Protein AF-R7WG48-F1 (afdb_monomer)

pLDDT: mean 75.08, std 20.82, range [23.14, 98.69]

Nearest PDB structures (foldseek):
  5xjx-assembly1_A  TM=8.396E-01  e=1.405E-24  Arabidopsis thaliana
  4mn8-assembly1_A  TM=8.260E-01  e=6.043E-22  Arabidopsis thaliana
  5jfk-assembly2_B  TM=8.201E-01  e=2.846E-19  Arabidopsis thaliana
  8wed-assembly2_D  TM=5.839E-01  e=2.336E-22  Arabidopsis thaliana
  4z5w-assembly2_B  TM=5.157E-01  e=6.922E-22  Daucus carota

Solvent-accessible surface area (backbone atoms only — not comparable to full-atom values): 52806 Å² total; per-residue (Å²): 140,88,53,69,62,57,53,52,20,42,49,54,44,50,51,51,40,58,73,66,53,30,46,48,81,38,73,74,71,87,94,67,78,75,35,51,58,47,81,46,78,47,79,40,58,46,97,88,67,49,80,70,46,62,44,38,44,72,27,38,46,28,85,76,56,47,77,81,77,57,37,75,48,32,50,63,43,60,51,52,72,69,59,53,51,53,51,55,52,50,22,42,79,63,73,25,43,46,32,30,34,40,36,58,65,42,30,54,67,4,52,56,90,53,85,44,38,26,52,56,51,87,97,62,65,55,83,92,51,73,77,36,24,29,41,40,59,27,19,44,50,52,37,56,47,14,44,39,24,20,46,54,43,49,51,49,53,39,37,77,74,58,29,44,72,40,93,91,37,86,21,34,33,42,27,78,51,102,87,41,44,37,39,40,38,31,46,77,44,41,31,43,40,35,16,70,29,64,68,57,45,49,50,48,52,54,53,46,42,74,78,37,59,57,43,79,68,47,66,54,46,68,58,97,59,37,32,43,42,77,47,103,81,69,46,76,49,78,45,70,52,45,62,53,52,52,28,49,78,68,70,38,73,82,49,83,88,71,100,71,98,71,75,96,79,80,77,90,55,98,76,73,69,85,89,81,56,84,70,58,77,79,46,89,59,54,69,52,66,92,80,87,90,87,64,65,71,64,54,52,33,40,75,69,69,76,43,85,88,72,94,70,56,82,90,73,40,68,65,40,75,81,75,48,95,62,59,71,70,59,41,50,54,40,39,54,78,68,67,71,64,78,77,77,37,54,52,76,57,56,71,46,83,50,66,54,62,63,59,67,56,58,11,68,87,35,53,67,30,30,35,43,28,50,17,40,28,50,32,27,50,52,64,40,54,34,49,34,61,14,48,46,24,28,34,41,30,52,20,40,27,49,32,32,49,56,66,51,47,46,37,63,18,51,52,24,27,35,42,33,53,20,39,26,48,34,34,46,59,92,89,46,79,63,55,36,58,58,28,43,46,56,14,58,53,21,27,36,42,32,50,20,37,24,51,34,50,50,58,61,56,60,62,64,32,53,38,25,60,56,24,28,34,43,33,49,21,44,24,52,31,24,51,50,77,42,60,38,53,33,56,36,43,45,24,29,35,43,32,54,18,40,26,50,32,28,49,64,74,72,89,27,57,57,61,28,45,52,26,27,34,42,34,47,24,41,27,48,33,34,50,59,66,59,61,47,58,35,56,28,50,51,23,27,36,43,32,52,21,41,28,48,33,29,51,55,71,49,66,38,55,25,55,22,52,48,22,26,34,45,31,54,20,40,24,52,29,28,49,50,61,56,59,41,58,29,51,20,50,48,24,30,35,42,34,51,22,43,29,49,32,23,50,44,68,45,56,52,49,28,61,19,42,51,24,28,37,41,35,46,22,42,28,52,31,28,53,50,67,49,66,39,56,44,54,24,58,52,25,30,35,44,32,50,21,40,26,52,32,28,51,54,70,50,64,48,57,33,68,26,84,50,36,59,35,39,31,53,20,38,24,51,31,27,46,64,63,65,73,46,54,41,59,66,40,48,94,36,46,42,56,55,71,26,84,50,37,18,36,90,62,88,77,60,99,48,52,69,57,87,75,89,76,86,90,88,83,88,86,85,89,84,89,86,85,79,90,89,91,83,80,86,64,92,84,71,91,78,74,70,88,87,78,90,85,85,84,88,88,89,82,91,84,91,86,86,79,87,71,97,84,52,74,88,53,51,60,69,51,52,29,63,24,23,62,68,72,34,73,93,29,54,76,48,77,56,102,38,34,40,28,29,42,30,49,46,85,92,72,78,47,63,30,30,39,39,34,50,41,74,88,45,94,61,24,66,58,23,54,55,36,28,54,61,57,59,73,71,65,87,56,94,28,39,62,54,75,62,40,62,32,83,42,61,46,99,86,74,44,87,37,46,35,43,31,28,61,55,49,84,61,39,33,44,34,64,57,76,50,86,74,89,90,75,99,65,97,69,77,76,51,72,69,52,48,51,48,34,53,47,32,48,48,51,37,48,45,37,25,58,67,73,37,95,56,20,37,46,54,84,59,88,49,48,73,32,28,32,18,38,94,83,67,50,35,17,47,44,73,41,47,70,39,30,49,49,61,65,89,88,75,72,67,93,85,72,71,61,79,90,75,89,85,77,71,94,88,71,80,73,87,76,131

Radius of gyration: 37.85 Å; Cα contacts (8 Å, |Δi|>4): 1929; chains: 1; bounding box: 98×94×102 Å

Mean predicted aligned error: 21.67 Å

Secondary structure (DSSP, 8-state):
---HHHHHHHHHHHHHHHHTT-EEEEPPPTT-PEEPEEEEEEEEE-TTS-EEEEEEEEEE-GGG--BTTTBS-----B--HHHHHHHHHHHHHTT-EEEEEEETTGGGGSEEEEEEEEPPPTT---TTSTT-EEEEEE--TT-SSHHHHHHHHHHHHHHHTT-EE-SS-TTEEEEEETTEEEEEEEETTEEEEEES-HHHHHHHHHHHHHHS-EEEEEE--EETTEEEEE-TTSPEEEE-HHHHHHHHHTT-TTSPP-S-SS-TT----TTSSPPPPTTTTTS--TT-SS----SHHHHHHHHTTS-------TTT-TTHHHHS---HHHHHHHHHHTT-S-STTEEE--SS--EEEPPTTTTSS-TT--EEE--SSEEEEPPPGGGGG-TT-SEEE--SSEEEEEPPP-TT-TT--EEE--SSEEE--TTSTTHHHHGGGG-TT--EEE--SSB-EEEPPGGGGGS-TT--EEE--SSEEEEEPPGGGGG-TT-SEEE--SSEEEE--TTTSTT-TT--EEE--SSEEEEPPPGGGGG-TT--EEE--SSEEEEPPPGGGGG-TT--EEE--SSEEEEE--GGGGG-TT--EEE--SSEEESBPPGGGGG-TT--EEE--SS--BSB--GGGGG-TT--EEE--SS--EEPPPGGGGG-TT--EEE--SSEEEEEPP-SGGGG-GGGEE-TT-TEEE---TT---PPP-------------------SS-------------------------PPP-TTS----HHHHHHHTTTT-GGGEEEEETTEEEEEEE-TTT-SEEEEEEE-TTSTTHHHHHHHHHHHHTT---TTBPPEEEEEEEE-TTS-EEEEEEEE--TT-BHHHHHS--S--SS-----HHHHHHHHHHHHHHHHIIIIISSS-EE-S---GGGEEE-TT--EEE---TT-EE---TTS--TT----------TT--PPP-

Sequence (963 aa):
MSIPHWRAAMEQEYHALMKNKTWTLVPPPSRVNIIDSKWVFKVKKHADGSIERYKARLVAKGFKQRQGLDYEDTFSPVVKPTTIRLLLSLAVSRGWSLRQLDVQNAFLHGLLEEEVYKRQPPGFVDHTQPYHLCHLTKAIYGLKQAPRAWHARLASALRTHGFIPSTADTSLFLFQRPSVTMYLLVYVDDIVLVSSSPTAADALVTALGRDFAVKDLGQLHFFLGIEVAQQSRGSLALTQKYSLDLLRRASMLKCKPSPTPMSSTDTLSAADGALLSPEDATMFHARTKHIEIDYHFVRERVAQKLLQVRFISSKDQLADIFTKPLPSPMFEVYRRNLNLLDTSGSLGLYANKLQGELPLDIGAPLPEIIVFTLGQNMLEGHIPASLGNASGLELIDLSSNSFVGEIPTFGKLLNLEYLNLGHSILESSESQRWESLYGLTNCSNLFMLSLDNNQLLGAIPDLVGKLSTHLISLHLSGNNLSRIVPSSLANLTSIIDLDLSNNSLTGTIEGWLGSLKNLQSLDLHGNNFVGFIPPSFGNLSELTILSLAQNEFKGHIPSTLGKLSQLSRLDLSYNNLQGDIRPEISELKQLIALYLSSSRLSGKIPDDLGKCQGLVTIQMDHNNLTGVIPTSLGNLLSLEMLNLSYNDLSGVIPTVLSDLQLLSKLDLSYNRLQGAIPRNGVFEHPANVSLDGNQGLCGRATGFHVPSCPDASPRTGRHYRLIMVLIPIIGFLSLALLTCFIIHEKIPQATFSLFPSLGEKFPRVSYWDLARATGNFSEINLIGEGSYSSVYKGKLKQVKTEIAVKILDLEIPGAEGSFALECKALRGIRHRNIVPLITECSAIDKKGNNFRALIYAFMPNGNLDTWLHHQGNQAARKHLGLAQRISIATNIADALDYLHHDSRRPIIHCDLKPSNILLDIHINACLGDFGIARFYVDSKLRTVGDSSSIAANGTLGYMAPGI

Foldseek 3Di:
DPDVQQVVQVVVQVVVCVVLCQFDWDADDPPDQEWEKDKDWDFDADPVRHTPGIHIFIAIQQVSPDDPHQHPAADALAWDPVVVVVLVLVLLVLVWFWWKKFFVQLLQLFARPGWYWYQDHVPDADPVRRNTITGGRTGGHHHRCRNVSSLVSVQVLVVVVPWDADPVHRQWIWHDDQQKTWIWGDHRRMITITIPDPVVVVVVQVSVVVSTVMDIPGGDQDDPQWGWDQDPPSDTDTDNVSVCVVCVVVVNNVPDDDFDDDDPPDDDDPPPDDDDDPVPSPDHDRDPDDDDDDDDPVVVCVVVVVDDDDDDDPLRPLCCLVPHDDDPVSVVVSCVVLVVDDPPQEDAPEQDADEEEDPLQNLVVRQQHAYYHPANYAYEEADHLNVLNNQNYQYDHHEQYAYEEADAANLSNQNHAEDHHYNYAYEDDPVQQNPSCLSQLSNQNHQYDAHEQYAYEEEDDLCCLSHHLNHAEDHHYNYAHEEEHHLSPLNNLNHQYYHHYQYAYEEEPPNRPLSNQNHQEDAHYNYAYEEADDLSVLSNQNHAYDAPEQYAHEEADHLSVLSNQNHAYDHHYNYAYEEEDDLSVLSNLNHAEDHQYQYAYEEEDDLSVLSNLNYAYDAHENYAYEEEDHLSVLSNLNHQYDAHEHYAYEEEDRLSVLVNQNHQAEEHAQYQYADEDHAHHNLLPLVRYHHHNHLRYAYDRPNDPHHHDDDPDDDDDDDDDDDDDDDDDPPPDDDPPPVPDDDDDDDDDDDDDDDDDDDDDAPADEPVQVCVFQVNVDPVQFDDDDPFWTWGWGAGPVVRAIKIKIWGDPVDPLNVLLLVQQCVLQVFDDDPQAWHWRDWYWYADPVRHTITITITHDAVQAFQCCQVPPDDDDPDNRHQDPVLVVQQVVLVVVVQCCQQPVTPFRKDQVDDDRNQFGQHPVRHTHGHRSSPMFTHDDPPPDDRDGGDDDDPDDDPPDDDDDD

Structure (mmCIF, N/CA/C/O backbone):
data_AF-R7WG48-F1
#
_entry.id   AF-R7WG48-F1
#
loop_
_atom_site.group_PDB
_atom_site.id
_atom_site.type_symbol
_atom_site.label_atom_id
_atom_site.label_alt_id
_atom_site.label_comp_id
_atom_site.label_asym_id
_atom_site.label_entity_id
_atom_site.label_seq_id
_atom_site.pdbx_PDB_ins_code
_atom_site.Cartn_x
_atom_site.Cartn_y
_atom_site.Cartn_z
_atom_site.occupancy
_atom_site.B_iso_or_equiv
_atom_site.auth_seq_id
_atom_site.auth_comp_id
_atom_site.auth_asym_id
_atom_site.auth_atom_id
_atom_site.pdbx_PDB_model_num
ATOM 1 N N . MET A 1 1 ? 6.948 -57.015 -15.853 1.00 49.84 1 MET A N 1
ATOM 2 C CA . MET A 1 1 ? 5.474 -57.183 -15.929 1.00 49.84 1 MET A CA 1
ATOM 3 C C . MET A 1 1 ? 4.989 -58.279 -14.961 1.00 49.84 1 MET A C 1
ATOM 5 O O . MET A 1 1 ? 4.134 -59.074 -15.319 1.00 49.84 1 MET A O 1
ATOM 9 N N . SER A 1 2 ? 5.521 -58.332 -13.732 1.00 49.28 2 SER A N 1
ATOM 10 C CA . SER A 1 2 ? 5.342 -59.446 -12.776 1.00 49.28 2 SER A CA 1
ATOM 11 C C . SER A 1 2 ? 4.368 -59.154 -11.628 1.00 49.28 2 SER A C 1
ATOM 13 O O . SER A 1 2 ? 4.202 -59.988 -10.749 1.00 49.28 2 SER A O 1
ATOM 15 N N . ILE A 1 3 ? 3.721 -57.984 -11.617 1.00 63.53 3 ILE A N 1
ATOM 16 C CA . ILE A 1 3 ? 2.749 -57.611 -10.582 1.00 63.53 3 ILE A CA 1
ATOM 17 C C . ILE A 1 3 ? 1.347 -57.731 -11.200 1.00 63.53 3 ILE A C 1
ATOM 19 O O . ILE A 1 3 ? 0.994 -56.882 -12.031 1.00 63.53 3 ILE A O 1
ATOM 23 N N . PRO A 1 4 ? 0.550 -58.754 -10.829 1.00 70.94 4 PRO A N 1
ATOM 24 C CA . PRO A 1 4 ? -0.740 -59.054 -11.457 1.00 70.94 4 PRO A CA 1
ATOM 25 C C . PRO A 1 4 ? -1.691 -57.853 -11.495 1.00 70.94 4 PRO A C 1
ATOM 27 O O . PRO A 1 4 ? -2.334 -57.601 -12.510 1.00 70.94 4 PRO A O 1
ATOM 30 N N . HIS A 1 5 ? -1.701 -57.044 -10.432 1.00 82.75 5 HIS A N 1
ATOM 31 C CA . HIS A 1 5 ? -2.575 -55.876 -10.309 1.00 82.75 5 HIS A CA 1
ATOM 32 C C . HIS A 1 5 ? -2.270 -54.763 -11.327 1.00 82.75 5 HIS A C 1
ATOM 34 O O . HIS A 1 5 ? -3.192 -54.123 -11.827 1.00 82.75 5 HIS A O 1
ATOM 40 N N . TRP A 1 6 ? -0.999 -54.546 -11.694 1.00 84.88 6 TRP A N 1
ATOM 41 C CA . TRP A 1 6 ? -0.647 -53.554 -12.720 1.00 84.88 6 TRP A CA 1
ATOM 42 C C . TRP A 1 6 ? -0.948 -54.048 -14.129 1.00 84.88 6 TRP A C 1
ATOM 44 O O . TRP A 1 6 ? -1.381 -53.255 -14.962 1.00 84.88 6 TRP A O 1
ATOM 54 N N . ARG A 1 7 ? -0.762 -55.350 -14.391 1.00 85.31 7 ARG A N 1
ATOM 55 C CA . ARG A 1 7 ? -1.161 -55.946 -15.670 1.00 85.31 7 ARG A CA 1
ATOM 56 C C . ARG A 1 7 ? -2.674 -55.865 -15.842 1.00 85.31 7 ARG A C 1
ATOM 58 O O . ARG A 1 7 ? -3.118 -55.374 -16.867 1.00 85.31 7 ARG A O 1
ATOM 65 N N . ALA A 1 8 ? -3.446 -56.220 -14.816 1.00 85.19 8 ALA A N 1
ATOM 66 C CA . ALA A 1 8 ? -4.899 -56.059 -14.823 1.00 85.19 8 ALA A CA 1
ATOM 67 C C . ALA A 1 8 ? -5.328 -54.597 -15.063 1.00 85.19 8 ALA A C 1
ATOM 69 O O . ALA A 1 8 ? -6.236 -54.345 -15.849 1.00 85.19 8 ALA A O 1
ATOM 70 N N . ALA A 1 9 ? -4.638 -53.619 -14.462 1.00 85.75 9 ALA A N 1
ATOM 71 C CA . ALA A 1 9 ? -4.913 -52.202 -14.707 1.00 85.75 9 ALA A CA 1
ATOM 72 C C . ALA A 1 9 ? -4.579 -51.759 -16.148 1.00 85.75 9 ALA A C 1
ATOM 74 O O . ALA A 1 9 ? -5.295 -50.934 -16.715 1.00 85.75 9 ALA A O 1
ATOM 75 N N . MET A 1 10 ? -3.508 -52.292 -16.751 1.00 89.69 10 MET A N 1
ATOM 76 C CA . MET A 1 10 ? -3.166 -52.048 -18.160 1.00 89.69 10 MET A CA 1
ATOM 77 C C . MET A 1 10 ? -4.183 -52.680 -19.107 1.00 89.69 10 MET A C 1
ATOM 79 O O . MET A 1 10 ? -4.620 -52.018 -20.041 1.00 89.69 10 MET A O 1
ATOM 83 N N . GLU A 1 11 ? -4.576 -53.927 -18.846 1.00 89.75 11 GLU A N 1
ATOM 84 C CA . GLU A 1 11 ? -5.627 -54.632 -19.581 1.00 89.75 11 GLU A CA 1
ATOM 85 C C . GLU A 1 11 ? -6.926 -53.830 -19.539 1.00 89.75 11 GLU A C 1
ATOM 87 O O . GLU A 1 11 ? -7.510 -53.563 -20.581 1.00 89.75 11 GLU A O 1
ATOM 92 N N . GLN A 1 12 ? -7.346 -53.365 -18.362 1.00 86.31 12 GLN A N 1
ATOM 93 C CA . GLN A 1 12 ? -8.564 -52.572 -18.212 1.00 86.31 12 GLN A CA 1
ATOM 94 C C . GLN A 1 12 ? -8.529 -51.281 -19.046 1.00 86.31 12 GLN A C 1
ATOM 96 O O . GLN A 1 12 ? -9.499 -50.969 -19.738 1.00 86.31 12 GLN A O 1
ATOM 101 N N . GLU A 1 13 ? -7.419 -50.539 -19.009 1.00 87.69 13 GLU A N 1
ATOM 102 C CA . GLU A 1 13 ? -7.251 -49.327 -19.819 1.00 87.69 13 GLU A CA 1
ATOM 103 C C . GLU A 1 13 ? -7.180 -49.656 -21.320 1.00 87.69 13 GLU A C 1
ATOM 105 O O . GLU A 1 13 ? -7.814 -48.980 -22.126 1.00 87.69 13 GLU A O 1
ATOM 110 N N . TYR A 1 14 ? -6.466 -50.713 -21.720 1.00 89.44 14 TYR A N 1
ATOM 111 C CA . TYR A 1 14 ? -6.386 -51.139 -23.119 1.00 89.44 14 TYR A CA 1
ATOM 112 C C . TYR A 1 14 ? -7.755 -51.557 -23.667 1.00 89.44 14 TYR A C 1
ATOM 114 O O . TYR A 1 14 ? -8.166 -51.078 -24.722 1.00 89.44 14 TYR A O 1
ATOM 122 N N . HIS A 1 15 ? -8.513 -52.363 -22.921 1.00 88.19 15 HIS A N 1
ATOM 123 C CA . HIS A 1 15 ? -9.883 -52.733 -23.273 1.00 88.19 15 HIS A CA 1
ATOM 124 C C . HIS A 1 15 ? -10.790 -51.504 -23.376 1.00 88.19 15 HIS A C 1
ATOM 126 O O . HIS A 1 15 ? -11.615 -51.433 -24.286 1.00 88.19 15 HIS A O 1
ATOM 132 N N . ALA A 1 16 ? -10.624 -50.508 -22.498 1.00 82.94 16 ALA A N 1
ATOM 133 C CA . ALA A 1 16 ? -11.361 -49.253 -22.606 1.00 82.94 16 ALA A CA 1
ATOM 134 C C . ALA A 1 16 ? -11.020 -48.503 -23.905 1.00 82.94 16 ALA A C 1
ATOM 136 O O . ALA A 1 16 ? -11.928 -48.009 -24.573 1.00 82.94 16 ALA A O 1
ATOM 137 N N . LEU A 1 17 ? -9.748 -48.455 -24.310 1.00 87.75 17 LEU A N 1
ATOM 138 C CA . LEU A 1 17 ? -9.327 -47.838 -25.575 1.00 87.75 17 LEU A CA 1
ATOM 139 C C . LEU A 1 17 ? -9.896 -48.584 -26.792 1.00 87.75 17 LEU A C 1
ATOM 141 O O . LEU A 1 17 ? -10.432 -47.959 -27.705 1.00 87.75 17 LEU A O 1
ATOM 145 N N . MET A 1 18 ? -9.849 -49.916 -26.787 1.00 88.81 18 MET A N 1
ATOM 146 C CA . MET A 1 18 ? -10.399 -50.724 -27.879 1.00 88.81 18 MET A CA 1
ATOM 147 C C . MET A 1 18 ? -11.923 -50.599 -27.970 1.00 88.81 18 MET A C 1
ATOM 149 O O . MET A 1 18 ? -12.461 -50.394 -29.057 1.00 88.81 18 MET A O 1
ATOM 153 N N . LYS A 1 19 ? -12.629 -50.624 -26.831 1.00 84.44 19 LYS A N 1
ATOM 154 C CA . LYS A 1 19 ? -14.085 -50.422 -26.764 1.00 84.44 19 LYS A CA 1
ATOM 155 C C . LYS A 1 19 ? -14.508 -49.066 -27.337 1.00 84.44 19 LYS A C 1
ATOM 157 O O . LYS A 1 19 ? -15.535 -48.984 -28.003 1.00 84.44 19 LYS A O 1
ATOM 162 N N . ASN A 1 20 ? -13.714 -48.019 -27.109 1.00 81.25 20 ASN A N 1
ATOM 163 C CA . ASN A 1 20 ? -13.971 -46.676 -27.641 1.00 81.25 20 ASN A CA 1
ATOM 164 C C . ASN A 1 20 ? -13.549 -46.504 -29.110 1.00 81.25 20 ASN A C 1
ATOM 166 O O . ASN A 1 20 ? -13.666 -45.401 -29.644 1.00 81.25 20 ASN A O 1
ATOM 170 N N . LYS A 1 21 ? -13.076 -47.574 -29.769 1.00 87.75 21 LYS A N 1
ATOM 171 C CA . LYS A 1 21 ? -12.565 -47.544 -31.146 1.00 87.75 21 LYS A CA 1
ATOM 172 C C . LYS A 1 21 ? -11.520 -46.441 -31.338 1.00 87.75 21 LYS A C 1
ATOM 174 O O . LYS A 1 21 ? -11.530 -45.759 -32.357 1.00 87.75 21 LYS A O 1
ATOM 179 N N . THR A 1 22 ? -10.642 -46.254 -30.347 1.00 88.31 22 THR A N 1
ATOM 180 C CA . THR A 1 22 ? -9.687 -45.133 -30.293 1.00 88.31 22 THR A CA 1
ATOM 181 C C . THR A 1 22 ? -8.754 -45.082 -31.505 1.00 88.31 22 THR A C 1
ATOM 183 O O . THR A 1 22 ? -8.239 -44.017 -31.848 1.00 88.31 22 THR A O 1
ATOM 186 N N . TRP A 1 23 ? -8.517 -46.223 -32.153 1.00 91.38 23 TRP A N 1
ATOM 187 C CA . TRP A 1 23 ? -7.752 -46.303 -33.388 1.00 91.38 23 TRP A CA 1
ATOM 188 C C . TRP A 1 23 ? -8.189 -47.470 -34.264 1.00 91.38 23 TRP A C 1
ATOM 190 O O . TRP A 1 23 ? -8.766 -48.447 -33.786 1.00 91.38 23 TRP A O 1
ATOM 200 N N . THR A 1 24 ? -7.822 -47.391 -35.539 1.00 92.00 24 THR A N 1
ATOM 201 C CA . THR A 1 24 ? -7.860 -48.508 -36.489 1.00 92.00 24 THR A CA 1
ATOM 202 C C . THR A 1 24 ? -6.441 -48.903 -36.879 1.00 92.00 24 THR A C 1
ATOM 204 O O . THR A 1 24 ? -5.557 -48.047 -36.950 1.00 92.00 24 THR A O 1
ATOM 207 N N . LEU A 1 25 ? -6.205 -50.194 -37.114 1.00 92.50 25 LEU A N 1
ATOM 208 C CA . LEU A 1 25 ? -4.917 -50.660 -37.625 1.00 92.50 25 LEU A CA 1
ATOM 209 C C . LEU A 1 25 ? -4.853 -50.442 -39.135 1.00 92.50 25 LEU A C 1
ATOM 211 O O . LEU A 1 25 ? -5.747 -50.865 -39.863 1.00 92.50 25 LEU A O 1
ATOM 215 N N . VAL A 1 26 ? -3.801 -49.764 -39.588 1.00 92.50 26 VAL A N 1
ATOM 216 C CA . VAL A 1 26 ? -3.563 -49.457 -41.004 1.00 92.50 26 VAL A CA 1
ATOM 217 C C . VAL A 1 26 ? -2.103 -49.730 -41.373 1.00 92.50 26 VAL A C 1
ATOM 219 O O . VAL A 1 26 ? -1.228 -49.640 -40.501 1.00 92.50 26 VAL A O 1
ATOM 222 N N . PRO A 1 27 ? -1.803 -50.068 -42.640 1.00 88.44 27 PRO A N 1
ATOM 223 C CA . PRO A 1 27 ? -0.422 -50.158 -43.094 1.00 88.44 27 PRO A CA 1
ATOM 224 C C . PRO A 1 27 ? 0.273 -48.786 -42.978 1.00 88.44 27 PRO A C 1
ATOM 226 O O . PRO A 1 27 ? -0.399 -47.755 -43.039 1.00 88.44 27 PRO A O 1
ATOM 229 N N . PRO A 1 28 ? 1.607 -48.739 -42.801 1.00 85.00 28 PRO A N 1
ATOM 230 C CA . PRO A 1 28 ? 2.329 -47.481 -42.629 1.00 85.00 28 PRO A CA 1
ATOM 231 C C . PRO A 1 28 ? 2.138 -46.536 -43.830 1.00 85.00 28 PRO A C 1
ATOM 233 O O . PRO A 1 28 ? 2.515 -46.904 -44.946 1.00 85.00 28 PRO A O 1
ATOM 236 N N . PRO A 1 29 ? 1.588 -45.324 -43.635 1.00 81.00 29 PRO A N 1
ATOM 237 C CA . PRO A 1 29 ? 1.436 -44.360 -44.715 1.00 81.00 29 PRO A CA 1
ATOM 238 C C . PRO A 1 29 ? 2.785 -43.736 -45.094 1.00 81.00 29 PRO A C 1
ATOM 240 O O . PRO A 1 29 ? 3.710 -43.626 -44.282 1.00 81.00 29 PRO A O 1
ATOM 243 N N . SER A 1 30 ? 2.900 -43.298 -46.347 1.00 76.62 30 SER A N 1
ATOM 244 C CA . SER A 1 30 ? 4.101 -42.620 -46.840 1.00 76.62 30 SER A CA 1
ATOM 245 C C . SER A 1 30 ? 4.139 -41.175 -46.333 1.00 76.62 30 SER A C 1
ATOM 247 O O . SER A 1 30 ? 3.187 -40.436 -46.546 1.00 76.62 30 SER A O 1
ATOM 249 N N . ARG A 1 31 ? 5.263 -40.751 -45.734 1.00 74.31 31 ARG A N 1
ATOM 250 C CA . ARG A 1 31 ? 5.540 -39.357 -45.311 1.00 74.31 31 ARG A CA 1
ATOM 251 C C . ARG A 1 31 ? 4.672 -38.798 -44.166 1.00 74.31 31 ARG A C 1
ATOM 253 O O . ARG A 1 31 ? 4.372 -37.610 -44.169 1.00 74.31 31 ARG A O 1
ATOM 260 N N . VAL A 1 32 ? 4.344 -39.604 -43.153 1.00 75.44 32 VAL A N 1
ATOM 261 C CA . VAL A 1 32 ? 3.635 -39.120 -41.948 1.00 75.44 32 VAL A CA 1
ATOM 262 C C . VAL A 1 32 ? 4.490 -39.267 -40.686 1.00 75.44 32 VAL A C 1
ATOM 264 O O . VAL A 1 32 ? 5.303 -40.189 -40.578 1.00 75.44 32 VAL A O 1
ATOM 267 N N . ASN A 1 33 ? 4.332 -38.352 -39.726 1.00 81.06 33 ASN A N 1
ATOM 268 C CA . ASN A 1 33 ? 5.023 -38.412 -38.440 1.00 81.06 33 ASN A CA 1
ATOM 269 C C . ASN A 1 33 ? 4.424 -39.522 -37.555 1.00 81.06 33 ASN A C 1
ATOM 271 O O . ASN A 1 33 ? 3.240 -39.500 -37.222 1.00 81.06 33 ASN A O 1
ATOM 275 N N . ILE A 1 34 ? 5.245 -40.499 -37.158 1.00 85.56 34 ILE A N 1
ATOM 276 C CA . ILE A 1 34 ? 4.808 -41.638 -36.338 1.00 85.56 34 ILE A CA 1
ATOM 277 C C . ILE A 1 34 ? 5.219 -41.408 -34.886 1.00 85.56 34 ILE A C 1
ATOM 279 O O . ILE A 1 34 ? 6.407 -41.334 -34.560 1.00 85.56 34 ILE A O 1
ATOM 283 N N . ILE A 1 35 ? 4.238 -41.381 -33.987 1.00 87.94 35 ILE A N 1
ATOM 284 C CA . ILE A 1 35 ? 4.467 -41.190 -32.553 1.00 87.94 35 ILE A CA 1
ATOM 285 C C . ILE A 1 35 ? 4.443 -42.512 -31.764 1.00 87.94 35 ILE A C 1
ATOM 287 O O . ILE A 1 35 ? 3.872 -43.523 -32.174 1.00 87.94 35 ILE A O 1
ATOM 291 N N . ASP A 1 36 ? 5.060 -42.507 -30.580 1.00 86.50 36 ASP A N 1
ATOM 292 C CA . ASP A 1 36 ? 5.068 -43.652 -29.656 1.00 86.50 36 ASP A CA 1
ATOM 293 C C . ASP A 1 36 ? 4.104 -43.437 -28.478 1.00 86.50 36 ASP A C 1
ATOM 295 O O . ASP A 1 36 ? 3.609 -42.333 -28.244 1.00 86.50 36 ASP A O 1
ATOM 299 N N . SER A 1 37 ? 3.898 -44.473 -27.658 1.00 88.50 37 SER A N 1
ATOM 300 C CA . SER A 1 37 ? 3.224 -44.355 -26.355 1.00 88.50 37 SER A CA 1
ATOM 301 C C . SER A 1 37 ? 4.002 -45.018 -25.220 1.00 88.50 37 SER A C 1
ATOM 303 O O . SER A 1 37 ? 4.930 -45.793 -25.447 1.00 88.50 37 SER A O 1
ATOM 305 N N . LYS A 1 38 ? 3.649 -44.665 -23.983 1.00 88.94 38 LYS A N 1
ATOM 306 C CA . LYS A 1 38 ? 4.147 -45.276 -22.748 1.00 88.94 38 LYS A CA 1
ATOM 307 C C . LYS A 1 38 ? 3.007 -45.486 -21.754 1.00 88.94 38 LYS A C 1
ATOM 309 O O . LYS A 1 38 ? 2.010 -44.771 -21.799 1.00 88.94 38 LYS A O 1
ATOM 314 N N . TRP A 1 39 ? 3.191 -46.419 -20.828 1.00 87.25 39 TRP A N 1
ATOM 315 C CA . TRP A 1 39 ? 2.276 -46.634 -19.709 1.00 87.25 39 TRP A CA 1
ATOM 316 C C . TRP A 1 39 ? 2.687 -45.788 -18.501 1.00 87.25 39 TRP A C 1
ATOM 318 O O . TRP A 1 39 ? 3.868 -45.715 -18.161 1.00 87.25 39 TRP A O 1
ATOM 328 N N . VAL A 1 40 ? 1.715 -45.134 -17.865 1.00 85.56 40 VAL A N 1
ATOM 329 C CA . VAL A 1 40 ? 1.882 -44.373 -16.620 1.00 85.56 40 VAL A CA 1
ATOM 330 C C . VAL A 1 40 ? 1.057 -45.036 -15.526 1.00 85.56 40 VAL A C 1
ATOM 332 O O . VAL A 1 40 ? -0.121 -45.316 -15.728 1.00 85.56 40 VAL A O 1
ATOM 335 N N . PHE A 1 41 ? 1.666 -45.263 -14.364 1.00 82.38 41 PHE A N 1
ATOM 336 C CA . PHE A 1 41 ? 1.078 -46.021 -13.261 1.00 82.38 41 PHE A CA 1
ATOM 337 C C . PHE A 1 41 ? 0.856 -45.127 -12.039 1.00 82.38 41 PHE A C 1
ATOM 339 O O . PHE A 1 41 ? 1.719 -44.324 -11.688 1.00 82.38 41 PHE A O 1
ATOM 346 N N . LYS A 1 42 ? -0.298 -45.260 -11.377 1.00 81.69 42 LYS A N 1
ATOM 347 C CA . LYS A 1 42 ? -0.637 -44.529 -10.149 1.00 81.69 42 LYS A CA 1
ATOM 348 C C . LYS A 1 42 ? -1.461 -45.396 -9.203 1.00 81.69 42 LYS A C 1
ATOM 350 O O . LYS A 1 42 ? -2.452 -45.995 -9.612 1.00 81.69 42 LYS A O 1
ATOM 355 N N . VAL A 1 43 ? -1.066 -45.438 -7.932 1.00 80.81 43 VAL A N 1
ATOM 356 C CA . VAL A 1 43 ? -1.855 -46.064 -6.862 1.00 80.81 43 VAL A CA 1
ATOM 357 C C . VAL A 1 43 ? -2.823 -45.019 -6.313 1.00 80.81 43 VAL A C 1
ATOM 359 O O . VAL A 1 43 ? -2.413 -43.905 -5.978 1.00 80.81 43 VAL A O 1
ATOM 362 N N . LYS A 1 44 ? -4.112 -45.350 -6.266 1.00 73.06 44 LYS A N 1
ATOM 363 C CA . LYS A 1 44 ? -5.151 -44.560 -5.600 1.00 73.06 44 LYS A CA 1
ATOM 364 C C . LYS A 1 44 ? -5.313 -45.080 -4.176 1.00 73.06 44 LYS A C 1
ATOM 366 O O . LYS A 1 44 ? -5.285 -46.291 -3.972 1.00 73.06 44 LYS A O 1
ATOM 371 N N . LYS A 1 45 ? -5.411 -44.164 -3.215 1.00 69.62 45 LYS A N 1
ATOM 372 C CA . LYS A 1 45 ? -5.507 -44.464 -1.785 1.00 69.62 45 LYS A CA 1
ATOM 373 C C . LYS A 1 45 ? -6.745 -43.795 -1.198 1.00 69.62 45 LYS A C 1
ATOM 375 O O . LYS A 1 45 ? -7.078 -42.690 -1.626 1.00 69.62 45 LYS A O 1
ATOM 380 N N . HIS A 1 46 ? -7.368 -44.447 -0.226 1.00 64.38 46 HIS A N 1
ATOM 381 C CA . HIS A 1 46 ? -8.426 -43.875 0.601 1.00 64.38 46 HIS A CA 1
ATOM 382 C C . HIS A 1 46 ? -7.865 -42.803 1.556 1.00 64.38 46 HIS A C 1
ATOM 384 O O . HIS A 1 46 ? -6.647 -42.669 1.713 1.00 64.38 46 HIS A O 1
ATOM 390 N N . ALA A 1 47 ? -8.752 -42.030 2.195 1.00 49.50 47 ALA A N 1
ATOM 391 C CA . ALA A 1 47 ? -8.377 -40.960 3.130 1.00 49.50 47 ALA A CA 1
ATOM 392 C C . ALA A 1 47 ? -7.595 -41.468 4.359 1.00 49.50 47 ALA A C 1
ATOM 394 O O . ALA A 1 47 ? -6.797 -40.729 4.928 1.00 49.50 47 ALA A O 1
ATOM 395 N N . ASP A 1 48 ? -7.776 -42.739 4.725 1.00 60.00 48 ASP A N 1
ATOM 396 C CA . ASP A 1 48 ? -7.044 -43.437 5.789 1.00 60.00 48 ASP A CA 1
ATOM 397 C C . ASP A 1 48 ? -5.666 -43.979 5.346 1.00 60.00 48 ASP A C 1
ATOM 399 O O . ASP A 1 48 ? -4.923 -44.542 6.146 1.00 60.00 48 ASP A O 1
ATOM 403 N N . GLY A 1 49 ? -5.299 -43.802 4.071 1.00 62.28 49 GLY A N 1
ATOM 404 C CA . GLY A 1 49 ? -4.026 -44.244 3.503 1.00 62.28 49 GLY A CA 1
ATOM 405 C C . GLY A 1 49 ? -4.010 -45.674 2.950 1.00 62.28 49 GLY A C 1
ATOM 406 O O . GLY A 1 49 ? -2.997 -46.059 2.350 1.00 62.28 49 GLY A O 1
ATOM 407 N N . SER A 1 50 ? -5.101 -46.437 3.080 1.00 77.25 50 SER A N 1
ATOM 408 C CA . SER A 1 50 ? -5.248 -47.769 2.476 1.00 77.25 50 SER A CA 1
ATOM 409 C C . SER A 1 50 ? -5.340 -47.695 0.943 1.00 77.25 50 SER A C 1
ATOM 411 O O . SER A 1 50 ? -5.682 -46.658 0.374 1.00 77.25 50 SER A O 1
ATOM 413 N N . ILE A 1 51 ? -4.965 -48.766 0.234 1.00 80.38 51 ILE A N 1
ATOM 414 C CA . ILE A 1 51 ? -4.957 -48.782 -1.239 1.00 80.38 51 ILE A CA 1
ATOM 415 C C . ILE A 1 51 ? -6.380 -49.005 -1.757 1.00 80.38 51 ILE A C 1
ATOM 417 O O . ILE A 1 51 ? -6.942 -50.075 -1.570 1.00 80.38 51 ILE A O 1
ATOM 421 N N . GLU A 1 52 ? -6.913 -48.018 -2.475 1.00 78.69 52 GLU A N 1
ATOM 422 C CA . GLU A 1 52 ? -8.211 -48.099 -3.152 1.00 78.69 52 GLU A CA 1
ATOM 423 C C . GLU A 1 52 ? -8.095 -48.918 -4.444 1.00 78.69 52 GLU A C 1
ATOM 425 O O . GLU A 1 52 ? -8.853 -49.856 -4.669 1.00 78.69 52 GLU A O 1
ATOM 430 N N . ARG A 1 53 ? -7.144 -48.566 -5.326 1.00 84.06 53 ARG A N 1
ATOM 431 C CA . ARG A 1 53 ? -6.909 -49.298 -6.585 1.00 84.06 53 ARG A CA 1
ATOM 432 C C . ARG A 1 53 ? -5.600 -48.944 -7.279 1.00 84.06 53 ARG A C 1
ATOM 434 O O . ARG A 1 53 ? -5.039 -47.861 -7.110 1.00 84.06 53 ARG A O 1
ATOM 441 N N . TYR A 1 54 ? -5.177 -49.831 -8.170 1.00 83.44 54 TYR A N 1
ATOM 442 C CA . TYR A 1 54 ? -4.087 -49.617 -9.117 1.00 83.44 54 TYR A CA 1
ATOM 443 C C . TYR A 1 54 ? -4.643 -49.041 -10.427 1.00 83.44 54 TYR A C 1
ATOM 445 O O . TYR A 1 54 ? -5.585 -49.586 -10.994 1.00 83.44 54 TYR A O 1
ATOM 453 N N . LYS A 1 55 ? -4.086 -47.927 -10.913 1.00 85.06 55 LYS A N 1
ATOM 454 C CA . LYS A 1 55 ? -4.516 -47.262 -12.154 1.00 85.06 55 LYS A CA 1
ATOM 455 C C . LYS A 1 55 ? -3.353 -47.159 -13.138 1.00 85.06 55 LYS A C 1
ATOM 457 O O . LYS A 1 55 ? -2.336 -46.547 -12.817 1.00 85.06 55 LYS A O 1
ATOM 462 N N . ALA A 1 56 ? -3.515 -47.711 -14.336 1.00 87.56 56 ALA A N 1
ATOM 463 C CA . ALA A 1 56 ? -2.606 -47.506 -15.460 1.00 87.56 56 ALA A CA 1
ATOM 464 C C . ALA A 1 56 ? -3.274 -46.593 -16.499 1.00 87.56 56 ALA A C 1
ATOM 466 O O . ALA A 1 56 ? -4.489 -46.638 -16.663 1.00 87.56 56 ALA A O 1
ATOM 467 N N . ARG A 1 57 ? -2.498 -45.747 -17.179 1.00 86.56 57 ARG A N 1
ATOM 468 C CA . ARG A 1 57 ? -2.953 -44.928 -18.313 1.00 86.56 57 ARG A CA 1
ATOM 469 C C . ARG A 1 57 ? -1.977 -45.051 -19.471 1.00 86.56 57 ARG A C 1
ATOM 471 O O . ARG A 1 57 ? -0.764 -44.956 -19.260 1.00 86.56 57 ARG A O 1
ATOM 478 N N . LEU A 1 58 ? -2.496 -45.223 -20.684 1.00 86.50 58 LEU A N 1
ATOM 479 C CA . LEU A 1 58 ? -1.678 -45.188 -21.892 1.00 86.50 58 LEU A CA 1
ATOM 480 C C . LEU A 1 58 ? -1.533 -43.740 -22.364 1.00 86.50 58 LEU A C 1
ATOM 482 O O . LEU A 1 58 ? -2.517 -43.065 -22.652 1.00 86.50 58 LEU A O 1
ATOM 486 N N . VAL A 1 59 ? -0.294 -43.267 -22.451 1.00 87.88 59 VAL A N 1
ATOM 487 C CA . VAL A 1 59 ? 0.025 -41.869 -22.746 1.00 87.88 59 VAL A CA 1
ATOM 488 C C . VAL A 1 59 ? 0.868 -41.795 -24.016 1.00 87.88 59 VAL A C 1
ATOM 490 O O . VAL A 1 59 ? 1.926 -42.422 -24.107 1.00 87.88 59 VAL A O 1
ATOM 493 N N . ALA A 1 60 ? 0.413 -41.030 -25.006 1.00 86.31 60 ALA A N 1
ATOM 494 C CA . ALA A 1 60 ? 1.186 -40.680 -26.189 1.00 86.31 60 ALA A CA 1
ATOM 495 C C . ALA A 1 60 ? 2.434 -39.875 -25.814 1.00 86.31 60 ALA A C 1
ATOM 497 O O . ALA A 1 60 ? 2.419 -39.014 -24.934 1.00 86.31 60 ALA A O 1
ATOM 498 N N . LYS A 1 61 ? 3.526 -40.101 -26.538 1.00 81.62 61 LYS A N 1
ATOM 499 C CA . LYS A 1 61 ? 4.726 -39.264 -26.479 1.00 81.62 61 LYS A CA 1
ATOM 500 C C . LYS A 1 61 ? 4.553 -38.041 -27.388 1.00 81.62 61 LYS A C 1
ATOM 502 O O . LYS A 1 61 ? 5.329 -37.848 -28.319 1.00 81.62 61 LYS A O 1
ATOM 507 N N . GLY A 1 62 ? 3.537 -37.213 -27.127 1.00 68.25 62 GLY A N 1
ATOM 508 C CA . GLY A 1 62 ? 3.174 -36.084 -27.996 1.00 68.25 62 GLY A CA 1
ATOM 509 C C . GLY A 1 62 ? 4.196 -34.946 -28.049 1.00 68.25 62 GLY A C 1
ATOM 510 O O . GLY A 1 62 ? 4.072 -34.054 -28.876 1.00 68.25 62 GLY A O 1
ATOM 511 N N . PHE A 1 63 ? 5.272 -34.985 -27.254 1.00 67.19 63 PHE A N 1
ATOM 512 C CA . PHE A 1 63 ? 6.434 -34.110 -27.470 1.00 67.19 63 PHE A CA 1
ATOM 513 C C . PHE A 1 63 ? 7.112 -34.341 -28.833 1.00 67.19 63 PHE A C 1
ATOM 515 O O . PHE A 1 63 ? 7.806 -33.451 -29.307 1.00 67.19 63 PHE A O 1
ATOM 522 N N . LYS A 1 64 ? 6.887 -35.502 -29.471 1.00 66.62 64 LYS A N 1
ATOM 523 C CA . LYS A 1 64 ? 7.324 -35.790 -30.846 1.00 66.62 64 LYS A CA 1
ATOM 524 C C . LYS A 1 64 ? 6.424 -35.169 -31.931 1.00 66.62 64 LYS A C 1
ATOM 526 O O . LYS A 1 64 ? 6.789 -35.236 -33.099 1.00 66.62 64 LYS A O 1
ATOM 531 N N . GLN A 1 65 ? 5.275 -34.586 -31.569 1.00 69.94 65 GLN A N 1
ATOM 532 C CA . GLN A 1 65 ? 4.421 -33.835 -32.499 1.00 69.94 65 GLN A CA 1
ATOM 533 C C . GLN A 1 65 ? 5.043 -32.464 -32.796 1.00 69.94 65 GLN A C 1
ATOM 535 O O . GLN A 1 65 ? 5.543 -31.800 -31.874 1.00 69.94 65 GLN A O 1
ATOM 540 N N . ARG A 1 66 ? 4.980 -32.038 -34.061 1.00 65.19 66 ARG A N 1
ATOM 541 C CA . ARG A 1 66 ? 5.559 -30.803 -34.609 1.00 65.19 66 ARG A CA 1
ATOM 542 C C . ARG A 1 66 ? 4.462 -29.761 -34.862 1.00 65.19 66 ARG A C 1
ATOM 544 O O . ARG A 1 66 ? 3.416 -30.091 -35.412 1.00 65.19 66 ARG A O 1
ATOM 551 N N . GLN A 1 67 ? 4.706 -28.527 -34.423 1.00 61.56 67 GLN A N 1
ATOM 552 C CA . GLN A 1 67 ? 3.774 -27.409 -34.600 1.00 61.56 67 GLN A CA 1
ATOM 553 C C . GLN A 1 67 ? 3.643 -27.053 -36.089 1.00 61.56 67 GLN A C 1
ATOM 555 O O . GLN A 1 67 ? 4.657 -27.079 -36.789 1.00 61.56 67 GLN A O 1
ATOM 560 N N . GLY A 1 68 ? 2.431 -26.746 -36.557 1.00 62.28 68 GLY A N 1
ATOM 561 C CA . GLY A 1 68 ? 2.139 -26.444 -37.967 1.00 62.28 68 GLY A CA 1
ATOM 562 C C . GLY A 1 68 ? 2.132 -27.670 -38.893 1.00 62.28 68 GLY A C 1
ATOM 563 O O . GLY A 1 68 ? 2.137 -27.526 -40.111 1.00 62.28 68 GLY A O 1
ATOM 564 N N . LEU A 1 69 ? 2.220 -28.882 -38.325 1.00 62.97 69 LEU A N 1
ATOM 565 C CA . LEU A 1 69 ? 2.187 -30.152 -39.062 1.00 62.97 69 LEU A CA 1
ATOM 566 C C . LEU A 1 69 ? 1.264 -31.177 -38.389 1.00 62.97 69 LEU A C 1
ATOM 568 O O . LEU A 1 69 ? 0.441 -31.782 -39.055 1.00 62.97 69 LEU A O 1
ATOM 572 N N . ASP A 1 70 ? 1.414 -31.385 -37.075 1.00 63.31 70 ASP A N 1
ATOM 573 C CA . ASP A 1 70 ? 0.622 -32.362 -36.304 1.00 63.31 70 ASP A CA 1
ATOM 574 C C . ASP A 1 70 ? -0.340 -31.693 -35.293 1.00 63.31 70 ASP A C 1
ATOM 576 O O . ASP A 1 70 ? -1.118 -32.379 -34.613 1.00 63.31 70 ASP A O 1
ATOM 580 N N . TYR A 1 71 ? -0.182 -30.379 -35.079 1.00 63.72 71 TYR A N 1
ATOM 581 C CA . TYR A 1 71 ? -1.013 -29.521 -34.225 1.00 63.72 71 TYR A CA 1
ATOM 582 C C . TYR A 1 71 ? -0.661 -28.031 -34.430 1.00 63.72 71 TYR A C 1
ATOM 584 O O . TYR A 1 71 ? 0.505 -27.701 -34.649 1.00 63.72 71 TYR A O 1
ATOM 592 N N . GLU A 1 72 ? -1.638 -27.136 -34.276 1.00 57.34 72 GLU A N 1
ATOM 593 C CA . GLU A 1 72 ? -1.445 -25.677 -34.415 1.00 57.34 72 GLU A CA 1
ATOM 594 C C . GLU A 1 72 ? -1.193 -24.954 -33.079 1.00 57.34 72 GLU A C 1
ATOM 596 O O . GLU A 1 72 ? -0.277 -24.137 -32.968 1.00 57.34 72 GLU A O 1
ATOM 601 N N . ASP A 1 73 ? -1.946 -25.297 -32.025 1.00 58.50 73 ASP A N 1
ATOM 602 C CA . ASP A 1 73 ? -1.883 -24.639 -30.716 1.00 58.50 73 ASP A CA 1
ATOM 603 C C . ASP A 1 73 ? -1.891 -25.632 -29.535 1.00 58.50 73 ASP A C 1
ATOM 605 O O . ASP A 1 73 ? -2.058 -26.846 -29.693 1.00 58.50 73 ASP A O 1
ATOM 609 N N . THR A 1 74 ? -1.683 -25.110 -28.322 1.00 56.03 74 THR A N 1
ATOM 610 C CA . THR A 1 74 ? -1.840 -25.879 -27.082 1.00 56.03 74 THR A CA 1
ATOM 611 C C . THR A 1 74 ? -2.796 -25.144 -26.151 1.00 56.03 74 THR A C 1
ATOM 613 O O . THR A 1 74 ? -2.496 -24.034 -25.722 1.00 56.03 74 THR A O 1
ATOM 616 N N . PHE A 1 75 ? -3.910 -25.787 -25.801 1.00 62.94 75 PHE A N 1
ATOM 617 C CA . PHE A 1 75 ? -4.948 -25.263 -24.909 1.00 62.94 75 PHE A CA 1
ATOM 618 C C . PHE A 1 75 ? -5.148 -26.204 -23.715 1.00 62.94 75 PHE A C 1
ATOM 620 O O . PHE A 1 75 ? -4.986 -27.417 -23.854 1.00 62.94 75 PHE A O 1
ATOM 627 N N . SER A 1 76 ? -5.513 -25.668 -22.548 1.00 63.53 76 SER A N 1
ATOM 628 C CA . SER A 1 76 ? -5.919 -26.455 -21.379 1.00 63.53 76 SER A CA 1
ATOM 629 C C . SER A 1 76 ? -7.193 -25.855 -20.774 1.00 63.53 76 SER A C 1
ATOM 631 O O . SER A 1 76 ? -7.172 -24.675 -20.424 1.00 63.53 76 SER A O 1
ATOM 633 N N . PRO A 1 77 ? -8.285 -26.627 -20.625 1.00 66.12 77 PRO A N 1
ATOM 634 C CA . PRO A 1 77 ? -9.541 -26.118 -20.085 1.00 66.12 77 PRO A CA 1
ATOM 635 C C . PRO A 1 77 ? -9.455 -25.961 -18.568 1.00 66.12 77 PRO A C 1
ATOM 637 O O . PRO A 1 77 ? -9.764 -26.887 -17.819 1.00 66.12 77 PRO A O 1
ATOM 640 N N . VAL A 1 78 ? -8.963 -24.813 -18.117 1.00 70.12 78 VAL A N 1
ATOM 641 C CA . VAL A 1 78 ? -8.799 -24.491 -16.703 1.00 70.12 78 VAL A CA 1
ATOM 642 C C . VAL A 1 78 ? -9.533 -23.195 -16.397 1.00 70.12 78 VAL A C 1
ATOM 644 O O . VAL A 1 78 ? -9.187 -22.138 -16.918 1.00 70.12 78 VAL A O 1
ATOM 647 N N . VAL A 1 79 ? -10.547 -23.292 -15.541 1.00 66.31 79 VAL A N 1
ATOM 648 C CA . VAL A 1 79 ? -11.339 -22.146 -15.093 1.00 66.31 79 VAL A CA 1
ATOM 649 C C . VAL A 1 79 ? -10.598 -21.276 -14.068 1.00 66.31 79 VAL A C 1
ATOM 651 O O . VAL A 1 79 ? -9.867 -21.789 -13.215 1.00 66.31 79 VAL A O 1
ATOM 654 N N . LYS A 1 80 ? -10.774 -19.948 -14.140 1.00 57.72 80 LYS A N 1
ATOM 655 C CA . LYS A 1 80 ? -10.057 -18.978 -13.300 1.00 57.72 80 LYS A CA 1
ATOM 656 C C . LYS A 1 80 ? -10.452 -19.101 -11.821 1.00 57.72 80 LYS A C 1
ATOM 658 O O . LYS A 1 80 ? -11.640 -19.240 -11.512 1.00 57.72 80 LYS A O 1
ATOM 663 N N . PRO A 1 81 ? -9.505 -18.938 -10.877 1.00 48.06 81 PRO A N 1
ATOM 664 C CA . PRO A 1 81 ? -9.802 -18.953 -9.443 1.00 48.06 81 PRO A CA 1
ATOM 665 C C . PRO A 1 81 ? -10.883 -17.953 -9.005 1.00 48.06 81 PRO A C 1
ATOM 667 O O . PRO A 1 81 ? -11.688 -18.269 -8.133 1.00 48.06 81 PRO A O 1
ATOM 670 N N . THR A 1 82 ? -10.949 -16.769 -9.621 1.00 45.97 82 THR A N 1
ATOM 671 C CA . THR A 1 82 ? -11.992 -15.754 -9.379 1.00 45.97 82 THR A CA 1
ATOM 672 C C . THR A 1 82 ? -13.382 -16.224 -9.811 1.00 45.97 82 THR A C 1
ATOM 674 O O . THR A 1 82 ? -14.347 -16.040 -9.071 1.00 45.97 82 THR A O 1
ATOM 677 N N . THR A 1 83 ? -13.480 -16.906 -10.952 1.00 56.03 83 THR A N 1
ATOM 678 C CA . THR A 1 83 ? -14.713 -17.527 -11.456 1.00 56.03 83 THR A CA 1
ATOM 679 C C . THR A 1 83 ? -15.200 -18.649 -10.533 1.00 56.03 83 THR A C 1
ATOM 681 O O . THR A 1 83 ? -16.391 -18.727 -10.227 1.00 56.03 83 THR A O 1
ATOM 684 N N . ILE A 1 84 ? -14.280 -19.488 -10.036 1.00 59.41 84 ILE A N 1
ATOM 685 C CA . ILE A 1 84 ? -14.584 -20.547 -9.059 1.00 59.41 84 ILE A CA 1
ATOM 686 C C . ILE A 1 84 ? -15.166 -19.926 -7.781 1.00 59.41 84 ILE A C 1
ATOM 688 O O . ILE A 1 84 ? -16.233 -20.339 -7.335 1.00 59.41 84 ILE A O 1
ATOM 692 N N . ARG A 1 85 ? -14.508 -18.900 -7.219 1.00 54.19 85 ARG A N 1
ATOM 693 C CA . ARG A 1 85 ? -14.968 -18.216 -5.995 1.00 54.19 85 ARG A CA 1
ATOM 694 C C . ARG A 1 85 ? -16.363 -17.611 -6.167 1.00 54.19 85 ARG A C 1
ATOM 696 O O . ARG A 1 85 ? -17.224 -17.855 -5.330 1.00 54.19 85 ARG A O 1
ATOM 703 N N . LEU A 1 86 ? -16.608 -16.895 -7.267 1.00 49.69 86 LEU A N 1
ATOM 704 C CA . LEU A 1 86 ? -17.912 -16.299 -7.575 1.00 49.69 86 LEU A CA 1
ATOM 705 C C . LEU A 1 86 ? -19.029 -17.350 -7.620 1.00 49.69 86 LEU A C 1
ATOM 707 O O . LEU A 1 86 ? -20.094 -17.142 -7.043 1.00 49.69 86 LEU A O 1
ATOM 711 N N . LEU A 1 87 ? -18.798 -18.480 -8.291 1.00 60.81 87 LEU A N 1
ATOM 712 C CA . LEU A 1 87 ? -19.831 -19.500 -8.451 1.00 60.81 87 LEU A CA 1
ATOM 713 C C . LEU A 1 87 ? -20.066 -20.337 -7.199 1.00 60.81 87 LEU A C 1
ATOM 715 O O . LEU A 1 87 ? -21.210 -20.711 -6.951 1.00 60.81 87 LEU A O 1
ATOM 719 N N . LEU A 1 88 ? -19.033 -20.593 -6.393 1.00 58.94 88 LEU A N 1
ATOM 720 C CA . LEU A 1 88 ? -19.210 -21.206 -5.077 1.00 58.94 88 LEU A CA 1
ATOM 721 C C . LEU A 1 88 ? -20.049 -20.294 -4.174 1.00 58.94 88 LEU A C 1
ATOM 723 O O . LEU A 1 88 ? -21.038 -20.757 -3.612 1.00 58.94 88 LEU A O 1
ATOM 727 N N . SER A 1 89 ? -19.748 -18.994 -4.119 1.00 50.38 89 SER A N 1
ATOM 728 C CA . SER A 1 89 ? -20.545 -18.019 -3.359 1.00 50.38 89 SER A CA 1
ATOM 729 C C . SER A 1 89 ? -21.984 -17.903 -3.882 1.00 50.38 89 SER A C 1
ATOM 731 O O . SER A 1 89 ? -22.939 -17.854 -3.104 1.00 50.38 89 SER A O 1
ATOM 733 N N . LEU A 1 90 ? -22.171 -17.928 -5.206 1.00 48.94 90 LEU A N 1
ATOM 734 C CA . LEU A 1 90 ? -23.486 -17.892 -5.853 1.00 48.94 90 LEU A CA 1
ATOM 735 C C . LEU A 1 90 ? -24.321 -19.139 -5.558 1.00 48.94 90 LEU A C 1
ATOM 737 O O . LEU A 1 90 ? -25.536 -19.059 -5.392 1.00 48.94 90 LEU A O 1
ATOM 741 N N . ALA A 1 91 ? -23.679 -20.301 -5.506 1.00 59.59 91 ALA A N 1
ATOM 742 C CA . ALA A 1 91 ? -24.380 -21.533 -5.216 1.00 59.59 91 ALA A CA 1
ATOM 743 C C . ALA A 1 91 ? -24.895 -21.570 -3.776 1.00 59.59 91 ALA A C 1
ATOM 745 O O . ALA A 1 91 ? -26.015 -21.997 -3.523 1.00 59.59 91 ALA A O 1
ATOM 746 N N . VAL A 1 92 ? -24.087 -21.071 -2.844 1.00 53.31 92 VAL A N 1
ATOM 747 C CA . VAL A 1 92 ? -24.386 -21.054 -1.408 1.00 53.31 92 VAL A CA 1
ATOM 748 C C . VAL A 1 92 ? -25.484 -20.063 -1.086 1.00 53.31 92 VAL A C 1
ATOM 750 O O . VAL A 1 92 ? -26.493 -20.453 -0.508 1.00 53.31 92 VAL A O 1
ATOM 753 N N . SER A 1 93 ? -25.334 -18.824 -1.562 1.00 44.50 93 SER A N 1
ATOM 754 C CA . SER A 1 93 ? -26.342 -17.764 -1.409 1.00 44.50 93 SER A CA 1
ATOM 755 C C . SER A 1 93 ? -27.701 -18.135 -2.003 1.00 44.50 93 SER A C 1
ATOM 757 O O . SER A 1 93 ? -28.727 -17.615 -1.575 1.00 44.50 93 SER A O 1
ATOM 759 N N . ARG A 1 94 ? -27.744 -19.044 -2.985 1.00 49.84 94 ARG A N 1
ATOM 760 C CA . ARG A 1 94 ? -28.997 -19.481 -3.613 1.00 49.84 94 ARG A CA 1
ATOM 761 C C . ARG A 1 94 ? -29.468 -20.871 -3.204 1.00 49.84 94 ARG A C 1
ATOM 763 O O . ARG A 1 94 ? -30.460 -21.345 -3.756 1.00 49.84 94 ARG A O 1
ATOM 770 N N . GLY A 1 95 ? -28.771 -21.533 -2.278 1.00 61.38 95 GLY A N 1
ATOM 771 C CA . GLY A 1 95 ? -29.050 -22.927 -1.920 1.00 61.38 95 GLY A CA 1
ATOM 772 C C . GLY A 1 95 ? -29.033 -23.867 -3.132 1.00 61.38 95 GLY A C 1
ATOM 773 O O . GLY A 1 95 ? -29.722 -24.885 -3.152 1.00 61.38 95 GLY A O 1
ATOM 774 N N . TRP A 1 96 ? -28.305 -23.490 -4.182 1.00 75.94 96 TRP A N 1
ATOM 775 C CA . TRP A 1 96 ? -28.185 -24.257 -5.409 1.00 75.94 96 TRP A CA 1
ATOM 776 C C . TRP A 1 96 ? -27.271 -25.445 -5.172 1.00 75.94 96 TRP A C 1
ATOM 778 O O . TRP A 1 96 ? -26.296 -25.380 -4.420 1.00 75.94 96 TRP A O 1
ATOM 788 N N . SER A 1 97 ? -27.574 -26.552 -5.841 1.00 81.50 97 SER A N 1
ATOM 789 C CA . SER A 1 97 ? -26.753 -27.743 -5.718 1.00 81.50 97 SER A CA 1
ATOM 790 C C . SER A 1 97 ? -25.386 -27.473 -6.338 1.00 81.50 97 SER A C 1
ATOM 792 O O . SER A 1 97 ? -25.293 -27.206 -7.539 1.00 81.50 97 SER A O 1
ATOM 794 N N . LEU A 1 98 ? -24.340 -27.573 -5.520 1.00 83.00 98 LEU A N 1
ATOM 795 C CA . LEU A 1 98 ? -22.960 -27.715 -5.965 1.00 83.00 98 LEU A CA 1
ATOM 796 C C . LEU A 1 98 ? -22.678 -29.195 -6.149 1.00 83.00 98 LEU A C 1
ATOM 798 O O . LEU A 1 98 ? -22.592 -29.932 -5.165 1.00 83.00 98 LEU A O 1
ATOM 802 N N . ARG A 1 99 ? -22.539 -29.624 -7.398 1.00 87.12 99 ARG A N 1
ATOM 803 C CA . ARG A 1 99 ? -22.263 -31.013 -7.735 1.00 87.12 99 ARG A CA 1
ATOM 804 C C . ARG A 1 99 ? -20.918 -31.133 -8.418 1.00 87.12 99 ARG A C 1
ATOM 806 O O . ARG A 1 99 ? -20.604 -30.346 -9.311 1.00 87.12 99 ARG A O 1
ATOM 813 N N . GLN A 1 100 ? -20.135 -32.117 -8.009 1.00 88.62 100 GLN A N 1
ATOM 814 C CA . GLN A 1 100 ? -18.860 -32.412 -8.638 1.00 88.62 100 GLN A CA 1
ATOM 815 C C . GLN A 1 100 ? -19.006 -33.619 -9.552 1.00 88.62 100 GLN A C 1
ATOM 817 O O . GLN A 1 100 ? -19.546 -34.650 -9.158 1.00 88.62 100 GLN A O 1
ATOM 822 N N . LEU A 1 101 ? -18.500 -33.496 -10.770 1.00 89.06 101 LEU A N 1
ATOM 823 C CA . LEU A 1 101 ? -18.484 -34.559 -11.761 1.00 89.06 101 LEU A CA 1
ATOM 824 C C . LEU A 1 101 ? -17.039 -34.801 -12.202 1.00 89.06 101 LEU A C 1
ATOM 826 O O . LEU A 1 101 ? -16.254 -33.864 -12.307 1.00 89.06 101 LEU A O 1
ATOM 830 N N . ASP A 1 102 ? -16.711 -36.052 -12.496 1.00 86.06 102 ASP A N 1
ATOM 831 C CA . ASP A 1 102 ? -15.426 -36.479 -13.055 1.00 86.06 102 ASP A CA 1
ATOM 832 C C . ASP A 1 102 ? -15.684 -37.153 -14.401 1.00 86.06 102 ASP A C 1
ATOM 834 O O . ASP A 1 102 ? -16.444 -38.121 -14.480 1.00 86.06 102 ASP A O 1
ATOM 838 N N . VAL A 1 103 ? -15.070 -36.669 -15.480 1.00 84.12 103 VAL A N 1
ATOM 839 C CA . VAL A 1 103 ? -15.192 -37.329 -16.784 1.00 84.12 103 VAL A CA 1
ATOM 840 C C . VAL A 1 103 ? -14.092 -38.368 -16.943 1.00 84.12 103 VAL A C 1
ATOM 842 O O . VAL A 1 103 ? -12.915 -38.064 -17.166 1.00 84.12 103 VAL A O 1
ATOM 845 N N . GLN A 1 104 ? -14.488 -39.640 -16.917 1.00 81.44 104 GLN A N 1
ATOM 846 C CA . GLN A 1 104 ? -13.549 -40.733 -17.079 1.00 81.44 104 GLN A CA 1
ATOM 847 C C . GLN A 1 104 ? -12.934 -40.707 -18.472 1.00 81.44 104 GLN A C 1
ATOM 849 O O . GLN A 1 104 ? -13.615 -40.790 -19.497 1.00 81.44 104 GLN A O 1
ATOM 854 N N . ASN A 1 105 ? -11.605 -40.631 -18.474 1.00 77.00 105 ASN A N 1
ATOM 855 C CA . ASN A 1 105 ? -10.793 -40.591 -19.679 1.00 77.00 105 ASN A CA 1
ATOM 856 C C . ASN A 1 105 ? -11.241 -39.478 -20.640 1.00 77.00 105 ASN A C 1
ATOM 858 O O . ASN A 1 105 ? -11.281 -39.697 -21.845 1.00 77.00 105 ASN A O 1
ATOM 862 N N . ALA A 1 106 ? -11.538 -38.295 -20.085 1.00 81.06 106 ALA A N 1
ATOM 863 C CA . ALA A 1 106 ? -11.965 -37.069 -20.763 1.00 81.06 106 ALA A CA 1
ATOM 864 C C . ALA A 1 106 ? -11.416 -36.904 -22.192 1.00 81.06 106 ALA A C 1
ATOM 866 O O . ALA A 1 106 ? -12.171 -36.766 -23.149 1.00 81.06 106 ALA A O 1
ATOM 867 N N . PHE A 1 107 ? -10.099 -37.025 -22.369 1.00 82.88 107 PHE A N 1
ATOM 868 C CA . PHE A 1 107 ? -9.467 -36.826 -23.672 1.00 82.88 107 PHE A CA 1
ATOM 869 C C . PHE A 1 107 ? -9.892 -37.828 -24.758 1.00 82.88 107 PHE A C 1
ATOM 871 O O . PHE A 1 107 ? -9.972 -37.426 -25.913 1.00 82.88 107 PHE A O 1
ATOM 878 N N . LEU A 1 108 ? -10.268 -39.066 -24.408 1.00 81.12 108 LEU A N 1
ATOM 879 C CA . LEU A 1 108 ? -10.760 -40.073 -25.368 1.00 81.12 108 LEU A CA 1
ATOM 880 C C . LEU A 1 108 ? -12.055 -39.666 -26.067 1.00 81.12 108 LEU A C 1
ATOM 882 O O . LEU A 1 108 ? -12.385 -40.209 -27.120 1.00 81.12 108 LEU A O 1
ATOM 886 N N . HIS A 1 109 ? -12.796 -38.722 -25.494 1.00 82.69 109 HIS A N 1
ATOM 887 C CA . HIS A 1 109 ? -14.028 -38.231 -26.095 1.00 82.69 109 HIS A CA 1
ATOM 888 C C . HIS A 1 109 ? -13.765 -37.176 -27.174 1.00 82.69 109 HIS A C 1
ATOM 890 O O . HIS A 1 109 ? -14.614 -36.982 -28.044 1.00 82.69 109 HIS A O 1
ATOM 896 N N . GLY A 1 110 ? -12.589 -36.538 -27.160 1.00 81.38 110 GLY A N 1
ATOM 897 C CA . GLY A 1 110 ? -12.172 -35.565 -28.166 1.00 81.38 110 GLY A CA 1
ATOM 898 C C . GLY A 1 110 ? -11.934 -36.205 -29.536 1.00 81.38 110 GLY A C 1
ATOM 899 O O . GLY A 1 110 ? -11.320 -37.272 -29.643 1.00 81.38 110 GLY A O 1
ATOM 900 N N . LEU A 1 111 ? -12.418 -35.539 -30.585 1.00 80.69 111 LEU A N 1
ATOM 901 C CA . LEU A 1 111 ? -12.114 -35.884 -31.973 1.00 80.69 111 LEU A CA 1
ATOM 902 C C . LEU A 1 111 ? -10.839 -35.153 -32.386 1.00 80.69 111 LEU A C 1
ATOM 904 O O . LEU A 1 111 ? -10.709 -33.960 -32.124 1.00 80.69 111 LEU A O 1
ATOM 908 N N . LEU A 1 112 ? -9.896 -35.881 -32.977 1.00 79.81 112 LEU A N 1
ATOM 909 C CA . LEU A 1 112 ? -8.672 -35.283 -33.497 1.00 79.81 112 LEU A CA 1
ATOM 910 C C . LEU A 1 112 ? -9.006 -34.531 -34.788 1.00 79.81 112 LEU A C 1
ATOM 912 O O . LEU A 1 112 ? -9.699 -35.073 -35.645 1.00 79.81 112 LEU A O 1
ATOM 916 N N . GLU A 1 113 ? -8.553 -33.285 -34.889 1.00 73.00 113 GLU A N 1
ATOM 917 C CA . GLU A 1 113 ? -8.698 -32.472 -36.106 1.00 73.00 113 GLU A CA 1
ATOM 918 C C . GLU A 1 113 ? -7.595 -32.817 -37.112 1.00 73.00 113 GLU A C 1
ATOM 920 O O . GLU A 1 113 ? -7.856 -32.882 -38.307 1.00 73.00 113 GLU A O 1
ATOM 925 N N . GLU A 1 114 ? -6.398 -33.131 -36.608 1.00 77.88 114 GLU A N 1
ATOM 926 C CA . GLU A 1 114 ? -5.256 -33.571 -37.414 1.00 77.88 114 GLU A CA 1
ATOM 927 C C . GLU A 1 114 ? -5.066 -35.087 -37.312 1.00 77.88 114 GLU A C 1
ATOM 929 O O . GLU A 1 114 ? -5.207 -35.667 -36.227 1.00 77.88 114 GLU A O 1
ATOM 934 N N . GLU A 1 115 ? -4.673 -35.729 -38.414 1.00 83.56 115 GLU A N 1
ATOM 935 C CA . GLU A 1 115 ? -4.376 -37.163 -38.426 1.00 83.56 115 GLU A CA 1
ATOM 936 C C . GLU A 1 115 ? -3.153 -37.488 -37.558 1.00 83.56 115 GLU A C 1
ATOM 938 O O . GLU A 1 115 ? -2.079 -36.903 -37.700 1.00 83.56 115 GLU A O 1
ATOM 943 N N . VAL A 1 116 ? -3.284 -38.477 -36.668 1.00 86.50 116 VAL A N 1
ATOM 944 C CA . VAL A 1 116 ? -2.176 -38.910 -35.806 1.00 86.50 116 VAL A CA 1
ATOM 945 C C . VAL A 1 116 ? -1.964 -40.412 -35.920 1.00 86.50 116 VAL A C 1
ATOM 947 O O . VAL A 1 116 ? -2.823 -41.214 -35.554 1.00 86.50 116 VAL A O 1
ATOM 950 N N . TYR A 1 117 ? -0.761 -40.806 -36.340 1.00 89.25 117 TYR A N 1
ATOM 951 C CA . TYR A 1 117 ? -0.366 -42.209 -36.454 1.00 89.25 117 TYR A CA 1
ATOM 952 C C . TYR A 1 117 ? 0.570 -42.595 -35.315 1.00 89.25 117 TYR A C 1
ATOM 954 O O . TYR A 1 117 ? 1.582 -41.943 -35.050 1.00 89.25 117 TYR A O 1
ATOM 962 N N . LYS A 1 118 ? 0.245 -43.689 -34.627 1.00 91.25 118 LYS A N 1
ATOM 963 C CA . LYS A 1 118 ? 0.979 -44.157 -33.452 1.00 91.25 118 LYS A CA 1
ATOM 964 C C . LYS A 1 118 ? 1.361 -45.626 -33.586 1.00 91.25 118 LYS A C 1
ATOM 966 O O . LYS A 1 118 ? 0.567 -46.435 -34.054 1.00 91.25 118 LYS A O 1
ATOM 971 N N . ARG A 1 119 ? 2.539 -46.017 -33.098 1.00 91.50 119 ARG A N 1
ATOM 972 C CA . ARG A 1 119 ? 2.864 -47.447 -32.938 1.00 91.50 119 ARG A CA 1
ATOM 973 C C . ARG A 1 119 ? 1.913 -48.129 -31.950 1.00 91.50 119 ARG A C 1
ATOM 975 O O . ARG A 1 119 ? 1.436 -47.502 -30.995 1.00 91.50 119 ARG A O 1
ATOM 982 N N . GLN A 1 120 ? 1.680 -49.422 -32.164 1.00 93.00 120 GLN A N 1
ATOM 983 C CA . GLN A 1 120 ? 0.833 -50.231 -31.289 1.00 93.00 120 GLN A CA 1
ATOM 984 C C . GLN A 1 120 ? 1.321 -50.178 -29.827 1.00 93.00 120 GLN A C 1
ATOM 986 O O . GLN A 1 120 ? 2.529 -50.048 -29.587 1.00 93.00 120 GLN A O 1
ATOM 991 N N . PRO A 1 121 ? 0.412 -50.199 -28.831 1.00 92.31 121 PRO A N 1
ATOM 992 C CA . PRO A 1 121 ? 0.792 -50.011 -27.435 1.00 92.31 121 PRO A CA 1
ATOM 993 C C . PRO A 1 121 ? 1.773 -51.093 -26.956 1.00 92.31 121 PRO A C 1
ATOM 995 O O . PRO A 1 121 ? 1.549 -52.277 -27.213 1.00 92.31 121 PRO A O 1
ATOM 998 N N . PRO A 1 122 ? 2.832 -50.729 -26.207 1.00 88.12 122 PRO A N 1
ATOM 999 C CA . PRO A 1 122 ? 3.757 -51.716 -25.661 1.00 88.12 122 PRO A CA 1
ATOM 1000 C C . PRO A 1 122 ? 3.019 -52.757 -24.806 1.00 88.12 122 PRO A C 1
ATOM 1002 O O . PRO A 1 122 ? 2.312 -52.387 -23.865 1.00 88.12 122 PRO A O 1
ATOM 1005 N N . GLY A 1 123 ? 3.195 -54.041 -25.131 1.00 86.50 123 GLY A N 1
ATOM 1006 C CA . GLY A 1 123 ? 2.522 -55.167 -24.469 1.00 86.50 123 GLY A CA 1
ATOM 1007 C C . GLY A 1 123 ? 1.180 -55.592 -25.080 1.00 86.50 123 GLY A C 1
ATOM 1008 O O . GLY A 1 123 ? 0.625 -56.577 -24.613 1.00 86.50 123 GLY A O 1
ATOM 1009 N N . PHE A 1 124 ? 0.688 -54.895 -26.112 1.00 89.62 124 PHE A N 1
ATOM 1010 C CA . PHE A 1 124 ? -0.603 -55.151 -26.765 1.00 89.62 124 PHE A CA 1
ATOM 1011 C C . PHE A 1 124 ? -0.514 -54.995 -28.292 1.00 89.62 124 PHE A C 1
ATOM 1013 O O . PHE A 1 124 ? -1.207 -54.170 -28.893 1.00 89.62 124 PHE A O 1
ATOM 1020 N N . VAL A 1 125 ? 0.404 -55.740 -28.905 1.00 90.06 125 VAL A N 1
ATOM 1021 C CA . VAL A 1 125 ? 0.637 -55.728 -30.356 1.00 90.06 125 VAL A CA 1
ATOM 1022 C C . VAL A 1 125 ? -0.135 -56.878 -30.995 1.00 90.06 125 VAL A C 1
ATOM 1024 O O . VAL A 1 125 ? -0.056 -58.005 -30.513 1.00 90.06 125 VAL A O 1
ATOM 1027 N N . ASP A 1 126 ? -0.849 -56.608 -32.085 1.00 88.25 126 ASP A N 1
ATOM 1028 C CA . ASP A 1 126 ? -1.476 -57.642 -32.899 1.00 88.25 126 ASP A CA 1
ATOM 1029 C C . ASP A 1 126 ? -0.401 -58.423 -33.664 1.00 88.25 126 ASP A C 1
ATOM 1031 O O . ASP A 1 126 ? 0.281 -57.902 -34.550 1.00 88.25 126 ASP A O 1
ATOM 1035 N N . HIS A 1 127 ? -0.245 -59.695 -33.306 1.00 87.25 127 HIS A N 1
ATOM 1036 C CA . HIS A 1 127 ? 0.757 -60.577 -33.890 1.00 87.25 127 HIS A CA 1
ATOM 1037 C C . HIS A 1 127 ? 0.460 -60.964 -35.345 1.00 87.25 127 HIS A C 1
ATOM 1039 O O . HIS A 1 127 ? 1.381 -61.359 -36.056 1.00 87.25 127 HIS A O 1
ATOM 1045 N N . THR A 1 128 ? -0.786 -60.822 -35.806 1.00 87.94 128 THR A N 1
ATOM 1046 C CA . THR A 1 128 ? -1.160 -61.052 -37.211 1.00 87.94 128 THR A CA 1
ATOM 1047 C C . THR A 1 128 ? -0.821 -59.853 -38.101 1.00 87.94 128 THR A C 1
ATOM 1049 O O . THR A 1 128 ? -0.626 -60.009 -39.305 1.00 87.94 128 THR A O 1
ATOM 1052 N N . GLN A 1 129 ? -0.682 -58.659 -37.510 1.00 88.44 129 GLN A N 1
ATOM 1053 C CA . GLN A 1 129 ? -0.371 -57.403 -38.199 1.00 88.44 129 GLN A CA 1
ATOM 1054 C C . GLN A 1 129 ? 0.690 -56.575 -37.438 1.00 88.44 129 GLN A C 1
ATOM 1056 O O . GLN A 1 129 ? 0.439 -55.429 -37.050 1.00 88.44 129 GLN A O 1
ATOM 1061 N N . PRO A 1 130 ? 1.918 -57.092 -37.241 1.00 85.94 130 PRO A N 1
ATOM 1062 C CA . PRO A 1 130 ? 2.884 -56.511 -36.301 1.00 85.94 130 PRO A CA 1
ATOM 1063 C C . PRO A 1 130 ? 3.422 -55.133 -36.720 1.00 85.94 130 PRO A C 1
ATOM 1065 O O . PRO A 1 130 ? 3.835 -54.340 -35.874 1.00 85.94 130 PRO A O 1
ATOM 1068 N N . TYR A 1 131 ? 3.415 -54.833 -38.022 1.00 85.44 131 TYR A N 1
ATOM 1069 C CA . TYR A 1 131 ? 3.920 -53.572 -38.579 1.00 85.44 131 TYR A CA 1
ATOM 1070 C C . TYR A 1 131 ? 2.831 -52.529 -38.839 1.00 85.44 131 TYR A C 1
ATOM 1072 O O . TYR A 1 131 ? 3.150 -51.412 -39.246 1.00 85.44 131 TYR A O 1
ATOM 1080 N N . HIS A 1 132 ? 1.559 -52.871 -38.616 1.00 92.25 132 HIS A N 1
ATOM 1081 C CA . HIS A 1 132 ? 0.474 -51.905 -38.757 1.00 92.25 132 HIS A CA 1
ATOM 1082 C C . HIS A 1 132 ? 0.543 -50.858 -37.643 1.00 92.25 132 HIS A C 1
ATOM 1084 O O . HIS A 1 132 ? 0.965 -51.135 -36.513 1.00 92.25 132 HIS A O 1
ATOM 1090 N N . LEU A 1 133 ? 0.131 -49.639 -37.977 1.00 91.88 133 LEU A N 1
ATOM 1091 C CA . LEU A 1 133 ? 0.079 -48.506 -37.066 1.00 91.88 133 LEU A CA 1
ATOM 1092 C C . LEU A 1 133 ? -1.353 -48.283 -36.588 1.00 91.88 133 LEU A C 1
ATOM 1094 O O . LEU A 1 133 ? -2.313 -48.523 -37.314 1.00 91.88 133 LEU A O 1
ATOM 1098 N N . CYS A 1 134 ? -1.484 -47.773 -35.370 1.00 92.38 134 CYS A N 1
ATOM 1099 C CA . CYS A 1 134 ? -2.727 -47.221 -34.863 1.00 92.38 134 CYS A CA 1
ATOM 1100 C C . CYS A 1 134 ? -2.947 -45.851 -35.514 1.00 92.38 134 CYS A C 1
ATOM 1102 O O . CYS A 1 134 ? -2.316 -44.875 -35.102 1.00 92.38 134 CYS A O 1
ATOM 1104 N N . HIS A 1 135 ? -3.842 -45.769 -36.494 1.00 91.75 135 HIS A N 1
ATOM 1105 C CA . HIS A 1 135 ? -4.400 -44.491 -36.925 1.00 91.75 135 HIS A CA 1
ATOM 1106 C C . HIS A 1 135 ? -5.385 -44.024 -35.852 1.00 91.75 135 HIS A C 1
ATOM 1108 O O . HIS A 1 135 ? -6.434 -44.645 -35.663 1.00 91.75 135 HIS A O 1
ATOM 1114 N N . LEU A 1 136 ? -4.996 -43.015 -35.068 1.00 88.75 136 LEU A N 1
ATOM 1115 C CA . LEU A 1 136 ? -5.801 -42.525 -33.957 1.00 88.75 136 LEU A CA 1
ATOM 1116 C C . LEU A 1 136 ? -6.997 -41.750 -34.504 1.00 88.75 136 LEU A C 1
ATOM 1118 O O . LEU A 1 136 ? -6.843 -40.731 -35.164 1.00 88.75 136 LEU A O 1
ATOM 1122 N N . THR A 1 137 ? -8.189 -42.210 -34.158 1.00 83.12 137 THR A N 1
ATOM 1123 C CA . THR A 1 137 ? -9.456 -41.530 -34.454 1.00 83.12 137 THR A CA 1
ATOM 1124 C C . THR A 1 137 ? -9.963 -40.743 -33.242 1.00 83.12 137 THR A C 1
ATOM 1126 O O . THR A 1 137 ? -10.846 -39.895 -33.364 1.00 83.12 137 THR A O 1
ATOM 1129 N N . LYS A 1 138 ? -9.407 -41.019 -32.054 1.00 84.75 138 LYS A N 1
ATOM 1130 C CA . LYS A 1 138 ? -9.723 -40.362 -30.781 1.00 84.75 138 LYS A CA 1
ATOM 1131 C C . LYS A 1 138 ? -8.460 -39.874 -30.087 1.00 84.75 138 LYS A C 1
ATOM 1133 O O . LYS A 1 138 ? -7.406 -40.514 -30.156 1.00 84.75 138 LYS A O 1
ATOM 1138 N N . ALA A 1 139 ? -8.574 -38.761 -29.369 1.00 83.94 139 ALA A N 1
ATOM 1139 C CA . ALA A 1 139 ? -7.433 -38.186 -28.675 1.00 83.94 139 ALA A CA 1
ATOM 1140 C C . ALA A 1 139 ? -7.061 -38.990 -27.418 1.00 83.94 139 ALA A C 1
ATOM 1142 O O . ALA A 1 139 ? -7.922 -39.388 -26.652 1.00 83.94 139 ALA A O 1
ATOM 1143 N N . ILE A 1 140 ? -5.771 -39.223 -27.165 1.00 85.12 140 ILE A N 1
ATOM 1144 C CA . ILE A 1 140 ? -5.286 -39.895 -25.945 1.00 85.12 140 ILE A CA 1
ATOM 1145 C C . ILE A 1 140 ? -4.414 -38.952 -25.111 1.00 85.12 140 ILE A C 1
ATOM 1147 O O . ILE A 1 140 ? -3.842 -37.991 -25.632 1.00 85.12 140 ILE A O 1
ATOM 1151 N N . TYR A 1 141 ? -4.275 -39.232 -23.809 1.00 82.00 141 TYR A N 1
ATOM 1152 C CA . TYR A 1 141 ? -3.402 -38.456 -22.921 1.00 82.00 141 TYR A CA 1
ATOM 1153 C C . TYR A 1 141 ? -1.997 -38.311 -23.508 1.00 82.00 141 TYR A C 1
ATOM 1155 O O . TYR A 1 141 ? -1.441 -39.263 -24.046 1.00 82.00 141 TYR A O 1
ATOM 1163 N N . GLY A 1 142 ? -1.407 -37.125 -23.373 1.00 78.12 142 GLY A N 1
ATOM 1164 C CA . GLY A 1 142 ? -0.056 -36.835 -23.849 1.00 78.12 142 GLY A CA 1
ATOM 1165 C C . GLY A 1 142 ? 0.035 -36.336 -25.291 1.00 78.12 142 GLY A C 1
ATOM 1166 O O . GLY A 1 142 ? 1.112 -35.872 -25.656 1.00 78.12 142 GLY A O 1
ATOM 1167 N N . LEU A 1 143 ? -1.048 -36.370 -26.081 1.00 82.12 143 LEU A N 1
ATOM 1168 C CA . LEU A 1 143 ? -1.129 -35.612 -27.337 1.00 82.12 143 LEU A CA 1
ATOM 1169 C C . LEU A 1 143 ? -1.309 -34.119 -27.047 1.00 82.12 143 LEU A C 1
ATOM 1171 O O . LEU A 1 143 ? -2.030 -33.752 -26.119 1.00 82.12 143 LEU A O 1
ATOM 1175 N N . LYS A 1 144 ? -0.696 -33.255 -27.858 1.00 78.19 144 LYS A N 1
ATOM 1176 C CA . LYS A 1 144 ? -0.761 -31.796 -27.667 1.00 78.19 144 LYS A CA 1
ATOM 1177 C C . LYS A 1 144 ? -2.148 -31.213 -27.963 1.00 78.19 144 LYS A C 1
ATOM 1179 O O . LYS A 1 144 ? -2.614 -30.371 -27.207 1.00 78.19 144 LYS A O 1
ATOM 1184 N N . GLN A 1 145 ? -2.839 -31.750 -28.968 1.00 79.75 145 GLN A N 1
ATOM 1185 C CA . GLN A 1 145 ? -4.213 -31.365 -29.323 1.00 79.75 145 GLN A CA 1
ATOM 1186 C C . GLN A 1 145 ? -5.299 -32.013 -28.438 1.00 79.75 145 GLN A C 1
ATOM 1188 O O . GLN A 1 145 ? -6.458 -31.619 -28.508 1.00 79.75 145 GLN A O 1
ATOM 1193 N N . ALA A 1 146 ? -4.963 -32.987 -27.577 1.00 81.50 146 ALA A N 1
ATOM 1194 C CA . ALA A 1 146 ? -5.969 -33.737 -26.811 1.00 81.50 146 ALA A CA 1
ATOM 1195 C C . ALA A 1 146 ? -6.855 -32.888 -25.881 1.00 81.50 146 ALA A C 1
ATOM 1197 O O . ALA A 1 146 ? -8.067 -33.111 -25.885 1.00 81.50 146 ALA A O 1
ATOM 1198 N N . PRO A 1 147 ? -6.329 -31.925 -25.097 1.00 79.75 147 PRO A N 1
ATOM 1199 C CA . PRO A 1 147 ? -7.185 -31.135 -24.217 1.00 79.75 147 PRO A CA 1
ATOM 1200 C C . PRO A 1 147 ? -8.074 -30.148 -24.986 1.00 79.75 147 PRO A C 1
ATOM 1202 O O . PRO A 1 147 ? -9.204 -29.911 -24.564 1.00 79.75 147 PRO A O 1
ATOM 1205 N N . ARG A 1 148 ? -7.605 -29.630 -26.133 1.00 79.94 148 ARG A N 1
ATOM 1206 C CA . ARG A 1 148 ? -8.415 -28.820 -27.057 1.00 79.94 148 ARG A CA 1
ATOM 1207 C C . ARG A 1 148 ? -9.532 -29.650 -27.668 1.00 79.94 148 ARG A C 1
ATOM 1209 O O . ARG A 1 148 ? -10.687 -29.280 -27.536 1.00 79.94 148 ARG A O 1
ATOM 1216 N N . ALA A 1 149 ? -9.198 -30.793 -28.267 1.00 82.62 149 ALA A N 1
ATOM 1217 C CA . ALA A 1 149 ? -10.165 -31.717 -28.856 1.00 82.62 149 ALA A CA 1
ATOM 1218 C C . ALA A 1 149 ? -11.247 -32.126 -27.843 1.00 82.62 149 ALA A C 1
ATOM 1220 O O . ALA A 1 149 ? -12.435 -32.178 -28.165 1.00 82.62 149 ALA A O 1
ATOM 1221 N N . TRP A 1 150 ? -10.837 -32.376 -26.596 1.00 86.75 150 TRP A N 1
ATOM 1222 C CA . TRP A 1 150 ? -11.748 -32.630 -25.485 1.00 86.75 150 TRP A CA 1
ATOM 1223 C C . TRP A 1 150 ? -12.659 -31.440 -25.193 1.00 86.75 150 TRP A C 1
ATOM 1225 O O . TRP A 1 1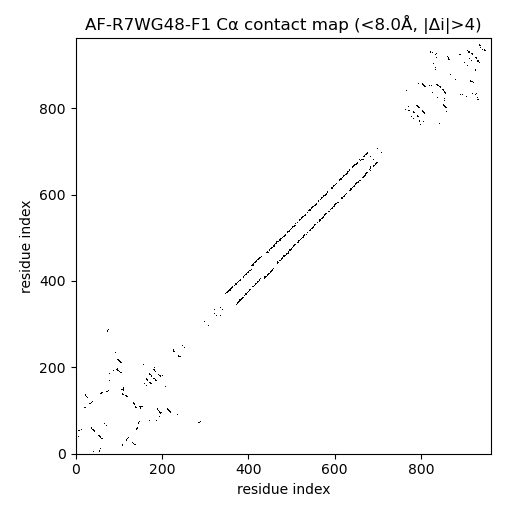50 ? -13.879 -31.588 -25.238 1.00 86.75 150 TRP A O 1
ATOM 1235 N N . HIS A 1 151 ? -12.088 -30.266 -24.920 1.00 86.12 151 HIS A N 1
ATOM 1236 C CA . HIS A 1 151 ? -12.869 -29.076 -24.588 1.00 86.12 151 HIS A CA 1
ATOM 1237 C C . HIS A 1 151 ? -13.786 -28.659 -25.733 1.00 86.12 151 HIS A C 1
ATOM 1239 O O . HIS A 1 151 ? -14.944 -28.367 -25.478 1.00 86.12 151 HIS A O 1
ATOM 1245 N N . ALA A 1 152 ? -13.336 -28.725 -26.985 1.00 85.31 152 ALA A N 1
ATOM 1246 C CA . ALA A 1 152 ? -14.140 -28.423 -28.162 1.00 85.31 152 ALA A CA 1
ATOM 1247 C C . ALA A 1 152 ? -15.323 -29.392 -28.307 1.00 85.31 152 ALA A C 1
ATOM 1249 O O . ALA A 1 152 ? -16.452 -28.953 -28.550 1.00 85.31 152 ALA A O 1
ATOM 1250 N N . ARG A 1 153 ? -15.105 -30.703 -28.101 1.00 87.88 153 ARG A N 1
ATOM 1251 C CA . ARG A 1 153 ? -16.189 -31.698 -28.119 1.00 87.88 153 ARG A CA 1
ATOM 1252 C C . ARG A 1 153 ? -17.164 -31.493 -26.961 1.00 87.88 153 ARG A C 1
ATOM 1254 O O . ARG A 1 153 ? -18.372 -31.557 -27.194 1.00 87.88 153 ARG A O 1
ATOM 1261 N N . LEU A 1 154 ? -16.663 -31.234 -25.753 1.00 88.81 154 LEU A N 1
ATOM 1262 C CA . LEU A 1 154 ? -17.482 -30.940 -24.576 1.00 88.81 154 LEU A CA 1
ATOM 1263 C C . LEU A 1 154 ? -18.286 -29.652 -24.782 1.00 88.81 154 LEU A C 1
ATOM 1265 O O . LEU A 1 154 ? -19.496 -29.663 -24.607 1.00 88.81 154 LEU A O 1
ATOM 1269 N N . ALA A 1 155 ? -17.648 -28.573 -25.234 1.00 86.81 155 ALA A N 1
ATOM 1270 C CA . ALA A 1 155 ? -18.279 -27.300 -25.562 1.00 86.81 155 ALA A CA 1
ATOM 1271 C C . ALA A 1 155 ? -19.352 -27.472 -26.639 1.00 86.81 155 ALA A C 1
ATOM 1273 O O . ALA A 1 155 ? -20.426 -26.892 -26.532 1.00 86.81 155 ALA A O 1
ATOM 1274 N N . SER A 1 156 ? -19.089 -28.289 -27.663 1.00 88.56 156 SER A N 1
ATOM 1275 C CA . SER A 1 156 ? -20.074 -28.629 -28.690 1.00 88.56 156 SER A CA 1
ATOM 1276 C C . SER A 1 156 ? -21.274 -29.379 -28.102 1.00 88.56 156 SER A C 1
ATOM 1278 O O . SER A 1 156 ? -22.405 -28.948 -28.308 1.00 88.56 156 SER A O 1
ATOM 1280 N N . ALA A 1 157 ? -21.053 -30.426 -27.299 1.00 89.31 157 ALA A N 1
ATOM 1281 C CA . ALA A 1 157 ? -22.135 -31.157 -26.632 1.00 89.31 157 ALA A CA 1
ATOM 1282 C C . ALA A 1 157 ? -22.950 -30.246 -25.701 1.00 89.31 157 ALA A C 1
ATOM 1284 O O . ALA A 1 157 ? -24.178 -30.211 -25.755 1.00 89.31 157 ALA A O 1
ATOM 1285 N N . LEU A 1 158 ? -22.269 -29.436 -24.893 1.00 89.69 158 LEU A N 1
ATOM 1286 C CA . LEU A 1 158 ? -22.896 -28.455 -24.019 1.00 89.69 158 LEU A CA 1
ATOM 1287 C C . LEU A 1 158 ? -23.725 -27.453 -24.836 1.00 89.69 158 LEU A C 1
ATOM 1289 O O . LEU A 1 158 ? -24.882 -27.220 -24.490 1.00 89.69 158 LEU A O 1
ATOM 1293 N N . ARG A 1 159 ? -23.216 -26.955 -25.972 1.00 89.25 159 ARG A N 1
ATOM 1294 C CA . ARG A 1 159 ? -23.978 -26.111 -26.911 1.00 89.25 159 ARG A CA 1
ATOM 1295 C C . ARG A 1 159 ? -25.214 -26.808 -27.469 1.00 89.25 159 ARG A C 1
ATOM 1297 O O . ARG A 1 159 ? -26.272 -26.186 -27.508 1.00 89.25 159 ARG A O 1
ATOM 1304 N N . THR A 1 160 ? -25.138 -28.093 -27.826 1.00 88.75 160 THR A N 1
ATOM 1305 C CA . THR A 1 160 ? -26.331 -28.853 -28.262 1.00 88.75 160 THR A CA 1
ATOM 1306 C C . THR A 1 160 ? -27.366 -29.008 -27.150 1.00 88.75 160 THR A C 1
ATOM 1308 O O . THR A 1 160 ? -28.566 -29.033 -27.413 1.00 88.75 160 THR A O 1
ATOM 1311 N N . HIS A 1 161 ? -26.917 -29.015 -25.894 1.00 86.88 161 HIS A N 1
ATOM 1312 C CA . HIS A 1 161 ? -27.779 -28.963 -24.720 1.00 86.88 161 HIS A CA 1
ATOM 1313 C C . HIS A 1 161 ? -28.135 -27.536 -24.287 1.00 86.88 161 HIS A C 1
ATOM 1315 O O . HIS A 1 161 ? -28.799 -27.377 -23.272 1.00 86.88 161 HIS A O 1
ATOM 1321 N N . GLY A 1 162 ? -27.775 -26.509 -25.064 1.00 83.56 162 GLY A N 1
ATOM 1322 C CA . GLY A 1 162 ? -28.174 -25.115 -24.862 1.00 83.56 162 GLY A CA 1
ATOM 1323 C C . GLY A 1 162 ? -27.260 -24.289 -23.957 1.00 83.56 162 GLY A C 1
ATOM 1324 O O . GLY A 1 162 ? -27.674 -23.221 -23.514 1.00 83.56 162 GLY A O 1
ATOM 1325 N N . PHE A 1 163 ? -26.056 -24.769 -23.641 1.00 90.06 163 PHE A N 1
ATOM 1326 C CA . PHE A 1 163 ? -25.046 -23.983 -22.932 1.00 90.06 163 PHE A CA 1
ATOM 1327 C C . PHE A 1 163 ? -24.307 -23.037 -23.879 1.00 90.06 163 PHE A C 1
ATOM 1329 O O . PHE A 1 163 ? -24.038 -23.371 -25.032 1.00 90.06 163 PHE A O 1
ATOM 1336 N N . ILE A 1 164 ? -23.884 -21.891 -23.360 1.00 82.31 164 ILE A N 1
ATOM 1337 C CA . ILE A 1 164 ? -23.084 -20.896 -24.075 1.00 82.31 164 ILE A CA 1
ATOM 1338 C C . ILE A 1 164 ? -21.757 -20.708 -23.318 1.00 82.31 164 ILE A C 1
ATOM 1340 O O . ILE A 1 164 ? -21.783 -20.580 -22.090 1.00 82.31 164 ILE A O 1
ATOM 1344 N N . PRO A 1 165 ? -20.593 -20.728 -23.998 1.00 75.88 165 PRO A N 1
ATOM 1345 C CA . PRO A 1 165 ? -19.309 -20.450 -23.356 1.00 75.88 165 PRO A CA 1
ATOM 1346 C C . PRO A 1 165 ? -19.204 -18.975 -22.944 1.00 75.88 165 PRO A C 1
ATOM 1348 O O . PRO A 1 165 ? -19.655 -18.087 -23.666 1.00 75.88 165 PRO A O 1
ATOM 1351 N N . SER A 1 166 ? -18.587 -18.711 -21.794 1.00 75.44 166 SER A N 1
ATOM 1352 C CA . SER A 1 166 ? -18.307 -17.353 -21.322 1.00 75.44 166 SER A CA 1
ATOM 1353 C C . SER A 1 166 ? -17.187 -16.695 -22.136 1.00 75.44 166 SER A C 1
ATOM 1355 O O . SER A 1 166 ? -16.177 -17.323 -22.452 1.00 75.44 166 SER A O 1
ATOM 1357 N N . THR A 1 167 ? -17.343 -15.403 -22.434 1.00 60.09 167 THR A N 1
ATOM 1358 C CA . THR A 1 167 ? -16.322 -14.578 -23.106 1.00 60.09 167 THR A CA 1
ATOM 1359 C C . THR A 1 167 ? -15.201 -14.139 -22.162 1.00 60.09 167 THR A C 1
ATOM 1361 O O . THR A 1 167 ? -14.109 -13.812 -22.613 1.00 60.09 167 THR A O 1
ATOM 1364 N N . ALA A 1 168 ? -15.449 -14.152 -20.849 1.00 51.84 168 ALA A N 1
ATOM 1365 C CA . ALA A 1 168 ? -14.484 -13.749 -19.827 1.00 51.84 168 ALA A CA 1
ATOM 1366 C C . ALA A 1 168 ? -13.659 -14.927 -19.276 1.00 51.84 168 ALA A C 1
ATOM 1368 O O . ALA A 1 168 ? -12.587 -14.721 -18.699 1.00 51.84 168 ALA A O 1
ATOM 1369 N N . ASP A 1 169 ? -14.152 -16.158 -19.433 1.00 67.00 169 ASP A N 1
ATOM 1370 C CA . ASP A 1 169 ? -13.494 -17.381 -18.977 1.00 67.00 169 ASP A CA 1
ATOM 1371 C C . ASP A 1 169 ? -13.897 -18.559 -19.870 1.00 67.00 169 ASP A C 1
ATOM 1373 O O . ASP A 1 169 ? -15.016 -19.066 -19.802 1.00 67.00 169 ASP A O 1
ATOM 1377 N N . THR A 1 170 ? -12.970 -19.003 -20.714 1.00 69.50 170 THR A N 1
ATOM 1378 C CA . THR A 1 170 ? -13.229 -20.000 -21.761 1.00 69.50 170 THR A CA 1
ATOM 1379 C C . THR A 1 170 ? -13.598 -21.383 -21.219 1.00 69.50 170 THR A C 1
ATOM 1381 O O . THR A 1 170 ? -14.074 -22.234 -21.974 1.00 69.50 170 THR A O 1
ATOM 1384 N N . SER A 1 171 ? -13.410 -21.624 -19.918 1.00 81.25 171 SER A N 1
ATOM 1385 C CA . SER A 1 171 ? -13.749 -22.885 -19.251 1.00 81.25 171 SER A CA 1
ATOM 1386 C C . SER A 1 171 ? -15.011 -22.792 -18.384 1.00 81.25 171 SER A C 1
ATOM 1388 O O . SER A 1 171 ? -15.316 -23.727 -17.642 1.00 81.25 171 SER A O 1
ATOM 1390 N N . LEU A 1 172 ? -15.768 -21.694 -18.496 1.00 84.19 172 LEU A N 1
ATOM 1391 C CA . LEU A 1 172 ? -17.092 -21.533 -17.902 1.00 84.19 172 LEU A CA 1
ATOM 1392 C C . LEU A 1 172 ? -18.188 -21.618 -18.971 1.00 84.19 172 LEU A C 1
ATOM 1394 O O . LEU A 1 172 ? -18.200 -20.851 -19.933 1.00 84.19 172 LEU A O 1
ATOM 1398 N N . PHE A 1 173 ? -19.160 -22.499 -18.745 1.00 87.25 173 PHE A N 1
ATOM 1399 C CA . PHE A 1 173 ? -20.337 -22.663 -19.591 1.00 87.25 173 PHE A CA 1
ATOM 1400 C C . PHE A 1 173 ? -21.605 -22.311 -18.825 1.00 87.25 173 PHE A C 1
ATOM 1402 O O . PHE A 1 173 ? -21.809 -22.732 -17.685 1.00 87.25 173 PHE A O 1
ATOM 1409 N N . LEU A 1 174 ? -22.478 -21.551 -19.474 1.00 81.56 174 LEU A N 1
ATOM 1410 C CA . LEU A 1 174 ? -23.693 -21.013 -18.881 1.00 81.56 174 LEU A CA 1
ATOM 1411 C C . LEU A 1 174 ? -24.901 -21.628 -19.583 1.00 81.56 174 LEU A C 1
ATOM 1413 O O . LEU A 1 174 ? -25.020 -21.528 -20.801 1.00 81.56 174 LEU A O 1
ATOM 1417 N N . PHE A 1 175 ? -25.808 -22.240 -18.832 1.00 84.94 175 PHE A N 1
ATOM 1418 C CA . PHE A 1 175 ? -27.108 -22.674 -19.328 1.00 84.94 175 PHE A CA 1
ATOM 1419 C C . PHE A 1 175 ? -28.188 -21.993 -18.527 1.00 84.94 175 PHE A C 1
ATOM 1421 O O . PHE A 1 175 ? -28.242 -22.096 -17.302 1.00 84.94 175 PHE A O 1
ATOM 1428 N N . GLN A 1 176 ? -29.069 -21.306 -19.235 1.00 75.62 176 GLN A N 1
ATOM 1429 C CA . GLN A 1 176 ? -30.115 -20.541 -18.599 1.00 75.62 176 GLN A CA 1
ATOM 1430 C C . GLN A 1 176 ? -31.413 -20.753 -19.360 1.00 75.62 176 GLN A C 1
ATOM 1432 O O . GLN A 1 176 ? -31.580 -20.322 -20.499 1.00 75.62 176 GLN A O 1
ATOM 1437 N N . ARG A 1 177 ? -32.336 -21.458 -18.711 1.00 79.75 177 ARG A N 1
ATOM 1438 C CA . ARG A 1 177 ? -33.733 -21.590 -19.114 1.00 79.75 177 ARG A CA 1
ATOM 1439 C C . ARG A 1 177 ? -34.632 -21.073 -17.990 1.00 79.75 177 ARG A C 1
ATOM 1441 O O . ARG A 1 177 ? -34.196 -21.034 -16.842 1.00 79.75 177 ARG A O 1
ATOM 1448 N N . PRO A 1 178 ? -35.893 -20.713 -18.282 1.00 67.38 178 PRO A N 1
ATOM 1449 C CA . PRO A 1 178 ? -36.774 -20.040 -17.322 1.00 67.38 178 PRO A CA 1
ATOM 1450 C C . PRO A 1 178 ? -36.946 -20.743 -15.962 1.00 67.38 178 PRO A C 1
ATOM 1452 O O . PRO A 1 178 ? -37.188 -20.072 -14.965 1.00 67.38 178 PRO A O 1
ATOM 1455 N N . SER A 1 179 ? -36.814 -22.074 -15.904 1.00 66.88 179 SER A N 1
ATOM 1456 C CA . SER A 1 179 ? -36.952 -22.890 -14.685 1.00 66.88 179 SER A CA 1
ATOM 1457 C C . SER A 1 179 ? -35.658 -23.568 -14.218 1.00 66.88 179 SER A C 1
ATOM 1459 O O . SER A 1 179 ? -35.650 -24.205 -13.168 1.00 66.88 179 SER A O 1
ATOM 1461 N N . VAL A 1 180 ? -34.576 -23.466 -14.994 1.00 83.94 180 VAL A N 1
ATOM 1462 C CA . VAL A 1 180 ? -33.309 -24.154 -14.731 1.00 83.94 180 VAL A CA 1
ATOM 1463 C C . VAL A 1 180 ? -32.157 -23.270 -15.188 1.00 83.94 180 VAL A C 1
ATOM 1465 O O . VAL A 1 180 ? -31.924 -23.094 -16.384 1.00 83.94 180 VAL A O 1
ATOM 1468 N N . THR A 1 181 ? -31.390 -22.786 -14.222 1.00 85.44 181 THR A N 1
ATOM 1469 C CA . THR A 1 181 ? -30.059 -22.213 -14.425 1.00 85.44 181 THR A CA 1
ATOM 1470 C C . THR A 1 181 ? -29.002 -23.203 -13.970 1.00 85.44 181 THR A C 1
ATOM 1472 O O . THR A 1 181 ? -29.086 -23.738 -12.859 1.00 85.44 181 THR A O 1
ATOM 1475 N N . MET A 1 182 ? -28.009 -23.415 -14.826 1.00 90.31 182 MET A N 1
ATOM 1476 C CA . MET A 1 182 ? -26.839 -24.232 -14.563 1.00 90.31 182 MET A CA 1
ATOM 1477 C C . MET A 1 182 ? -25.580 -23.486 -14.997 1.00 90.31 182 MET A C 1
ATOM 1479 O O . MET A 1 182 ? -25.507 -22.963 -16.108 1.00 90.31 182 MET A O 1
ATOM 1483 N N . TYR A 1 183 ? -24.573 -23.478 -14.135 1.00 89.44 183 TYR A N 1
ATOM 1484 C CA . TYR A 1 183 ? -23.223 -23.055 -14.468 1.00 89.44 183 TYR A CA 1
ATOM 1485 C C . TYR A 1 183 ? -22.310 -24.258 -14.378 1.00 89.44 183 TYR A C 1
ATOM 1487 O O . TYR A 1 183 ? -22.312 -24.975 -13.380 1.00 89.44 183 TYR A O 1
ATOM 1495 N N . LEU A 1 184 ? -21.550 -24.484 -15.436 1.00 91.00 184 LEU A N 1
ATOM 1496 C CA . LEU A 1 184 ? -20.677 -25.631 -15.546 1.00 91.00 184 LEU A CA 1
ATOM 1497 C C . LEU A 1 184 ? -19.246 -25.130 -15.713 1.00 91.00 184 LEU A C 1
ATOM 1499 O O . LEU A 1 184 ? -18.878 -24.552 -16.735 1.00 91.00 184 LEU A O 1
ATOM 1503 N N . LEU A 1 185 ? -18.469 -25.331 -14.656 1.00 87.19 185 LEU A N 1
ATOM 1504 C CA . LEU A 1 185 ? -17.044 -25.051 -14.580 1.00 87.19 185 LEU A CA 1
ATOM 1505 C C . LEU A 1 185 ? -16.270 -26.268 -15.062 1.00 87.19 185 LEU A C 1
ATOM 1507 O O . LEU A 1 185 ? -16.534 -27.369 -14.585 1.00 87.19 185 LEU A O 1
ATOM 1511 N N . VAL A 1 186 ? -15.291 -26.073 -15.941 1.00 85.44 186 VAL A N 1
ATOM 1512 C CA . VAL A 1 186 ? -14.394 -27.143 -16.387 1.00 85.44 186 VAL A CA 1
ATOM 1513 C C . VAL A 1 186 ? -12.981 -26.878 -15.876 1.00 85.44 186 VAL A C 1
ATOM 1515 O O . VAL A 1 186 ? -12.397 -25.824 -16.124 1.00 85.44 186 VAL A O 1
ATOM 1518 N N . TYR A 1 187 ? -12.424 -27.854 -15.165 1.00 79.94 187 TYR A N 1
ATOM 1519 C CA . TYR A 1 187 ? -11.020 -27.910 -14.780 1.00 79.94 187 TYR A CA 1
ATOM 1520 C C . TYR A 1 187 ? -10.454 -29.269 -15.213 1.00 79.94 187 TYR A C 1
ATOM 1522 O O . TYR A 1 187 ? -10.475 -30.248 -14.476 1.00 79.94 187 TYR A O 1
ATOM 1530 N N . VAL A 1 188 ? -9.951 -29.333 -16.446 1.00 81.56 188 VAL A N 1
ATOM 1531 C CA . VAL A 1 188 ? -9.429 -30.547 -17.096 1.00 81.56 188 VAL A CA 1
ATOM 1532 C C . VAL A 1 188 ? -10.486 -31.657 -17.225 1.00 81.56 188 VAL A C 1
ATOM 1534 O O . VAL A 1 188 ? -11.254 -31.647 -18.191 1.00 81.56 188 VAL A O 1
ATOM 1537 N N . ASP A 1 189 ? -10.490 -32.635 -16.317 1.00 78.69 189 ASP A N 1
ATOM 1538 C CA . ASP A 1 189 ? -11.450 -33.740 -16.227 1.00 78.69 189 ASP A CA 1
ATOM 1539 C C . ASP A 1 189 ? -12.471 -33.562 -15.089 1.00 78.69 189 ASP A C 1
ATOM 1541 O O . ASP A 1 189 ? -13.517 -34.215 -15.119 1.00 78.69 189 ASP A O 1
ATOM 1545 N N . ASP A 1 190 ? -12.220 -32.633 -14.161 1.00 81.88 190 ASP A N 1
ATOM 1546 C CA . ASP A 1 190 ? -13.145 -32.250 -13.098 1.00 81.88 190 ASP A CA 1
ATOM 1547 C C . ASP A 1 190 ? -14.117 -31.172 -13.586 1.00 81.88 190 ASP A C 1
ATOM 1549 O O . ASP A 1 190 ? -13.738 -30.164 -14.192 1.00 81.88 190 ASP A O 1
ATOM 1553 N N . ILE A 1 191 ? -15.394 -31.364 -13.278 1.00 90.25 191 ILE A N 1
ATOM 1554 C CA . ILE A 1 191 ? -16.459 -30.422 -13.591 1.00 90.25 191 ILE A CA 1
ATOM 1555 C C . ILE A 1 191 ? -17.189 -30.060 -12.303 1.00 90.25 191 ILE A C 1
ATOM 1557 O O . ILE A 1 191 ? -17.624 -30.937 -11.558 1.00 90.25 191 ILE A O 1
ATOM 1561 N N . VAL A 1 192 ? -17.375 -28.763 -12.064 1.00 89.44 192 VAL A N 1
ATOM 1562 C CA . VAL A 1 192 ? -18.284 -28.290 -11.014 1.00 89.44 192 VAL A CA 1
ATOM 1563 C C . VAL A 1 192 ? -19.544 -27.779 -11.682 1.00 89.44 192 VAL A C 1
ATOM 1565 O O . VAL A 1 192 ? -19.530 -26.784 -12.406 1.00 89.44 192 VAL A O 1
ATOM 1568 N N . LEU A 1 193 ? -20.635 -28.495 -11.439 1.00 91.31 193 LEU A N 1
ATOM 1569 C CA . LEU A 1 193 ? -21.963 -28.139 -11.890 1.00 91.31 193 LEU A CA 1
ATOM 1570 C C . LEU A 1 193 ? -22.696 -27.452 -10.747 1.00 91.31 193 LEU A C 1
ATOM 1572 O O . LEU A 1 193 ? -23.084 -28.072 -9.757 1.00 91.31 193 LEU A O 1
ATOM 1576 N N . VAL A 1 194 ? -22.902 -26.156 -10.912 1.00 89.31 194 VAL A N 1
ATOM 1577 C CA . VAL A 1 194 ? -23.754 -25.361 -10.045 1.00 89.31 194 VAL A CA 1
ATOM 1578 C C . VAL A 1 194 ? -25.135 -25.321 -10.672 1.00 89.31 194 VAL A C 1
ATOM 1580 O O . VAL A 1 194 ? -25.287 -24.793 -11.769 1.00 89.31 194 VAL A O 1
ATOM 1583 N N . SER A 1 195 ? -26.146 -25.868 -10.003 1.00 90.50 195 SER A N 1
ATOM 1584 C CA . SER A 1 195 ? -27.501 -25.921 -10.554 1.00 90.50 195 SER A CA 1
ATOM 1585 C C . SER A 1 195 ? -28.551 -25.449 -9.570 1.00 90.50 195 SER A C 1
ATOM 1587 O O . SER A 1 195 ? -28.620 -25.890 -8.427 1.00 90.50 195 SER A O 1
ATOM 1589 N N . SER A 1 196 ? -29.436 -24.604 -10.077 1.00 80.06 196 SER A N 1
ATOM 1590 C CA . SER A 1 196 ? -30.677 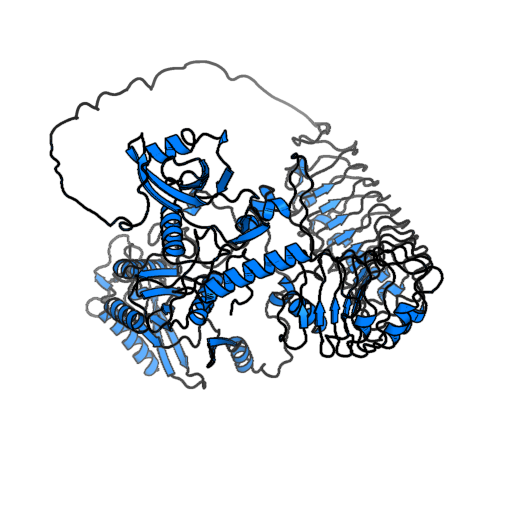-24.213 -9.405 1.00 80.06 196 SER A CA 1
ATOM 1591 C C . SER A 1 196 ? -31.693 -25.347 -9.261 1.00 80.06 196 SER A C 1
ATOM 1593 O O . SER A 1 196 ? -32.622 -25.243 -8.468 1.00 80.06 196 SER A O 1
ATOM 1595 N N . SER A 1 197 ? -31.527 -26.426 -10.025 1.00 88.12 197 SER A N 1
ATOM 1596 C CA . SER A 1 197 ? -32.409 -27.584 -10.004 1.00 88.12 197 SER A CA 1
ATOM 1597 C C . SER A 1 197 ? -31.570 -28.856 -9.912 1.00 88.12 197 SER A C 1
ATOM 1599 O O . SER A 1 197 ? -30.885 -29.206 -10.881 1.00 88.12 197 SER A O 1
ATOM 1601 N N . PRO A 1 198 ? -31.629 -29.573 -8.777 1.00 84.06 198 PRO A N 1
ATOM 1602 C CA . PRO A 1 198 ? -30.975 -30.868 -8.640 1.00 84.06 198 PRO A CA 1
ATOM 1603 C C . PRO A 1 198 ? -31.441 -31.863 -9.708 1.00 84.06 198 PRO A C 1
ATOM 1605 O O . PRO A 1 198 ? -30.608 -32.522 -10.314 1.00 84.06 198 PRO A O 1
ATOM 1608 N N . THR A 1 199 ? -32.736 -31.882 -10.043 1.00 87.75 199 THR A N 1
ATOM 1609 C CA . THR A 1 199 ? -33.303 -32.767 -11.074 1.00 87.75 199 THR A CA 1
ATOM 1610 C C . THR A 1 199 ? -32.863 -32.409 -12.490 1.00 87.75 199 THR A C 1
ATOM 1612 O O . THR A 1 199 ? -32.658 -33.292 -13.319 1.00 87.75 199 THR A O 1
ATOM 1615 N N . ALA A 1 200 ? -32.681 -31.126 -12.803 1.00 86.62 200 ALA A N 1
ATOM 1616 C CA . ALA A 1 200 ? -32.129 -30.736 -14.093 1.00 86.62 200 ALA A CA 1
ATOM 1617 C C . ALA A 1 200 ? -30.612 -30.936 -14.161 1.00 86.62 200 ALA A C 1
ATOM 1619 O O . ALA A 1 200 ? -30.095 -31.261 -15.228 1.00 86.62 200 ALA A O 1
ATOM 1620 N N . ALA A 1 201 ? -29.915 -30.814 -13.026 1.00 87.56 201 ALA A N 1
ATOM 1621 C CA . ALA A 1 201 ? -28.542 -31.279 -12.911 1.00 87.56 201 ALA A CA 1
ATOM 1622 C C . ALA A 1 201 ? -28.470 -32.790 -13.143 1.00 87.56 201 ALA A C 1
ATOM 1624 O O . ALA A 1 201 ? -27.642 -33.213 -13.936 1.00 87.56 201 ALA A O 1
ATOM 1625 N N . ASP A 1 202 ? -29.366 -33.593 -12.557 1.00 89.69 202 ASP A N 1
ATOM 1626 C CA . ASP A 1 202 ? -29.462 -35.037 -12.815 1.00 89.69 202 ASP A CA 1
ATOM 1627 C C . ASP A 1 202 ? -29.722 -35.319 -14.299 1.00 89.69 202 ASP A C 1
ATOM 1629 O O . ASP A 1 202 ? -29.073 -36.179 -14.893 1.00 89.69 202 ASP A O 1
ATOM 1633 N N . ALA A 1 203 ? -30.635 -34.575 -14.927 1.00 89.44 203 ALA A N 1
ATOM 1634 C CA . ALA A 1 203 ? -30.951 -34.728 -16.343 1.00 89.44 203 ALA A CA 1
ATOM 1635 C C . ALA A 1 203 ? -29.768 -34.347 -17.243 1.00 89.44 203 ALA A C 1
ATOM 1637 O O . ALA A 1 203 ? -29.490 -35.058 -18.208 1.00 89.44 203 ALA A O 1
ATOM 1638 N N . LEU A 1 204 ? -29.043 -33.270 -16.923 1.00 91.31 204 LEU A N 1
ATOM 1639 C CA . LEU A 1 204 ? -27.832 -32.880 -17.641 1.00 91.31 204 LEU A CA 1
ATOM 1640 C C . LEU A 1 204 ? -26.712 -33.894 -17.431 1.00 91.31 204 LEU A C 1
ATOM 1642 O O . LEU A 1 204 ? -26.074 -34.283 -18.399 1.00 91.31 204 LEU A O 1
ATOM 1646 N N . VAL A 1 205 ? -26.486 -34.353 -16.201 1.00 90.44 205 VAL A N 1
ATOM 1647 C CA . VAL A 1 205 ? -25.506 -35.401 -15.888 1.00 90.44 205 VAL A CA 1
ATOM 1648 C C . VAL A 1 205 ? -25.847 -36.679 -16.652 1.00 90.44 205 VAL A C 1
ATOM 1650 O O . VAL A 1 205 ? -24.964 -37.285 -17.251 1.00 90.44 205 VAL A O 1
ATOM 1653 N N . THR A 1 206 ? -27.130 -37.043 -16.725 1.00 90.12 206 THR A N 1
ATOM 1654 C CA . THR A 1 206 ? -27.618 -38.193 -17.500 1.00 90.12 206 THR A CA 1
ATOM 1655 C C . THR A 1 206 ? -27.425 -37.988 -19.002 1.00 90.12 206 THR A C 1
ATOM 1657 O O . THR A 1 206 ? -27.026 -38.917 -19.700 1.00 90.12 206 THR A O 1
ATOM 1660 N N . ALA A 1 207 ? -27.688 -36.785 -19.519 1.00 87.50 207 ALA A N 1
ATOM 1661 C CA . ALA A 1 207 ? -27.516 -36.453 -20.931 1.00 87.50 207 ALA A CA 1
ATOM 1662 C C . ALA A 1 207 ? -26.036 -36.443 -21.334 1.00 87.50 207 ALA A C 1
ATOM 1664 O O . ALA A 1 207 ? -25.663 -37.113 -22.294 1.00 87.50 207 ALA A O 1
ATOM 1665 N N . LEU A 1 208 ? -25.182 -35.783 -20.548 1.00 87.56 208 LEU A N 1
ATOM 1666 C CA . LEU A 1 208 ? -23.731 -35.836 -20.704 1.00 87.56 208 LEU A CA 1
ATOM 1667 C C . LEU A 1 208 ? -23.217 -37.270 -20.557 1.00 87.56 208 LEU A C 1
ATOM 1669 O O . LEU A 1 208 ? -22.299 -37.641 -21.271 1.00 87.56 208 LEU A O 1
ATOM 1673 N N . GLY A 1 209 ? -23.846 -38.095 -19.715 1.00 85.88 209 GLY A N 1
ATOM 1674 C CA . GLY A 1 209 ? -23.561 -39.524 -19.563 1.00 85.88 209 GLY A CA 1
ATOM 1675 C C . GLY A 1 209 ? -23.811 -40.377 -20.817 1.00 85.88 209 GLY A C 1
ATOM 1676 O O . GLY A 1 209 ? -23.292 -41.489 -20.903 1.00 85.88 209 GLY A O 1
ATOM 1677 N N . ARG A 1 210 ? -24.587 -39.884 -21.797 1.00 86.25 210 ARG A N 1
ATOM 1678 C CA . ARG A 1 210 ? -24.795 -40.559 -23.096 1.00 86.25 210 ARG A CA 1
ATOM 1679 C C . ARG A 1 210 ? -23.628 -40.333 -24.052 1.00 86.25 210 ARG A C 1
ATOM 1681 O O . ARG A 1 210 ? -23.292 -41.225 -24.826 1.00 86.25 210 ARG A O 1
ATOM 1688 N N . ASP A 1 211 ? -23.020 -39.155 -23.960 1.00 80.81 211 ASP A N 1
ATOM 1689 C CA . ASP A 1 211 ? -21.947 -38.700 -24.845 1.00 80.81 211 ASP A CA 1
ATOM 1690 C C . ASP A 1 211 ? -20.554 -38.891 -24.234 1.00 80.81 211 ASP A C 1
ATOM 1692 O O . ASP A 1 211 ? -19.571 -39.048 -24.960 1.00 80.81 211 ASP A O 1
ATOM 1696 N N . PHE A 1 212 ? -20.468 -38.886 -22.904 1.00 86.06 212 PHE A N 1
ATOM 1697 C CA . PHE A 1 212 ? -19.241 -38.919 -22.123 1.00 86.06 212 PHE A CA 1
ATOM 1698 C C . PHE A 1 212 ? -19.366 -39.903 -20.962 1.00 86.06 212 PHE A C 1
ATOM 1700 O O . PHE A 1 212 ? -20.424 -40.070 -20.361 1.00 86.06 212 PHE A O 1
ATOM 1707 N N . ALA A 1 213 ? -18.251 -40.519 -20.575 1.00 84.81 213 ALA A N 1
ATOM 1708 C CA . ALA A 1 213 ? -18.199 -41.404 -19.412 1.00 84.81 213 ALA A CA 1
ATOM 1709 C C . ALA A 1 213 ? -18.142 -40.594 -18.097 1.00 84.81 213 ALA A C 1
ATOM 1711 O O . ALA A 1 213 ? -17.124 -40.586 -17.406 1.00 84.81 213 ALA A O 1
ATOM 1712 N N . VAL A 1 214 ? -19.217 -39.868 -17.780 1.00 85.88 214 VAL A N 1
ATOM 1713 C CA . VAL A 1 214 ? -19.325 -39.008 -16.590 1.00 85.88 214 VAL A CA 1
ATOM 1714 C C . VAL A 1 214 ? -19.554 -39.851 -15.336 1.00 85.88 214 VAL A C 1
ATOM 1716 O O . VAL A 1 214 ? -20.468 -40.671 -15.281 1.00 85.88 214 VAL A O 1
ATOM 1719 N N . LYS A 1 215 ? -18.739 -39.628 -14.305 1.00 86.75 215 LYS A N 1
ATOM 1720 C CA . LYS A 1 215 ? -18.957 -40.114 -12.946 1.00 86.75 215 LYS A CA 1
ATOM 1721 C C . LYS A 1 215 ? -19.428 -38.953 -12.083 1.00 86.75 215 LYS A C 1
ATOM 1723 O O . LYS A 1 215 ? -18.709 -37.978 -11.901 1.00 86.75 215 LYS A O 1
ATOM 1728 N N . ASP A 1 216 ? -20.614 -39.085 -11.518 1.00 86.56 216 ASP A N 1
ATOM 1729 C CA . ASP A 1 216 ? -21.118 -38.141 -10.532 1.00 86.56 216 ASP A CA 1
ATOM 1730 C C . ASP A 1 216 ? -20.507 -38.435 -9.156 1.00 86.56 216 ASP A C 1
ATOM 1732 O O . ASP A 1 216 ? -20.579 -39.564 -8.663 1.00 86.56 216 ASP A O 1
ATOM 1736 N N . LEU A 1 217 ? -19.849 -37.438 -8.567 1.00 83.50 217 LEU A N 1
ATOM 1737 C CA . LEU A 1 217 ? -19.245 -37.522 -7.235 1.00 83.50 217 LEU A CA 1
ATOM 1738 C C . LEU A 1 217 ? -20.178 -36.965 -6.151 1.00 83.50 217 LEU A C 1
ATOM 1740 O O . LEU A 1 217 ? -19.825 -36.995 -4.973 1.00 83.50 217 LEU A O 1
ATOM 1744 N N . GLY A 1 218 ? -21.373 -36.509 -6.534 1.00 84.25 218 GLY A N 1
ATOM 1745 C CA . GLY A 1 218 ? -22.364 -35.958 -5.629 1.00 84.25 218 GLY A CA 1
ATOM 1746 C C . GLY A 1 218 ? -22.020 -34.533 -5.215 1.00 84.25 218 GLY A C 1
ATOM 1747 O O . GLY A 1 218 ? -21.503 -33.739 -6.005 1.00 84.25 218 GLY A O 1
ATOM 1748 N N . GLN A 1 219 ? -22.364 -34.188 -3.978 1.00 79.56 219 GLN A N 1
ATOM 1749 C CA . GLN A 1 219 ? -22.178 -32.841 -3.464 1.00 79.56 219 GLN A CA 1
ATOM 1750 C C . GLN A 1 219 ? -20.692 -32.455 -3.401 1.00 79.56 219 GLN A C 1
ATOM 1752 O O . GLN A 1 219 ? -19.832 -33.268 -3.066 1.00 79.56 219 GLN A O 1
ATOM 1757 N N . LEU A 1 220 ? -20.385 -31.200 -3.735 1.00 76.50 220 LEU A N 1
ATOM 1758 C CA . LEU A 1 220 ? -19.018 -30.690 -3.717 1.00 76.50 220 LEU A CA 1
ATOM 1759 C C . LEU A 1 220 ? -18.473 -30.653 -2.282 1.00 76.50 220 LEU A C 1
ATOM 1761 O O . LEU A 1 220 ? -18.818 -29.765 -1.507 1.00 76.50 220 LEU A O 1
ATOM 1765 N N . HIS A 1 221 ? -17.595 -31.598 -1.956 1.00 65.00 221 HIS A N 1
ATOM 1766 C CA . HIS A 1 221 ? -16.899 -31.653 -0.667 1.00 65.00 221 HIS A CA 1
ATOM 1767 C C . HIS A 1 221 ? -15.434 -31.223 -0.772 1.00 65.00 221 HIS A C 1
ATOM 1769 O O . HIS A 1 221 ? -14.884 -30.675 0.179 1.00 65.00 221 HIS A O 1
ATOM 1775 N N . PHE A 1 222 ? -14.792 -31.461 -1.920 1.00 64.69 222 PHE A N 1
ATOM 1776 C CA . PHE A 1 222 ? -13.399 -31.094 -2.157 1.00 64.69 222 PHE A CA 1
ATOM 1777 C C . PHE A 1 222 ? -13.181 -30.647 -3.592 1.00 64.69 222 PHE A C 1
ATOM 1779 O O . PHE A 1 222 ? -13.423 -31.407 -4.525 1.00 64.69 222 PHE A O 1
ATOM 1786 N N . PHE A 1 223 ? -12.621 -29.456 -3.773 1.00 64.31 223 PHE A N 1
ATOM 1787 C CA . PHE A 1 223 ? -12.267 -28.961 -5.097 1.00 64.31 223 PHE A CA 1
ATOM 1788 C C . PHE A 1 223 ? -10.892 -28.309 -5.068 1.00 64.31 223 PHE A C 1
ATOM 1790 O O . PHE A 1 223 ? -10.659 -27.383 -4.298 1.00 64.31 223 PHE A O 1
ATOM 1797 N N . LEU A 1 224 ? -9.959 -28.824 -5.876 1.00 59.84 224 LEU A N 1
ATOM 1798 C CA . LEU A 1 224 ? -8.585 -28.308 -5.982 1.00 59.84 224 LEU A CA 1
ATOM 1799 C C . LEU A 1 224 ? -7.839 -28.201 -4.632 1.00 59.84 224 LEU A C 1
ATOM 1801 O O . LEU A 1 224 ? -7.064 -27.277 -4.409 1.00 59.84 224 LEU A O 1
ATOM 1805 N N . GLY A 1 225 ? -8.069 -29.150 -3.718 1.00 47.78 225 GLY A N 1
ATOM 1806 C CA . GLY A 1 225 ? -7.452 -29.159 -2.382 1.00 47.78 225 GLY A CA 1
ATOM 1807 C C . GLY A 1 225 ? -8.160 -28.280 -1.341 1.00 47.78 225 GLY A C 1
ATOM 1808 O O . GLY A 1 225 ? -7.751 -28.255 -0.184 1.00 47.78 225 GLY A O 1
ATOM 1809 N N . ILE A 1 226 ? -9.242 -27.601 -1.714 1.00 51.75 226 ILE A N 1
ATOM 1810 C CA . ILE A 1 226 ? -10.088 -26.844 -0.791 1.00 51.75 226 ILE A CA 1
ATOM 1811 C C . ILE A 1 226 ? -11.184 -27.777 -0.284 1.00 51.75 226 ILE A C 1
ATOM 1813 O O . ILE A 1 226 ? -11.913 -28.355 -1.091 1.00 51.75 226 ILE A O 1
ATOM 1817 N N . GLU A 1 227 ? -11.285 -27.939 1.035 1.00 56.03 227 GLU A N 1
ATOM 1818 C CA . GLU A 1 227 ? -12.422 -28.621 1.652 1.00 56.03 227 GLU A CA 1
ATOM 1819 C C . GLU A 1 227 ? -13.586 -27.637 1.757 1.00 56.03 227 GLU A C 1
ATOM 1821 O O . GLU A 1 227 ? -13.438 -26.518 2.249 1.00 56.03 227 GLU A O 1
ATOM 1826 N N . VAL A 1 228 ? -14.734 -28.064 1.252 1.00 59.25 228 VAL A N 1
ATOM 1827 C CA . VAL A 1 228 ? -15.972 -27.299 1.190 1.00 59.25 228 VAL A CA 1
ATOM 1828 C C . VAL A 1 228 ? -16.950 -27.983 2.141 1.00 59.25 228 VAL A C 1
ATOM 1830 O O . VAL A 1 228 ? -17.524 -29.024 1.819 1.00 59.25 228 VAL A O 1
ATOM 1833 N N . ALA A 1 229 ? -17.104 -27.429 3.344 1.00 53.72 229 ALA A N 1
ATOM 1834 C CA . ALA A 1 229 ? -18.031 -27.942 4.346 1.00 53.72 229 ALA A CA 1
ATOM 1835 C C . ALA A 1 229 ? -19.279 -27.057 4.398 1.00 53.72 229 ALA A C 1
ATOM 1837 O O . ALA A 1 229 ? -19.228 -25.906 4.827 1.00 53.72 229 ALA A O 1
ATOM 1838 N N . GLN A 1 230 ? -20.410 -27.599 3.955 1.00 52.53 230 GLN A N 1
ATOM 1839 C CA . GLN A 1 230 ? -21.697 -26.921 4.059 1.00 52.53 230 GLN A CA 1
ATOM 1840 C C . GLN A 1 230 ? -22.251 -27.123 5.476 1.00 52.53 230 GLN A C 1
ATOM 1842 O O . GLN A 1 230 ? -22.489 -28.256 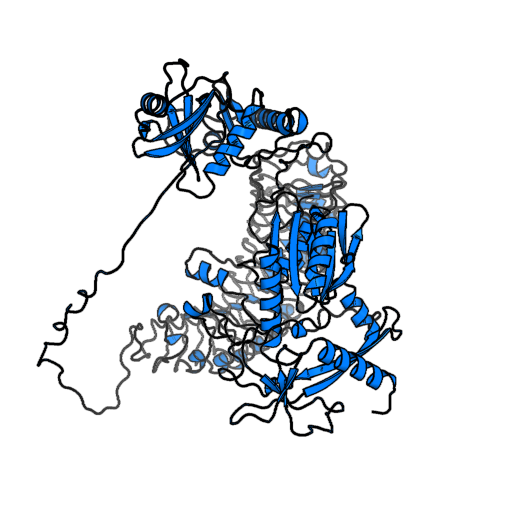5.892 1.00 52.53 230 GLN A O 1
ATOM 1847 N N . GLN A 1 231 ? -22.415 -26.043 6.240 1.00 52.47 231 GLN A N 1
ATOM 1848 C CA . GLN A 1 231 ? -23.005 -26.103 7.580 1.00 52.47 231 GLN A CA 1
ATOM 1849 C C . GLN A 1 231 ? -24.527 -25.906 7.511 1.00 52.47 231 GLN A C 1
ATOM 1851 O O . GLN A 1 231 ? -25.064 -25.340 6.556 1.00 52.47 231 GLN A O 1
ATOM 1856 N N . SER A 1 232 ? -25.251 -26.372 8.532 1.00 43.56 232 SER A N 1
ATOM 1857 C CA . SER A 1 232 ? -26.714 -26.552 8.527 1.00 43.56 232 SER A CA 1
ATOM 1858 C C . SER A 1 232 ? -27.566 -25.269 8.558 1.00 43.56 232 SER A C 1
ATOM 1860 O O . SER A 1 232 ? -28.731 -25.323 8.942 1.00 43.56 232 SER A O 1
ATOM 1862 N N . ARG A 1 233 ? -27.032 -24.117 8.136 1.00 40.62 233 ARG A N 1
ATOM 1863 C CA . ARG A 1 233 ? -27.763 -22.844 7.976 1.00 40.62 233 ARG A CA 1
ATOM 1864 C C . ARG A 1 233 ? -27.247 -21.992 6.803 1.00 40.62 233 ARG A C 1
ATOM 1866 O O . ARG A 1 233 ? -27.210 -20.775 6.897 1.00 40.62 233 ARG A O 1
ATOM 1873 N N . GLY A 1 234 ? -26.846 -22.623 5.696 1.00 44.38 234 GLY A N 1
ATOM 1874 C CA . GLY A 1 234 ? -26.506 -21.900 4.460 1.00 44.38 234 GLY A CA 1
ATOM 1875 C C . GLY A 1 234 ? -25.123 -21.237 4.441 1.00 44.38 234 GLY A C 1
ATOM 1876 O O . GLY A 1 234 ? -24.864 -20.426 3.562 1.00 44.38 234 GLY A O 1
ATOM 1877 N N . SER A 1 235 ? -24.219 -21.597 5.355 1.00 35.66 235 SER A N 1
ATOM 1878 C CA . SER A 1 235 ? -22.819 -21.155 5.352 1.00 35.66 235 SER A CA 1
ATOM 1879 C C . SER A 1 235 ? -21.882 -22.221 4.762 1.00 35.66 235 SER A C 1
ATOM 1881 O O . SER A 1 235 ? -22.105 -23.428 4.911 1.00 35.66 235 SER A O 1
ATOM 1883 N N . LEU A 1 236 ? -20.813 -21.777 4.091 1.00 41.16 236 LEU A N 1
ATOM 1884 C CA . LEU A 1 236 ? -19.665 -22.620 3.741 1.00 41.16 236 LEU A CA 1
ATOM 1885 C C . LEU A 1 236 ? -18.505 -22.340 4.691 1.00 41.16 236 LEU A C 1
ATOM 1887 O O . LEU A 1 236 ? -18.034 -21.209 4.772 1.00 41.16 236 LEU A O 1
ATOM 1891 N N . ALA A 1 237 ? -17.984 -23.385 5.323 1.00 38.31 237 ALA A N 1
ATOM 1892 C CA . ALA A 1 237 ? -16.648 -23.369 5.896 1.00 38.31 237 ALA A CA 1
ATOM 1893 C C . ALA A 1 237 ? -15.659 -23.869 4.832 1.00 38.31 237 ALA A C 1
ATOM 1895 O O . ALA A 1 237 ? -15.766 -24.998 4.350 1.00 38.31 237 ALA A O 1
ATOM 1896 N N . LEU A 1 238 ? -14.715 -23.009 4.445 1.00 47.50 238 LEU A N 1
ATOM 1897 C CA . LEU A 1 238 ? -13.595 -23.361 3.573 1.00 47.50 238 LEU A CA 1
ATOM 1898 C C . LEU A 1 238 ? -12.389 -23.661 4.466 1.00 47.50 238 LEU A C 1
ATOM 1900 O O . LEU A 1 238 ? -11.783 -22.746 5.021 1.00 47.50 238 LEU A O 1
ATOM 1904 N N . THR A 1 239 ? -12.058 -24.934 4.660 1.00 46.28 239 THR A N 1
ATOM 1905 C CA . THR A 1 239 ? -10.973 -25.350 5.564 1.00 46.28 239 THR A CA 1
ATOM 1906 C C . THR A 1 239 ? -9.672 -25.628 4.799 1.00 46.28 239 THR A C 1
ATOM 1908 O O . THR A 1 239 ? -9.665 -26.200 3.707 1.00 46.28 239 THR A O 1
ATOM 1911 N N . GLN A 1 240 ? -8.527 -25.258 5.392 1.00 49.41 240 GLN A N 1
ATOM 1912 C CA . GLN A 1 240 ? -7.165 -25.443 4.845 1.00 49.41 240 GLN A CA 1
ATOM 1913 C C . GLN A 1 240 ? -6.662 -26.906 4.916 1.00 49.41 240 GLN A C 1
ATOM 1915 O O . GLN A 1 240 ? -5.500 -27.179 5.228 1.00 49.41 240 GLN A O 1
ATOM 1920 N N . LYS A 1 241 ? -7.527 -27.890 4.660 1.00 46.28 241 LYS A N 1
ATOM 1921 C CA . LYS A 1 241 ? -7.219 -29.308 4.899 1.00 46.28 241 LYS A CA 1
ATOM 1922 C C . LYS A 1 241 ? -6.063 -29.847 4.059 1.00 46.28 241 LYS A C 1
ATOM 1924 O O . LYS A 1 241 ? -5.245 -30.599 4.580 1.00 46.28 241 LYS A O 1
ATOM 1929 N N . TYR A 1 242 ? -5.928 -29.419 2.804 1.00 43.44 242 TYR A N 1
ATOM 1930 C CA . TYR A 1 242 ? -4.797 -29.815 1.958 1.00 43.44 242 TYR A CA 1
ATOM 1931 C C . TYR A 1 242 ? -3.441 -29.401 2.547 1.00 43.44 242 TYR A C 1
ATOM 1933 O O . TYR A 1 242 ? -2.507 -30.203 2.550 1.00 43.44 242 TYR A O 1
ATOM 1941 N N . SER A 1 243 ? -3.348 -28.196 3.115 1.00 45.16 243 SER A N 1
ATOM 1942 C CA . SER A 1 243 ? -2.144 -27.714 3.800 1.00 45.16 243 SER A CA 1
ATOM 1943 C C . SER A 1 243 ? -1.824 -28.572 5.028 1.00 45.16 243 SER A C 1
ATOM 1945 O O . SER A 1 243 ? -0.683 -28.989 5.223 1.00 45.16 243 SER A O 1
ATOM 1947 N N . LEU A 1 244 ? -2.844 -28.923 5.815 1.00 53.12 244 LEU A N 1
ATOM 1948 C CA . LEU A 1 244 ? -2.709 -29.772 7.003 1.00 53.12 244 LEU A CA 1
ATOM 1949 C C . LEU A 1 244 ? -2.306 -31.218 6.662 1.00 53.12 244 LEU A C 1
ATOM 1951 O O . LEU A 1 244 ? -1.486 -31.814 7.361 1.00 53.12 244 LEU A O 1
ATOM 1955 N N . ASP A 1 245 ? -2.831 -31.784 5.574 1.00 51.53 245 ASP A N 1
ATOM 1956 C CA . ASP A 1 245 ? -2.478 -33.128 5.104 1.00 51.53 245 ASP A CA 1
ATOM 1957 C C . ASP A 1 245 ? -1.042 -33.183 4.559 1.00 51.53 245 ASP A C 1
ATOM 1959 O O . ASP A 1 245 ? -0.329 -34.170 4.769 1.00 51.53 245 ASP A O 1
ATOM 1963 N N . LEU A 1 246 ? -0.584 -32.111 3.903 1.00 44.31 246 LEU A N 1
ATOM 1964 C CA . LEU A 1 246 ? 0.792 -31.979 3.425 1.00 44.31 246 LEU A CA 1
ATOM 1965 C C . LEU A 1 246 ? 1.781 -31.950 4.599 1.00 44.31 246 LEU A C 1
ATOM 1967 O O . LEU A 1 246 ? 2.761 -32.699 4.592 1.00 44.31 246 LEU A O 1
ATOM 1971 N N . LEU A 1 247 ? 1.460 -31.179 5.644 1.00 50.34 247 LEU A N 1
ATOM 1972 C CA . LEU A 1 247 ? 2.206 -31.149 6.903 1.00 50.34 247 LEU A CA 1
ATOM 1973 C C . LEU A 1 247 ? 2.181 -32.512 7.607 1.00 50.34 247 LEU A C 1
ATOM 1975 O O . LEU A 1 247 ? 3.211 -32.963 8.101 1.00 50.34 247 LEU A O 1
ATOM 1979 N N . ARG A 1 248 ? 1.046 -33.225 7.607 1.00 58.66 248 ARG A N 1
ATOM 1980 C CA . ARG A 1 248 ? 0.930 -34.570 8.202 1.00 58.66 248 ARG A CA 1
ATOM 1981 C C . ARG A 1 248 ? 1.846 -35.581 7.522 1.00 58.66 248 ARG A C 1
ATOM 1983 O O . ARG A 1 248 ? 2.582 -36.283 8.207 1.00 58.66 248 ARG A O 1
ATOM 1990 N N . ARG A 1 249 ? 1.837 -35.644 6.186 1.00 48.03 249 ARG A N 1
ATOM 1991 C CA . ARG A 1 249 ? 2.708 -36.560 5.421 1.00 48.03 249 ARG A CA 1
ATOM 1992 C C . ARG A 1 249 ? 4.187 -36.232 5.579 1.00 48.03 249 ARG A C 1
ATOM 1994 O O . ARG A 1 249 ? 5.010 -37.138 5.544 1.00 48.03 249 ARG A O 1
ATOM 2001 N N . ALA A 1 250 ? 4.512 -34.953 5.739 1.00 43.62 250 ALA A N 1
ATOM 2002 C CA . ALA A 1 250 ? 5.871 -34.505 6.010 1.00 43.62 250 ALA A CA 1
ATOM 2003 C C . ALA A 1 250 ? 6.297 -34.735 7.475 1.00 43.62 250 ALA A C 1
ATOM 2005 O O . ALA A 1 250 ? 7.432 -34.441 7.825 1.00 43.62 250 ALA A O 1
ATOM 2006 N N . SER A 1 251 ? 5.418 -35.269 8.337 1.00 53.31 251 SER A N 1
ATOM 2007 C CA . SER A 1 251 ? 5.614 -35.359 9.797 1.00 53.31 251 SER A CA 1
ATOM 2008 C C . SER A 1 251 ? 5.848 -33.999 10.472 1.00 53.31 251 SER A C 1
ATOM 2010 O O . SER A 1 251 ? 6.451 -33.912 11.537 1.00 53.31 251 SER A O 1
ATOM 2012 N N . MET A 1 252 ? 5.320 -32.931 9.870 1.00 43.66 252 MET A N 1
ATOM 2013 C CA . MET A 1 252 ? 5.511 -31.536 10.267 1.00 43.66 252 MET A CA 1
ATOM 2014 C C . MET A 1 252 ? 4.297 -30.911 10.962 1.00 43.66 252 MET A C 1
ATOM 2016 O O . MET A 1 252 ? 4.302 -29.722 11.252 1.00 43.66 252 MET A O 1
ATOM 2020 N N . LEU A 1 253 ? 3.262 -31.691 11.291 1.00 57.03 253 LEU A N 1
ATOM 2021 C CA . LEU A 1 253 ? 2.105 -31.197 12.063 1.00 57.03 253 LEU A CA 1
ATOM 2022 C C . LEU A 1 253 ? 2.484 -30.590 13.421 1.00 57.03 253 LEU A C 1
ATOM 2024 O O . LEU A 1 253 ? 1.741 -29.775 13.951 1.00 57.03 253 LEU A O 1
ATOM 2028 N N . LYS A 1 254 ? 3.610 -31.027 13.995 1.00 52.19 254 LYS A N 1
ATOM 2029 C CA . LYS A 1 254 ? 4.156 -30.521 15.261 1.00 52.19 254 LYS A CA 1
ATOM 2030 C C . LYS A 1 254 ? 5.329 -29.556 15.060 1.00 52.19 254 LYS A C 1
ATOM 2032 O O . LYS A 1 254 ? 5.925 -29.119 16.040 1.00 52.19 254 LYS A O 1
ATOM 2037 N N . CYS A 1 255 ? 5.702 -29.260 13.814 1.00 43.59 255 CYS A N 1
ATOM 2038 C CA . CYS A 1 255 ? 6.740 -28.277 13.537 1.00 43.59 255 CYS A CA 1
ATOM 2039 C C . CYS A 1 255 ? 6.219 -26.876 13.856 1.00 43.59 255 CYS A C 1
ATOM 2041 O O . CYS A 1 255 ? 5.038 -26.587 13.659 1.00 43.59 255 CYS A O 1
ATOM 2043 N N . LYS A 1 256 ? 7.115 -25.993 14.315 1.00 40.00 256 LYS A N 1
ATOM 2044 C CA . LYS A 1 256 ? 6.810 -24.563 14.399 1.00 40.00 256 LYS A CA 1
ATOM 2045 C C . LYS A 1 256 ? 6.379 -24.085 13.002 1.00 40.00 256 LYS A C 1
ATOM 2047 O O . LYS A 1 256 ? 7.128 -24.330 12.052 1.00 40.00 256 LYS A O 1
ATOM 2052 N N . PRO A 1 257 ? 5.201 -23.458 12.856 1.00 40.75 257 PRO A N 1
ATOM 2053 C CA . PRO A 1 257 ? 4.767 -22.925 11.573 1.00 40.75 257 PRO A CA 1
ATOM 2054 C C . PRO A 1 257 ? 5.817 -21.944 11.033 1.00 40.75 257 PRO A C 1
ATOM 2056 O O . PRO A 1 257 ? 6.377 -21.146 11.783 1.00 40.75 257 PRO A O 1
ATOM 2059 N N . SER A 1 258 ? 6.114 -22.057 9.739 1.00 38.78 258 SER A N 1
ATOM 2060 C CA . SER A 1 258 ? 7.073 -21.222 9.012 1.00 38.78 258 SER A CA 1
ATOM 2061 C C . SER A 1 258 ? 6.309 -20.386 7.973 1.00 38.78 258 SER A C 1
ATOM 2063 O O . SER A 1 258 ? 5.385 -20.919 7.353 1.00 38.78 258 SER A O 1
ATOM 2065 N N . PRO A 1 259 ? 6.637 -19.095 7.797 1.00 37.22 259 PRO A N 1
ATOM 2066 C CA . PRO A 1 259 ? 5.757 -18.134 7.138 1.00 37.22 259 PRO A CA 1
ATOM 2067 C C . PRO A 1 259 ? 5.579 -18.257 5.610 1.00 37.22 259 PRO A C 1
ATOM 2069 O O . PRO A 1 259 ? 4.762 -17.494 5.112 1.00 37.22 259 PRO A O 1
ATOM 2072 N N . THR A 1 260 ? 6.257 -19.155 4.860 1.00 30.83 260 THR A N 1
ATOM 2073 C CA . THR A 1 260 ? 5.866 -19.670 3.500 1.00 30.83 260 THR A CA 1
ATOM 2074 C C . THR A 1 260 ? 6.970 -20.515 2.807 1.00 30.83 260 THR A C 1
ATOM 2076 O O . THR A 1 260 ? 8.120 -20.472 3.235 1.00 30.83 260 THR A O 1
ATOM 2079 N N . PRO A 1 261 ? 6.648 -21.293 1.735 1.00 30.16 261 PRO A N 1
ATOM 2080 C CA . PRO A 1 261 ? 7.582 -22.131 0.964 1.00 30.16 261 PRO A CA 1
ATOM 2081 C C . PRO A 1 261 ? 8.066 -21.518 -0.374 1.00 30.16 261 PRO A C 1
ATOM 2083 O O . PRO A 1 261 ? 8.472 -22.264 -1.265 1.00 30.16 261 PRO A O 1
ATOM 2086 N N . MET A 1 262 ? 8.007 -20.196 -0.555 1.00 28.31 262 MET A N 1
ATOM 2087 C CA . MET A 1 262 ? 8.511 -19.519 -1.761 1.00 28.31 262 MET A CA 1
ATOM 2088 C C . MET A 1 262 ? 9.491 -18.412 -1.365 1.00 28.31 262 MET A C 1
ATOM 2090 O O . MET A 1 262 ? 9.298 -17.764 -0.338 1.00 28.31 262 MET A O 1
ATOM 2094 N N . SER A 1 263 ? 10.559 -18.241 -2.146 1.00 35.62 263 SER A N 1
ATOM 2095 C CA . SER A 1 263 ? 11.606 -17.260 -1.860 1.00 35.62 263 SER A CA 1
ATOM 2096 C C . SER A 1 263 ? 11.065 -15.845 -2.034 1.00 35.62 263 SER A C 1
ATOM 2098 O O . SER A 1 263 ? 10.503 -15.519 -3.074 1.00 35.62 263 SER A O 1
ATOM 2100 N N . SER A 1 264 ? 11.287 -14.983 -1.045 1.00 36.09 264 SER A N 1
ATOM 2101 C CA . SER A 1 264 ? 10.944 -13.556 -1.065 1.00 36.09 264 SER A CA 1
ATOM 2102 C C . SER A 1 264 ? 11.787 -12.726 -2.049 1.00 36.09 264 SER A C 1
ATOM 2104 O O . SER A 1 264 ? 11.790 -11.503 -1.966 1.00 36.09 264 SER A O 1
ATOM 2106 N N . THR A 1 265 ? 12.554 -13.379 -2.925 1.00 37.81 265 THR A N 1
ATOM 2107 C CA . THR A 1 265 ? 13.543 -12.763 -3.820 1.00 37.81 265 THR A CA 1
ATOM 2108 C C . THR A 1 265 ? 13.103 -12.699 -5.279 1.00 37.81 265 THR A C 1
ATOM 2110 O O . THR A 1 265 ? 13.810 -12.087 -6.071 1.00 37.81 265 THR A O 1
ATOM 2113 N N . ASP A 1 266 ? 11.978 -13.316 -5.648 1.00 32.97 266 ASP A N 1
ATOM 2114 C CA . ASP A 1 266 ? 11.489 -13.286 -7.029 1.00 32.97 266 ASP A CA 1
ATOM 2115 C C . ASP A 1 266 ? 10.462 -12.154 -7.189 1.00 32.97 266 ASP A C 1
ATOM 2117 O O . ASP A 1 266 ? 9.353 -12.212 -6.655 1.00 32.97 266 ASP A O 1
ATOM 2121 N N . THR A 1 267 ? 10.844 -11.108 -7.922 1.00 38.50 267 THR A N 1
ATOM 2122 C CA . THR A 1 267 ? 9.989 -9.986 -8.328 1.00 38.50 267 THR A CA 1
ATOM 2123 C C . THR A 1 267 ? 9.727 -10.067 -9.831 1.00 38.50 267 THR A C 1
ATOM 2125 O O . THR A 1 267 ? 10.658 -10.129 -10.628 1.00 38.50 267 THR A O 1
ATOM 2128 N N . LEU A 1 268 ? 8.451 -10.075 -10.229 1.00 32.62 268 LEU A N 1
ATOM 2129 C CA . LEU A 1 268 ? 8.045 -9.992 -11.636 1.00 32.62 268 LEU A CA 1
ATOM 2130 C C . LEU A 1 268 ? 8.173 -8.546 -12.129 1.00 32.62 268 LEU A C 1
ATOM 2132 O O . LEU A 1 268 ? 7.631 -7.632 -11.503 1.00 32.62 268 LEU A O 1
ATOM 2136 N N . SER A 1 269 ? 8.865 -8.344 -13.250 1.00 43.88 269 SER A N 1
ATOM 2137 C CA . SER A 1 269 ? 9.112 -7.033 -13.850 1.00 43.88 269 SER A CA 1
ATOM 2138 C C . SER A 1 269 ? 8.160 -6.732 -15.014 1.00 43.88 269 SER A C 1
ATOM 2140 O O . SER A 1 269 ? 7.648 -7.614 -15.698 1.00 43.88 269 SER A O 1
ATOM 2142 N N . ALA A 1 270 ? 7.948 -5.445 -15.294 1.00 34.41 270 ALA A N 1
ATOM 2143 C CA . ALA A 1 270 ? 7.110 -4.968 -16.397 1.00 34.41 270 ALA A CA 1
ATOM 2144 C C . ALA A 1 270 ? 7.648 -5.296 -17.807 1.00 34.41 270 ALA A C 1
ATOM 2146 O O . ALA A 1 270 ? 6.924 -5.059 -18.783 1.00 34.41 270 ALA A O 1
ATOM 2147 N N . ALA A 1 271 ? 8.894 -5.771 -17.892 1.00 42.00 271 ALA A N 1
ATOM 2148 C CA . ALA A 1 271 ? 9.588 -6.184 -19.109 1.00 42.00 271 ALA A CA 1
ATOM 2149 C C . ALA A 1 271 ? 9.633 -7.715 -19.273 1.00 42.00 271 ALA A C 1
ATOM 2151 O O . ALA A 1 271 ? 10.115 -8.212 -20.295 1.00 42.00 271 ALA A O 1
ATOM 2152 N N . ASP A 1 272 ? 9.111 -8.462 -18.297 1.00 36.81 272 ASP A N 1
ATOM 2153 C CA . ASP A 1 272 ? 9.051 -9.915 -18.362 1.00 36.81 272 ASP A CA 1
ATOM 2154 C C . ASP A 1 272 ? 7.893 -10.316 -19.295 1.00 36.81 272 ASP A C 1
ATOM 2156 O O . ASP A 1 272 ? 6.721 -10.302 -18.927 1.00 36.81 272 ASP A O 1
ATOM 2160 N N . GLY A 1 273 ? 8.234 -10.610 -20.556 1.00 39.31 273 GLY A N 1
ATOM 2161 C CA . GLY A 1 273 ? 7.311 -11.086 -21.596 1.00 39.31 273 GLY A CA 1
ATOM 2162 C C . GLY A 1 273 ? 7.023 -10.081 -22.725 1.00 39.31 273 GLY A C 1
ATOM 2163 O O . GLY A 1 273 ? 6.991 -8.869 -22.532 1.00 39.31 273 GLY A O 1
ATOM 2164 N N . ALA A 1 274 ? 6.818 -10.587 -23.947 1.00 35.50 274 ALA A N 1
ATOM 2165 C CA . ALA A 1 274 ? 6.552 -9.767 -25.137 1.00 35.50 274 ALA A CA 1
ATOM 2166 C C . ALA A 1 274 ? 5.081 -9.300 -25.226 1.00 35.50 274 ALA A C 1
ATOM 2168 O O . ALA A 1 274 ? 4.167 -10.047 -24.880 1.00 35.50 274 ALA A O 1
ATOM 2169 N N . LEU A 1 275 ? 4.852 -8.086 -25.750 1.00 42.16 275 LEU A N 1
ATOM 2170 C CA . LEU A 1 275 ? 3.517 -7.529 -26.035 1.00 42.16 275 LEU A CA 1
ATOM 2171 C C . LEU A 1 275 ? 2.809 -8.293 -27.171 1.00 42.16 275 LEU A C 1
ATOM 2173 O O . LEU A 1 275 ? 3.426 -8.592 -28.193 1.00 42.16 275 LEU A O 1
ATOM 2177 N N . LEU A 1 276 ? 1.507 -8.555 -27.006 1.00 37.41 276 LEU A N 1
ATOM 2178 C CA . LEU A 1 276 ? 0.648 -9.203 -28.010 1.00 37.41 276 LEU A CA 1
ATOM 2179 C C . LEU A 1 276 ? -0.032 -8.175 -28.928 1.00 37.41 276 LEU A C 1
ATOM 2181 O O . LEU A 1 276 ? -0.369 -7.068 -28.505 1.00 37.41 276 LEU A O 1
ATOM 2185 N N . SER A 1 277 ? -0.245 -8.555 -30.186 1.00 39.66 277 SER A N 1
ATOM 2186 C CA . SER A 1 277 ? -0.857 -7.725 -31.226 1.00 39.66 277 SER A CA 1
ATOM 2187 C C . SER A 1 277 ? -2.402 -7.790 -31.213 1.00 39.66 277 SER A C 1
ATOM 2189 O O . SER A 1 277 ? -2.982 -8.696 -30.615 1.00 39.66 277 SER A O 1
ATOM 2191 N N . PRO A 1 278 ? -3.116 -6.860 -31.883 1.00 41.84 278 PRO A N 1
ATOM 2192 C CA . PRO A 1 278 ? -4.587 -6.851 -31.950 1.00 41.84 278 PRO A CA 1
ATOM 2193 C C . PRO A 1 278 ? -5.214 -8.094 -32.605 1.00 41.84 278 PRO A C 1
ATOM 2195 O O . PRO A 1 278 ? -6.359 -8.435 -32.314 1.00 41.84 278 PRO A O 1
ATOM 2198 N N . GLU A 1 279 ? -4.470 -8.796 -33.459 1.00 37.12 279 GLU A N 1
ATOM 2199 C CA . GLU A 1 279 ? -4.893 -10.061 -34.073 1.00 37.12 279 GLU A CA 1
ATOM 2200 C C . GLU A 1 279 ? -4.813 -11.232 -33.066 1.00 37.12 279 GLU A C 1
ATOM 2202 O O . GLU A 1 279 ? -5.644 -12.142 -33.105 1.00 37.12 279 GLU A O 1
ATOM 2207 N N . ASP A 1 280 ? -3.929 -11.143 -32.062 1.00 41.28 280 ASP A N 1
ATOM 2208 C CA . ASP A 1 280 ? -3.773 -12.132 -30.980 1.00 41.28 280 ASP A CA 1
ATOM 2209 C C . ASP A 1 280 ? -4.912 -12.090 -29.940 1.00 41.28 280 ASP A C 1
ATOM 2211 O O . ASP A 1 280 ? -5.096 -13.036 -29.173 1.00 41.28 280 ASP A O 1
ATOM 2215 N N . ALA A 1 281 ? -5.714 -11.017 -29.912 1.00 43.91 281 ALA A N 1
ATOM 2216 C CA . ALA A 1 281 ? -6.856 -10.877 -29.000 1.00 43.91 281 ALA A CA 1
ATOM 2217 C C . ALA A 1 281 ? -8.073 -11.729 -29.410 1.00 43.91 281 ALA A C 1
ATOM 2219 O O . ALA A 1 281 ? -9.005 -11.895 -28.618 1.00 43.91 281 ALA A O 1
ATOM 2220 N N . THR A 1 282 ? -8.086 -12.261 -30.640 1.00 42.62 282 THR A N 1
ATOM 2221 C CA . THR A 1 282 ? -9.253 -12.964 -31.205 1.00 42.62 282 THR A CA 1
ATOM 2222 C C . THR A 1 282 ? -8.966 -14.354 -31.772 1.00 42.62 282 THR A C 1
ATOM 2224 O O . THR A 1 282 ? -9.920 -15.097 -32.006 1.00 42.62 282 THR A O 1
ATOM 2227 N N . MET A 1 283 ? -7.702 -14.775 -31.909 1.00 39.16 283 MET A N 1
ATOM 2228 C CA . MET A 1 283 ? -7.367 -16.157 -32.266 1.00 39.16 283 MET A CA 1
ATOM 2229 C C . MET A 1 283 ? -6.398 -16.807 -31.276 1.00 39.16 283 MET A C 1
ATOM 2231 O O . MET A 1 283 ? -5.399 -16.231 -30.863 1.00 39.16 283 MET A O 1
ATOM 2235 N N . PHE A 1 284 ? -6.746 -18.039 -30.901 1.00 47.84 284 PHE A N 1
ATOM 2236 C CA . PHE A 1 284 ? -6.023 -18.938 -30.009 1.00 47.84 284 PHE A CA 1
ATOM 2237 C C . PHE A 1 284 ? -4.503 -18.909 -30.235 1.00 47.84 284 PHE A C 1
ATOM 2239 O O . PHE A 1 284 ? -4.018 -19.281 -31.300 1.00 47.84 284 PHE A O 1
ATOM 2246 N N . HIS A 1 285 ? -3.740 -18.511 -29.211 1.00 34.94 285 HIS A N 1
ATOM 2247 C CA . HIS A 1 285 ? -2.282 -18.485 -29.299 1.00 34.94 285 HIS A CA 1
ATOM 2248 C C . HIS A 1 285 ? -1.653 -19.810 -28.835 1.00 34.94 285 HIS A C 1
ATOM 2250 O O . HIS A 1 285 ? -1.988 -20.369 -27.789 1.00 34.94 285 HIS A O 1
ATOM 2256 N N . ALA A 1 286 ? -0.653 -20.284 -29.581 1.00 35.25 286 ALA A N 1
ATOM 2257 C CA . ALA A 1 286 ? -0.078 -21.631 -29.514 1.00 35.25 286 ALA A CA 1
ATOM 2258 C C . ALA A 1 286 ? 0.651 -22.053 -28.220 1.00 35.25 286 ALA A C 1
ATOM 2260 O O . ALA A 1 286 ? 1.171 -23.171 -28.138 1.00 35.25 286 ALA A O 1
ATOM 2261 N N . ARG A 1 287 ? 0.691 -21.205 -27.186 1.00 35.41 287 ARG A N 1
ATOM 2262 C CA . ARG A 1 287 ? 1.442 -21.453 -25.941 1.00 35.41 287 ARG A CA 1
ATOM 2263 C C . ARG A 1 287 ? 0.661 -21.167 -24.660 1.00 35.41 287 ARG A C 1
ATOM 2265 O O . ARG A 1 287 ? 1.277 -20.851 -23.648 1.00 35.41 287 ARG A O 1
ATOM 2272 N N . THR A 1 288 ? -0.659 -21.333 -24.629 1.00 38.34 288 THR A N 1
ATOM 2273 C CA . THR A 1 288 ? -1.400 -21.204 -23.363 1.00 38.34 288 THR A CA 1
ATOM 2274 C C . THR A 1 288 ? -1.240 -22.460 -22.497 1.00 38.34 288 THR A C 1
ATOM 2276 O O . THR A 1 288 ? -2.135 -23.287 -22.331 1.00 38.34 288 THR A O 1
ATOM 2279 N N . LYS A 1 289 ? -0.055 -22.611 -21.906 1.00 34.00 289 LYS A N 1
ATOM 2280 C CA . LYS A 1 289 ? 0.116 -23.336 -20.650 1.00 34.00 289 LYS A CA 1
ATOM 2281 C C . LYS A 1 289 ? 0.499 -22.310 -19.606 1.00 34.00 289 LYS A C 1
ATOM 2283 O O . LYS A 1 289 ? 1.602 -21.797 -19.689 1.00 34.00 289 LYS A O 1
ATOM 2288 N N . HIS A 1 290 ? -0.427 -22.067 -18.675 1.00 42.25 290 HIS A N 1
ATOM 2289 C CA . HIS A 1 290 ? -0.183 -21.525 -17.338 1.00 42.25 290 HIS A CA 1
ATOM 2290 C C . HIS A 1 290 ? 1.089 -20.675 -17.224 1.00 42.25 290 HIS A C 1
ATOM 2292 O O . HIS A 1 290 ? 2.122 -21.260 -16.924 1.00 42.25 290 HIS A O 1
ATOM 2298 N N . ILE A 1 291 ? 1.002 -19.362 -17.471 1.00 33.72 291 ILE A N 1
ATOM 2299 C CA . ILE A 1 291 ? 1.801 -18.286 -16.847 1.00 33.72 291 ILE A CA 1
ATOM 2300 C C . ILE A 1 291 ? 1.396 -16.925 -17.468 1.00 33.72 291 ILE A C 1
ATOM 2302 O O . ILE A 1 291 ? 1.199 -16.833 -18.677 1.00 33.72 291 ILE A O 1
ATOM 2306 N N . GLU A 1 292 ? 1.227 -15.943 -16.571 1.00 36.78 292 GLU A N 1
ATOM 2307 C CA . GLU A 1 292 ? 1.232 -14.468 -16.706 1.00 36.78 292 GLU A CA 1
ATOM 2308 C C . GLU A 1 292 ? 0.267 -13.749 -17.659 1.00 36.78 292 GLU A C 1
ATOM 2310 O O . GLU A 1 292 ? 0.576 -13.517 -18.821 1.00 36.78 292 GLU A O 1
ATOM 2315 N N . ILE A 1 293 ? -0.848 -13.244 -17.104 1.00 40.31 293 ILE A N 1
ATOM 2316 C CA . ILE A 1 293 ? -1.530 -12.027 -17.595 1.00 40.31 293 ILE A CA 1
ATOM 2317 C C . ILE A 1 293 ? -2.113 -11.267 -16.384 1.00 40.31 293 ILE A C 1
ATOM 2319 O O . ILE A 1 293 ? -3.329 -11.135 -16.257 1.00 40.31 293 ILE A O 1
ATOM 2323 N N . ASP A 1 294 ? -1.265 -10.798 -15.461 1.00 38.22 294 ASP A N 1
ATOM 2324 C CA . ASP A 1 294 ? -1.734 -10.165 -14.210 1.00 38.22 294 ASP A CA 1
ATOM 2325 C C . ASP A 1 294 ? -1.677 -8.622 -14.171 1.00 38.22 294 ASP A C 1
ATOM 2327 O O . ASP A 1 294 ? -2.197 -8.042 -13.225 1.00 38.22 294 ASP A O 1
ATOM 2331 N N . TYR A 1 295 ? -1.165 -7.897 -15.182 1.00 43.72 295 TYR A N 1
ATOM 2332 C CA . TYR A 1 295 ? -0.937 -6.438 -15.011 1.00 43.72 295 TYR A CA 1
ATOM 2333 C C . TYR A 1 295 ? -1.328 -5.500 -16.163 1.00 43.72 295 TYR A C 1
ATOM 2335 O O . TYR A 1 295 ? -0.904 -4.343 -16.186 1.00 43.72 295 TYR A O 1
ATOM 2343 N N . HIS A 1 296 ? -2.172 -5.919 -17.106 1.00 44.78 296 HIS A N 1
ATOM 2344 C CA . HIS A 1 296 ? -2.445 -5.074 -18.280 1.00 44.78 296 HIS A CA 1
ATOM 2345 C C . HIS A 1 296 ? -3.516 -3.993 -18.059 1.00 44.78 296 HIS A C 1
ATOM 2347 O O . HIS A 1 296 ? -3.356 -2.879 -18.549 1.00 44.78 296 HIS A O 1
ATOM 2353 N N . PHE A 1 297 ? -4.556 -4.250 -17.261 1.00 44.38 297 PHE A N 1
ATOM 2354 C CA . PHE A 1 297 ? -5.673 -3.303 -17.132 1.00 44.38 297 PHE A CA 1
ATOM 2355 C C . PHE A 1 297 ? -5.311 -2.019 -16.361 1.00 44.38 297 PHE A C 1
ATOM 2357 O O . PHE A 1 297 ? -5.651 -0.919 -16.788 1.00 44.38 297 PHE A O 1
ATOM 2364 N N . VAL A 1 298 ? -4.597 -2.127 -15.233 1.00 40.56 298 VAL A N 1
ATOM 2365 C CA . VAL A 1 298 ? -4.272 -0.961 -14.386 1.00 40.56 298 VAL A CA 1
ATOM 2366 C C . VAL A 1 298 ? -3.205 -0.077 -15.043 1.00 40.56 298 VAL A C 1
ATOM 2368 O O . VAL A 1 298 ? -3.367 1.142 -15.070 1.00 40.56 298 VAL A O 1
ATOM 2371 N N . ARG A 1 299 ? -2.168 -0.672 -15.656 1.00 42.19 299 ARG A N 1
ATOM 2372 C CA . ARG A 1 299 ? -1.141 0.065 -16.423 1.00 42.19 299 ARG A CA 1
ATOM 2373 C C . ARG A 1 299 ? -1.746 0.861 -17.577 1.00 42.19 299 ARG A C 1
ATOM 2375 O O . ARG A 1 299 ? -1.381 2.019 -17.760 1.00 42.19 299 ARG A O 1
ATOM 2382 N N . GLU A 1 300 ? -2.688 0.275 -18.317 1.00 44.94 300 GLU A N 1
ATOM 2383 C CA . GLU A 1 300 ? -3.371 0.952 -19.424 1.00 44.94 300 GLU A CA 1
ATOM 2384 C C . GLU A 1 300 ? -4.156 2.182 -18.936 1.00 44.94 300 GLU A C 1
ATOM 2386 O O . GLU A 1 300 ? -4.066 3.258 -19.528 1.00 44.94 300 GLU A O 1
ATOM 2391 N N . ARG A 1 301 ? -4.869 2.068 -17.808 1.00 47.22 301 ARG A N 1
ATOM 2392 C CA . ARG A 1 301 ? -5.670 3.175 -17.260 1.00 47.22 301 ARG A CA 1
ATOM 2393 C C . ARG A 1 301 ? -4.827 4.282 -16.628 1.00 47.22 301 ARG A C 1
ATOM 2395 O O . ARG A 1 301 ? -5.220 5.443 -16.716 1.00 47.22 301 ARG A O 1
ATOM 2402 N N . VAL A 1 302 ? -3.658 3.965 -16.070 1.00 43.97 302 VAL A N 1
ATOM 2403 C CA . VAL A 1 302 ? -2.686 4.965 -15.587 1.00 43.97 302 VAL A CA 1
ATOM 2404 C C . VAL A 1 302 ? -2.017 5.695 -16.757 1.00 43.97 302 VAL A C 1
ATOM 2406 O O . VAL A 1 302 ? -1.933 6.923 -16.743 1.00 43.97 302 VAL A O 1
ATOM 2409 N N . ALA A 1 303 ? -1.629 4.975 -17.816 1.00 41.28 303 ALA A N 1
ATOM 2410 C CA . ALA A 1 303 ? -1.051 5.562 -19.029 1.00 41.28 303 ALA A CA 1
ATOM 2411 C C . ALA A 1 303 ? -2.044 6.468 -19.785 1.00 41.28 303 ALA A C 1
ATOM 2413 O O . ALA A 1 303 ? -1.660 7.510 -20.313 1.00 41.28 303 ALA A O 1
ATOM 2414 N N . GLN A 1 304 ? -3.335 6.122 -19.771 1.00 59.56 304 GLN A N 1
ATOM 2415 C CA . GLN A 1 304 ? -4.422 6.953 -20.309 1.00 59.56 304 GLN A CA 1
ATOM 2416 C C . GLN A 1 304 ? -4.832 8.110 -19.373 1.00 59.56 304 GLN A C 1
ATOM 2418 O O . GLN A 1 304 ? -5.758 8.850 -19.696 1.00 59.56 304 GLN A O 1
ATOM 2423 N N . LYS A 1 305 ? -4.166 8.283 -18.219 1.00 37.41 305 LYS A N 1
ATOM 2424 C CA . LYS A 1 305 ? -4.496 9.268 -17.167 1.00 37.41 305 LYS A CA 1
ATOM 2425 C C . LYS A 1 305 ? -5.912 9.131 -16.582 1.00 37.41 305 LYS A C 1
ATOM 2427 O O . LYS A 1 305 ? -6.426 10.069 -15.980 1.00 37.41 305 LYS A O 1
ATOM 2432 N N . LEU A 1 306 ? -6.530 7.959 -16.732 1.00 41.47 306 LEU A N 1
ATOM 2433 C CA . LEU A 1 306 ? -7.855 7.624 -16.199 1.00 41.47 306 LEU A CA 1
ATOM 2434 C C . LEU A 1 306 ? -7.794 7.069 -14.767 1.00 41.47 306 LEU A C 1
ATOM 2436 O O . LEU A 1 306 ? -8.822 6.977 -14.101 1.00 41.47 306 LEU A O 1
ATOM 2440 N N . LEU A 1 307 ? -6.602 6.699 -14.290 1.00 38.06 307 LEU A N 1
ATOM 2441 C CA . LEU A 1 307 ? -6.334 6.325 -12.902 1.00 38.06 307 LEU A CA 1
ATOM 2442 C C . LEU A 1 307 ? -5.059 7.026 -12.412 1.00 38.06 307 LEU A C 1
ATOM 2444 O O . LEU A 1 307 ? -4.029 6.973 -13.081 1.00 38.06 307 LEU A O 1
ATOM 2448 N N . GLN A 1 308 ? -5.112 7.646 -11.233 1.00 35.75 308 GLN A N 1
ATOM 2449 C CA . GLN A 1 308 ? -3.940 8.203 -10.553 1.00 35.75 308 GLN A CA 1
ATOM 2450 C C . GLN A 1 308 ? -3.542 7.260 -9.414 1.00 35.75 308 GLN A C 1
ATOM 2452 O O . GLN A 1 308 ? -4.342 7.008 -8.515 1.00 35.75 308 GLN A O 1
ATOM 2457 N N . VAL A 1 309 ? -2.319 6.728 -9.449 1.00 39.75 309 VAL A N 1
ATOM 2458 C CA . VAL A 1 309 ? -1.805 5.858 -8.382 1.00 39.75 309 VAL A CA 1
ATOM 2459 C C . VAL A 1 309 ? -1.160 6.732 -7.317 1.00 39.75 309 VAL A C 1
ATOM 2461 O O . VAL A 1 309 ? -0.293 7.549 -7.625 1.00 39.75 309 VAL A O 1
ATOM 2464 N N . ARG A 1 310 ? -1.591 6.576 -6.066 1.00 36.22 310 ARG A N 1
ATOM 2465 C CA . ARG A 1 310 ? -0.945 7.183 -4.901 1.00 36.22 310 ARG A CA 1
ATOM 2466 C C . ARG A 1 310 ? -0.346 6.083 -4.046 1.00 36.22 310 ARG A C 1
ATOM 2468 O O . ARG A 1 310 ? -0.961 5.034 -3.866 1.00 36.22 310 ARG A O 1
ATOM 2475 N N . PHE A 1 311 ? 0.851 6.337 -3.539 1.00 39.78 311 PHE A N 1
ATOM 2476 C CA . PHE A 1 311 ? 1.466 5.481 -2.541 1.00 39.78 311 PHE A CA 1
ATOM 2477 C C . PHE A 1 311 ? 0.615 5.518 -1.266 1.00 39.78 311 PHE A C 1
ATOM 2479 O O . PHE A 1 311 ? 0.311 6.597 -0.760 1.00 39.78 311 PHE A O 1
ATOM 2486 N N . ILE A 1 312 ? 0.216 4.343 -0.787 1.00 38.91 312 ILE A N 1
ATOM 2487 C CA . ILE A 1 312 ? -0.464 4.157 0.494 1.00 38.91 312 ILE A CA 1
ATOM 2488 C C . ILE A 1 312 ? 0.500 3.361 1.364 1.00 38.91 312 ILE A C 1
ATOM 2490 O O . ILE A 1 312 ? 0.988 2.309 0.943 1.00 38.91 312 ILE A O 1
ATOM 2494 N N . SER A 1 313 ? 0.794 3.895 2.547 1.00 45.50 313 SER A N 1
ATOM 2495 C CA . SER A 1 313 ? 1.634 3.246 3.550 1.00 45.50 313 SER A CA 1
ATOM 2496 C C . SER A 1 313 ? 1.135 1.830 3.833 1.00 45.50 313 SER A C 1
ATOM 2498 O O . SER A 1 313 ? -0.071 1.590 3.889 1.00 45.50 313 SER A O 1
ATOM 2500 N N . SER A 1 314 ? 2.052 0.893 4.089 1.00 46.25 314 SER A N 1
ATOM 2501 C CA . SER A 1 314 ? 1.700 -0.462 4.533 1.00 46.25 314 SER A CA 1
ATOM 2502 C C . SER A 1 314 ? 0.831 -0.459 5.791 1.00 46.25 314 SER A C 1
ATOM 2504 O O . SER A 1 314 ? 0.151 -1.442 6.022 1.00 46.25 314 SER A O 1
ATOM 2506 N N . LYS A 1 315 ? 0.831 0.626 6.584 1.00 46.47 315 LYS A N 1
ATOM 2507 C CA . LYS A 1 315 ? -0.020 0.790 7.774 1.00 46.47 315 LYS A CA 1
ATOM 2508 C C . LYS A 1 315 ? -1.492 1.032 7.436 1.00 46.47 315 LYS A C 1
ATOM 2510 O O . LYS A 1 315 ? -2.337 0.634 8.227 1.00 46.47 315 LYS A O 1
ATOM 2515 N N . ASP A 1 316 ? -1.798 1.538 6.244 1.00 44.66 316 ASP A N 1
ATOM 2516 C CA . ASP A 1 316 ? -3.159 1.883 5.801 1.00 44.66 316 ASP A CA 1
ATOM 2517 C C . ASP A 1 316 ? -3.660 0.963 4.673 1.00 44.66 316 ASP A C 1
ATOM 2519 O O . ASP A 1 316 ? -4.753 1.138 4.126 1.00 44.66 316 ASP A O 1
ATOM 2523 N N . GLN A 1 317 ? -2.858 -0.039 4.297 1.00 57.28 317 GLN A N 1
ATOM 2524 C CA . GLN A 1 317 ? -3.159 -0.946 3.199 1.00 57.28 317 GLN A CA 1
ATOM 2525 C C . GLN A 1 317 ? -4.082 -2.078 3.663 1.00 57.28 317 GLN A C 1
ATOM 2527 O O . GLN A 1 317 ? -3.639 -3.177 3.982 1.00 57.28 317 GLN A O 1
ATOM 2532 N N . LEU A 1 318 ? -5.396 -1.838 3.638 1.00 45.72 318 LEU A N 1
ATOM 2533 C CA . LEU A 1 318 ? -6.418 -2.827 4.027 1.00 45.72 318 LEU A CA 1
ATOM 2534 C C . LEU A 1 318 ? -6.321 -4.164 3.273 1.00 45.72 318 LEU A C 1
ATOM 2536 O O . LEU A 1 318 ? -6.793 -5.182 3.771 1.00 45.72 318 LEU A O 1
ATOM 2540 N N . ALA A 1 319 ? -5.694 -4.192 2.093 1.00 44.03 319 ALA A N 1
ATOM 2541 C CA . ALA A 1 319 ? -5.430 -5.421 1.345 1.00 44.03 319 ALA A CA 1
ATOM 2542 C C . ALA A 1 319 ? -4.402 -6.355 2.025 1.00 44.03 319 ALA A C 1
ATOM 2544 O O . ALA A 1 319 ? -4.329 -7.542 1.689 1.00 44.03 319 ALA A O 1
ATOM 2545 N N . ASP A 1 320 ? -3.630 -5.860 2.994 1.00 47.78 320 ASP A N 1
ATOM 2546 C CA . ASP A 1 320 ? -2.574 -6.618 3.664 1.00 47.78 320 ASP A CA 1
ATOM 2547 C C . ASP A 1 320 ? -3.131 -7.743 4.545 1.00 47.78 320 ASP A C 1
ATOM 2549 O O . ASP A 1 320 ? -2.524 -8.807 4.611 1.00 47.78 320 ASP A O 1
ATOM 2553 N N . ILE A 1 321 ? -4.333 -7.600 5.119 1.00 45.03 321 ILE A N 1
ATOM 2554 C CA . ILE A 1 321 ? -4.991 -8.687 5.878 1.00 45.03 321 ILE A CA 1
ATOM 2555 C C . ILE A 1 321 ? -5.286 -9.925 5.025 1.00 45.03 321 ILE A C 1
ATOM 2557 O O . ILE A 1 321 ? -5.393 -11.038 5.538 1.00 45.03 321 ILE A O 1
ATOM 2561 N N . PHE A 1 322 ? -5.396 -9.743 3.710 1.00 37.28 322 PHE A N 1
ATOM 2562 C CA . PHE A 1 322 ? -5.690 -10.812 2.763 1.00 37.28 322 PHE A CA 1
ATOM 2563 C C . PHE A 1 322 ? -4.447 -11.348 2.053 1.00 37.28 322 PHE A C 1
ATOM 2565 O O . PHE A 1 322 ? -4.538 -12.363 1.359 1.00 37.28 322 PHE A O 1
ATOM 2572 N N . THR A 1 323 ? -3.304 -10.672 2.188 1.00 36.78 323 THR A N 1
ATOM 2573 C CA . THR A 1 323 ? -2.113 -10.935 1.368 1.00 36.78 323 THR A CA 1
ATOM 2574 C C . THR A 1 323 ? -0.823 -11.100 2.175 1.00 36.78 323 THR A C 1
ATOM 2576 O O . THR A 1 323 ? 0.134 -11.663 1.645 1.00 36.78 323 THR A O 1
ATOM 2579 N N . LYS A 1 324 ? -0.789 -10.693 3.453 1.00 39.78 324 LYS A N 1
ATOM 2580 C CA . LYS A 1 324 ? 0.392 -10.742 4.328 1.00 39.78 324 LYS A CA 1
ATOM 2581 C C . LYS A 1 324 ? 0.078 -11.381 5.692 1.00 39.78 324 LYS A C 1
ATOM 2583 O O . LYS A 1 324 ? -1.043 -11.277 6.187 1.00 39.78 324 LYS A O 1
ATOM 2588 N N . PRO A 1 325 ? 1.060 -12.033 6.341 1.00 34.97 325 PRO A N 1
ATOM 2589 C CA . PRO A 1 325 ? 0.945 -12.442 7.737 1.00 34.97 325 PRO A CA 1
ATOM 2590 C C . PRO A 1 325 ? 1.141 -11.222 8.653 1.00 34.97 325 PRO A C 1
ATOM 2592 O O . PRO A 1 325 ? 2.217 -10.629 8.676 1.00 34.97 325 PRO A O 1
ATOM 2595 N N . LEU A 1 326 ? 0.101 -10.845 9.400 1.00 45.19 326 LEU A N 1
ATOM 2596 C CA . LEU A 1 326 ? 0.095 -9.656 10.260 1.00 45.19 326 LEU A CA 1
ATOM 2597 C C . LEU A 1 326 ? 0.210 -10.019 11.750 1.00 45.19 326 LEU A C 1
ATOM 2599 O O . LEU A 1 326 ? -0.359 -11.031 12.170 1.00 45.19 326 LEU A O 1
ATOM 2603 N N . PRO A 1 327 ? 0.879 -9.190 12.574 1.00 42.94 327 PRO A N 1
ATOM 2604 C CA . PRO A 1 327 ? 0.774 -9.271 14.031 1.00 42.94 327 PRO A CA 1
ATOM 2605 C C . PRO A 1 327 ? -0.686 -9.127 14.489 1.00 42.94 327 PRO A C 1
ATOM 2607 O O . PRO A 1 327 ? -1.423 -8.331 13.907 1.00 42.94 327 PRO A O 1
ATOM 2610 N N . SER A 1 328 ? -1.100 -9.838 15.549 1.0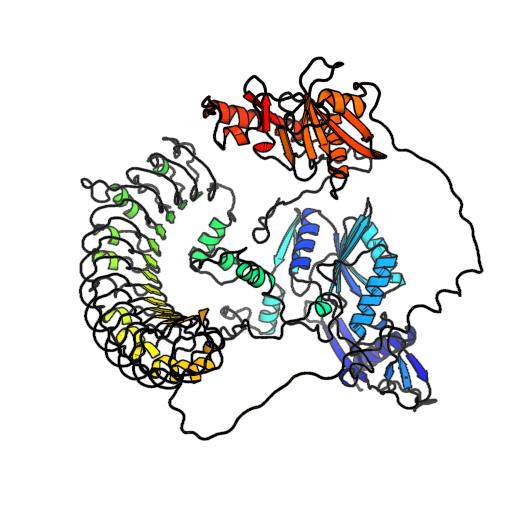0 44.25 328 SER A N 1
ATOM 2611 C CA . SER A 1 328 ? -2.486 -9.801 16.065 1.00 44.25 328 SER A CA 1
ATOM 2612 C C . SER A 1 328 ? -3.085 -8.391 16.208 1.00 44.25 328 SER A C 1
ATOM 2614 O O . SER A 1 328 ? -4.218 -8.215 15.771 1.00 44.25 328 SER A O 1
ATOM 2616 N N . PRO A 1 329 ? -2.362 -7.372 16.716 1.00 46.72 329 PRO A N 1
ATOM 2617 C CA . PRO A 1 329 ? -2.898 -6.011 16.798 1.00 46.72 329 PRO A CA 1
ATOM 2618 C C . PRO A 1 329 ? -3.233 -5.402 15.426 1.00 46.72 329 PRO A C 1
ATOM 2620 O O . PRO A 1 329 ? -4.308 -4.839 15.248 1.00 46.72 329 PRO A O 1
ATOM 2623 N N . MET A 1 330 ? -2.361 -5.574 14.424 1.00 50.28 330 MET A N 1
ATOM 2624 C CA . MET A 1 330 ? -2.577 -5.067 13.057 1.00 50.28 330 MET A CA 1
ATOM 2625 C C . MET A 1 330 ? -3.663 -5.845 12.311 1.00 50.28 330 MET A C 1
ATOM 2627 O O . MET A 1 330 ? -4.429 -5.270 11.540 1.00 50.28 330 MET A O 1
ATOM 2631 N N . PHE A 1 331 ? -3.753 -7.153 12.562 1.00 52.50 331 PHE A N 1
ATOM 2632 C CA . PHE A 1 331 ? -4.835 -7.981 12.044 1.00 52.50 331 PHE A CA 1
ATOM 2633 C C . PHE A 1 331 ? -6.192 -7.499 12.562 1.00 52.50 331 PHE A C 1
ATOM 2635 O O . PHE A 1 331 ? -7.117 -7.343 11.7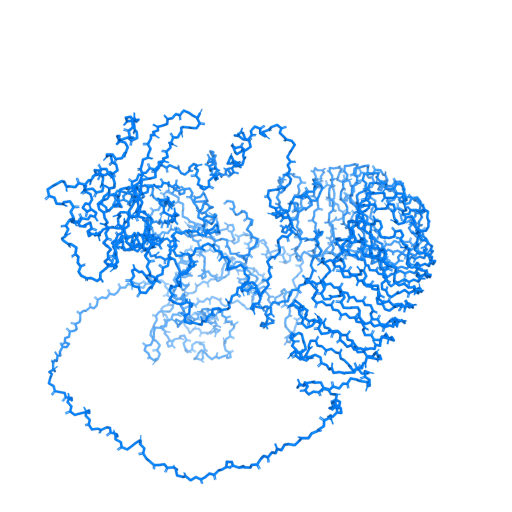70 1.00 52.50 331 PHE A O 1
ATOM 2642 N N . GLU A 1 332 ? -6.305 -7.210 13.860 1.00 53.28 332 GLU A N 1
ATOM 2643 C CA . GLU A 1 332 ? -7.541 -6.684 14.439 1.00 53.28 332 GLU A CA 1
ATOM 2644 C C . GLU A 1 332 ? -7.861 -5.278 13.914 1.00 53.28 332 GLU A C 1
ATOM 2646 O O . GLU A 1 332 ? -9.005 -5.035 13.541 1.00 53.28 332 GLU A O 1
ATOM 2651 N N . VAL A 1 333 ? -6.875 -4.385 13.756 1.00 52.59 333 VAL A N 1
ATOM 2652 C CA . VAL A 1 333 ? -7.072 -3.062 13.123 1.00 52.59 333 VAL A CA 1
ATOM 2653 C C . VAL A 1 333 ? -7.643 -3.189 11.701 1.00 52.59 333 VAL A C 1
ATOM 2655 O O . VAL A 1 333 ? -8.650 -2.558 11.385 1.00 52.59 333 VAL A O 1
ATOM 2658 N N . TYR A 1 334 ? -7.093 -4.054 10.845 1.00 54.03 334 TYR A N 1
ATOM 2659 C CA . TYR A 1 334 ? -7.626 -4.226 9.484 1.00 54.03 334 TYR A CA 1
ATOM 2660 C C . TYR A 1 334 ? -8.940 -4.990 9.426 1.00 54.03 334 TYR A C 1
ATOM 2662 O O . TYR A 1 334 ? -9.808 -4.660 8.620 1.00 54.03 334 TYR A O 1
ATOM 2670 N N . ARG A 1 335 ? -9.129 -5.975 10.303 1.00 53.41 335 ARG A N 1
ATOM 2671 C CA . ARG A 1 335 ? -10.394 -6.694 10.446 1.00 53.41 335 ARG A CA 1
ATOM 2672 C C . ARG A 1 335 ? -11.518 -5.731 10.850 1.00 53.41 335 ARG A C 1
ATOM 2674 O O . ARG A 1 335 ? -12.628 -5.843 10.329 1.00 53.41 335 ARG A O 1
ATOM 2681 N N . ARG A 1 336 ? -11.218 -4.772 11.733 1.00 53.81 336 ARG A N 1
ATOM 2682 C CA . ARG A 1 336 ? -12.112 -3.693 12.185 1.00 53.81 336 ARG A CA 1
ATOM 2683 C C . ARG A 1 336 ? -12.421 -2.700 11.064 1.00 53.81 336 ARG A C 1
ATOM 2685 O O . ARG A 1 336 ? -13.592 -2.440 10.811 1.00 53.81 336 ARG A O 1
ATOM 2692 N N . ASN A 1 337 ? -11.412 -2.246 10.322 1.00 45.88 337 ASN A N 1
ATOM 2693 C CA . ASN A 1 337 ? -11.598 -1.340 9.178 1.00 45.88 337 ASN A CA 1
ATOM 2694 C C . ASN A 1 337 ? -12.391 -1.974 8.017 1.00 45.88 337 ASN A C 1
ATOM 2696 O O . ASN A 1 337 ? -12.991 -1.269 7.211 1.00 45.88 337 ASN A O 1
ATOM 2700 N N . LEU A 1 338 ? -12.427 -3.309 7.945 1.00 44.25 338 LEU A N 1
ATOM 2701 C CA . LEU A 1 338 ? -13.250 -4.080 7.006 1.00 44.25 338 LEU A CA 1
ATOM 2702 C C . LEU A 1 338 ? -14.627 -4.471 7.561 1.00 44.25 338 LEU A C 1
ATOM 2704 O O . LEU A 1 338 ? -15.378 -5.179 6.890 1.00 44.25 338 LEU A O 1
ATOM 2708 N N . ASN A 1 339 ? -14.959 -4.021 8.772 1.00 39.38 339 ASN A N 1
ATOM 2709 C CA . ASN A 1 339 ? -16.234 -4.265 9.438 1.00 39.38 339 ASN A CA 1
ATOM 2710 C C . ASN A 1 339 ? -16.544 -5.764 9.675 1.00 39.38 339 ASN A C 1
ATOM 2712 O O . ASN A 1 339 ? -17.684 -6.208 9.564 1.00 39.38 339 ASN A O 1
ATOM 2716 N N . LEU A 1 340 ? -15.517 -6.566 9.993 1.00 40.78 340 LEU A N 1
ATOM 2717 C CA . LEU A 1 340 ? -15.597 -8.024 10.200 1.00 40.78 340 LEU A CA 1
ATOM 2718 C C . LEU A 1 340 ? -15.730 -8.423 11.691 1.00 40.78 340 LEU A C 1
ATOM 2720 O O . LEU A 1 340 ? -15.220 -9.470 12.116 1.00 40.78 340 LEU A O 1
ATOM 2724 N N . LEU A 1 341 ? -16.353 -7.574 12.514 1.00 50.56 341 LEU A N 1
ATOM 2725 C CA . LEU A 1 341 ? -16.580 -7.830 13.941 1.00 50.56 341 LEU A CA 1
ATOM 2726 C C . LEU A 1 341 ? -17.955 -8.451 14.219 1.00 50.56 341 LEU A C 1
ATOM 2728 O O . LEU A 1 341 ? -18.891 -8.322 13.434 1.00 50.56 341 LEU A O 1
ATOM 2732 N N . ASP A 1 342 ? -18.047 -9.123 15.367 1.00 43.69 342 ASP A N 1
ATOM 2733 C CA . ASP A 1 342 ? -19.309 -9.596 15.930 1.00 43.69 342 ASP A CA 1
ATOM 2734 C C . ASP A 1 342 ? -20.141 -8.378 16.370 1.00 43.69 342 ASP A C 1
ATOM 2736 O O . ASP A 1 342 ? -19.637 -7.485 17.051 1.00 43.69 342 ASP A O 1
ATOM 2740 N N . THR A 1 343 ? -21.395 -8.287 15.930 1.00 46.94 343 THR A N 1
ATOM 2741 C CA . THR A 1 343 ? -22.203 -7.050 15.974 1.00 46.94 343 THR A CA 1
ATOM 2742 C C . THR A 1 343 ? -22.759 -6.696 17.360 1.00 46.94 343 THR A C 1
ATOM 2744 O O . THR A 1 343 ? -23.539 -5.754 17.492 1.00 46.94 343 THR A O 1
ATOM 2747 N N . SER A 1 344 ? -22.407 -7.440 18.410 1.00 52.53 344 SER A N 1
ATOM 2748 C CA . SER A 1 344 ? -22.818 -7.122 19.779 1.00 52.53 344 SER A CA 1
ATOM 2749 C C . SER A 1 344 ? -21.927 -6.026 20.369 1.00 52.53 344 SER A C 1
ATOM 2751 O O . SER A 1 344 ? -20.733 -6.241 20.557 1.00 52.53 344 SER A O 1
ATOM 2753 N N . GLY A 1 345 ? -22.504 -4.864 20.687 1.00 63.88 345 GLY A N 1
ATOM 2754 C CA . GLY A 1 345 ? -21.792 -3.785 21.384 1.00 63.88 345 GLY A CA 1
ATOM 2755 C C . GLY A 1 345 ? -20.904 -2.905 20.495 1.00 63.88 345 GLY A C 1
ATOM 2756 O O . GLY A 1 345 ? -20.007 -2.250 21.010 1.00 63.88 345 GLY A O 1
ATOM 2757 N N . SER A 1 346 ? -21.123 -2.853 19.177 1.00 71.12 346 SER A N 1
ATOM 2758 C CA . SER A 1 346 ? -20.377 -1.963 18.270 1.00 71.12 346 SER A CA 1
ATOM 2759 C C . SER A 1 346 ? -21.292 -0.945 17.583 1.00 71.12 346 SER A C 1
ATOM 2761 O O . SER A 1 346 ? -22.340 -1.312 17.053 1.00 71.12 346 SER A O 1
ATOM 2763 N N . LEU A 1 347 ? -20.878 0.326 17.556 1.00 70.31 347 LEU A N 1
ATOM 2764 C CA . LEU A 1 347 ? -21.429 1.363 16.682 1.00 70.31 347 LEU A CA 1
ATOM 2765 C C . LEU A 1 347 ? -20.337 1.822 15.713 1.00 70.31 347 LEU A C 1
ATOM 2767 O O . LEU A 1 347 ? -19.456 2.595 16.091 1.00 70.31 347 LEU A O 1
ATOM 2771 N N . GLY A 1 348 ? -20.410 1.351 14.467 1.00 72.56 348 GLY A N 1
ATOM 2772 C CA . GLY A 1 348 ? -19.459 1.705 13.416 1.00 72.56 348 GLY A CA 1
ATOM 2773 C C . GLY A 1 348 ? -20.121 2.369 12.214 1.00 72.56 348 GLY A C 1
ATOM 2774 O O . GLY A 1 348 ? -20.853 1.725 11.468 1.00 72.56 348 GLY A O 1
ATOM 2775 N N . LEU A 1 349 ? -19.838 3.656 12.017 1.00 68.31 349 LEU A N 1
ATOM 2776 C CA . LEU A 1 349 ? -20.262 4.481 10.878 1.00 68.31 349 LEU A CA 1
ATOM 2777 C C . LEU A 1 349 ? -19.058 5.169 10.210 1.00 68.31 349 LEU A C 1
ATOM 2779 O O . LEU A 1 349 ? -19.163 6.292 9.712 1.00 68.31 349 LEU A O 1
ATOM 2783 N N . TYR A 1 350 ? -17.909 4.494 10.198 1.00 71.69 350 TYR A N 1
ATOM 2784 C CA . TYR A 1 350 ? -16.675 4.973 9.578 1.00 71.69 350 TYR A CA 1
ATOM 2785 C C . TYR A 1 350 ? -16.849 5.256 8.069 1.00 71.69 350 TYR A C 1
ATOM 2787 O O . TYR A 1 350 ? -17.592 4.543 7.394 1.00 71.69 350 TYR A O 1
ATOM 2795 N N . ALA A 1 351 ? -16.156 6.266 7.537 1.00 67.31 351 ALA A N 1
ATOM 2796 C CA . ALA A 1 351 ? -16.125 6.632 6.112 1.00 67.31 351 ALA A CA 1
ATOM 2797 C C . ALA A 1 351 ? -17.498 6.973 5.503 1.00 67.31 351 ALA A C 1
ATOM 2799 O O . ALA A 1 351 ? -17.902 6.431 4.471 1.00 67.31 351 ALA A O 1
ATOM 2800 N N . ASN A 1 352 ? -18.220 7.901 6.133 1.00 56.59 352 ASN A N 1
ATOM 2801 C CA . ASN A 1 352 ? -19.521 8.385 5.673 1.00 56.59 352 ASN A CA 1
ATOM 2802 C C . ASN A 1 352 ? -19.525 9.914 5.468 1.00 56.59 352 ASN A C 1
ATOM 2804 O O . ASN A 1 352 ? -18.499 10.587 5.446 1.00 56.59 352 ASN A O 1
ATOM 2808 N N . LYS A 1 353 ? -20.713 10.478 5.228 1.00 70.25 353 LYS A N 1
ATOM 2809 C CA . LYS A 1 353 ? -20.944 11.924 5.071 1.00 70.25 353 LYS A CA 1
ATOM 2810 C C . LYS A 1 353 ? -21.782 12.494 6.222 1.00 70.25 353 LYS A C 1
ATOM 2812 O O . LYS A 1 353 ? -22.576 13.407 5.999 1.00 70.25 353 LYS A O 1
ATOM 2817 N N . LEU A 1 354 ? -21.680 11.913 7.419 1.00 59.06 354 LEU A N 1
ATOM 2818 C CA . LEU A 1 354 ? -22.445 12.360 8.586 1.00 59.06 354 LEU A CA 1
ATOM 2819 C C . LEU A 1 354 ? -21.996 13.766 8.992 1.00 59.06 354 LEU A C 1
ATOM 2821 O O . LEU A 1 354 ? -20.804 14.041 8.995 1.00 59.06 354 LEU A O 1
ATOM 2825 N N . GLN A 1 355 ? -22.957 14.639 9.290 1.00 78.31 355 GLN A N 1
ATOM 2826 C CA . GLN A 1 355 ? -22.762 16.052 9.636 1.00 78.31 355 GLN A CA 1
ATOM 2827 C C . GLN A 1 355 ? -23.480 16.377 10.946 1.00 78.31 355 GLN A C 1
ATOM 2829 O O . GLN A 1 355 ? -24.408 15.661 11.332 1.00 78.31 355 GLN A O 1
ATOM 2834 N N . GLY A 1 356 ? -23.115 17.501 11.559 1.00 82.00 356 GLY A N 1
ATOM 2835 C CA . GLY A 1 356 ? -23.681 17.971 12.821 1.00 82.00 356 GLY A CA 1
ATOM 2836 C C . GLY A 1 356 ? -22.900 17.479 14.036 1.00 82.00 356 GLY A C 1
ATOM 2837 O O . GLY A 1 356 ? -21.864 16.826 13.906 1.00 82.00 356 GLY A O 1
ATOM 2838 N N . GLU A 1 357 ? -23.401 17.822 15.219 1.00 89.88 357 GLU A N 1
ATOM 2839 C CA . GLU A 1 357 ? -22.720 17.568 16.490 1.00 89.88 357 GLU A CA 1
ATOM 2840 C C . GLU A 1 357 ? -23.105 16.220 17.114 1.00 89.88 357 GLU A C 1
ATOM 2842 O O . GLU A 1 357 ? -24.217 15.714 16.926 1.00 89.88 357 GLU A O 1
ATOM 2847 N N . LEU A 1 358 ? -22.192 15.646 17.904 1.00 86.12 358 LEU A N 1
ATOM 2848 C CA . LEU A 1 358 ? -22.499 14.479 18.730 1.00 86.12 358 LEU A CA 1
ATOM 2849 C C . LEU A 1 358 ? -23.438 14.869 19.888 1.00 86.12 358 LEU A C 1
ATOM 2851 O O . LEU A 1 358 ? -23.209 15.892 20.536 1.00 86.12 358 LEU A O 1
ATOM 2855 N N . PRO A 1 359 ? -24.456 14.048 20.216 1.00 81.25 359 PRO A N 1
ATOM 2856 C CA . PRO A 1 359 ? -25.326 14.303 21.361 1.00 81.25 359 PRO A CA 1
ATOM 2857 C C . PRO A 1 359 ? -24.534 14.449 22.664 1.00 81.25 359 PRO A C 1
ATOM 2859 O O . PRO A 1 359 ? -23.684 13.619 22.983 1.00 81.25 359 PRO A O 1
ATOM 2862 N N . LEU A 1 360 ? -24.839 15.478 23.459 1.00 85.31 360 LEU A N 1
ATOM 2863 C CA . LEU A 1 360 ? -24.116 15.756 24.706 1.00 85.31 360 LEU A CA 1
ATOM 2864 C C . LEU A 1 360 ? -24.162 14.592 25.708 1.00 85.31 360 LEU A C 1
ATOM 2866 O O . LEU A 1 360 ? -23.250 14.445 26.521 1.00 85.31 360 LEU A O 1
ATOM 2870 N N . ASP A 1 361 ? -25.192 13.752 25.649 1.00 80.19 361 ASP A N 1
ATOM 2871 C CA . ASP A 1 361 ? -25.424 12.597 26.513 1.00 80.19 361 ASP A CA 1
ATOM 2872 C C . ASP A 1 361 ? -25.060 11.252 25.864 1.00 80.19 361 ASP A C 1
ATOM 2874 O O . ASP A 1 361 ? -25.389 10.218 26.434 1.00 80.19 361 ASP A O 1
ATOM 2878 N N . ILE A 1 362 ? -24.348 11.237 24.727 1.00 80.50 362 ILE A N 1
ATOM 2879 C CA . ILE A 1 362 ? -24.111 10.044 23.889 1.00 80.50 362 ILE A CA 1
ATOM 2880 C C . ILE A 1 362 ? -23.589 8.802 24.633 1.00 80.50 362 ILE A C 1
ATOM 2882 O O . ILE A 1 362 ? -23.904 7.683 24.234 1.00 80.50 362 ILE A O 1
ATOM 2886 N N . GLY A 1 363 ? -22.829 8.962 25.722 1.00 71.12 363 GLY A N 1
ATOM 2887 C CA . GLY A 1 363 ? -22.334 7.823 26.505 1.00 71.12 363 GLY A CA 1
ATOM 2888 C C . GLY A 1 363 ? -23.320 7.239 27.526 1.00 71.12 363 GLY A C 1
ATOM 2889 O O . GLY A 1 363 ? -23.100 6.132 28.003 1.00 71.12 363 GLY A O 1
ATOM 2890 N N . ALA A 1 364 ? -24.416 7.930 27.862 1.00 71.69 364 ALA A N 1
ATOM 2891 C CA . ALA A 1 364 ? -25.450 7.420 28.770 1.00 71.69 364 ALA A CA 1
ATOM 2892 C C . ALA A 1 364 ? -26.366 6.336 28.153 1.00 71.69 364 ALA A C 1
ATOM 2894 O O . ALA A 1 364 ? -26.631 5.343 28.833 1.00 71.69 364 ALA A O 1
ATOM 2895 N N . PRO A 1 365 ? -26.845 6.457 26.895 1.00 62.59 365 PRO A N 1
ATOM 2896 C CA . PRO A 1 365 ? -27.657 5.421 26.256 1.00 62.59 365 PRO A CA 1
ATOM 2897 C C . PRO A 1 365 ? -26.838 4.227 25.738 1.00 62.59 365 PRO A C 1
ATOM 2899 O O . PRO A 1 365 ? -27.429 3.253 25.278 1.00 62.59 365 PRO A O 1
ATOM 2902 N N . LEU A 1 366 ? -25.501 4.279 25.812 1.00 66.44 366 LEU A N 1
ATOM 2903 C CA . LEU A 1 366 ? -24.587 3.263 25.277 1.00 66.44 366 LEU A CA 1
ATOM 2904 C C . LEU A 1 366 ? -23.670 2.648 26.365 1.00 66.44 366 LEU A C 1
ATOM 2906 O O . LEU A 1 366 ? -22.454 2.693 26.221 1.00 66.44 366 LEU A O 1
ATOM 2910 N N . PRO A 1 367 ? -24.193 2.069 27.464 1.00 66.50 367 PRO A N 1
ATOM 2911 C CA . PRO A 1 367 ? -23.354 1.587 28.570 1.00 66.50 367 PRO A CA 1
ATOM 2912 C C . PRO A 1 367 ? -22.528 0.330 28.235 1.00 66.50 367 PRO A C 1
ATOM 2914 O O . PRO A 1 367 ? -21.438 0.153 28.773 1.00 66.50 367 PRO A O 1
ATOM 2917 N N . GLU A 1 368 ? -23.030 -0.513 27.328 1.00 70.06 368 GLU A N 1
ATOM 2918 C CA . GLU A 1 368 ? -22.433 -1.804 26.931 1.00 70.06 368 GLU A CA 1
ATOM 2919 C C . GLU A 1 368 ? -21.642 -1.715 25.613 1.00 70.06 368 GLU A C 1
ATOM 2921 O O . GLU A 1 368 ? -21.333 -2.730 24.988 1.00 70.06 368 GLU A O 1
ATOM 2926 N N . ILE A 1 369 ? -21.381 -0.501 25.117 1.00 80.25 369 ILE A N 1
ATOM 2927 C CA . ILE A 1 369 ? -20.653 -0.324 23.862 1.00 80.25 369 ILE A CA 1
ATOM 2928 C C . ILE A 1 369 ? -19.156 -0.573 24.069 1.00 80.25 369 ILE A C 1
ATOM 2930 O O . ILE A 1 369 ? -18.546 -0.042 24.991 1.00 80.25 369 ILE A O 1
ATOM 2934 N N . ILE A 1 370 ? -18.581 -1.375 23.182 1.00 87.50 370 ILE A N 1
ATOM 2935 C CA . ILE A 1 370 ? -17.184 -1.813 23.176 1.00 87.50 370 ILE A CA 1
ATOM 2936 C C . ILE A 1 370 ? -16.403 -1.062 22.094 1.00 87.50 370 ILE A C 1
ATOM 2938 O O . ILE A 1 370 ? -15.279 -0.615 22.317 1.00 87.50 370 ILE A O 1
ATOM 2942 N N . VAL A 1 371 ? -17.013 -0.884 20.919 1.00 86.56 371 VAL A N 1
ATOM 2943 C CA . VAL A 1 371 ? -16.368 -0.293 19.739 1.00 86.56 371 VAL A CA 1
ATOM 2944 C C . VAL A 1 371 ? -17.200 0.878 19.226 1.00 86.56 371 VAL A C 1
ATOM 2946 O O . VAL A 1 371 ? -18.354 0.687 18.841 1.00 86.56 371 VAL A O 1
ATOM 2949 N N . PHE A 1 372 ? -16.606 2.069 19.170 1.00 87.88 372 PHE A N 1
ATOM 2950 C CA . PHE A 1 372 ? -17.239 3.298 18.686 1.00 87.88 372 PHE A CA 1
ATOM 2951 C C . PHE A 1 372 ? -16.395 3.933 17.576 1.00 87.88 372 PHE A C 1
ATOM 2953 O O . PHE A 1 372 ? -15.385 4.582 17.848 1.00 87.88 372 PHE A O 1
ATOM 2960 N N . THR A 1 373 ? -16.791 3.731 16.316 1.00 89.38 373 THR A N 1
ATOM 2961 C CA . THR A 1 373 ? -16.045 4.213 15.141 1.00 89.38 373 THR A CA 1
ATOM 2962 C C . THR A 1 373 ? -16.896 5.141 14.278 1.00 89.38 373 THR A C 1
ATOM 2964 O O . THR A 1 373 ? -17.776 4.711 13.538 1.00 89.38 373 THR A O 1
ATOM 2967 N N . LEU A 1 374 ? -16.624 6.441 14.345 1.00 84.12 374 LEU A N 1
ATOM 2968 C CA . LEU A 1 374 ? -17.257 7.485 13.529 1.00 84.12 374 LEU A CA 1
ATOM 2969 C C . LEU A 1 374 ? -16.240 8.240 12.659 1.00 84.12 374 LEU A C 1
ATOM 2971 O O . LEU A 1 374 ? -16.544 9.317 12.141 1.00 84.12 374 LEU A O 1
ATOM 2975 N N . GLY A 1 375 ? -15.035 7.692 12.496 1.00 84.31 375 GLY A N 1
ATOM 2976 C CA . GLY A 1 375 ? -13.985 8.324 11.707 1.00 84.31 375 GLY A CA 1
ATOM 2977 C C . GLY A 1 375 ? -14.345 8.524 10.226 1.00 84.31 375 GLY A C 1
ATOM 2978 O O . GLY A 1 375 ? -15.258 7.886 9.706 1.00 84.31 375 GLY A O 1
ATOM 2979 N N . GLN A 1 376 ? -13.640 9.423 9.538 1.00 80.62 376 GLN A N 1
ATOM 2980 C CA . GLN A 1 376 ? -13.878 9.817 8.142 1.00 80.62 376 GLN A CA 1
ATOM 2981 C C . GLN A 1 376 ? -15.329 10.255 7.885 1.00 80.62 376 GLN A C 1
ATOM 2983 O O . GLN A 1 376 ? -16.044 9.671 7.071 1.00 80.62 376 GLN A O 1
ATOM 2988 N N . ASN A 1 377 ? -15.770 11.290 8.596 1.00 77.00 377 ASN A N 1
ATOM 2989 C CA . ASN A 1 377 ? -17.083 11.915 8.437 1.00 77.00 377 ASN A CA 1
ATOM 2990 C C . ASN A 1 377 ? -16.942 13.453 8.371 1.00 77.00 377 ASN A C 1
ATOM 2992 O O . ASN A 1 377 ? -15.860 13.987 8.144 1.00 77.00 377 ASN A O 1
ATOM 2996 N N . MET A 1 378 ? -18.051 14.184 8.491 1.00 83.31 378 MET A N 1
ATOM 2997 C CA . MET A 1 378 ? -18.102 15.650 8.564 1.00 83.31 378 MET A CA 1
ATOM 2998 C C . MET A 1 378 ? -18.745 16.108 9.888 1.00 83.31 378 MET A C 1
ATOM 3000 O O . MET A 1 378 ? -19.454 17.115 9.913 1.00 83.31 378 MET A O 1
ATOM 3004 N N . LEU A 1 379 ? -18.576 15.334 10.968 1.00 85.75 379 LEU A N 1
ATOM 3005 C CA . LEU A 1 379 ? -19.112 15.677 12.288 1.00 85.75 379 LEU A CA 1
ATOM 3006 C C . LEU A 1 379 ? -18.363 16.888 12.848 1.00 85.75 379 LEU A C 1
ATOM 3008 O O . LEU A 1 379 ? -17.151 17.001 12.676 1.00 85.75 379 LEU A O 1
ATOM 3012 N N . GLU A 1 380 ? -19.089 17.784 13.504 1.00 90.44 380 GLU A N 1
ATOM 3013 C CA . GLU A 1 380 ? -18.576 19.055 14.025 1.00 90.44 380 GLU A CA 1
ATOM 3014 C C . GLU A 1 380 ? -18.889 19.217 15.522 1.00 90.44 380 GLU A C 1
ATOM 3016 O O . GLU A 1 380 ? -19.460 18.325 16.154 1.00 90.44 380 GLU A O 1
ATOM 3021 N N . GLY A 1 381 ? -18.487 20.344 16.109 1.00 92.44 381 GLY A N 1
ATOM 3022 C CA . GLY A 1 381 ? -18.701 20.630 17.529 1.00 92.44 381 GLY A CA 1
ATOM 3023 C C . GLY A 1 381 ? -17.711 19.914 18.452 1.00 92.44 381 GLY A C 1
ATOM 3024 O O . GLY A 1 381 ? -16.664 19.431 18.025 1.00 92.44 381 GLY A O 1
ATOM 3025 N N . HIS A 1 382 ? -18.020 19.885 19.745 1.00 93.56 382 HIS A N 1
ATOM 3026 C CA . HIS A 1 382 ? -17.152 19.284 20.759 1.00 93.56 382 HIS A CA 1
ATOM 3027 C C . HIS A 1 382 ? -17.370 17.774 20.878 1.00 93.56 382 HIS A C 1
ATOM 3029 O O . HIS A 1 382 ? -18.497 17.294 20.761 1.00 93.56 382 HIS A O 1
ATOM 3035 N N . ILE A 1 383 ? -16.314 17.026 21.213 1.00 94.19 383 ILE A N 1
ATOM 3036 C CA . ILE A 1 383 ? -16.455 15.623 21.625 1.00 94.19 383 ILE A CA 1
ATOM 3037 C C . ILE A 1 383 ? -17.091 15.598 23.030 1.00 94.19 383 ILE A C 1
ATOM 3039 O O . ILE A 1 383 ? -16.484 16.103 23.979 1.00 94.19 383 ILE A O 1
ATOM 3043 N N . PRO A 1 384 ? -18.291 15.016 23.216 1.00 91.38 384 PRO A N 1
ATOM 3044 C CA . PRO A 1 384 ? -18.974 15.049 24.504 1.00 91.38 384 PRO A CA 1
ATOM 3045 C C . PRO A 1 384 ? -18.223 14.256 25.576 1.00 91.38 384 PRO A C 1
ATOM 3047 O O . PRO A 1 384 ? -17.953 13.065 25.413 1.00 91.38 384 PRO A O 1
ATOM 3050 N N . ALA A 1 385 ? -17.975 14.874 26.733 1.00 89.00 385 ALA A N 1
ATOM 3051 C CA . ALA A 1 385 ? -17.341 14.204 27.874 1.00 89.00 385 ALA A CA 1
ATOM 3052 C C . ALA A 1 385 ? -18.148 13.000 28.400 1.00 89.00 385 ALA A C 1
ATOM 3054 O O . ALA A 1 385 ? -17.589 12.111 29.043 1.00 89.00 385 ALA A O 1
ATOM 3055 N N . SER A 1 386 ? -19.455 12.944 28.110 1.00 89.12 386 SER A N 1
ATOM 3056 C CA . SER A 1 386 ? -20.310 11.805 28.455 1.00 89.12 386 SER A CA 1
ATOM 3057 C C . SER A 1 386 ? -19.859 10.504 27.795 1.00 89.12 386 SER A C 1
ATOM 3059 O O . SER A 1 386 ? -20.102 9.452 28.378 1.00 89.12 386 SER A O 1
ATOM 3061 N N . LEU A 1 387 ? -19.149 10.549 26.659 1.00 89.50 387 LEU A N 1
ATOM 3062 C CA . LEU A 1 387 ? -18.579 9.364 26.011 1.00 89.50 387 LEU A CA 1
ATOM 3063 C C . LEU A 1 387 ? -17.633 8.598 26.953 1.00 89.50 387 LEU A C 1
ATOM 3065 O O . LEU A 1 387 ? -17.620 7.372 26.956 1.00 89.50 387 LEU A O 1
ATOM 3069 N N . GLY A 1 388 ? -16.928 9.309 27.841 1.00 87.50 388 GLY A N 1
ATOM 3070 C CA . GLY A 1 388 ? -16.086 8.715 28.884 1.00 87.50 388 GLY A CA 1
ATOM 3071 C C . GLY A 1 388 ? -16.850 7.970 29.991 1.00 87.50 388 GLY A C 1
ATOM 3072 O O . GLY A 1 388 ? -16.215 7.392 30.871 1.00 87.50 388 GLY A O 1
ATOM 3073 N N . ASN A 1 389 ? -18.188 7.979 29.986 1.00 85.00 389 ASN A N 1
ATOM 3074 C CA . ASN A 1 389 ? -19.009 7.208 30.927 1.00 85.00 389 ASN A CA 1
ATOM 3075 C C . ASN A 1 389 ? -19.393 5.814 30.400 1.00 85.00 389 ASN A C 1
ATOM 3077 O O . ASN A 1 389 ? -19.881 5.000 31.181 1.00 85.00 389 ASN A O 1
ATOM 3081 N N . ALA A 1 390 ? -19.174 5.523 29.116 1.00 87.69 390 ALA A N 1
ATOM 3082 C CA . ALA A 1 390 ? -19.437 4.212 28.533 1.00 87.69 390 ALA A CA 1
ATOM 3083 C C . ALA A 1 390 ? -18.291 3.238 28.865 1.00 87.69 390 ALA A C 1
ATOM 3085 O O . ALA A 1 390 ? -17.396 3.004 28.058 1.00 87.69 390 ALA A O 1
ATOM 3086 N N . SER A 1 391 ? -18.289 2.696 30.088 1.00 87.12 391 SER A N 1
ATOM 3087 C CA . SER A 1 391 ? -17.164 1.938 30.666 1.00 87.12 391 SER A CA 1
ATOM 3088 C C . SER A 1 391 ? -16.757 0.670 29.906 1.00 87.12 391 SER A C 1
ATOM 3090 O O . SER A 1 391 ? -15.660 0.165 30.139 1.00 87.12 391 SER A O 1
ATOM 3092 N N . GLY A 1 392 ? -17.623 0.150 29.031 1.00 86.38 392 GLY A N 1
ATOM 3093 C CA . GLY A 1 392 ? -17.322 -0.992 28.166 1.00 86.38 392 GLY A CA 1
ATOM 3094 C C . GLY A 1 392 ? -16.369 -0.678 27.008 1.00 86.38 392 GLY A C 1
ATOM 3095 O O . GLY A 1 392 ? -15.862 -1.614 26.399 1.00 86.38 392 GLY A O 1
ATOM 3096 N N . LEU A 1 393 ? -16.106 0.602 26.712 1.00 91.25 393 LEU A N 1
ATOM 3097 C CA . LEU A 1 393 ? -15.344 1.007 25.531 1.00 91.25 393 LEU A CA 1
ATOM 3098 C C . LEU A 1 393 ? -13.894 0.511 25.566 1.00 91.25 393 LEU A C 1
ATOM 3100 O O . LEU A 1 393 ? -13.104 0.889 26.432 1.00 91.25 393 LEU A O 1
ATOM 3104 N N . GLU A 1 394 ? -13.551 -0.266 24.543 1.00 93.50 394 GLU A N 1
ATOM 3105 C CA . GLU A 1 394 ? -12.200 -0.722 24.216 1.00 93.50 394 GLU A CA 1
ATOM 3106 C C . GLU A 1 394 ? -11.611 0.084 23.051 1.00 93.50 394 GLU A C 1
ATOM 3108 O O . GLU A 1 394 ? -10.400 0.290 22.977 1.00 93.50 394 GLU A O 1
ATOM 3113 N N . LEU A 1 395 ? -12.455 0.575 22.135 1.00 92.56 395 LEU A N 1
ATOM 3114 C CA . LEU A 1 395 ? -12.010 1.263 20.926 1.00 92.56 395 LEU A CA 1
ATOM 3115 C C . LEU A 1 395 ? -12.846 2.500 20.620 1.00 92.56 395 LEU A C 1
ATOM 3117 O O . LEU A 1 395 ? -14.065 2.416 20.461 1.00 92.56 395 LEU A O 1
ATOM 3121 N N . ILE A 1 396 ? -12.156 3.625 20.438 1.00 95.06 396 ILE A N 1
ATOM 3122 C CA . ILE A 1 396 ? -12.728 4.882 19.960 1.00 95.06 396 ILE A CA 1
ATOM 3123 C C . ILE A 1 396 ? -11.954 5.346 18.722 1.00 95.06 396 ILE A C 1
ATOM 3125 O O . ILE A 1 396 ? -10.751 5.591 18.796 1.00 95.06 396 ILE A O 1
ATOM 3129 N N . ASP A 1 397 ? -12.649 5.497 17.594 1.00 95.38 397 ASP A N 1
ATOM 3130 C CA . ASP A 1 397 ? -12.118 6.156 16.397 1.00 95.38 397 ASP A CA 1
ATOM 3131 C C . ASP A 1 397 ? -13.056 7.279 15.951 1.00 95.38 397 ASP A C 1
ATOM 3133 O O . ASP A 1 397 ? -14.153 7.033 15.445 1.00 95.38 397 ASP A O 1
ATOM 3137 N N . LEU A 1 398 ? -12.616 8.518 16.150 1.00 95.56 398 LEU A N 1
ATOM 3138 C CA . LEU A 1 398 ? -13.310 9.742 15.748 1.00 95.56 398 LEU A CA 1
ATOM 3139 C C . LEU A 1 398 ? -12.533 10.520 14.682 1.00 95.56 398 LEU A C 1
ATOM 3141 O O . LEU A 1 398 ? -12.859 11.674 14.404 1.00 95.56 398 LEU A O 1
ATOM 3145 N N . SER A 1 399 ? -11.518 9.894 14.088 1.00 95.81 399 SER A N 1
ATOM 3146 C CA . SER A 1 399 ? -10.553 10.569 13.228 1.00 95.81 399 SER A CA 1
ATOM 3147 C C . SER A 1 399 ? -11.165 11.165 11.963 1.00 95.81 399 SER A C 1
ATOM 3149 O O . SER A 1 399 ? -12.218 10.729 11.514 1.00 95.81 399 SER A O 1
ATOM 3151 N N . SER A 1 400 ? -10.502 12.126 11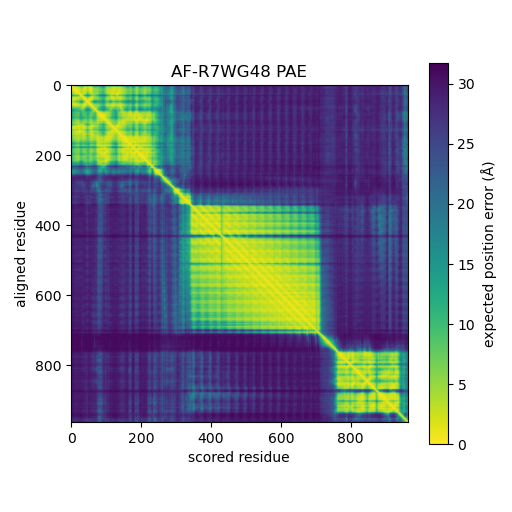.322 1.00 93.25 400 SER A N 1
ATOM 3152 C CA . SER A 1 400 ? -10.961 12.710 10.049 1.00 93.25 400 SER A CA 1
ATOM 3153 C C . SER A 1 400 ? -12.397 13.250 10.137 1.00 93.25 400 SER A C 1
ATOM 3155 O O . SER A 1 400 ? -13.285 12.821 9.398 1.00 93.25 400 SER A O 1
ATOM 3157 N N . ASN A 1 401 ? -12.617 14.167 11.077 1.00 92.12 401 ASN A N 1
ATOM 3158 C CA . ASN A 1 401 ? -13.862 14.908 11.292 1.00 92.12 401 ASN A CA 1
ATOM 3159 C C . ASN A 1 401 ? -13.538 16.401 11.496 1.00 92.12 401 ASN A C 1
ATOM 3161 O O . ASN A 1 401 ? -12.401 16.833 11.348 1.00 92.12 401 ASN A O 1
ATOM 3165 N N . SER A 1 402 ? -14.538 17.227 11.796 1.00 93.81 402 SER A N 1
ATOM 3166 C CA . SER A 1 402 ? -14.390 18.662 12.093 1.00 93.81 402 SER A CA 1
ATOM 3167 C C . SER A 1 402 ? -14.635 18.971 13.576 1.00 93.81 402 SER A C 1
ATOM 3169 O O . SER A 1 402 ? -15.173 20.027 13.907 1.00 93.81 402 SER A O 1
ATOM 3171 N N . PHE A 1 403 ? -14.270 18.048 14.476 1.00 95.75 403 PHE A N 1
ATOM 3172 C CA . PHE A 1 403 ? -14.398 18.267 15.918 1.00 95.75 403 PHE A CA 1
ATOM 3173 C C . PHE A 1 403 ? -13.496 19.412 16.386 1.00 95.75 403 PHE A C 1
ATOM 3175 O O . PHE A 1 403 ? -12.349 19.510 15.950 1.00 95.75 403 PHE A O 1
ATOM 3182 N N . VAL A 1 404 ? -14.017 20.248 17.283 1.00 93.56 404 VAL A N 1
ATOM 3183 C CA . VAL A 1 404 ? -13.359 21.445 17.824 1.00 93.56 404 VAL A CA 1
ATOM 3184 C C . VAL A 1 404 ? -13.231 21.387 19.348 1.00 93.56 404 VAL A C 1
ATOM 3186 O O . VAL A 1 404 ? -13.936 20.642 20.036 1.00 93.56 404 VAL A O 1
ATOM 3189 N N . GLY A 1 405 ? -12.365 22.244 19.885 1.00 89.88 405 GLY A N 1
ATOM 3190 C CA . GLY A 1 405 ? -12.158 22.418 21.320 1.00 89.88 405 GLY A CA 1
ATOM 3191 C C . GLY A 1 405 ? -11.311 21.320 21.953 1.00 89.88 405 GLY A C 1
ATOM 3192 O O . GLY A 1 405 ? -10.577 20.606 21.274 1.00 89.88 405 GLY A O 1
ATOM 3193 N N . GLU A 1 406 ? -11.374 21.218 23.279 1.00 87.88 406 GLU A N 1
ATOM 3194 C CA . GLU A 1 406 ? -10.472 20.346 24.029 1.00 87.88 406 GLU A CA 1
ATOM 3195 C C . GLU A 1 406 ? -10.850 18.864 23.936 1.00 87.88 406 GLU A C 1
ATOM 3197 O O . GLU A 1 406 ? -12.025 18.488 23.921 1.00 87.88 406 GLU A O 1
ATOM 3202 N N . ILE A 1 407 ? -9.827 18.007 23.953 1.00 89.75 407 ILE A N 1
ATOM 3203 C CA . ILE A 1 407 ? -10.001 16.560 24.109 1.00 89.75 407 ILE A CA 1
ATOM 3204 C C . ILE A 1 407 ? -10.642 16.300 25.485 1.00 89.75 407 ILE A C 1
ATOM 3206 O O . ILE A 1 407 ? -10.098 16.772 26.482 1.00 89.75 407 ILE A O 1
ATOM 3210 N N . PRO A 1 408 ? -11.757 15.555 25.598 1.00 89.06 408 PRO A N 1
ATOM 3211 C CA . PRO A 1 408 ? -12.346 15.217 26.891 1.00 89.06 408 PRO A CA 1
ATOM 3212 C C . PRO A 1 408 ? -11.522 14.152 27.625 1.00 89.06 408 PRO A C 1
ATOM 3214 O O . PRO A 1 408 ? -10.728 13.419 27.037 1.00 89.06 408 PRO A O 1
ATOM 3217 N N . THR A 1 409 ? -11.724 14.024 28.938 1.00 86.38 409 THR A N 1
ATOM 3218 C CA . THR A 1 409 ? -11.020 12.995 29.710 1.00 86.38 409 THR A CA 1
ATOM 3219 C C . THR A 1 409 ? -11.626 11.605 29.502 1.00 86.38 409 THR A C 1
ATOM 3221 O O . THR A 1 409 ? -12.808 11.377 29.761 1.00 86.38 409 THR A O 1
ATOM 3224 N N . PHE A 1 410 ? -10.791 10.652 29.089 1.00 90.50 410 PHE A N 1
ATOM 3225 C CA . PHE A 1 410 ? -11.166 9.242 28.919 1.00 90.50 410 PHE A CA 1
ATOM 3226 C C . PHE A 1 410 ? -10.685 8.344 30.065 1.00 90.50 410 PHE A C 1
ATOM 3228 O O . PHE A 1 410 ? -10.841 7.131 30.006 1.00 90.50 410 PHE A O 1
ATOM 3235 N N . GLY A 1 411 ? -10.140 8.909 31.148 1.00 85.25 411 GLY A N 1
ATOM 3236 C CA . GLY A 1 411 ? -9.477 8.133 32.207 1.00 85.25 411 GLY A CA 1
ATOM 3237 C C . GLY A 1 411 ? -10.356 7.205 33.048 1.00 85.25 411 GLY A C 1
ATOM 3238 O O . GLY A 1 411 ? -9.845 6.539 33.947 1.00 85.25 411 GLY A O 1
ATOM 3239 N N . LYS A 1 412 ? -11.667 7.174 32.788 1.00 87.94 412 LYS A N 1
ATOM 3240 C CA . LYS A 1 412 ? -12.612 6.207 33.365 1.00 87.94 412 LYS A CA 1
ATOM 3241 C C . LYS A 1 412 ? -12.759 4.939 32.515 1.00 87.94 412 LYS A C 1
ATOM 3243 O O . LYS A 1 412 ? -13.292 3.949 33.007 1.00 87.94 412 LYS A O 1
ATOM 3248 N N . LEU A 1 413 ? -12.304 4.962 31.263 1.00 92.12 413 LEU A N 1
ATOM 3249 C CA . LEU A 1 413 ? -12.407 3.854 30.318 1.00 92.12 413 LEU A CA 1
ATOM 3250 C C . LEU A 1 413 ? -11.231 2.889 30.519 1.00 92.12 413 LEU A C 1
ATOM 3252 O O . LEU A 1 413 ? -10.278 2.870 29.751 1.00 92.12 413 LEU A O 1
ATOM 3256 N N . LEU A 1 414 ? -11.274 2.101 31.594 1.00 92.38 414 LEU A N 1
ATOM 3257 C CA . LEU A 1 414 ? -10.158 1.227 31.991 1.00 92.38 414 LEU A CA 1
ATOM 3258 C C . LEU A 1 414 ? -9.840 0.127 30.963 1.00 92.38 414 LEU A C 1
ATOM 3260 O O . LEU A 1 414 ? -8.717 -0.372 30.934 1.00 92.38 414 LEU A O 1
ATOM 3264 N N . ASN A 1 415 ? -10.812 -0.220 30.115 1.00 92.31 415 ASN A N 1
ATOM 3265 C CA . ASN A 1 415 ? -10.659 -1.205 29.047 1.00 92.31 415 ASN A CA 1
ATOM 3266 C C . ASN A 1 415 ? -10.150 -0.598 27.733 1.00 92.31 415 ASN A C 1
ATOM 3268 O O . ASN A 1 415 ? -9.928 -1.344 26.789 1.00 92.31 415 ASN A O 1
ATOM 3272 N N . LEU A 1 416 ? -9.953 0.724 27.657 1.00 94.88 416 LEU A N 1
ATOM 3273 C CA . LEU A 1 416 ? -9.584 1.395 26.415 1.00 94.88 416 LEU A CA 1
ATOM 3274 C C . LEU A 1 416 ? -8.224 0.900 25.901 1.00 94.88 416 LEU A C 1
ATOM 3276 O O . LEU A 1 416 ? -7.196 1.048 26.565 1.00 94.88 416 LEU A O 1
ATOM 3280 N N . GLU A 1 417 ? -8.236 0.341 24.695 1.00 95.25 417 GLU A N 1
ATOM 3281 C CA . GLU A 1 417 ? -7.084 -0.224 23.994 1.00 95.25 417 GLU A CA 1
ATOM 3282 C C . GLU A 1 417 ? -6.619 0.665 22.833 1.00 95.25 417 GLU A C 1
ATOM 3284 O O . GLU A 1 417 ? -5.422 0.754 22.546 1.00 95.25 417 GLU A O 1
ATOM 3289 N N . TYR A 1 418 ? -7.563 1.330 22.163 1.00 95.38 418 TYR A N 1
ATOM 3290 C CA . TYR A 1 418 ? -7.322 2.096 20.942 1.00 95.38 418 TYR A CA 1
ATOM 3291 C C . TYR A 1 418 ? -8.082 3.421 20.981 1.00 95.38 418 TYR A C 1
ATOM 3293 O O . TYR A 1 418 ? -9.311 3.440 21.094 1.00 95.38 418 TYR A O 1
ATOM 3301 N N . LEU A 1 419 ? -7.346 4.525 20.847 1.00 96.19 419 LEU A N 1
ATOM 3302 C CA . LEU A 1 419 ? -7.903 5.872 20.786 1.00 96.19 419 LEU A CA 1
ATOM 3303 C C . LEU A 1 419 ? -7.329 6.631 19.589 1.00 96.19 419 LEU A C 1
ATOM 3305 O O . LEU A 1 419 ? -6.153 6.994 19.583 1.00 96.19 419 LEU A O 1
ATOM 3309 N N . ASN A 1 420 ? -8.183 6.898 18.603 1.00 97.19 420 ASN A N 1
ATOM 3310 C CA . ASN A 1 420 ? -7.849 7.678 17.419 1.00 97.19 420 ASN A CA 1
ATOM 3311 C C . ASN A 1 420 ? -8.717 8.935 17.333 1.00 97.19 420 ASN A C 1
ATOM 3313 O O . ASN A 1 420 ? -9.922 8.849 17.080 1.00 97.19 420 ASN A O 1
ATOM 3317 N N . LEU A 1 421 ? -8.096 10.095 17.527 1.00 95.81 421 LEU A N 1
ATOM 3318 C CA . LEU A 1 421 ? -8.724 11.413 17.400 1.00 95.81 421 LEU A CA 1
ATOM 3319 C C . LEU A 1 421 ? -8.024 12.267 16.328 1.00 95.81 421 LEU A C 1
ATOM 3321 O O . LEU A 1 421 ? -8.130 13.495 16.350 1.00 95.81 421 LEU A O 1
ATOM 3325 N N . GLY A 1 422 ? -7.268 11.635 15.424 1.00 94.25 422 GLY A N 1
ATOM 3326 C CA . GLY A 1 422 ? -6.469 12.333 14.422 1.00 94.25 422 GLY A CA 1
ATOM 3327 C C . GLY A 1 422 ? -7.301 13.095 13.383 1.00 94.25 422 GLY A C 1
ATOM 3328 O O . GLY A 1 422 ? -8.493 12.844 13.208 1.00 94.25 422 GLY A O 1
ATOM 3329 N N . HIS A 1 423 ? -6.679 14.016 12.650 1.00 92.06 423 HIS A N 1
ATOM 3330 C CA . HIS A 1 423 ? -7.296 14.781 11.563 1.00 92.06 423 HIS A CA 1
ATOM 3331 C C . HIS A 1 423 ? -8.603 15.483 11.980 1.00 92.06 423 HIS A C 1
ATOM 3333 O O . HIS A 1 423 ? -9.661 15.253 11.392 1.00 92.06 423 HIS A O 1
ATOM 3339 N N . SER A 1 424 ? -8.537 16.307 13.024 1.00 93.69 424 SER A N 1
ATOM 3340 C CA . SER A 1 424 ? -9.639 17.157 13.498 1.00 93.69 424 SER A CA 1
ATOM 3341 C C . SER A 1 424 ? -9.107 18.560 13.833 1.00 93.69 424 SER A C 1
ATOM 3343 O O . SER A 1 424 ? -8.008 18.933 13.430 1.00 93.69 424 SER A O 1
ATOM 3345 N N . ILE A 1 425 ? -9.893 19.386 14.520 1.00 92.00 425 ILE A N 1
ATOM 3346 C CA . ILE A 1 425 ? -9.535 20.758 14.906 1.00 92.00 425 ILE A CA 1
ATOM 3347 C C . ILE A 1 425 ? -9.446 20.842 16.439 1.00 92.00 425 ILE A C 1
ATOM 3349 O O . ILE A 1 425 ? -9.860 21.823 17.056 1.00 92.00 425 ILE A O 1
ATOM 3353 N N . LEU A 1 426 ? -8.972 19.769 17.078 1.00 91.94 426 LEU A N 1
ATOM 3354 C CA . LEU A 1 426 ? -8.900 19.694 18.532 1.00 91.94 426 LEU A CA 1
ATOM 3355 C C . LEU A 1 426 ? -7.745 20.550 19.045 1.00 91.94 426 LEU A C 1
ATOM 3357 O O . LEU A 1 426 ? -6.644 20.542 18.492 1.00 91.94 426 LEU A O 1
ATOM 3361 N N . GLU A 1 427 ? -8.006 21.268 20.127 1.00 88.44 427 GLU A N 1
ATOM 3362 C CA . GLU A 1 427 ? -7.089 22.221 20.739 1.00 88.44 427 GLU A CA 1
ATOM 3363 C C . GLU A 1 427 ? -6.620 21.717 22.112 1.00 88.44 427 GLU A C 1
ATOM 3365 O O . GLU A 1 427 ? -7.241 20.861 22.749 1.00 88.44 427 GLU A O 1
ATOM 3370 N N . SER A 1 428 ? -5.521 22.288 22.602 1.00 76.12 428 SER A N 1
ATOM 3371 C CA . SER A 1 428 ? -5.097 22.164 24.000 1.00 76.12 428 SER A CA 1
ATOM 3372 C C . SER A 1 428 ? -4.940 23.561 24.598 1.00 76.12 428 SER A C 1
ATOM 3374 O O . SER A 1 428 ? -4.194 24.363 24.032 1.00 76.12 428 SER A O 1
ATOM 3376 N N . SER A 1 429 ? -5.583 23.873 25.728 1.00 60.03 429 SER A N 1
ATOM 3377 C CA . SER A 1 429 ? -5.431 25.199 26.340 1.00 60.03 429 SER A CA 1
ATOM 3378 C C . SER A 1 429 ? -4.020 25.440 26.891 1.00 60.03 429 SER A C 1
ATOM 3380 O O . SER A 1 429 ? -3.415 24.591 27.550 1.00 60.03 429 SER A O 1
ATOM 3382 N N . GLU A 1 430 ? -3.495 26.650 26.662 1.00 54.09 430 GLU A N 1
ATOM 3383 C CA . GLU A 1 430 ? -2.191 27.093 27.187 1.00 54.09 430 GLU A CA 1
ATOM 3384 C C . GLU A 1 430 ? -2.141 27.119 28.728 1.00 54.09 430 GLU A C 1
ATOM 3386 O O . GLU A 1 430 ? -1.062 27.056 29.322 1.00 54.09 430 GLU A O 1
ATOM 3391 N N . SER A 1 431 ? -3.300 27.200 29.387 1.00 52.53 431 SER A N 1
ATOM 3392 C CA . SER A 1 431 ? -3.440 27.297 30.842 1.00 52.53 431 SER A CA 1
ATOM 3393 C C . SER A 1 431 ? -3.520 25.944 31.564 1.00 52.53 431 SER A C 1
ATOM 3395 O O . SER A 1 431 ? -3.249 25.911 32.765 1.00 52.53 431 SER A O 1
ATOM 3397 N N . GLN A 1 432 ? -3.829 24.835 30.875 1.00 51.84 432 GLN A N 1
ATOM 3398 C CA . GLN A 1 432 ? -3.972 23.495 31.469 1.00 51.84 432 GLN A CA 1
ATOM 3399 C C . GLN A 1 432 ? -3.257 22.424 30.633 1.00 51.84 432 GLN A C 1
ATOM 3401 O O . GLN A 1 432 ? -3.839 21.710 29.821 1.00 51.84 432 GLN A O 1
ATOM 3406 N N . ARG A 1 433 ? -1.948 22.307 30.882 1.00 58.31 433 ARG A N 1
ATOM 3407 C CA . ARG A 1 433 ? -1.006 21.284 30.389 1.00 58.31 433 ARG A CA 1
ATOM 3408 C C . ARG A 1 433 ? -1.640 19.912 30.120 1.00 58.31 433 ARG A C 1
ATOM 3410 O O . ARG A 1 433 ? -1.609 19.066 31.012 1.00 58.31 433 ARG A O 1
ATOM 3417 N N . TRP A 1 434 ? -2.131 19.673 28.900 1.00 65.75 434 TRP A N 1
ATOM 3418 C CA . TRP A 1 434 ? -2.632 18.360 28.459 1.00 65.75 434 TRP A CA 1
ATOM 3419 C C . TRP A 1 434 ? -3.559 17.698 29.505 1.00 65.75 434 TRP A C 1
ATOM 3421 O O . TRP A 1 434 ? -3.544 16.477 29.663 1.00 65.75 434 TRP A O 1
ATOM 3431 N N . GLU A 1 435 ? -4.314 18.490 30.288 1.00 63.69 435 GLU A N 1
ATOM 3432 C CA . GLU A 1 435 ? -4.853 17.982 31.555 1.00 63.69 435 GLU A CA 1
ATOM 3433 C C . GLU A 1 435 ? -5.888 16.872 31.359 1.00 63.69 435 GLU A C 1
ATOM 3435 O O . GLU A 1 435 ? -5.940 15.878 32.088 1.00 63.69 435 GLU A O 1
ATOM 3440 N N . SER A 1 436 ? -6.653 16.987 30.284 1.00 65.56 436 SER A N 1
ATOM 3441 C CA . SER A 1 436 ? -7.594 15.971 29.846 1.00 65.56 436 SER A CA 1
ATOM 3442 C C . SER A 1 436 ? -6.946 14.617 29.544 1.00 65.56 436 SER A C 1
ATOM 3444 O O . SER A 1 436 ? -7.558 13.573 29.804 1.00 65.56 436 SER A O 1
ATOM 3446 N N . LEU A 1 437 ? -5.691 14.617 29.086 1.00 72.31 437 LEU A N 1
ATOM 3447 C CA . LEU A 1 437 ? -4.913 13.420 28.776 1.00 72.31 437 LEU A CA 1
ATOM 3448 C C . LEU A 1 437 ? -4.270 12.789 30.024 1.00 72.31 437 LEU A C 1
ATOM 3450 O O . LEU A 1 437 ? -3.872 11.626 29.939 1.00 72.31 437 LEU A O 1
ATOM 3454 N N . TYR A 1 438 ? -4.240 13.453 31.200 1.00 80.12 438 TYR A N 1
ATOM 3455 C CA . TYR A 1 438 ? -3.792 12.795 32.449 1.00 80.12 438 TYR A CA 1
ATOM 3456 C C . TYR A 1 438 ? -4.594 11.526 32.723 1.00 80.12 438 TYR A C 1
ATOM 3458 O O . TYR A 1 438 ? -4.036 10.520 33.163 1.00 80.12 438 TYR A O 1
ATOM 3466 N N . GLY A 1 439 ? -5.890 11.551 32.405 1.00 82.19 439 GLY A N 1
ATOM 3467 C CA . GLY A 1 439 ? -6.766 10.397 32.560 1.00 82.19 439 GLY A CA 1
ATOM 3468 C C . GLY A 1 439 ? -6.287 9.163 31.790 1.00 82.19 439 GLY A C 1
ATOM 3469 O O . GLY A 1 439 ? -6.454 8.051 32.284 1.00 82.19 439 GLY A O 1
ATOM 3470 N N . LEU A 1 440 ? -5.630 9.325 30.636 1.00 90.44 440 LEU A N 1
ATOM 3471 C CA . LEU A 1 440 ? -5.159 8.191 29.831 1.00 90.44 440 LEU A CA 1
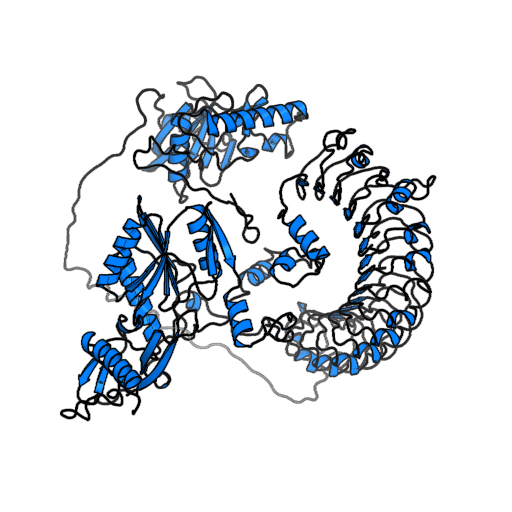ATOM 3472 C C . LEU A 1 440 ? -4.076 7.363 30.529 1.00 90.44 440 LEU A C 1
ATOM 3474 O O . LEU A 1 440 ? -3.904 6.195 30.196 1.00 90.44 440 LEU A O 1
ATOM 3478 N N . THR A 1 441 ? -3.391 7.908 31.540 1.00 91.12 441 THR A N 1
ATOM 3479 C CA . THR A 1 441 ? -2.456 7.117 32.362 1.00 91.12 441 THR A CA 1
ATOM 3480 C C . THR A 1 441 ? -3.147 6.000 33.149 1.00 91.12 441 THR A C 1
ATOM 3482 O O . THR A 1 441 ? -2.497 5.023 33.509 1.00 91.12 441 THR A O 1
ATOM 3485 N N . ASN A 1 442 ? -4.466 6.091 33.355 1.00 91.25 442 ASN A N 1
ATOM 3486 C CA . ASN A 1 442 ? -5.258 5.020 33.958 1.00 91.25 442 ASN A CA 1
ATOM 3487 C C . ASN A 1 442 ? -5.653 3.921 32.952 1.00 91.25 442 ASN A C 1
ATOM 3489 O O . ASN A 1 442 ? -6.112 2.861 33.368 1.00 91.25 442 ASN A O 1
ATOM 3493 N N . CYS A 1 443 ? -5.503 4.152 31.642 1.00 93.44 443 CYS A N 1
ATOM 3494 C CA . CYS A 1 443 ? -5.892 3.208 30.591 1.00 93.44 443 CYS A CA 1
ATOM 3495 C C . CYS A 1 443 ? -4.739 2.226 30.322 1.00 93.44 443 CYS A C 1
ATOM 3497 O O . CYS A 1 443 ? -3.983 2.371 29.362 1.00 93.44 443 CYS A O 1
ATOM 3499 N N . SER A 1 444 ? -4.558 1.234 31.199 1.00 92.12 444 SER A N 1
ATOM 3500 C CA . SER A 1 444 ? -3.398 0.321 31.176 1.00 92.12 444 SER A CA 1
ATOM 3501 C C . SER A 1 444 ? -3.332 -0.630 29.974 1.00 92.12 444 SER A C 1
ATOM 3503 O O . SER A 1 444 ? -2.277 -1.220 29.728 1.00 92.12 444 SER A O 1
ATOM 3505 N N . ASN A 1 445 ? -4.443 -0.791 29.248 1.00 93.25 445 ASN A N 1
ATOM 3506 C CA . ASN A 1 445 ? -4.541 -1.637 28.055 1.00 93.25 445 ASN A CA 1
ATOM 3507 C C . ASN A 1 445 ? -4.279 -0.866 26.755 1.00 93.25 445 ASN A C 1
ATOM 3509 O O . ASN A 1 445 ? -4.209 -1.477 25.690 1.00 93.25 445 ASN A O 1
ATOM 3513 N N . LEU A 1 446 ? -4.113 0.460 26.832 1.00 95.38 446 LEU A N 1
ATOM 3514 C CA . LEU A 1 446 ? -3.929 1.306 25.661 1.00 95.38 446 LEU A CA 1
ATOM 3515 C C . LEU A 1 446 ? -2.676 0.865 24.897 1.00 95.38 446 LEU A C 1
ATOM 3517 O O . LEU A 1 446 ? -1.566 0.923 25.432 1.00 95.38 446 LEU A O 1
ATOM 3521 N N . PHE A 1 447 ? -2.853 0.418 23.655 1.00 95.06 447 PHE A N 1
ATOM 3522 C CA . PHE A 1 447 ? -1.759 0.050 22.758 1.00 95.06 447 PHE A CA 1
ATOM 3523 C C . PHE A 1 447 ? -1.625 1.019 21.575 1.00 95.06 447 PHE A C 1
ATOM 3525 O O . PHE A 1 447 ? -0.551 1.095 20.979 1.00 95.06 447 PHE A O 1
ATOM 3532 N N . MET A 1 448 ? -2.671 1.789 21.255 1.00 95.56 448 MET A N 1
ATOM 3533 C CA . MET A 1 448 ? -2.665 2.782 20.178 1.00 95.56 448 MET A CA 1
ATOM 3534 C C . MET A 1 448 ? -3.218 4.121 20.673 1.00 95.56 448 MET A C 1
ATOM 3536 O O . MET A 1 448 ? -4.347 4.182 21.166 1.00 95.56 448 MET A O 1
ATOM 3540 N N . LEU A 1 449 ? -2.430 5.187 20.501 1.00 95.88 449 LEU A N 1
ATOM 3541 C CA . LEU A 1 449 ? -2.865 6.571 20.679 1.00 95.88 449 LEU A CA 1
ATOM 3542 C C . LEU A 1 449 ? -2.481 7.422 19.461 1.00 95.88 449 LEU A C 1
ATOM 3544 O O . LEU A 1 449 ? -1.296 7.627 19.196 1.00 95.88 449 LEU A O 1
ATOM 3548 N N . SER A 1 450 ? -3.482 7.971 18.774 1.00 96.88 450 SER A N 1
ATOM 3549 C CA . SER A 1 450 ? -3.301 8.914 17.667 1.00 96.88 450 SER A CA 1
ATOM 3550 C C . SER A 1 450 ? -4.065 10.209 17.941 1.00 96.88 450 SER A C 1
ATOM 3552 O O . SER A 1 450 ? -5.267 10.208 18.223 1.00 96.88 450 SER A O 1
ATOM 3554 N N . LEU A 1 451 ? -3.326 11.316 17.871 1.00 95.06 451 LEU A N 1
ATOM 3555 C CA . LEU A 1 451 ? -3.800 12.697 17.968 1.00 95.06 451 LEU A CA 1
ATOM 3556 C C . LEU A 1 451 ? -3.233 13.547 16.816 1.00 95.06 451 LEU A C 1
ATOM 3558 O O . LEU A 1 451 ? -3.112 14.767 16.938 1.00 95.06 451 LEU A O 1
ATOM 3562 N N . ASP A 1 452 ? -2.817 12.914 15.721 1.00 95.44 452 ASP A N 1
ATOM 3563 C CA . ASP A 1 452 ? -2.169 13.585 14.600 1.00 95.44 452 ASP A CA 1
ATOM 3564 C C . ASP A 1 452 ? -3.095 14.590 13.900 1.00 95.44 452 ASP A C 1
ATOM 3566 O O . ASP A 1 452 ? -4.313 14.501 13.991 1.00 95.44 452 ASP A O 1
ATOM 3570 N N . ASN A 1 453 ? -2.524 15.563 13.195 1.00 96.12 453 ASN A N 1
ATOM 3571 C CA . ASN A 1 453 ? -3.238 16.532 12.369 1.00 96.12 453 ASN A CA 1
ATOM 3572 C C . ASN A 1 453 ? -4.369 17.255 13.129 1.00 96.12 453 ASN A C 1
ATOM 3574 O O . ASN A 1 453 ? -5.512 17.281 12.676 1.00 96.12 453 ASN A O 1
ATOM 3578 N N . ASN A 1 454 ? -4.038 17.816 14.295 1.00 94.75 454 ASN A N 1
ATOM 3579 C CA . ASN A 1 454 ? -4.910 18.642 15.138 1.00 94.75 454 ASN A CA 1
ATOM 3580 C C . ASN A 1 454 ? -4.250 20.015 15.407 1.00 94.75 454 ASN A C 1
ATOM 3582 O O . ASN A 1 454 ? -3.243 20.372 14.796 1.00 94.75 454 ASN A O 1
ATOM 3586 N N . GLN A 1 455 ? -4.815 20.817 16.315 1.00 92.62 455 GLN A N 1
ATOM 3587 C CA . GLN A 1 455 ? -4.281 22.121 16.727 1.00 92.62 455 GLN A CA 1
ATOM 3588 C C . GLN A 1 455 ? -3.659 22.082 18.131 1.00 92.62 455 GLN A C 1
ATOM 3590 O O . GLN A 1 455 ? -3.728 23.055 18.883 1.00 92.62 455 GLN A O 1
ATOM 3595 N N . LEU A 1 456 ? -3.049 20.957 18.519 1.00 90.06 456 LEU A N 1
ATOM 3596 C CA . LEU A 1 456 ? -2.431 20.830 19.839 1.00 90.06 456 LEU A CA 1
ATOM 3597 C C . LEU A 1 456 ? -1.197 21.735 19.954 1.00 90.06 456 LEU A C 1
ATOM 3599 O O . LEU A 1 456 ? -0.368 21.806 19.046 1.00 90.06 456 LEU A O 1
ATOM 3603 N N . LEU A 1 457 ? -1.077 22.412 21.093 1.00 88.94 457 LEU A N 1
ATOM 3604 C CA . LEU A 1 457 ? -0.082 23.442 21.388 1.00 88.94 457 LEU A CA 1
ATOM 3605 C C . LEU A 1 457 ? 0.782 23.051 22.595 1.00 88.94 457 LEU A C 1
ATOM 3607 O O . LEU A 1 457 ? 0.443 22.188 23.407 1.00 88.94 457 LEU A O 1
ATOM 3611 N N . GLY A 1 458 ? 1.905 23.750 22.749 1.00 87.25 458 GLY A N 1
ATOM 3612 C CA . GLY A 1 458 ? 2.769 23.623 23.923 1.00 87.25 458 GLY A CA 1
ATOM 3613 C C . GLY A 1 458 ? 3.722 22.428 23.872 1.00 87.25 458 GLY A C 1
ATOM 3614 O O . GLY A 1 458 ? 3.987 21.867 22.813 1.00 87.25 458 GLY A O 1
ATOM 3615 N N . ALA A 1 459 ? 4.315 22.099 25.021 1.00 89.12 459 ALA A N 1
ATOM 3616 C CA . ALA A 1 459 ? 5.294 21.020 25.139 1.00 89.12 459 ALA A CA 1
ATOM 3617 C C . ALA A 1 459 ? 4.623 19.668 25.389 1.00 89.12 459 ALA A C 1
ATOM 3619 O O . ALA A 1 459 ? 3.657 19.601 26.150 1.00 89.12 459 ALA A O 1
ATOM 3620 N N . ILE A 1 460 ? 5.196 18.593 24.840 1.00 90.19 460 ILE A N 1
ATOM 3621 C CA . ILE A 1 460 ? 4.835 17.227 25.240 1.00 90.19 460 ILE A CA 1
ATOM 3622 C C . ILE A 1 460 ? 5.180 17.073 26.736 1.00 90.19 460 ILE A C 1
ATOM 3624 O O . ILE A 1 460 ? 6.337 17.280 27.113 1.00 90.19 460 ILE A O 1
ATOM 3628 N N . PRO A 1 461 ? 4.214 16.753 27.614 1.00 87.06 461 PRO A N 1
ATOM 3629 C CA . PRO A 1 461 ? 4.450 16.695 29.053 1.00 87.06 461 PRO A CA 1
ATOM 3630 C C . PRO A 1 461 ? 5.239 15.441 29.453 1.00 87.06 461 PRO A C 1
ATOM 3632 O O . PRO A 1 461 ? 5.048 14.370 28.879 1.00 87.06 461 PRO A O 1
ATOM 3635 N N . ASP A 1 462 ? 6.024 15.525 30.535 1.00 86.69 462 ASP A N 1
ATOM 3636 C CA . ASP A 1 462 ? 6.756 14.374 31.104 1.00 86.69 462 ASP A CA 1
ATOM 3637 C C . ASP A 1 462 ? 5.845 13.182 31.439 1.00 86.69 462 ASP A C 1
ATOM 3639 O O . ASP A 1 462 ? 6.294 12.035 31.505 1.00 86.69 462 ASP A O 1
ATOM 3643 N N . LEU A 1 463 ? 4.551 13.433 31.640 1.00 84.94 463 LEU A N 1
ATOM 3644 C CA . LEU A 1 463 ? 3.555 12.400 31.884 1.00 84.94 463 LEU A CA 1
ATOM 3645 C C . LEU A 1 463 ? 3.413 11.402 30.724 1.00 84.94 463 LEU A C 1
ATOM 3647 O O . LEU A 1 463 ? 2.973 10.284 30.965 1.00 84.94 463 LEU A O 1
ATOM 3651 N N . VAL A 1 464 ? 3.811 11.743 29.494 1.00 89.25 464 VAL A N 1
ATOM 3652 C CA . VAL A 1 464 ? 3.754 10.806 28.357 1.00 89.25 464 VAL A CA 1
ATOM 3653 C C . VAL A 1 464 ? 4.446 9.473 28.682 1.00 89.25 464 VAL A C 1
ATOM 3655 O O . VAL A 1 464 ? 3.945 8.410 28.336 1.00 89.25 464 VAL A O 1
ATOM 3658 N N . GLY A 1 465 ? 5.525 9.508 29.473 1.00 89.19 465 GLY A N 1
ATOM 3659 C CA . GLY A 1 465 ? 6.235 8.319 29.952 1.00 89.19 465 GLY A CA 1
ATOM 3660 C C . GLY A 1 465 ? 5.524 7.501 31.038 1.00 89.19 465 GLY A C 1
ATOM 3661 O O . GLY A 1 465 ? 6.090 6.515 31.506 1.00 89.19 465 GLY A O 1
ATOM 3662 N N . LYS A 1 466 ? 4.335 7.924 31.484 1.00 91.44 466 LYS A N 1
ATOM 3663 C CA . LYS A 1 466 ? 3.436 7.188 32.393 1.00 91.44 466 LYS A CA 1
ATOM 3664 C C . LYS A 1 466 ? 2.204 6.625 31.683 1.00 91.44 466 LYS A C 1
ATOM 3666 O O . LYS A 1 466 ? 1.351 6.042 32.347 1.00 91.44 466 LYS A O 1
ATOM 3671 N N . LEU A 1 467 ? 2.076 6.830 30.371 1.00 92.94 467 LEU A N 1
ATOM 3672 C CA . LEU A 1 467 ? 1.077 6.116 29.582 1.00 92.94 467 LEU A CA 1
ATOM 3673 C C . LEU A 1 467 ? 1.358 4.606 29.626 1.00 92.94 467 LEU A C 1
ATOM 3675 O O . LEU A 1 467 ? 2.416 4.167 30.082 1.00 92.94 467 LEU A O 1
ATOM 3679 N N . SER A 1 468 ? 0.387 3.819 29.166 1.00 93.44 468 SER A N 1
ATOM 3680 C CA . SER A 1 468 ? 0.472 2.359 29.117 1.00 93.44 468 SER A CA 1
ATOM 3681 C C . SER A 1 468 ? 1.834 1.874 28.610 1.00 93.44 468 SER A C 1
ATOM 3683 O O . SER A 1 468 ? 2.289 2.244 27.528 1.00 93.44 468 SER A O 1
ATOM 3685 N N . THR A 1 469 ? 2.480 0.980 29.359 1.00 89.81 469 THR A N 1
ATOM 3686 C CA . THR A 1 469 ? 3.728 0.344 28.913 1.00 89.81 469 THR A CA 1
ATOM 3687 C C . THR A 1 469 ? 3.504 -0.642 27.765 1.00 89.81 469 THR A C 1
ATOM 3689 O O . THR A 1 469 ? 4.478 -1.126 27.195 1.00 89.81 469 THR A O 1
ATOM 3692 N N . HIS A 1 470 ? 2.246 -0.943 27.422 1.00 90.69 470 HIS A N 1
ATOM 3693 C CA . HIS A 1 470 ? 1.854 -1.712 26.240 1.00 90.69 470 HIS A CA 1
ATOM 3694 C C . HIS A 1 470 ? 1.637 -0.830 25.005 1.00 90.69 470 HIS A C 1
ATOM 3696 O O . HIS A 1 470 ? 1.237 -1.355 23.971 1.00 90.69 470 HIS A O 1
ATOM 3702 N N . LEU A 1 471 ? 1.887 0.484 25.083 1.00 95.25 471 LEU A N 1
ATOM 3703 C CA . LEU A 1 471 ? 1.731 1.376 23.938 1.00 95.25 471 LEU A CA 1
ATOM 3704 C C . LEU A 1 471 ? 2.685 0.969 22.805 1.00 95.25 471 LEU A C 1
ATOM 3706 O O . LEU A 1 471 ? 3.904 0.977 22.971 1.00 95.25 471 LEU A O 1
ATOM 3710 N N . ILE A 1 472 ? 2.102 0.596 21.667 1.00 95.75 472 ILE A N 1
ATOM 3711 C CA . ILE A 1 472 ? 2.779 0.157 20.443 1.00 95.75 472 ILE A CA 1
ATOM 3712 C C . ILE A 1 472 ? 2.924 1.331 19.474 1.00 95.75 472 ILE A C 1
ATOM 3714 O O . ILE A 1 472 ? 3.972 1.478 18.841 1.00 95.75 472 ILE A O 1
ATOM 3718 N N . SER A 1 473 ? 1.888 2.164 19.372 1.00 96.56 473 SER A N 1
ATOM 3719 C CA . SER A 1 473 ? 1.818 3.266 18.413 1.00 96.56 473 SER A CA 1
ATOM 3720 C C . SER A 1 473 ? 1.459 4.573 19.106 1.00 96.56 473 SER A C 1
ATOM 3722 O O . SER A 1 473 ? 0.457 4.644 19.823 1.00 96.56 473 SER A O 1
ATOM 3724 N N . LEU A 1 474 ? 2.277 5.599 18.867 1.00 96.88 474 LEU A N 1
ATOM 3725 C CA . LEU A 1 474 ? 2.040 6.968 19.312 1.00 96.88 474 LEU A CA 1
ATOM 3726 C C . LEU A 1 474 ? 2.202 7.927 18.130 1.00 96.88 474 LEU A C 1
ATOM 3728 O O . LEU A 1 474 ? 3.315 8.118 17.635 1.00 96.88 474 LEU A O 1
ATOM 3732 N N . HIS A 1 475 ? 1.099 8.546 17.709 1.00 97.56 475 HIS A N 1
ATOM 3733 C CA . HIS A 1 475 ? 1.077 9.508 16.604 1.00 97.56 475 HIS A CA 1
ATOM 3734 C C . HIS A 1 475 ? 0.631 10.879 17.099 1.00 97.56 475 HIS A C 1
ATOM 3736 O O . HIS A 1 475 ? -0.488 11.047 17.580 1.00 97.56 475 HIS A O 1
ATOM 3742 N N . LEU A 1 476 ? 1.523 11.860 16.987 1.00 96.19 476 LEU A N 1
ATOM 3743 C CA . LEU A 1 476 ? 1.302 13.260 17.364 1.00 96.19 476 LEU A CA 1
ATOM 3744 C C . LEU A 1 476 ? 1.649 14.215 16.211 1.00 96.19 476 LEU A C 1
ATOM 3746 O O . LEU A 1 476 ? 1.823 15.418 16.423 1.00 96.19 476 LEU A O 1
ATOM 3750 N N . SER A 1 477 ? 1.800 13.687 14.997 1.00 97.62 477 SER A N 1
ATOM 3751 C CA . SER A 1 477 ? 2.263 14.443 13.839 1.00 97.62 477 SER A CA 1
ATOM 3752 C C . SER A 1 477 ? 1.311 15.563 13.432 1.00 97.62 477 SER A C 1
ATOM 3754 O O . SER A 1 477 ? 0.135 15.511 13.760 1.00 97.62 477 SER A O 1
ATOM 3756 N N . GLY A 1 478 ? 1.777 16.578 12.705 1.00 96.25 478 GLY A N 1
ATOM 3757 C CA . GLY A 1 478 ? 0.902 17.606 12.125 1.00 96.25 478 GLY A CA 1
ATOM 3758 C C . GLY A 1 478 ? 0.163 18.460 13.160 1.00 96.25 478 GLY A C 1
ATOM 3759 O O . GLY A 1 478 ? -0.976 18.850 12.927 1.00 96.25 478 GLY A O 1
ATOM 3760 N N . ASN A 1 479 ? 0.783 18.713 14.311 1.00 94.94 479 ASN A N 1
ATOM 3761 C CA . ASN A 1 479 ? 0.267 19.597 15.354 1.00 94.94 479 ASN A CA 1
ATOM 3762 C C . ASN A 1 479 ? 1.162 20.844 15.478 1.00 94.94 479 ASN A C 1
ATOM 3764 O O . ASN A 1 479 ? 2.105 21.042 14.712 1.00 94.94 479 ASN A O 1
ATOM 3768 N N . ASN A 1 480 ? 0.888 21.704 16.459 1.00 92.81 480 ASN A N 1
ATOM 3769 C CA . ASN A 1 480 ? 1.723 22.861 16.775 1.00 92.81 480 ASN A CA 1
ATOM 3770 C C . ASN A 1 480 ? 2.492 22.662 18.097 1.00 92.81 480 ASN A C 1
ATOM 3772 O O . ASN A 1 480 ? 2.678 23.595 18.888 1.00 92.81 480 ASN A O 1
ATOM 3776 N N . LEU A 1 481 ? 2.932 21.423 18.351 1.00 92.56 481 LEU A N 1
ATOM 3777 C CA . LEU A 1 481 ? 3.721 21.074 19.531 1.00 92.56 481 LEU A CA 1
ATOM 3778 C C . LEU A 1 481 ? 5.109 21.698 19.437 1.00 92.56 481 LEU A C 1
ATOM 3780 O O . LEU A 1 481 ? 5.691 21.812 18.364 1.00 92.56 481 LEU A O 1
ATOM 3784 N N . SER A 1 482 ? 5.657 22.109 20.571 1.00 92.25 482 SER A N 1
ATOM 3785 C CA . SER A 1 482 ? 6.917 22.846 20.651 1.00 92.25 482 SER A CA 1
ATOM 3786 C C . SER A 1 482 ? 7.779 22.356 21.810 1.00 92.25 482 SER A C 1
ATOM 3788 O O . SER A 1 482 ? 7.392 21.458 22.554 1.00 92.25 482 SER A O 1
ATOM 3790 N N . ARG A 1 483 ? 8.949 22.980 21.999 1.00 92.44 483 ARG A N 1
ATOM 3791 C CA . ARG A 1 483 ? 9.927 22.620 23.044 1.00 92.44 483 ARG A CA 1
ATOM 3792 C C . ARG A 1 483 ? 10.512 21.215 22.836 1.00 92.44 483 ARG A C 1
ATOM 3794 O O . ARG A 1 483 ? 10.382 20.618 21.774 1.00 92.44 483 ARG A O 1
ATOM 3801 N N . ILE A 1 484 ? 11.252 20.755 23.841 1.00 93.38 484 ILE A N 1
ATOM 3802 C CA . ILE A 1 484 ? 12.032 19.520 23.807 1.00 93.38 484 ILE A CA 1
ATOM 3803 C C . ILE A 1 484 ? 11.121 18.329 24.104 1.00 93.38 484 ILE A C 1
ATOM 3805 O O . ILE A 1 484 ? 10.277 18.407 24.997 1.00 93.38 484 ILE A O 1
ATOM 3809 N N . VAL A 1 485 ? 11.329 17.220 23.391 1.00 94.06 485 VAL A N 1
ATOM 3810 C CA . VAL A 1 485 ? 10.689 15.933 23.698 1.00 94.06 485 VAL A CA 1
ATOM 3811 C C . VAL A 1 485 ? 11.175 15.439 25.073 1.00 94.06 485 VAL A C 1
ATOM 3813 O O . VAL A 1 485 ? 12.386 15.317 25.276 1.00 94.06 485 VAL A O 1
ATOM 3816 N N . PRO A 1 486 ? 10.275 15.156 26.031 1.00 91.88 486 PRO A N 1
ATOM 3817 C CA . PRO A 1 486 ? 10.663 14.757 27.378 1.00 91.88 486 PRO A CA 1
ATOM 3818 C C . PRO A 1 486 ? 11.356 13.392 27.379 1.00 91.88 486 PRO A C 1
ATOM 3820 O O . PRO A 1 486 ? 10.931 12.453 26.705 1.00 91.88 486 PRO A O 1
ATOM 3823 N N . SER A 1 487 ? 12.403 13.245 28.195 1.00 91.50 487 SER A N 1
ATOM 3824 C CA . SER A 1 487 ? 13.168 11.994 28.277 1.00 91.50 487 SER A CA 1
ATOM 3825 C C . SER A 1 487 ? 12.352 10.823 28.824 1.00 91.50 487 SER A C 1
ATOM 3827 O O . SER A 1 487 ? 12.691 9.672 28.563 1.00 91.50 487 SER A O 1
ATOM 3829 N N . SER A 1 488 ? 11.250 11.099 29.527 1.00 91.38 488 SER A N 1
ATOM 3830 C CA . SER A 1 488 ? 10.314 10.082 30.004 1.00 91.38 488 SER A CA 1
ATOM 3831 C C . SER A 1 488 ? 9.656 9.286 28.874 1.00 91.38 488 SER A C 1
ATOM 3833 O O . SER A 1 488 ? 9.229 8.160 29.119 1.00 91.38 488 SER A O 1
ATOM 3835 N N . LEU A 1 489 ? 9.631 9.799 27.635 1.00 92.50 489 LEU A N 1
ATOM 3836 C CA . LEU A 1 489 ? 9.162 9.051 26.465 1.00 92.50 489 LEU A CA 1
ATOM 3837 C C . LEU A 1 489 ? 9.922 7.721 26.289 1.00 92.50 489 LEU A C 1
ATOM 3839 O O . LEU A 1 489 ? 9.347 6.727 25.852 1.00 92.50 489 LEU A O 1
ATOM 3843 N N . ALA A 1 490 ? 11.182 7.673 26.734 1.00 92.00 490 ALA A N 1
ATOM 3844 C CA . ALA A 1 490 ? 12.022 6.476 26.755 1.00 92.00 490 ALA A CA 1
ATOM 3845 C C . ALA A 1 490 ? 11.440 5.307 27.576 1.00 92.00 490 ALA A C 1
ATOM 3847 O O . ALA A 1 490 ? 11.874 4.166 27.399 1.00 92.00 490 ALA A O 1
ATOM 3848 N N . ASN A 1 491 ? 10.480 5.573 28.472 1.00 93.12 491 ASN A N 1
ATOM 3849 C CA . ASN A 1 491 ? 9.815 4.555 29.288 1.00 93.12 491 ASN A CA 1
ATOM 3850 C C . ASN A 1 491 ? 8.817 3.707 28.485 1.00 93.12 491 ASN A C 1
ATOM 3852 O O . ASN A 1 491 ? 8.462 2.610 28.920 1.00 93.12 491 ASN A O 1
ATOM 3856 N N . LEU A 1 492 ? 8.376 4.177 27.315 1.00 93.44 492 LEU A N 1
ATOM 3857 C CA . LEU A 1 492 ? 7.413 3.484 26.458 1.00 93.44 492 LEU A CA 1
ATOM 3858 C C . LEU A 1 492 ? 8.112 2.410 25.609 1.00 93.44 492 LEU A C 1
ATOM 3860 O O . LEU A 1 492 ? 8.146 2.446 24.384 1.00 93.44 492 LEU A O 1
ATOM 3864 N N . THR A 1 493 ? 8.719 1.441 26.291 1.00 91.50 493 THR A N 1
ATOM 3865 C CA . THR A 1 493 ? 9.631 0.447 25.694 1.00 91.50 493 THR A CA 1
ATOM 3866 C C . THR A 1 493 ? 8.983 -0.505 24.679 1.00 91.50 493 THR A C 1
ATOM 3868 O O . THR A 1 493 ? 9.701 -1.139 23.903 1.00 91.50 493 THR A O 1
ATOM 3871 N N . SER A 1 494 ? 7.650 -0.597 24.651 1.00 94.31 494 SER A N 1
ATOM 3872 C CA . SER A 1 494 ? 6.895 -1.410 23.686 1.00 94.31 494 SER A CA 1
ATOM 3873 C C . SER A 1 494 ? 6.608 -0.695 22.364 1.00 94.31 494 SER A C 1
ATOM 3875 O O . SER A 1 494 ? 6.073 -1.334 21.459 1.00 94.31 494 SER A O 1
ATOM 3877 N N . ILE A 1 495 ? 6.966 0.590 22.228 1.00 95.38 495 ILE A N 1
ATOM 3878 C CA . ILE A 1 495 ? 6.700 1.352 21.006 1.00 95.38 495 ILE A CA 1
ATOM 3879 C C . ILE A 1 495 ? 7.405 0.705 19.814 1.00 95.38 495 ILE A C 1
ATOM 3881 O O . ILE A 1 495 ? 8.615 0.471 19.819 1.00 95.38 495 ILE A O 1
ATOM 3885 N N . ILE A 1 496 ? 6.610 0.475 18.775 1.00 95.69 496 ILE A N 1
ATOM 3886 C CA . ILE A 1 496 ? 7.021 0.022 17.449 1.00 95.69 496 ILE A CA 1
ATOM 3887 C C . ILE A 1 496 ? 6.962 1.189 16.463 1.00 95.69 496 ILE A C 1
ATOM 3889 O O . ILE A 1 496 ? 7.791 1.272 15.555 1.00 95.69 496 ILE A O 1
ATOM 3893 N N . ASP A 1 497 ? 6.005 2.096 16.649 1.00 96.12 497 ASP A N 1
ATOM 3894 C CA . ASP A 1 497 ? 5.746 3.192 15.731 1.00 96.12 497 ASP A CA 1
ATOM 3895 C C . ASP A 1 497 ? 5.595 4.526 16.463 1.00 96.12 497 ASP A C 1
ATOM 3897 O O . ASP A 1 497 ? 4.676 4.708 17.265 1.00 96.12 497 ASP A O 1
ATOM 3901 N N . LEU A 1 498 ? 6.509 5.450 16.176 1.00 97.56 498 LEU A N 1
ATOM 3902 C CA . LEU A 1 498 ? 6.535 6.786 16.752 1.00 97.56 498 LEU A CA 1
ATOM 3903 C C . LEU A 1 498 ? 6.547 7.827 15.637 1.00 97.56 498 LEU A C 1
ATOM 3905 O O . LEU A 1 498 ? 7.528 7.930 14.896 1.00 97.56 498 LEU A O 1
ATOM 3909 N N . ASP A 1 499 ? 5.484 8.623 15.570 1.00 98.19 499 ASP A N 1
ATOM 3910 C CA . ASP A 1 499 ? 5.369 9.733 14.626 1.00 98.19 499 ASP A CA 1
ATOM 3911 C C . ASP A 1 499 ? 5.165 11.052 15.376 1.00 98.19 499 ASP A C 1
ATOM 3913 O O . ASP A 1 499 ? 4.132 11.279 16.012 1.00 98.19 499 ASP A O 1
ATOM 3917 N N . LEU A 1 500 ? 6.179 11.914 15.315 1.00 98.06 500 LEU A N 1
ATOM 3918 C CA . LEU A 1 500 ? 6.175 13.269 15.875 1.00 98.06 500 LEU A CA 1
ATOM 3919 C C . LEU A 1 500 ? 6.364 14.328 14.777 1.00 98.06 500 LEU A C 1
ATOM 3921 O O . LEU A 1 500 ? 6.709 15.477 15.069 1.00 98.06 500 LEU A O 1
ATOM 3925 N N . SER A 1 501 ? 6.204 13.944 13.511 1.00 98.38 501 SER A N 1
ATOM 3926 C CA . SER A 1 501 ? 6.525 14.792 12.368 1.00 98.38 501 SER A CA 1
ATOM 3927 C C . SER A 1 501 ? 5.648 16.043 12.252 1.00 98.38 501 SER A C 1
ATOM 3929 O O . SER A 1 501 ? 4.587 16.128 12.860 1.00 98.38 501 SER A O 1
ATOM 3931 N N . ASN A 1 502 ? 6.072 17.037 11.472 1.00 98.06 502 ASN A N 1
ATOM 3932 C CA . ASN A 1 502 ? 5.336 18.277 11.208 1.00 98.06 502 ASN A CA 1
ATOM 3933 C C . ASN A 1 502 ? 4.849 18.965 12.490 1.00 98.06 502 ASN A C 1
ATOM 3935 O O . ASN A 1 502 ? 3.652 19.155 12.695 1.00 98.06 502 ASN A O 1
ATOM 3939 N N . ASN A 1 503 ? 5.793 19.304 13.360 1.00 97.69 503 ASN A N 1
ATOM 3940 C CA . ASN A 1 503 ? 5.573 20.070 14.582 1.00 97.69 503 ASN A CA 1
ATOM 3941 C C . ASN A 1 503 ? 6.665 21.155 14.699 1.00 97.69 503 ASN A C 1
ATOM 3943 O O . ASN A 1 503 ? 7.494 21.345 13.814 1.00 97.69 503 ASN A O 1
ATOM 3947 N N . SER A 1 504 ? 6.685 21.892 15.808 1.00 96.94 504 SER A N 1
ATOM 3948 C CA . SER A 1 504 ? 7.735 22.860 16.156 1.00 96.94 504 SER A CA 1
ATOM 3949 C C . SER A 1 504 ? 8.670 22.342 17.264 1.00 96.94 504 SER A C 1
ATOM 3951 O O . SER A 1 504 ? 9.191 23.140 18.055 1.00 96.94 504 SER A O 1
ATOM 3953 N N . LEU A 1 505 ? 8.872 21.021 17.373 1.00 96.88 505 LEU A N 1
ATOM 3954 C CA . LEU A 1 505 ? 9.699 20.410 18.423 1.00 96.88 505 LEU A CA 1
ATOM 3955 C C . LEU A 1 505 ? 11.173 20.792 18.249 1.00 96.88 505 LEU A C 1
ATOM 3957 O O . LEU A 1 505 ? 11.679 20.869 17.133 1.00 96.88 505 LEU A O 1
ATOM 3961 N N . THR A 1 506 ? 11.862 21.041 19.362 1.00 96.69 506 THR A N 1
ATOM 3962 C CA . THR A 1 506 ? 13.256 21.510 19.398 1.00 96.69 506 THR A CA 1
ATOM 3963 C C . THR A 1 506 ? 14.147 20.596 20.239 1.00 96.69 506 THR A C 1
ATOM 3965 O O . THR A 1 506 ? 13.703 19.620 20.842 1.00 96.69 506 THR A O 1
ATOM 3968 N N . GLY A 1 507 ? 15.435 20.936 20.323 1.00 95.25 507 GLY A N 1
ATOM 3969 C CA . GLY A 1 507 ? 16.405 20.225 21.155 1.00 95.25 507 GLY A CA 1
ATOM 3970 C C . GLY A 1 507 ? 17.083 19.073 20.423 1.00 95.25 507 GLY A C 1
ATOM 3971 O O . GLY A 1 507 ? 16.994 18.955 19.202 1.00 95.25 507 GLY A O 1
ATOM 3972 N N . THR A 1 508 ? 17.821 18.258 21.173 1.00 94.69 508 THR A N 1
ATOM 3973 C CA . THR A 1 508 ? 18.534 17.094 20.639 1.00 94.69 508 THR A CA 1
ATOM 3974 C C . THR A 1 508 ? 17.732 15.815 20.877 1.00 94.69 508 THR A C 1
ATOM 3976 O O . THR A 1 508 ? 16.892 15.734 21.774 1.00 94.69 508 THR A O 1
ATOM 3979 N N . ILE A 1 509 ? 18.023 14.780 20.090 1.00 91.06 509 ILE A N 1
ATOM 3980 C CA . ILE A 1 509 ? 17.417 13.446 20.242 1.00 91.06 509 ILE A CA 1
ATOM 3981 C C . ILE A 1 509 ? 18.260 12.506 21.135 1.00 91.06 509 ILE A C 1
ATOM 3983 O O . ILE A 1 509 ? 18.062 11.291 21.166 1.00 91.06 509 ILE A O 1
ATOM 3987 N N . GLU A 1 510 ? 19.251 13.059 21.842 1.00 82.19 510 GLU A N 1
ATOM 3988 C CA . GLU A 1 510 ? 20.200 12.299 22.657 1.00 82.19 510 GLU A CA 1
ATOM 3989 C C . GLU A 1 510 ? 19.537 11.760 23.940 1.00 82.19 510 GLU A C 1
ATOM 3991 O O . GLU A 1 510 ? 18.831 12.474 24.647 1.00 82.19 510 GLU A O 1
ATOM 3996 N N . GLY A 1 511 ? 19.782 10.486 24.261 1.00 72.19 511 GLY A N 1
ATOM 3997 C CA . GLY A 1 511 ? 19.440 9.888 25.559 1.00 72.19 511 GLY A CA 1
ATOM 3998 C C . GLY A 1 511 ? 18.067 9.217 25.680 1.00 72.19 511 GLY A C 1
ATOM 3999 O O . GLY A 1 511 ? 17.954 8.282 26.467 1.00 72.19 511 GLY A O 1
ATOM 4000 N N . TRP A 1 512 ? 17.058 9.606 24.895 1.00 82.31 512 TRP A N 1
ATOM 4001 C CA . TRP A 1 512 ? 15.700 9.047 25.036 1.00 82.31 512 TRP A CA 1
ATOM 4002 C C . TRP A 1 512 ? 15.311 8.023 23.964 1.00 82.31 512 TRP A C 1
ATOM 4004 O O . TRP A 1 512 ? 14.499 7.141 24.222 1.00 82.31 512 TRP A O 1
ATOM 4014 N N . LEU A 1 513 ? 15.905 8.100 22.771 1.00 86.62 513 LEU A N 1
ATOM 4015 C CA . LEU A 1 513 ? 15.480 7.273 21.637 1.00 86.62 513 LEU A CA 1
ATOM 4016 C C . LEU A 1 513 ? 16.176 5.903 21.607 1.00 86.62 513 LEU A C 1
ATOM 4018 O O . LEU A 1 513 ? 15.566 4.883 21.307 1.00 86.62 513 LEU A O 1
ATOM 4022 N N . GLY A 1 514 ? 17.456 5.856 21.992 1.00 83.69 514 GLY A N 1
ATOM 4023 C CA . GLY A 1 514 ? 18.287 4.645 21.907 1.00 83.69 514 GLY A CA 1
ATOM 4024 C C . GLY A 1 514 ? 17.868 3.480 22.820 1.00 83.69 514 GLY A C 1
ATOM 4025 O O . GLY A 1 514 ? 18.450 2.400 22.713 1.00 83.69 514 GLY A O 1
ATOM 4026 N N . SER A 1 515 ? 16.902 3.681 23.724 1.00 86.31 515 SER A N 1
ATOM 4027 C CA . SER A 1 515 ? 16.321 2.635 24.579 1.00 86.31 515 SER A CA 1
ATOM 4028 C C . SER A 1 515 ? 15.102 1.940 23.960 1.00 86.31 515 SER A C 1
ATOM 4030 O O . SER A 1 515 ? 14.746 0.852 24.416 1.00 86.31 515 SER A O 1
ATOM 4032 N N . LEU A 1 516 ? 14.481 2.518 22.925 1.00 92.44 516 LEU A N 1
ATOM 4033 C CA . LEU A 1 516 ? 13.259 2.020 22.283 1.00 92.44 516 LEU A CA 1
ATOM 4034 C C . LEU A 1 516 ? 13.573 0.891 21.287 1.00 92.44 516 LEU A C 1
ATOM 4036 O O . LEU A 1 516 ? 13.418 1.028 20.081 1.00 92.44 516 LEU A O 1
ATOM 4040 N N . LYS A 1 517 ? 14.069 -0.245 21.784 1.00 91.50 517 LYS A N 1
ATOM 4041 C CA . LYS A 1 517 ? 14.626 -1.328 20.946 1.00 91.50 517 LYS A CA 1
ATOM 4042 C C . LYS A 1 517 ? 13.627 -1.996 19.994 1.00 91.50 517 LYS A C 1
ATOM 4044 O O . LYS A 1 517 ? 14.061 -2.605 19.024 1.00 91.50 517 LYS A O 1
ATOM 4049 N N . ASN A 1 518 ? 12.330 -1.894 20.279 1.00 93.56 518 ASN A N 1
ATOM 4050 C CA . ASN A 1 518 ? 11.263 -2.460 19.450 1.00 93.56 518 ASN A CA 1
ATOM 4051 C C . ASN A 1 518 ? 10.835 -1.529 18.303 1.00 93.56 518 ASN A C 1
ATOM 4053 O O . ASN A 1 518 ? 9.979 -1.909 17.506 1.00 93.56 518 ASN A O 1
ATOM 4057 N N . LEU A 1 519 ? 11.413 -0.326 18.222 1.00 95.38 519 LEU A N 1
ATOM 4058 C CA . LEU A 1 519 ? 11.029 0.691 17.257 1.00 95.38 519 LEU A CA 1
ATOM 4059 C C . LEU A 1 519 ? 11.336 0.226 15.829 1.00 95.38 519 LEU A C 1
ATOM 4061 O O . LEU A 1 519 ? 12.488 -0.028 15.478 1.00 95.38 519 LEU A O 1
ATOM 4065 N N . GLN A 1 520 ? 10.293 0.150 15.008 1.00 96.19 520 GLN A N 1
ATOM 4066 C CA . GLN A 1 520 ? 10.360 -0.212 13.592 1.00 96.19 520 GLN A CA 1
ATOM 4067 C C . GLN A 1 520 ? 10.161 0.999 12.682 1.00 96.19 520 GLN A C 1
ATOM 4069 O O . GLN A 1 520 ? 10.684 1.019 11.568 1.00 96.19 520 GLN A O 1
ATOM 4074 N N . SER A 1 521 ? 9.422 2.008 13.138 1.00 97.44 521 SER A N 1
ATOM 4075 C CA . SER A 1 521 ? 9.122 3.218 12.379 1.00 97.44 521 SER A CA 1
ATOM 4076 C C . SER A 1 521 ? 9.325 4.442 13.261 1.00 97.44 521 SER A C 1
ATOM 4078 O O . SER A 1 521 ? 8.688 4.571 14.305 1.00 97.44 521 SER A O 1
ATOM 4080 N N . LEU A 1 522 ? 10.218 5.329 12.825 1.00 97.62 522 LEU A N 1
ATOM 4081 C CA . LEU A 1 522 ? 10.446 6.629 13.440 1.00 97.62 522 LEU A CA 1
ATOM 4082 C C . LEU A 1 522 ? 10.308 7.728 12.391 1.00 97.62 522 LEU A C 1
ATOM 4084 O O . LEU A 1 522 ? 11.124 7.798 11.464 1.00 97.62 522 LEU A O 1
ATOM 4088 N N . ASP A 1 523 ? 9.336 8.613 12.591 1.00 98.06 523 ASP A N 1
ATOM 4089 C CA . ASP A 1 523 ? 9.191 9.828 11.796 1.00 98.06 523 ASP A CA 1
ATOM 4090 C C . ASP A 1 523 ? 9.265 11.077 12.683 1.00 98.06 523 ASP A C 1
ATOM 4092 O O . ASP A 1 523 ? 8.440 11.304 13.568 1.00 98.06 523 ASP A O 1
ATOM 4096 N N . LEU A 1 524 ? 10.309 11.873 12.456 1.00 98.12 524 LEU A N 1
ATOM 4097 C CA . LEU A 1 524 ? 10.554 13.164 13.097 1.00 98.12 524 LEU A CA 1
ATOM 4098 C C . LEU A 1 524 ? 10.603 14.298 12.063 1.00 98.12 524 LEU A C 1
ATOM 4100 O O . LEU A 1 524 ? 11.096 15.385 12.384 1.00 98.12 524 LEU A O 1
ATOM 4104 N N . HIS A 1 525 ? 10.161 14.060 10.822 1.00 97.50 525 HIS A N 1
ATOM 4105 C CA . HIS A 1 525 ? 10.350 15.030 9.748 1.00 97.50 525 HIS A CA 1
ATOM 4106 C C . HIS A 1 525 ? 9.637 16.352 10.025 1.00 97.50 525 HIS A C 1
ATOM 4108 O O . HIS A 1 525 ? 8.645 16.378 10.745 1.00 97.50 525 HIS A O 1
ATOM 4114 N N . GLY A 1 526 ? 10.126 17.456 9.462 1.00 98.00 526 GLY A N 1
ATOM 4115 C CA . GLY A 1 526 ? 9.443 18.750 9.564 1.00 98.00 526 GLY A CA 1
ATOM 4116 C C . GLY A 1 526 ? 9.360 19.262 11.003 1.00 98.00 526 GLY A C 1
ATOM 4117 O O . GLY A 1 526 ? 8.274 19.561 11.490 1.00 98.00 526 GLY A O 1
ATOM 4118 N N . ASN A 1 527 ? 10.498 19.320 11.692 1.00 98.69 527 ASN A N 1
ATOM 4119 C CA . ASN A 1 527 ? 10.632 19.853 13.050 1.00 98.69 527 ASN A CA 1
ATOM 4120 C C . ASN A 1 527 ? 11.864 20.773 13.136 1.00 98.69 527 ASN A C 1
ATOM 4122 O O . ASN A 1 527 ? 12.541 21.034 12.144 1.00 98.69 527 ASN A O 1
ATOM 4126 N N . ASN A 1 528 ? 12.173 21.261 14.339 1.00 98.12 528 ASN A N 1
ATOM 4127 C CA . ASN A 1 528 ? 13.320 22.124 14.622 1.00 98.12 528 ASN A CA 1
ATOM 4128 C C . ASN A 1 528 ? 14.381 21.386 15.470 1.00 98.12 528 ASN A C 1
ATOM 4130 O O . ASN A 1 528 ? 15.005 21.978 16.361 1.00 98.12 528 ASN A O 1
ATOM 4134 N N . PHE A 1 529 ? 14.558 20.073 15.268 1.00 98.00 529 PHE A N 1
ATOM 4135 C CA . PHE A 1 529 ? 15.570 19.306 15.998 1.00 98.00 529 PHE A CA 1
ATOM 4136 C C . PHE A 1 529 ? 16.978 19.724 15.573 1.00 98.00 529 PHE A C 1
ATOM 4138 O O . PHE A 1 529 ? 17.282 19.848 14.389 1.00 98.00 529 PHE A O 1
ATOM 4145 N N . VAL A 1 530 ? 17.856 19.901 16.559 1.00 97.00 530 VAL A N 1
ATOM 4146 C CA . VAL A 1 530 ? 19.235 20.374 16.384 1.00 97.00 530 VAL A CA 1
ATOM 4147 C C . VAL A 1 530 ? 20.239 19.330 16.876 1.00 97.00 530 VAL A C 1
ATOM 4149 O O . VAL A 1 530 ? 19.905 18.363 17.560 1.00 97.00 530 VAL A O 1
ATOM 4152 N N . GLY A 1 531 ? 21.522 19.565 16.600 1.00 95.69 531 GLY A N 1
ATOM 4153 C CA . GLY A 1 531 ? 22.613 18.723 17.097 1.00 95.69 531 GLY A CA 1
ATOM 4154 C C . GLY A 1 531 ? 22.975 17.594 16.136 1.00 95.69 531 GLY A C 1
ATOM 4155 O O . GLY A 1 531 ? 22.722 17.687 14.939 1.00 95.69 531 GLY A O 1
ATOM 4156 N N . PHE A 1 532 ? 23.648 16.567 16.646 1.00 95.62 532 PHE A N 1
ATOM 4157 C CA . PHE A 1 532 ? 24.117 15.436 15.843 1.00 95.62 532 PHE A CA 1
ATOM 4158 C C . PHE A 1 532 ? 23.092 14.303 15.855 1.00 95.62 532 PHE A C 1
ATOM 4160 O O . PHE A 1 532 ? 22.413 14.103 16.861 1.00 95.62 532 PHE A O 1
ATOM 4167 N N . ILE A 1 533 ? 23.045 13.512 14.781 1.00 95.31 533 ILE A N 1
ATOM 4168 C CA . ILE A 1 533 ? 22.362 12.213 14.804 1.00 95.31 533 ILE A CA 1
ATOM 4169 C C . ILE A 1 533 ? 23.148 11.301 15.773 1.00 95.31 533 ILE A C 1
ATOM 4171 O O . ILE A 1 533 ? 24.335 11.056 15.532 1.00 95.31 533 ILE A O 1
ATOM 4175 N N . PRO A 1 534 ? 22.558 10.811 16.880 1.00 92.88 534 PRO A N 1
ATOM 4176 C CA . PRO A 1 534 ? 23.299 10.059 17.883 1.00 92.88 534 PRO A CA 1
ATOM 4177 C C . PRO A 1 534 ? 23.759 8.688 17.375 1.00 92.88 534 PRO A C 1
ATOM 4179 O O . PRO A 1 534 ? 22.981 7.968 16.744 1.00 92.88 534 PRO A O 1
ATOM 4182 N N . PRO A 1 535 ? 24.971 8.232 17.740 1.00 91.25 535 PRO A N 1
ATOM 4183 C CA . PRO A 1 535 ? 25.433 6.889 17.396 1.00 91.25 535 PRO A CA 1
ATOM 4184 C C . PRO A 1 535 ? 24.546 5.761 17.942 1.00 91.25 535 PRO A C 1
ATOM 4186 O O . PRO A 1 535 ? 24.535 4.671 17.363 1.00 91.25 535 PRO A O 1
ATOM 4189 N N . SER A 1 536 ? 23.793 6.022 19.020 1.00 89.88 536 SER A N 1
ATOM 4190 C CA . SER A 1 536 ? 22.854 5.082 19.646 1.00 89.88 536 SER A CA 1
ATOM 4191 C C . SER A 1 536 ? 21.713 4.642 18.728 1.00 89.88 536 SER A C 1
ATOM 4193 O O . SER A 1 536 ? 21.106 3.613 19.008 1.00 89.88 536 SER A O 1
ATOM 4195 N N . PHE A 1 537 ? 21.475 5.329 17.605 1.00 90.12 537 PHE A N 1
ATOM 4196 C CA . PHE A 1 537 ? 20.574 4.852 16.551 1.00 90.12 537 PHE A CA 1
ATOM 4197 C C . PHE A 1 537 ? 20.930 3.444 16.084 1.00 90.12 537 PHE A C 1
ATOM 4199 O O . PHE A 1 537 ? 20.039 2.640 15.855 1.00 90.12 537 PHE A O 1
ATOM 4206 N N . GLY A 1 538 ? 22.220 3.097 16.047 1.00 89.50 538 GLY A N 1
ATOM 4207 C CA . GLY A 1 538 ? 22.664 1.751 15.683 1.00 89.50 538 GLY A CA 1
ATOM 4208 C C . GLY A 1 538 ? 22.233 0.637 16.648 1.00 89.50 538 GLY A C 1
ATOM 4209 O O . GLY A 1 538 ? 22.529 -0.521 16.372 1.00 89.50 538 GLY A O 1
ATOM 4210 N N . ASN A 1 539 ? 21.571 0.958 17.767 1.00 90.19 539 ASN A N 1
ATOM 4211 C CA . ASN A 1 539 ? 20.986 -0.022 18.686 1.00 90.19 539 ASN A CA 1
ATOM 4212 C C . ASN A 1 539 ? 19.539 -0.411 18.323 1.00 90.19 539 ASN A C 1
ATOM 4214 O O . ASN A 1 539 ? 19.004 -1.335 18.934 1.00 90.19 539 ASN A O 1
ATOM 4218 N N . LEU A 1 540 ? 18.901 0.282 17.376 1.00 93.38 540 LEU A N 1
ATOM 4219 C CA . LEU A 1 540 ? 17.499 0.082 16.990 1.00 93.38 540 LEU A CA 1
ATOM 4220 C C . LEU A 1 540 ? 17.395 -0.992 15.895 1.00 93.38 540 LEU A C 1
ATOM 4222 O O . LEU A 1 540 ? 17.056 -0.697 14.756 1.00 93.38 540 LEU A O 1
ATOM 4226 N N . SER A 1 541 ? 17.756 -2.239 16.211 1.00 91.69 541 SER A N 1
ATOM 4227 C CA . SER A 1 541 ? 17.940 -3.306 15.208 1.00 91.69 541 SER A CA 1
ATOM 4228 C C . SER A 1 541 ? 16.701 -3.628 14.366 1.00 91.69 541 SER A C 1
ATOM 4230 O O . SER A 1 541 ? 16.853 -4.124 13.251 1.00 91.69 541 SER A O 1
ATOM 4232 N N . GLU A 1 542 ? 15.509 -3.333 14.885 1.00 93.69 542 GLU A N 1
ATOM 4233 C CA . GLU A 1 542 ? 14.224 -3.571 14.220 1.00 93.69 542 GLU A CA 1
ATOM 4234 C C . GLU A 1 542 ? 13.792 -2.414 13.300 1.00 93.69 542 GLU A C 1
ATOM 4236 O O . GLU A 1 542 ? 12.765 -2.517 12.633 1.00 93.69 542 GLU A O 1
ATOM 4241 N N . LEU A 1 543 ? 14.551 -1.312 13.237 1.00 95.81 543 LEU A N 1
ATOM 4242 C CA . LEU A 1 543 ? 14.145 -0.113 12.508 1.00 95.81 543 LEU A CA 1
ATOM 4243 C C . LEU A 1 543 ? 14.085 -0.365 10.994 1.00 95.81 543 LEU A C 1
ATOM 4245 O O . LEU A 1 543 ? 15.083 -0.706 10.361 1.00 95.81 543 LEU A O 1
ATOM 4249 N N . THR A 1 544 ? 12.906 -0.139 10.417 1.00 95.75 544 THR A N 1
ATOM 4250 C CA . THR A 1 544 ? 12.596 -0.304 8.988 1.00 95.75 544 THR A CA 1
ATOM 4251 C C . THR A 1 544 ? 12.433 1.030 8.265 1.00 95.75 544 THR A C 1
ATOM 4253 O O . THR A 1 544 ? 12.770 1.130 7.082 1.00 95.75 544 THR A O 1
ATOM 4256 N N . ILE A 1 545 ? 11.950 2.059 8.966 1.00 96.69 545 ILE A N 1
ATOM 4257 C CA . ILE A 1 545 ? 11.742 3.409 8.442 1.00 96.69 545 ILE A CA 1
ATOM 4258 C C . ILE A 1 545 ? 12.379 4.403 9.407 1.00 96.69 545 ILE A C 1
ATOM 4260 O O . ILE A 1 545 ? 12.047 4.430 10.593 1.00 96.69 545 ILE A O 1
ATOM 4264 N N . LEU A 1 546 ? 13.270 5.234 8.870 1.00 97.62 546 LEU A N 1
ATOM 4265 C CA . LEU A 1 546 ? 13.853 6.366 9.571 1.00 97.62 546 LEU A CA 1
ATOM 4266 C C . LEU A 1 546 ? 13.683 7.634 8.740 1.00 97.62 546 LEU A C 1
ATOM 4268 O O . LEU A 1 546 ? 14.296 7.758 7.679 1.00 97.62 546 LEU A O 1
ATOM 4272 N N . SER A 1 547 ? 12.896 8.577 9.253 1.00 98.00 547 SER A N 1
ATOM 4273 C CA . SER A 1 547 ? 12.709 9.896 8.657 1.00 98.00 547 SER A CA 1
ATOM 4274 C C . SER A 1 547 ? 13.104 10.997 9.641 1.00 98.00 547 SER A C 1
ATOM 4276 O O . SER A 1 547 ? 12.470 11.186 10.676 1.00 98.00 547 SER A O 1
ATOM 4278 N N . LEU A 1 548 ? 14.185 11.709 9.320 1.00 98.12 548 LEU A N 1
ATOM 4279 C CA . LEU A 1 548 ? 14.693 12.883 10.045 1.00 98.12 548 LEU A CA 1
ATOM 4280 C C . LEU A 1 548 ? 14.678 14.136 9.158 1.00 98.12 548 LEU A C 1
ATOM 4282 O O . LEU A 1 548 ? 15.344 15.128 9.466 1.00 98.12 548 LEU A O 1
ATOM 4286 N N . ALA A 1 549 ? 13.981 14.071 8.024 1.00 98.31 549 ALA A N 1
ATOM 4287 C CA . ALA A 1 549 ? 14.036 15.097 6.999 1.00 98.31 549 ALA A CA 1
ATOM 4288 C C . ALA A 1 549 ? 13.544 16.458 7.506 1.00 98.31 549 ALA A C 1
ATOM 4290 O O . ALA A 1 549 ? 12.741 16.523 8.433 1.00 98.31 549 ALA A O 1
ATOM 4291 N N . GLN A 1 550 ? 13.992 17.548 6.886 1.00 98.25 550 GLN A N 1
ATOM 4292 C CA . GLN A 1 550 ? 13.505 18.900 7.184 1.00 98.25 550 GLN A CA 1
ATOM 4293 C C . GLN A 1 550 ? 13.635 19.245 8.681 1.00 98.25 550 GLN A C 1
ATOM 4295 O O . GLN A 1 550 ? 12.649 19.465 9.383 1.00 98.25 550 GLN A O 1
ATOM 4300 N N . ASN A 1 551 ? 14.877 19.230 9.161 1.00 98.62 551 ASN A N 1
ATOM 4301 C CA . ASN A 1 551 ? 15.286 19.576 10.523 1.00 98.62 551 ASN A CA 1
ATOM 4302 C C . ASN A 1 551 ? 16.612 20.366 10.475 1.00 98.62 551 ASN A C 1
ATOM 4304 O O . ASN A 1 551 ? 17.113 20.731 9.410 1.00 98.62 551 ASN A O 1
ATOM 4308 N N . GLU A 1 552 ? 17.218 20.634 11.632 1.00 98.00 552 GLU A N 1
ATOM 4309 C CA . GLU A 1 552 ? 18.495 21.343 11.752 1.00 98.00 552 GLU A CA 1
ATOM 4310 C C . GLU A 1 552 ? 19.662 20.421 12.168 1.00 98.00 552 GLU A C 1
ATOM 4312 O O . GLU A 1 552 ? 20.667 20.887 12.727 1.00 98.00 552 GLU A O 1
ATOM 4317 N N . PHE A 1 553 ? 19.580 19.111 11.895 1.00 97.94 553 PHE A N 1
ATOM 4318 C CA . PHE A 1 553 ? 20.654 18.173 12.238 1.00 97.94 553 PHE A CA 1
ATOM 4319 C C . PHE A 1 553 ? 21.958 18.534 11.520 1.00 97.94 553 PHE A C 1
ATOM 4321 O O . PHE A 1 553 ? 21.970 18.872 10.338 1.00 97.94 553 PHE A O 1
ATOM 4328 N N . LYS A 1 554 ? 23.081 18.446 12.237 1.00 96.88 554 LYS A N 1
ATOM 4329 C CA . LYS A 1 554 ? 24.418 18.822 11.761 1.00 96.88 554 LYS A CA 1
ATOM 4330 C C . LYS A 1 554 ? 25.450 17.717 11.973 1.00 96.88 554 LYS A C 1
ATOM 4332 O O . LYS A 1 554 ? 25.230 16.755 12.705 1.00 96.88 554 LYS A O 1
ATOM 4337 N N . GLY A 1 555 ? 26.626 17.912 11.381 1.00 96.00 555 GLY A N 1
ATOM 4338 C CA . GLY A 1 555 ? 27.744 16.973 11.465 1.00 96.00 555 GLY A CA 1
ATOM 4339 C C . GLY A 1 555 ? 27.577 15.772 10.538 1.00 96.00 555 GLY A C 1
ATOM 4340 O O . GLY A 1 555 ? 26.831 15.834 9.567 1.00 96.00 555 GLY A O 1
ATOM 4341 N N . HIS A 1 556 ? 28.313 14.700 10.821 1.00 96.19 556 HIS A N 1
ATOM 4342 C CA . HIS A 1 556 ? 28.425 13.544 9.931 1.00 96.19 556 HIS A CA 1
ATOM 4343 C C . HIS A 1 556 ? 27.294 12.537 10.146 1.00 96.19 556 HIS A C 1
ATOM 4345 O O . HIS A 1 556 ? 26.924 12.263 11.287 1.00 96.19 556 HIS A O 1
ATOM 4351 N N . ILE A 1 557 ? 26.844 11.891 9.067 1.00 96.31 557 ILE A N 1
ATOM 4352 C CA . ILE A 1 557 ? 25.957 10.716 9.125 1.00 96.31 557 ILE A CA 1
ATOM 4353 C C . ILE A 1 557 ? 26.674 9.595 9.898 1.00 96.31 557 ILE A C 1
ATOM 4355 O O . ILE A 1 557 ? 27.722 9.176 9.414 1.00 96.31 557 ILE A O 1
ATOM 4359 N N . PRO A 1 558 ? 26.201 9.103 11.065 1.00 94.69 558 PRO A N 1
ATOM 4360 C CA . PRO A 1 558 ? 26.862 8.069 11.885 1.00 94.69 558 PRO A CA 1
ATOM 4361 C C . PRO A 1 558 ? 27.112 6.742 11.146 1.00 94.69 558 PRO A C 1
ATOM 4363 O O . PRO A 1 558 ? 26.196 6.206 10.533 1.00 94.69 558 PRO A O 1
ATOM 4366 N N . SER A 1 559 ? 28.304 6.136 11.265 1.00 94.56 559 SER A N 1
ATOM 4367 C CA . SER A 1 559 ? 28.590 4.820 10.647 1.00 94.56 559 SER A CA 1
ATOM 4368 C C . SER A 1 559 ? 27.783 3.712 11.307 1.00 94.56 559 SER A C 1
ATOM 4370 O O . SER A 1 559 ? 27.515 2.682 10.698 1.00 94.56 559 SER A O 1
ATOM 4372 N N . THR A 1 560 ? 27.351 3.934 12.549 1.00 94.12 560 THR A N 1
ATOM 4373 C CA . THR A 1 560 ? 26.473 3.020 13.273 1.00 94.12 560 THR A CA 1
ATOM 4374 C C . THR A 1 560 ? 25.111 2.853 12.608 1.00 94.12 560 THR A C 1
ATOM 4376 O O . THR A 1 560 ? 24.482 1.831 12.864 1.00 94.12 560 THR A O 1
ATOM 4379 N N . LEU A 1 561 ? 24.682 3.767 11.722 1.00 94.44 561 LEU A N 1
ATOM 4380 C CA . LEU A 1 561 ? 23.477 3.557 10.914 1.00 94.44 561 LEU A CA 1
ATOM 4381 C C . LEU A 1 561 ? 23.595 2.317 10.027 1.00 94.44 561 LEU A C 1
ATOM 4383 O O . LEU A 1 561 ? 22.601 1.626 9.861 1.00 94.44 561 LEU A O 1
ATOM 4387 N N . GLY A 1 562 ? 24.795 1.953 9.559 1.00 93.69 562 GLY A N 1
ATOM 4388 C CA . GLY A 1 562 ? 25.014 0.726 8.781 1.00 93.69 562 GLY A CA 1
ATOM 4389 C C . GLY A 1 562 ? 24.679 -0.574 9.528 1.00 93.69 562 GLY A C 1
ATOM 4390 O O . GLY A 1 562 ? 24.583 -1.628 8.913 1.00 93.69 562 GLY A O 1
ATOM 4391 N N . LYS A 1 563 ? 24.461 -0.526 10.853 1.00 94.50 563 LYS A N 1
ATOM 4392 C CA . LYS A 1 563 ? 24.020 -1.686 11.650 1.00 94.50 563 LYS A CA 1
ATOM 4393 C C . LYS A 1 563 ? 22.519 -1.974 11.534 1.00 94.50 563 LYS A C 1
ATOM 4395 O O . LYS A 1 563 ? 22.076 -3.032 11.978 1.00 94.50 563 LYS A O 1
ATOM 4400 N N . LEU A 1 564 ? 21.737 -1.056 10.967 1.00 94.62 564 LEU A N 1
ATOM 4401 C CA . LEU A 1 564 ? 20.280 -1.148 10.865 1.00 94.62 564 LEU A CA 1
ATOM 4402 C C . LEU A 1 564 ? 19.858 -2.084 9.724 1.00 94.62 564 LEU A C 1
ATOM 4404 O O . LEU A 1 564 ? 19.311 -1.662 8.715 1.00 94.62 564 LEU A O 1
ATOM 4408 N N . SER A 1 565 ? 20.133 -3.379 9.872 1.00 90.19 565 SER A N 1
ATOM 4409 C CA . SER A 1 565 ? 19.982 -4.367 8.791 1.00 90.19 565 SER A CA 1
ATOM 4410 C C . SER A 1 565 ? 18.565 -4.510 8.207 1.00 90.19 565 SER A C 1
ATOM 4412 O O . SER A 1 565 ? 18.434 -4.994 7.084 1.00 90.19 565 SER A O 1
ATOM 4414 N N . GLN A 1 566 ? 17.528 -4.077 8.936 1.00 92.06 566 GLN A N 1
ATOM 4415 C CA . GLN A 1 566 ? 16.125 -4.101 8.500 1.00 92.06 566 GLN A CA 1
ATOM 4416 C C . GLN A 1 566 ? 15.676 -2.803 7.808 1.00 92.06 566 GLN A C 1
ATOM 4418 O O . GLN A 1 566 ? 14.532 -2.709 7.360 1.00 92.06 566 GLN A O 1
ATOM 4423 N N . LEU A 1 567 ? 16.550 -1.793 7.717 1.00 95.62 567 LEU A N 1
ATOM 4424 C CA . LEU A 1 567 ? 16.173 -0.473 7.231 1.00 95.62 567 LEU A CA 1
ATOM 4425 C C . LEU A 1 567 ? 15.853 -0.509 5.734 1.00 95.62 567 LEU A C 1
ATOM 4427 O O . LEU A 1 567 ? 16.701 -0.838 4.906 1.00 95.62 567 LEU A O 1
ATOM 4431 N N . SER A 1 568 ? 14.623 -0.122 5.411 1.00 95.50 568 SER A N 1
ATOM 4432 C CA . SER A 1 568 ? 14.072 -0.077 4.055 1.00 95.50 568 SER A CA 1
ATOM 4433 C C . SER A 1 568 ? 13.972 1.346 3.508 1.00 95.50 568 SER A C 1
ATOM 4435 O O . SER A 1 568 ? 14.156 1.567 2.310 1.00 95.50 568 SER A O 1
ATOM 4437 N N . ARG A 1 569 ? 13.744 2.334 4.381 1.00 97.50 569 ARG A N 1
ATOM 4438 C CA . ARG A 1 569 ? 13.696 3.755 4.026 1.00 97.50 569 ARG A CA 1
ATOM 4439 C C . ARG A 1 569 ? 14.566 4.565 4.977 1.00 97.50 569 ARG A C 1
ATOM 4441 O O . ARG A 1 569 ? 14.344 4.541 6.186 1.00 97.50 569 ARG A O 1
ATOM 4448 N N . LEU A 1 570 ? 15.503 5.315 4.404 1.00 98.25 570 LEU A N 1
ATOM 4449 C CA . LEU A 1 570 ? 16.319 6.295 5.113 1.00 98.25 570 LEU A CA 1
ATOM 4450 C C . LEU A 1 570 ? 16.121 7.672 4.485 1.00 98.25 570 LEU A C 1
ATOM 4452 O O . LEU A 1 570 ? 16.484 7.880 3.326 1.00 98.25 570 LEU A O 1
ATOM 4456 N N . ASP A 1 571 ? 15.568 8.600 5.259 1.00 98.56 571 ASP A N 1
ATOM 4457 C CA . ASP A 1 571 ? 15.346 9.979 4.841 1.00 98.56 571 ASP A CA 1
ATOM 4458 C C . ASP A 1 571 ? 16.028 10.958 5.797 1.00 98.56 571 ASP A C 1
ATOM 4460 O O . ASP A 1 571 ? 15.612 11.137 6.942 1.00 98.56 571 ASP A O 1
ATOM 4464 N N . LEU A 1 572 ? 17.117 11.561 5.326 1.00 98.38 572 LEU A N 1
ATOM 4465 C CA . LEU A 1 572 ? 17.908 12.563 6.043 1.00 98.38 572 LEU A CA 1
ATOM 4466 C C . LEU A 1 572 ? 17.920 13.907 5.299 1.00 98.38 572 LEU A C 1
ATOM 4468 O O . LEU A 1 572 ? 18.745 14.771 5.602 1.00 98.38 572 LEU A O 1
ATOM 4472 N N . SER A 1 573 ? 17.048 14.068 4.302 1.00 98.31 573 SER A N 1
ATOM 4473 C CA . SER A 1 573 ? 17.040 15.224 3.408 1.00 98.31 573 SER A CA 1
ATOM 4474 C C . SER A 1 573 ? 16.726 16.538 4.139 1.00 98.31 573 SER A C 1
ATOM 4476 O O . SER A 1 573 ? 16.189 16.534 5.244 1.00 98.31 573 SER A O 1
ATOM 4478 N N . TYR A 1 574 ? 17.074 17.684 3.549 1.00 98.19 574 TYR A N 1
ATOM 4479 C CA . TYR A 1 574 ? 16.783 19.013 4.109 1.00 98.19 574 TYR A CA 1
ATOM 4480 C C . TYR A 1 574 ? 17.307 19.195 5.547 1.00 98.19 574 TYR A C 1
ATOM 4482 O O . TYR A 1 574 ? 16.558 19.521 6.465 1.00 98.19 574 TYR A O 1
ATOM 4490 N N . ASN A 1 575 ? 18.604 18.959 5.744 1.00 98.44 575 ASN A N 1
ATOM 4491 C CA . ASN A 1 575 ? 19.301 19.140 7.019 1.00 98.44 575 ASN A CA 1
ATOM 4492 C C . ASN A 1 575 ? 20.638 19.878 6.811 1.00 98.44 575 ASN A C 1
ATOM 4494 O O . ASN A 1 575 ? 21.052 20.184 5.697 1.00 98.44 575 ASN A O 1
ATOM 4498 N N . ASN A 1 576 ? 21.373 20.146 7.893 1.00 97.69 576 ASN A N 1
ATOM 4499 C CA . ASN A 1 576 ? 22.712 20.749 7.863 1.00 97.69 576 ASN A CA 1
ATOM 4500 C C . ASN A 1 576 ? 23.843 19.698 7.959 1.00 97.69 576 ASN A C 1
ATOM 4502 O O . ASN A 1 576 ? 24.923 19.984 8.502 1.00 97.69 576 ASN A O 1
ATOM 4506 N N . LEU A 1 577 ? 23.593 18.477 7.468 1.00 97.94 577 LEU A N 1
ATOM 4507 C CA . LEU A 1 577 ? 24.541 17.357 7.502 1.00 97.94 577 LEU A CA 1
ATOM 4508 C C . LEU A 1 577 ? 25.759 17.634 6.618 1.00 97.94 577 LEU A C 1
ATOM 4510 O O . LEU A 1 577 ? 25.640 18.247 5.563 1.00 97.94 577 LEU A O 1
ATOM 4514 N N . GLN A 1 578 ? 26.930 17.201 7.077 1.00 95.88 578 GLN A N 1
ATOM 4515 C CA . GLN A 1 578 ? 28.242 17.511 6.505 1.00 95.88 578 GLN A CA 1
ATOM 4516 C C . GLN A 1 578 ? 29.111 16.260 6.383 1.00 95.88 578 GLN A C 1
ATOM 4518 O O . GLN A 1 578 ? 28.868 15.248 7.042 1.00 95.88 578 GLN A O 1
ATOM 4523 N N . GLY A 1 579 ? 30.181 16.379 5.597 1.00 95.69 579 GLY A N 1
ATOM 4524 C CA . GLY A 1 579 ? 31.144 15.308 5.383 1.00 95.69 579 GLY A CA 1
ATOM 4525 C C . GLY A 1 579 ? 30.622 14.238 4.433 1.00 95.69 579 GLY A C 1
ATOM 4526 O O . GLY A 1 579 ? 29.620 14.428 3.743 1.00 95.69 579 GLY A O 1
ATOM 4527 N N . ASP A 1 580 ? 31.341 13.124 4.378 1.00 95.81 580 ASP A N 1
ATOM 4528 C CA . ASP A 1 580 ? 31.157 12.144 3.313 1.00 95.81 580 ASP A CA 1
ATOM 4529 C C . ASP A 1 580 ? 29.983 11.189 3.572 1.00 95.81 580 ASP A C 1
ATOM 4531 O O . ASP A 1 580 ? 29.676 10.824 4.714 1.00 95.81 580 ASP A O 1
ATOM 4535 N N . ILE A 1 581 ? 29.364 10.718 2.486 1.00 96.44 581 ILE A N 1
ATOM 4536 C CA . ILE A 1 581 ? 28.459 9.565 2.522 1.00 96.44 581 ILE A CA 1
ATOM 4537 C C . ILE A 1 581 ? 29.310 8.340 2.868 1.00 96.44 581 ILE A C 1
ATOM 4539 O O . ILE A 1 581 ? 30.182 7.935 2.104 1.00 96.44 581 ILE A O 1
ATOM 4543 N N . ARG A 1 582 ? 29.092 7.761 4.048 1.00 91.88 582 ARG A N 1
ATOM 4544 C CA . ARG A 1 582 ? 29.932 6.675 4.556 1.00 91.88 582 ARG A CA 1
ATOM 4545 C C . ARG A 1 582 ? 29.668 5.334 3.850 1.00 91.88 582 ARG A C 1
ATOM 4547 O O . ARG A 1 582 ? 28.498 4.994 3.660 1.00 91.88 582 ARG A O 1
ATOM 4554 N N . PRO A 1 583 ? 30.705 4.536 3.517 1.00 92.69 583 PRO A N 1
ATOM 4555 C CA . PRO A 1 583 ? 30.535 3.229 2.871 1.00 92.69 583 PRO A CA 1
ATOM 4556 C C . PRO A 1 583 ? 29.650 2.252 3.650 1.00 92.69 583 PRO A C 1
ATOM 4558 O O . PRO A 1 583 ? 28.996 1.411 3.042 1.00 92.69 583 PRO A O 1
ATOM 4561 N N . GLU A 1 584 ? 29.564 2.379 4.976 1.00 95.25 584 GLU A N 1
ATOM 4562 C CA . GLU A 1 584 ? 28.719 1.545 5.837 1.00 95.25 584 GLU A CA 1
ATOM 4563 C C . GLU A 1 584 ? 27.219 1.654 5.516 1.00 95.25 584 GLU A C 1
ATOM 4565 O O . GLU A 1 584 ? 26.464 0.753 5.870 1.00 95.25 584 GLU A O 1
ATOM 4570 N N . ILE A 1 585 ? 26.768 2.689 4.794 1.00 93.75 585 ILE A N 1
ATOM 4571 C CA . ILE A 1 585 ? 25.399 2.738 4.244 1.00 93.75 585 ILE A CA 1
ATOM 4572 C C . ILE A 1 585 ? 25.134 1.537 3.325 1.00 93.75 585 ILE A C 1
ATOM 4574 O O . ILE A 1 585 ? 24.011 1.045 3.265 1.00 93.75 585 ILE A O 1
ATOM 4578 N N . SER A 1 586 ? 26.168 1.006 2.664 1.00 92.06 586 SER A N 1
ATOM 4579 C CA . SER A 1 586 ? 26.048 -0.185 1.820 1.00 92.06 586 SER A CA 1
ATOM 4580 C C . SER A 1 586 ? 25.741 -1.474 2.590 1.00 92.06 586 SER A C 1
ATOM 4582 O O . SER A 1 586 ? 25.384 -2.480 1.973 1.00 92.06 586 SER A O 1
ATOM 4584 N N . GLU A 1 587 ? 25.861 -1.481 3.922 1.00 94.12 587 GLU A N 1
ATOM 4585 C CA . GLU A 1 587 ? 25.482 -2.618 4.771 1.00 9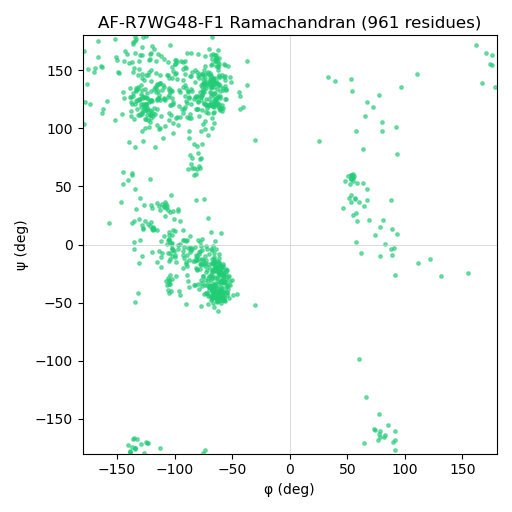4.12 587 GLU A CA 1
ATOM 4586 C C . GLU A 1 587 ? 23.960 -2.730 4.960 1.00 94.12 587 GLU A C 1
ATOM 4588 O O . GLU A 1 587 ? 23.454 -3.785 5.344 1.00 94.12 587 GLU A O 1
ATOM 4593 N N . LEU A 1 588 ? 23.207 -1.692 4.587 1.00 94.12 588 LEU A N 1
ATOM 4594 C CA . LEU A 1 588 ? 21.745 -1.672 4.585 1.00 94.12 588 LEU A CA 1
ATOM 4595 C C . LEU A 1 588 ? 21.193 -2.450 3.379 1.00 94.12 588 LEU A C 1
ATOM 4597 O O . LEU A 1 588 ? 20.745 -1.879 2.386 1.00 94.12 588 LEU A O 1
ATOM 4601 N N . LYS A 1 589 ? 21.254 -3.784 3.429 1.00 88.81 589 LYS A N 1
ATOM 4602 C CA . LYS A 1 589 ? 20.887 -4.647 2.286 1.00 88.81 589 LYS A CA 1
ATOM 4603 C C . LYS A 1 589 ? 19.398 -4.617 1.924 1.00 88.81 589 LYS A C 1
ATOM 4605 O O . LYS A 1 589 ? 19.066 -4.944 0.790 1.00 88.81 589 LYS A O 1
ATOM 4610 N N . GLN A 1 590 ? 18.534 -4.228 2.862 1.00 90.50 590 GLN A N 1
ATOM 4611 C CA . GLN A 1 590 ? 17.082 -4.116 2.668 1.00 90.50 590 GLN A CA 1
ATOM 4612 C C . GLN A 1 590 ? 16.641 -2.728 2.176 1.00 90.50 590 GLN A C 1
ATOM 4614 O O . GLN A 1 590 ? 15.445 -2.478 2.049 1.00 90.50 590 GLN A O 1
ATOM 4619 N N . LEU A 1 591 ? 17.585 -1.815 1.918 1.00 93.50 591 LEU A N 1
ATOM 4620 C CA . LEU A 1 591 ? 17.273 -0.433 1.581 1.00 93.50 591 LEU A CA 1
ATOM 4621 C C . LEU A 1 591 ? 16.599 -0.338 0.206 1.00 93.50 591 LEU A C 1
ATOM 4623 O O . LEU A 1 591 ? 17.164 -0.754 -0.803 1.00 93.50 591 LEU A O 1
ATOM 4627 N N . ILE A 1 592 ? 15.405 0.250 0.187 1.00 95.19 592 ILE A N 1
ATOM 4628 C CA . ILE A 1 592 ? 14.579 0.495 -1.002 1.00 95.19 592 ILE A CA 1
ATOM 4629 C C . ILE A 1 592 ? 14.677 1.962 -1.415 1.00 95.19 592 ILE A C 1
ATOM 4631 O O . ILE A 1 592 ? 14.748 2.274 -2.605 1.00 95.19 592 ILE A O 1
ATOM 4635 N N . ALA A 1 593 ? 14.695 2.877 -0.443 1.00 96.38 593 ALA A N 1
ATOM 4636 C CA . ALA A 1 593 ? 14.709 4.305 -0.716 1.00 96.38 593 ALA A CA 1
ATOM 4637 C C . ALA A 1 593 ? 15.714 5.055 0.165 1.00 96.38 593 ALA A C 1
ATOM 4639 O O . ALA A 1 593 ? 15.684 4.948 1.395 1.00 96.38 593 ALA A O 1
ATOM 4640 N N . LEU A 1 594 ? 16.577 5.834 -0.489 1.00 98.25 594 LEU A N 1
ATOM 4641 C CA . LEU A 1 594 ? 17.617 6.645 0.134 1.00 98.25 594 LEU A CA 1
ATOM 4642 C C . LEU A 1 594 ? 17.460 8.113 -0.274 1.00 98.25 594 LEU A C 1
ATOM 4644 O O . LEU A 1 594 ? 17.659 8.457 -1.441 1.00 98.25 594 LEU A O 1
ATOM 4648 N N . TYR A 1 595 ? 17.150 8.969 0.699 1.00 98.38 595 TYR A N 1
ATOM 4649 C CA . TYR A 1 595 ? 16.982 10.410 0.510 1.00 98.38 595 TYR A CA 1
ATOM 4650 C C . TYR A 1 595 ? 18.001 11.169 1.359 1.00 98.38 595 TYR A C 1
ATOM 4652 O O . TYR A 1 595 ? 17.951 11.152 2.588 1.00 98.38 595 TYR A O 1
ATOM 4660 N N . LEU A 1 596 ? 18.935 11.835 0.688 1.00 98.19 596 LEU A N 1
ATOM 4661 C CA . LEU A 1 596 ? 20.011 12.634 1.277 1.00 98.19 596 LEU A CA 1
ATOM 4662 C C . LEU A 1 596 ? 20.055 14.053 0.682 1.00 98.19 596 LEU A C 1
ATOM 4664 O O . LEU A 1 596 ? 21.053 14.757 0.831 1.00 98.19 596 LEU A O 1
ATOM 4668 N N . SER A 1 597 ? 19.009 14.457 -0.041 1.00 98.25 597 SER A N 1
ATOM 4669 C CA . SER A 1 597 ? 18.971 15.714 -0.787 1.00 98.25 597 SER A CA 1
ATOM 4670 C C . SER A 1 597 ? 19.025 16.953 0.107 1.00 98.25 597 SER A C 1
ATOM 4672 O O . SER A 1 597 ? 18.628 16.908 1.271 1.00 98.25 597 SER A O 1
ATOM 4674 N N . SER A 1 598 ? 19.449 18.086 -0.455 1.00 97.69 598 SER A N 1
ATOM 4675 C CA . SER A 1 598 ? 19.426 19.398 0.206 1.00 97.69 598 SER A CA 1
ATOM 4676 C C . SER A 1 598 ? 20.131 19.387 1.568 1.00 97.69 598 SER A C 1
ATOM 4678 O O . SER A 1 598 ? 19.533 19.660 2.607 1.00 97.69 598 SER A O 1
ATOM 4680 N N . SER A 1 599 ? 21.410 19.020 1.565 1.00 96.31 599 SER A N 1
ATOM 4681 C CA . SER A 1 599 ? 22.298 19.053 2.733 1.00 96.31 599 SER A CA 1
ATOM 4682 C C . SER A 1 599 ? 23.658 19.650 2.338 1.00 96.31 599 SER A C 1
ATOM 4684 O O . SER A 1 599 ? 23.792 20.282 1.293 1.00 96.31 599 SER A O 1
ATOM 4686 N N . ARG A 1 600 ? 24.684 19.517 3.185 1.00 97.19 600 ARG A N 1
ATOM 4687 C CA . ARG A 1 600 ? 26.064 19.960 2.901 1.00 97.19 600 ARG A CA 1
ATOM 4688 C C . ARG A 1 600 ? 27.014 18.763 2.799 1.00 97.19 600 ARG A C 1
ATOM 4690 O O . ARG A 1 600 ? 28.165 18.848 3.237 1.00 97.19 600 ARG A O 1
ATOM 4697 N N . LEU A 1 601 ? 26.520 17.628 2.296 1.00 98.00 601 LEU A N 1
ATOM 4698 C CA . LEU A 1 601 ? 27.315 16.406 2.159 1.00 98.00 601 LEU A CA 1
ATOM 4699 C C . LEU A 1 601 ? 28.401 16.607 1.103 1.00 98.00 601 LEU A C 1
ATOM 4701 O O . LEU A 1 601 ? 28.159 17.228 0.072 1.00 98.00 601 LEU A O 1
ATOM 4705 N N . SER A 1 602 ? 29.594 16.086 1.369 1.00 96.94 602 SER A N 1
ATOM 4706 C CA . SER A 1 602 ? 30.784 16.248 0.533 1.00 96.94 602 SER A CA 1
ATOM 4707 C C . SER A 1 602 ? 31.390 14.899 0.140 1.00 96.94 602 SER A C 1
ATOM 4709 O O . SER A 1 602 ? 30.794 13.845 0.357 1.00 96.94 602 SER A O 1
ATOM 4711 N N . GLY A 1 603 ? 32.588 14.919 -0.448 1.00 96.56 603 GLY A N 1
ATOM 4712 C CA . GLY A 1 603 ? 33.307 13.696 -0.799 1.00 96.56 603 GLY A CA 1
ATOM 4713 C C . GLY A 1 603 ? 32.687 12.988 -1.996 1.00 96.56 603 GLY A C 1
ATOM 4714 O O . GLY A 1 603 ? 32.032 13.620 -2.820 1.00 96.56 603 GLY A O 1
ATOM 4715 N N . LYS A 1 604 ? 32.959 11.691 -2.141 1.00 97.44 604 LYS A N 1
ATOM 4716 C CA . LYS A 1 604 ? 32.520 10.890 -3.293 1.00 97.44 604 LYS A CA 1
ATOM 4717 C C . LYS A 1 604 ? 31.283 10.068 -2.950 1.00 97.44 604 LYS A C 1
ATOM 4719 O O . LYS A 1 604 ? 31.097 9.684 -1.799 1.00 97.44 604 LYS A O 1
ATOM 4724 N N . ILE A 1 605 ? 30.496 9.718 -3.966 1.00 98.00 605 ILE A N 1
ATOM 4725 C CA . ILE A 1 605 ? 29.498 8.646 -3.848 1.00 98.00 605 ILE A CA 1
ATOM 4726 C C . ILE A 1 605 ? 30.264 7.321 -3.645 1.00 98.00 605 ILE A C 1
ATOM 4728 O O . ILE A 1 605 ? 31.127 7.014 -4.471 1.00 98.00 605 ILE A O 1
ATOM 4732 N N . PRO A 1 606 ? 30.010 6.539 -2.577 1.00 96.00 606 PRO A N 1
ATOM 4733 C CA . PRO A 1 606 ? 30.735 5.295 -2.330 1.00 96.00 606 PRO A CA 1
ATOM 4734 C C . PRO A 1 606 ? 30.469 4.248 -3.409 1.00 96.00 606 PRO A C 1
ATOM 4736 O O . PRO A 1 606 ? 29.314 3.911 -3.674 1.00 96.00 606 PRO A O 1
ATOM 4739 N N . ASP A 1 607 ? 31.531 3.653 -3.954 1.00 94.56 607 ASP A N 1
ATOM 4740 C CA . ASP A 1 607 ? 31.416 2.551 -4.918 1.00 94.56 607 ASP A CA 1
ATOM 4741 C C . ASP A 1 607 ? 30.623 1.368 -4.331 1.00 94.56 607 ASP A C 1
ATOM 4743 O O . ASP A 1 607 ? 29.875 0.693 -5.041 1.00 94.56 607 ASP A O 1
ATOM 4747 N N . ASP A 1 608 ? 30.713 1.145 -3.019 1.00 94.38 608 ASP A N 1
ATOM 4748 C CA . ASP A 1 608 ? 30.000 0.075 -2.321 1.00 94.38 608 ASP A CA 1
ATOM 4749 C C . ASP A 1 608 ? 28.472 0.232 -2.322 1.00 94.38 608 ASP A C 1
ATOM 4751 O O . ASP A 1 608 ? 27.772 -0.754 -2.091 1.00 94.38 608 ASP A O 1
ATOM 4755 N N . LEU A 1 609 ? 27.925 1.417 -2.628 1.00 95.12 609 LEU A N 1
ATOM 4756 C CA . LEU A 1 609 ? 26.474 1.640 -2.671 1.00 95.12 609 LEU A CA 1
ATOM 4757 C C . LEU A 1 609 ? 25.769 0.707 -3.674 1.00 95.12 609 LEU A C 1
ATOM 4759 O O . LEU A 1 609 ? 24.640 0.284 -3.438 1.00 95.12 609 LEU A O 1
ATOM 4763 N N . GLY A 1 610 ? 26.472 0.284 -4.732 1.00 92.81 610 GLY A N 1
ATOM 4764 C CA . GLY A 1 610 ? 25.993 -0.723 -5.687 1.00 92.81 610 GLY A CA 1
ATOM 4765 C C . GLY A 1 610 ? 25.709 -2.111 -5.085 1.00 92.81 610 GLY A C 1
ATOM 4766 O O . GLY A 1 610 ? 25.167 -2.973 -5.773 1.00 92.81 610 GLY A O 1
ATOM 4767 N N . LYS A 1 611 ? 26.062 -2.361 -3.814 1.00 92.38 611 LYS A N 1
ATOM 4768 C CA . LYS A 1 611 ? 25.722 -3.595 -3.081 1.00 92.38 611 LYS A CA 1
ATOM 4769 C C . LYS A 1 611 ? 24.270 -3.620 -2.580 1.00 92.38 611 LYS A C 1
ATOM 4771 O O . LYS A 1 611 ? 23.785 -4.695 -2.233 1.00 92.38 611 LYS A O 1
ATOM 4776 N N . CYS A 1 612 ? 23.583 -2.479 -2.523 1.00 92.69 612 CYS A N 1
ATOM 4777 C CA . CYS A 1 612 ? 22.193 -2.367 -2.069 1.00 92.69 612 CYS A CA 1
ATOM 4778 C C . CYS A 1 612 ? 21.207 -2.650 -3.215 1.00 92.69 612 CYS A C 1
ATOM 4780 O O . CYS A 1 612 ? 20.487 -1.763 -3.657 1.00 92.69 612 CYS A O 1
ATOM 4782 N N . GLN A 1 613 ? 21.175 -3.888 -3.715 1.00 88.81 613 GLN A N 1
ATOM 4783 C CA . GLN A 1 613 ? 20.438 -4.276 -4.935 1.00 88.81 613 GLN A CA 1
ATOM 4784 C C . GLN A 1 613 ? 18.909 -4.062 -4.876 1.00 88.81 613 GLN A C 1
ATOM 4786 O O . GLN A 1 613 ? 18.252 -4.051 -5.918 1.00 88.81 613 GLN A O 1
ATOM 4791 N N . GLY A 1 614 ? 18.347 -3.878 -3.676 1.00 89.12 614 GLY A N 1
ATOM 4792 C CA . GLY A 1 614 ? 16.936 -3.540 -3.466 1.00 89.12 614 GLY A CA 1
ATOM 4793 C C . GLY A 1 614 ? 16.580 -2.066 -3.695 1.00 89.12 614 GLY A C 1
ATOM 4794 O O . GLY A 1 614 ? 15.399 -1.734 -3.655 1.00 89.12 614 GLY A O 1
ATOM 4795 N N . LEU A 1 615 ? 17.561 -1.184 -3.935 1.00 95.12 615 LEU A N 1
ATOM 4796 C CA . LEU A 1 615 ? 17.317 0.250 -4.111 1.00 95.12 615 LEU A CA 1
ATOM 4797 C C . LEU A 1 615 ? 16.481 0.535 -5.363 1.00 95.12 615 LEU A C 1
ATOM 4799 O O . LEU A 1 615 ? 16.868 0.191 -6.478 1.00 95.12 615 LEU A O 1
ATOM 4803 N N . VAL A 1 616 ? 15.373 1.240 -5.149 1.00 96.62 616 VAL A N 1
ATOM 4804 C CA . VAL A 1 616 ? 14.440 1.730 -6.173 1.00 96.62 616 VAL A CA 1
ATOM 4805 C C . VAL A 1 616 ? 14.592 3.238 -6.366 1.00 96.62 616 VAL A C 1
ATOM 4807 O O . VAL A 1 616 ? 14.577 3.726 -7.496 1.00 96.62 616 VAL A O 1
ATOM 4810 N N . THR A 1 617 ? 14.799 3.978 -5.273 1.00 97.50 617 THR A N 1
ATOM 4811 C CA . THR A 1 617 ? 14.901 5.442 -5.298 1.00 97.50 617 THR A CA 1
ATOM 4812 C C . THR A 1 617 ? 16.166 5.916 -4.602 1.00 97.50 617 THR A C 1
ATOM 4814 O O . THR A 1 617 ? 16.388 5.625 -3.425 1.00 97.50 617 THR A O 1
ATOM 4817 N N . ILE A 1 618 ? 16.957 6.716 -5.315 1.00 98.44 618 ILE A N 1
ATOM 4818 C CA . ILE A 1 618 ? 18.104 7.444 -4.776 1.00 98.44 618 ILE A CA 1
ATOM 4819 C C . ILE A 1 618 ? 17.932 8.928 -5.092 1.00 98.44 618 ILE A C 1
ATOM 4821 O O . ILE A 1 618 ? 17.873 9.321 -6.259 1.00 98.44 618 ILE A O 1
ATOM 4825 N N . GLN A 1 619 ? 17.898 9.758 -4.053 1.00 98.44 619 GLN A N 1
ATOM 4826 C CA . GLN A 1 619 ? 17.918 11.213 -4.178 1.00 98.44 619 GLN A CA 1
ATOM 4827 C C . GLN A 1 619 ? 19.047 11.787 -3.322 1.00 98.44 619 GLN A C 1
ATOM 4829 O O . GLN A 1 619 ? 19.079 11.603 -2.106 1.00 98.44 619 GLN A O 1
ATOM 4834 N N . MET A 1 620 ? 20.007 12.439 -3.974 1.00 98.19 620 MET A N 1
ATOM 4835 C CA . MET A 1 620 ? 21.177 13.067 -3.347 1.00 98.19 620 MET A CA 1
ATOM 4836 C C . MET A 1 620 ? 21.438 14.465 -3.925 1.00 98.19 620 MET A C 1
ATOM 4838 O O . MET A 1 620 ? 22.554 14.984 -3.852 1.00 98.19 620 MET A O 1
ATOM 4842 N N . ASP A 1 621 ? 20.420 15.063 -4.539 1.00 98.44 621 ASP A N 1
ATOM 4843 C CA . ASP A 1 621 ? 20.524 16.366 -5.179 1.00 98.44 621 ASP A CA 1
ATOM 4844 C C . ASP A 1 621 ? 20.756 17.506 -4.181 1.00 98.44 621 ASP A C 1
ATOM 4846 O O . ASP A 1 621 ? 20.475 17.362 -2.993 1.00 98.44 621 ASP A O 1
ATOM 4850 N N . HIS A 1 622 ? 21.266 18.641 -4.656 1.00 98.38 622 HIS A N 1
ATOM 4851 C CA . HIS A 1 622 ? 21.561 19.816 -3.826 1.00 98.38 622 HIS A CA 1
ATOM 4852 C C . HIS A 1 622 ? 22.512 19.490 -2.656 1.00 98.38 622 HIS A C 1
ATOM 4854 O O . HIS A 1 622 ? 22.174 19.663 -1.484 1.00 98.38 622 HIS A O 1
ATOM 4860 N N . ASN A 1 623 ? 23.707 18.998 -2.983 1.00 98.50 623 ASN A N 1
ATOM 4861 C CA . ASN A 1 623 ? 24.803 18.742 -2.042 1.00 98.50 623 ASN A CA 1
ATOM 4862 C C . ASN A 1 623 ? 26.144 19.220 -2.645 1.00 98.50 623 ASN A C 1
ATOM 4864 O O . ASN A 1 623 ? 26.193 19.822 -3.716 1.00 98.50 623 ASN A O 1
ATOM 4868 N N . ASN A 1 624 ? 27.256 18.956 -1.958 1.00 98.06 624 ASN A N 1
ATOM 4869 C CA . ASN A 1 624 ? 28.621 19.245 -2.403 1.00 98.06 624 ASN A CA 1
ATOM 4870 C C . ASN A 1 624 ? 29.374 17.956 -2.801 1.00 98.06 624 ASN A C 1
ATOM 4872 O O . ASN A 1 624 ? 30.578 17.834 -2.554 1.00 98.06 624 ASN A O 1
ATOM 4876 N N . LEU A 1 625 ? 28.680 16.964 -3.376 1.00 98.38 625 LEU A N 1
ATOM 4877 C CA . LEU A 1 625 ? 29.295 15.695 -3.780 1.00 98.38 625 LEU A CA 1
ATOM 4878 C C . LEU A 1 625 ? 30.233 15.905 -4.973 1.00 98.38 625 LEU A C 1
ATOM 4880 O O . LEU A 1 625 ? 29.918 16.617 -5.918 1.00 98.38 625 LEU A O 1
ATOM 4884 N N . THR A 1 626 ? 31.385 15.246 -4.939 1.00 97.75 626 THR A N 1
ATOM 4885 C CA . THR A 1 626 ? 32.491 15.364 -5.899 1.00 97.75 626 THR A CA 1
ATOM 4886 C C . THR A 1 626 ? 32.896 13.988 -6.436 1.00 97.75 626 THR A C 1
ATOM 4888 O O . THR A 1 626 ? 32.371 12.952 -6.032 1.00 97.75 626 THR A O 1
ATOM 4891 N N . GLY A 1 627 ? 33.877 13.944 -7.340 1.00 97.19 627 GLY A N 1
ATOM 4892 C CA . GLY A 1 627 ? 34.358 12.690 -7.924 1.00 97.19 627 GLY A CA 1
ATOM 4893 C C . GLY A 1 627 ? 33.518 12.258 -9.119 1.00 97.19 627 GLY A C 1
ATOM 4894 O O . GLY A 1 627 ? 32.953 13.106 -9.800 1.00 97.19 627 GLY A O 1
ATOM 4895 N N . VAL A 1 628 ? 33.504 10.960 -9.416 1.00 97.75 628 VAL A N 1
ATOM 4896 C CA . VAL A 1 628 ? 32.784 10.389 -10.565 1.00 97.75 628 VAL A CA 1
ATOM 4897 C C . VAL A 1 628 ? 31.531 9.663 -10.100 1.00 97.75 628 VAL A C 1
ATOM 4899 O O . VAL A 1 628 ? 31.474 9.213 -8.958 1.00 97.75 628 VAL A O 1
ATOM 4902 N N . ILE A 1 629 ? 30.550 9.509 -10.989 1.00 98.31 629 ILE A N 1
ATOM 4903 C CA . ILE A 1 629 ? 29.415 8.609 -10.755 1.00 98.31 629 ILE A CA 1
ATOM 4904 C C . ILE A 1 629 ? 29.949 7.161 -10.797 1.00 98.31 629 ILE A C 1
ATOM 4906 O O . ILE A 1 629 ? 30.496 6.766 -11.832 1.00 98.31 629 ILE A O 1
ATOM 4910 N N . PRO A 1 630 ? 29.828 6.363 -9.717 1.00 97.25 630 PRO A N 1
ATOM 4911 C CA . PRO A 1 630 ? 30.357 5.002 -9.682 1.00 97.25 630 PRO A CA 1
ATOM 4912 C C . PRO A 1 630 ? 29.708 4.089 -10.720 1.00 97.25 630 PRO A C 1
ATOM 4914 O O . PRO A 1 630 ? 28.485 4.051 -10.864 1.00 97.25 630 PRO A O 1
ATOM 4917 N N . THR A 1 631 ? 30.515 3.274 -11.401 1.00 96.56 631 THR A N 1
ATOM 4918 C CA . THR A 1 631 ? 30.005 2.247 -12.327 1.00 96.56 631 THR A CA 1
ATOM 4919 C C . THR A 1 631 ? 29.222 1.151 -11.601 1.00 96.56 631 THR A C 1
ATOM 4921 O O . THR A 1 631 ? 28.359 0.513 -12.195 1.00 96.56 631 THR A O 1
ATOM 4924 N N . SER A 1 632 ? 29.462 0.956 -10.303 1.00 96.12 632 SER A N 1
ATOM 4925 C CA . SER A 1 632 ? 28.734 -0.005 -9.471 1.00 96.12 632 SER A CA 1
ATOM 4926 C C . SER A 1 632 ? 27.240 0.305 -9.332 1.00 96.12 632 SER A C 1
ATOM 4928 O O . SER A 1 632 ? 26.477 -0.610 -9.029 1.00 96.12 632 SER A O 1
ATOM 4930 N N . LEU A 1 633 ? 26.792 1.539 -9.607 1.00 96.88 633 LEU A N 1
ATOM 4931 C CA . LEU A 1 633 ? 25.362 1.870 -9.660 1.00 96.88 633 LEU A CA 1
ATOM 4932 C C . LEU A 1 633 ? 24.620 1.092 -10.758 1.00 96.88 633 LEU A C 1
ATOM 4934 O O . LEU A 1 633 ? 23.421 0.867 -10.631 1.00 96.88 633 LEU A O 1
ATOM 4938 N N . GLY A 1 634 ? 25.327 0.600 -11.783 1.00 93.88 634 GLY A N 1
ATOM 4939 C CA . GLY A 1 634 ? 24.765 -0.317 -12.781 1.00 93.88 634 GLY A CA 1
ATOM 4940 C C . GLY A 1 634 ? 24.311 -1.671 -12.214 1.00 93.88 634 GLY A C 1
ATOM 4941 O O . GLY A 1 634 ? 23.572 -2.388 -12.877 1.00 93.88 634 GLY A O 1
ATOM 4942 N N . ASN A 1 635 ? 24.702 -2.023 -10.982 1.00 94.44 635 ASN A N 1
ATOM 4943 C CA . ASN A 1 635 ? 24.245 -3.247 -10.313 1.00 94.44 635 ASN A CA 1
ATOM 4944 C C . ASN A 1 635 ? 22.857 -3.102 -9.663 1.00 94.44 635 ASN A C 1
ATOM 4946 O O . ASN A 1 635 ? 22.301 -4.090 -9.183 1.00 94.44 635 ASN A O 1
ATOM 4950 N N . LEU A 1 636 ? 22.304 -1.887 -9.604 1.00 95.06 636 LEU A N 1
ATOM 4951 C CA . LEU A 1 636 ? 21.022 -1.596 -8.962 1.00 95.06 636 LEU A CA 1
ATOM 4952 C C . LEU A 1 636 ? 19.866 -1.834 -9.940 1.00 95.06 636 LEU A C 1
ATOM 4954 O O . LEU A 1 636 ? 19.221 -0.901 -10.403 1.00 95.06 636 LEU A O 1
ATOM 4958 N N . LEU A 1 637 ? 19.617 -3.098 -10.280 1.00 93.25 637 LEU A N 1
ATOM 4959 C CA . LEU A 1 637 ? 18.655 -3.484 -11.324 1.00 93.25 637 LEU A CA 1
ATOM 4960 C C . LEU A 1 637 ? 17.205 -3.046 -11.035 1.00 93.25 637 LEU A C 1
ATOM 4962 O O . LEU A 1 637 ? 16.420 -2.907 -11.971 1.00 93.25 637 LEU A O 1
ATOM 4966 N N . SER A 1 638 ? 16.876 -2.803 -9.762 1.00 94.19 638 SER A N 1
ATOM 4967 C CA . SER A 1 638 ? 15.565 -2.325 -9.297 1.00 94.19 638 SER A CA 1
ATOM 4968 C C . SER A 1 638 ? 15.400 -0.800 -9.363 1.00 94.19 638 SER A C 1
ATOM 4970 O O . SER A 1 638 ? 14.332 -0.292 -9.032 1.00 94.19 638 SER A O 1
ATOM 4972 N N . LEU A 1 639 ? 16.448 -0.056 -9.738 1.00 96.38 639 LEU A N 1
ATOM 4973 C CA . LEU A 1 639 ? 16.470 1.400 -9.639 1.00 96.38 639 LEU A CA 1
ATOM 4974 C C . LEU A 1 639 ? 15.519 2.041 -10.657 1.00 96.38 639 LEU A C 1
ATOM 4976 O O . LEU A 1 639 ? 15.708 1.908 -11.864 1.00 96.38 639 LEU A O 1
ATOM 4980 N N . GLU A 1 640 ? 14.538 2.790 -10.160 1.00 96.50 640 GLU A N 1
ATOM 4981 C CA . GLU A 1 640 ? 13.555 3.524 -10.962 1.00 96.50 640 GLU A CA 1
ATOM 4982 C C . GLU A 1 640 ? 13.850 5.024 -11.016 1.00 96.50 640 GLU A C 1
ATOM 4984 O O . GLU A 1 640 ? 13.600 5.670 -12.039 1.00 96.50 640 GLU A O 1
ATOM 4989 N N . MET A 1 641 ? 14.388 5.584 -9.926 1.00 97.25 641 MET A N 1
ATOM 4990 C CA . MET A 1 641 ? 14.670 7.011 -9.797 1.00 97.25 641 MET A CA 1
ATOM 4991 C C . MET A 1 641 ? 16.077 7.268 -9.259 1.00 97.25 641 MET A C 1
ATOM 4993 O O . MET A 1 641 ? 16.415 6.852 -8.151 1.00 97.25 641 MET A O 1
ATOM 4997 N N . LEU A 1 642 ? 16.857 8.043 -10.015 1.00 98.44 642 LEU A N 1
ATOM 4998 C CA . LEU A 1 642 ? 18.171 8.538 -9.616 1.00 98.44 642 LEU A CA 1
ATOM 4999 C C . LEU A 1 642 ? 18.237 10.056 -9.805 1.00 98.44 642 LEU A C 1
ATOM 5001 O O . LEU A 1 642 ? 18.235 10.541 -10.935 1.00 98.44 642 LEU A O 1
ATOM 5005 N N . ASN A 1 643 ? 18.324 10.802 -8.704 1.00 98.50 643 ASN A N 1
ATOM 5006 C CA . ASN A 1 643 ? 18.541 12.246 -8.727 1.00 98.50 643 ASN A CA 1
ATOM 5007 C C . ASN A 1 643 ? 19.871 12.600 -8.054 1.00 98.50 643 ASN A C 1
ATOM 5009 O O . ASN A 1 643 ? 20.019 12.440 -6.842 1.00 98.50 643 ASN A O 1
ATOM 5013 N N . LEU A 1 644 ? 20.823 13.084 -8.850 1.00 98.56 644 LEU A N 1
ATOM 5014 C CA . LEU A 1 644 ? 22.144 13.558 -8.427 1.00 98.56 644 LEU A CA 1
ATOM 5015 C C . LEU A 1 644 ? 22.372 15.025 -8.827 1.00 98.56 644 LEU A C 1
ATOM 5017 O O . LEU A 1 644 ? 23.515 15.487 -8.875 1.00 98.56 644 LEU A O 1
ATOM 5021 N N . SER A 1 645 ? 21.305 15.749 -9.170 1.00 98.50 645 SER A N 1
ATOM 5022 C CA . SER A 1 645 ? 21.408 17.120 -9.666 1.00 98.50 645 SER A CA 1
ATOM 5023 C C . SER A 1 645 ? 21.985 18.093 -8.635 1.00 98.50 645 SER A C 1
ATOM 5025 O O . SER A 1 645 ? 21.996 17.806 -7.440 1.00 98.50 645 SER A O 1
ATOM 5027 N N . TYR A 1 646 ? 22.487 19.246 -9.079 1.00 98.31 646 TYR A N 1
ATOM 5028 C CA . TYR A 1 646 ? 23.037 20.285 -8.195 1.00 98.31 646 TYR A CA 1
ATOM 5029 C C . TYR A 1 646 ? 24.118 19.744 -7.240 1.00 98.31 646 TYR A C 1
ATOM 5031 O O . TYR A 1 646 ? 23.977 19.789 -6.017 1.00 98.31 646 TYR A O 1
ATOM 5039 N N . ASN A 1 647 ? 25.191 19.208 -7.821 1.00 98.56 647 ASN A N 1
ATOM 5040 C CA . ASN A 1 647 ? 26.385 18.724 -7.125 1.00 98.56 647 ASN A CA 1
ATOM 5041 C C . ASN A 1 647 ? 27.653 19.132 -7.910 1.00 98.56 647 ASN A C 1
ATOM 5043 O O . ASN A 1 647 ? 27.588 19.784 -8.951 1.00 98.56 647 ASN A O 1
ATOM 5047 N N . ASP A 1 648 ? 28.833 18.742 -7.430 1.00 97.94 648 ASP A N 1
ATOM 5048 C CA . ASP A 1 648 ? 30.129 18.966 -8.082 1.00 97.94 648 ASP A CA 1
ATOM 5049 C C . ASP A 1 648 ? 30.674 17.682 -8.756 1.00 97.94 648 ASP A C 1
ATOM 5051 O O . ASP A 1 648 ? 31.892 17.498 -8.886 1.00 97.94 648 ASP A O 1
ATOM 5055 N N . LEU A 1 649 ? 29.792 16.767 -9.190 1.00 98.25 649 LEU A N 1
ATOM 5056 C CA . LEU A 1 649 ? 30.190 15.504 -9.825 1.00 98.25 649 LEU A CA 1
ATOM 5057 C C . LEU A 1 649 ? 30.850 15.760 -11.182 1.00 98.25 649 LEU A C 1
ATOM 5059 O O . LEU A 1 649 ? 30.455 16.642 -11.937 1.00 98.25 649 LEU A O 1
ATOM 5063 N N . SER A 1 650 ? 31.858 14.963 -11.505 1.00 96.69 650 SER A N 1
ATOM 5064 C CA . SER A 1 650 ? 32.761 15.139 -12.643 1.00 96.69 650 SER A CA 1
ATOM 5065 C C . SER A 1 650 ? 32.967 13.827 -13.405 1.00 96.69 650 SER A C 1
ATOM 5067 O O . SER A 1 650 ? 32.498 12.767 -12.995 1.00 96.69 650 SER A O 1
ATOM 5069 N N . GLY A 1 651 ? 33.690 13.879 -14.524 1.00 96.25 651 GLY A N 1
ATOM 5070 C CA . GLY A 1 651 ? 33.939 12.703 -15.359 1.00 96.25 651 GLY A CA 1
ATOM 5071 C C . GLY A 1 651 ? 32.785 12.398 -16.314 1.00 96.25 651 GLY A C 1
ATOM 5072 O O . GLY A 1 651 ? 31.964 13.265 -16.608 1.00 96.25 651 GLY A O 1
ATOM 5073 N N . VAL A 1 652 ? 32.775 11.182 -16.859 1.00 96.19 652 VAL A N 1
ATOM 5074 C CA . VAL A 1 652 ? 31.791 10.755 -17.865 1.00 96.19 652 VAL A CA 1
ATOM 5075 C C . VAL A 1 652 ? 30.560 10.132 -17.221 1.00 96.19 652 VAL A C 1
ATOM 5077 O O . VAL A 1 652 ? 30.662 9.519 -16.160 1.00 96.19 652 VAL A O 1
ATOM 5080 N N . ILE A 1 653 ? 29.410 10.236 -17.890 1.00 96.69 653 ILE A N 1
ATOM 5081 C CA . ILE A 1 653 ? 28.210 9.477 -17.520 1.00 96.69 653 ILE A CA 1
ATOM 5082 C C . ILE A 1 653 ? 28.497 7.984 -17.771 1.00 96.69 653 ILE A C 1
ATOM 5084 O O . ILE A 1 653 ? 28.770 7.614 -18.918 1.00 96.69 653 ILE A O 1
ATOM 5088 N N . PRO A 1 654 ? 28.454 7.112 -16.746 1.00 95.62 654 PRO A N 1
ATOM 5089 C CA . PRO A 1 654 ? 28.724 5.691 -16.925 1.00 95.62 654 PRO A CA 1
ATOM 5090 C C . PRO A 1 654 ? 27.704 5.047 -17.865 1.00 95.62 654 PRO A C 1
ATOM 5092 O O . PRO A 1 654 ? 26.497 5.132 -17.641 1.00 95.62 654 PRO A O 1
ATOM 5095 N N . THR A 1 655 ? 28.178 4.349 -18.898 1.00 93.12 655 THR A N 1
ATOM 5096 C CA . THR A 1 655 ? 27.298 3.704 -19.887 1.00 93.12 655 THR A CA 1
ATOM 5097 C C . THR A 1 655 ? 26.399 2.638 -19.270 1.00 93.12 655 THR A C 1
ATOM 5099 O O . THR A 1 655 ? 25.295 2.448 -19.764 1.00 93.12 655 THR A O 1
ATOM 5102 N N . VAL A 1 656 ? 26.832 2.025 -18.163 1.00 93.62 656 VAL A N 1
ATOM 5103 C CA . VAL A 1 656 ? 26.079 1.030 -17.379 1.00 93.62 656 VAL A CA 1
ATOM 5104 C C . VAL A 1 656 ? 24.732 1.540 -16.858 1.00 93.62 656 VAL A C 1
ATOM 5106 O O . VAL A 1 656 ? 23.839 0.742 -16.611 1.00 93.62 656 VAL A O 1
ATOM 5109 N N . LEU A 1 657 ? 24.535 2.860 -16.737 1.00 94.75 657 LEU A N 1
ATOM 5110 C CA . LEU A 1 657 ? 23.218 3.424 -16.405 1.00 94.75 657 LEU A CA 1
ATOM 5111 C C . LEU A 1 657 ? 22.188 3.196 -17.523 1.00 94.75 657 LEU A C 1
ATOM 5113 O O . LEU A 1 657 ? 20.991 3.200 -17.261 1.00 94.75 657 LEU A O 1
ATOM 5117 N N . SER A 1 658 ? 22.647 2.975 -18.759 1.00 91.38 658 SER A N 1
ATOM 5118 C CA . SER A 1 658 ? 21.786 2.634 -19.901 1.00 91.38 658 SER A CA 1
ATOM 5119 C C . SER A 1 658 ? 21.235 1.211 -19.803 1.00 91.38 658 SER A C 1
ATOM 5121 O O . SER A 1 658 ? 20.231 0.909 -20.441 1.00 91.38 658 SER A O 1
ATOM 5123 N N . ASP A 1 659 ? 21.889 0.341 -19.028 1.00 91.06 659 ASP A N 1
ATOM 5124 C CA . ASP A 1 659 ? 21.521 -1.072 -18.906 1.00 91.06 659 ASP A CA 1
ATOM 5125 C C . ASP A 1 659 ? 20.400 -1.287 -17.868 1.00 91.06 659 ASP A C 1
ATOM 5127 O O . ASP A 1 659 ? 19.761 -2.343 -17.851 1.00 91.06 659 ASP A O 1
ATOM 5131 N N . LEU A 1 660 ? 20.116 -0.274 -17.037 1.00 93.12 660 LEU A N 1
ATOM 5132 C CA . LEU A 1 660 ? 19.073 -0.291 -16.010 1.00 93.12 660 LEU A CA 1
ATOM 5133 C C . LEU A 1 660 ? 17.676 -0.174 -16.641 1.00 93.12 660 LEU A C 1
ATOM 5135 O O . LEU A 1 660 ? 17.214 0.915 -16.972 1.00 93.12 660 LEU A O 1
ATOM 5139 N N . GLN A 1 661 ? 16.990 -1.309 -16.786 1.00 90.31 661 GLN A N 1
ATOM 5140 C CA . GLN A 1 661 ? 15.715 -1.407 -17.515 1.00 90.31 661 GLN A CA 1
ATOM 5141 C C . GLN A 1 661 ? 14.539 -0.691 -16.833 1.00 90.31 661 GLN A C 1
ATOM 5143 O O . GLN A 1 661 ? 13.592 -0.293 -17.508 1.00 90.31 661 GLN A O 1
ATOM 5148 N N . LEU A 1 662 ? 14.579 -0.548 -15.504 1.00 92.62 662 LEU A N 1
ATOM 5149 C CA . LEU A 1 662 ? 13.508 0.078 -14.721 1.00 92.62 662 LEU A CA 1
ATOM 5150 C C . LEU A 1 662 ? 13.719 1.582 -14.502 1.00 92.62 662 LEU A C 1
ATOM 5152 O O . LEU A 1 662 ? 12.797 2.267 -14.057 1.00 92.62 662 LEU A O 1
ATOM 5156 N N . LEU A 1 663 ? 14.894 2.115 -14.856 1.00 93.88 663 LEU A N 1
ATOM 5157 C CA . LEU A 1 663 ? 15.235 3.513 -14.626 1.00 93.88 663 LEU A CA 1
ATOM 5158 C C . LEU A 1 663 ? 14.355 4.413 -15.499 1.00 93.88 663 LEU A C 1
ATOM 5160 O O . LEU A 1 663 ? 14.508 4.484 -16.717 1.00 93.88 663 LEU A O 1
ATOM 5164 N N . SER A 1 664 ? 13.424 5.111 -14.853 1.00 91.75 664 SER A N 1
ATOM 5165 C CA . SER A 1 664 ? 12.395 5.923 -15.505 1.00 91.75 664 SER A CA 1
ATOM 5166 C C . SER A 1 664 ? 12.532 7.413 -15.211 1.00 91.75 664 SER A C 1
ATOM 5168 O O . SER A 1 664 ? 11.953 8.225 -15.930 1.00 91.75 664 SER A O 1
ATOM 5170 N N . LYS A 1 665 ? 13.315 7.794 -14.195 1.00 93.31 665 LYS A N 1
ATOM 5171 C CA . LYS A 1 665 ? 13.651 9.190 -13.905 1.00 93.31 665 LYS A CA 1
ATOM 5172 C C . LYS A 1 665 ? 15.126 9.330 -13.541 1.00 93.31 665 LYS A C 1
ATOM 5174 O O . LYS A 1 665 ? 15.559 8.847 -12.497 1.00 93.31 665 LYS A O 1
ATOM 5179 N N . LEU A 1 666 ? 15.877 10.030 -14.386 1.00 97.50 666 LEU A N 1
ATOM 5180 C CA . LEU A 1 666 ? 17.296 10.309 -14.195 1.00 97.50 666 LEU A CA 1
ATOM 5181 C C . LEU A 1 666 ? 17.543 11.817 -14.237 1.00 97.50 666 LEU A C 1
ATOM 5183 O O . LEU A 1 666 ? 17.333 12.455 -15.261 1.00 97.50 666 LEU A O 1
ATOM 5187 N N . ASP A 1 667 ? 18.035 12.392 -13.149 1.00 98.00 667 ASP A N 1
ATOM 5188 C CA . ASP A 1 667 ? 18.405 13.805 -13.116 1.00 98.00 667 ASP A CA 1
ATOM 5189 C C . ASP A 1 667 ? 19.865 13.962 -12.692 1.00 98.00 667 ASP A C 1
ATOM 5191 O O . ASP A 1 667 ? 20.242 13.656 -11.561 1.00 98.00 667 ASP A O 1
ATOM 5195 N N . LEU A 1 668 ? 20.696 14.401 -13.638 1.00 97.94 668 LEU A N 1
ATOM 5196 C CA . LEU A 1 668 ? 22.123 14.671 -13.461 1.00 97.94 668 LEU A CA 1
ATOM 5197 C C . LEU A 1 668 ? 22.445 16.149 -13.735 1.00 97.94 668 LEU A C 1
ATOM 5199 O O . LEU A 1 668 ? 23.611 16.506 -13.930 1.00 97.94 668 LEU A O 1
ATOM 5203 N N . SER A 1 669 ? 21.425 17.007 -13.803 1.00 97.31 669 SER A N 1
ATOM 5204 C CA . SER A 1 669 ? 21.588 18.422 -14.129 1.00 97.31 669 SER A CA 1
ATOM 5205 C C . SER A 1 669 ? 22.444 19.167 -13.095 1.00 97.31 669 SER A C 1
ATOM 5207 O O . SER A 1 669 ? 22.612 18.733 -11.961 1.00 97.31 669 SER A O 1
ATOM 5209 N N . TYR A 1 670 ? 23.039 20.285 -13.493 1.00 97.31 670 TYR A N 1
ATOM 5210 C CA . TYR A 1 670 ? 23.856 21.165 -12.663 1.00 97.31 670 TYR A CA 1
ATOM 5211 C C . TYR A 1 670 ? 24.993 20.423 -11.943 1.00 97.31 670 TYR A C 1
ATOM 5213 O O . TYR A 1 670 ? 25.107 20.460 -10.722 1.00 97.31 670 TYR A O 1
ATOM 5221 N N . ASN A 1 671 ? 25.830 19.749 -12.735 1.00 98.38 671 ASN A N 1
ATOM 5222 C CA . ASN A 1 671 ? 27.079 19.111 -12.319 1.00 98.38 671 ASN A CA 1
ATOM 5223 C C . ASN A 1 671 ? 28.243 19.552 -13.238 1.00 98.38 671 ASN A C 1
ATOM 5225 O O . ASN A 1 671 ? 28.104 20.444 -14.080 1.00 98.38 671 ASN A O 1
ATOM 5229 N N . ARG A 1 672 ? 29.417 18.928 -13.089 1.00 97.50 672 ARG A N 1
ATOM 5230 C CA . ARG A 1 672 ? 30.625 19.129 -13.913 1.00 97.50 672 ARG A CA 1
ATOM 5231 C C . ARG A 1 672 ? 30.893 17.929 -14.836 1.00 97.50 672 ARG A C 1
ATOM 5233 O O . ARG A 1 672 ? 32.051 17.602 -15.110 1.00 97.50 672 ARG A O 1
ATOM 5240 N N . LEU A 1 673 ? 29.840 17.239 -15.284 1.00 96.81 673 LEU A N 1
ATOM 5241 C CA . LEU A 1 673 ? 29.958 16.055 -16.138 1.00 96.81 673 LEU A CA 1
ATOM 5242 C C . LEU A 1 673 ? 30.426 16.433 -17.549 1.00 96.81 673 LEU A C 1
ATOM 5244 O O . LEU A 1 673 ? 30.128 17.514 -18.066 1.00 96.81 673 LEU A O 1
ATOM 5248 N N . GLN A 1 674 ? 31.164 15.520 -18.177 1.00 94.12 674 GLN A N 1
ATOM 5249 C CA . GLN A 1 674 ? 31.779 15.730 -19.483 1.00 94.12 674 GLN A CA 1
ATOM 5250 C C . GLN A 1 674 ? 31.730 14.491 -20.382 1.00 94.12 674 GLN A C 1
ATOM 5252 O O . GLN A 1 674 ? 31.545 13.371 -19.918 1.00 94.12 674 GLN A O 1
ATOM 5257 N N . GLY A 1 675 ? 31.953 14.684 -21.681 1.00 91.88 675 GLY A N 1
ATOM 5258 C CA . GLY A 1 675 ? 32.030 13.598 -22.657 1.00 91.88 675 GLY A CA 1
ATOM 5259 C C . GLY A 1 675 ? 30.693 13.256 -23.316 1.00 91.88 675 GLY A C 1
ATOM 5260 O O . GLY A 1 675 ? 29.726 14.015 -23.250 1.00 91.88 675 GLY A O 1
ATOM 5261 N N . ALA A 1 676 ? 30.671 12.127 -24.026 1.00 90.94 676 ALA A N 1
ATOM 5262 C CA . ALA A 1 676 ? 29.530 11.738 -24.845 1.00 90.94 676 ALA A CA 1
ATOM 5263 C C . ALA A 1 676 ? 28.349 11.239 -23.996 1.00 90.94 676 ALA A C 1
ATOM 5265 O O . ALA A 1 676 ? 28.532 10.381 -23.132 1.00 90.94 676 ALA A O 1
ATOM 5266 N N . ILE A 1 677 ? 27.136 11.712 -24.295 1.00 91.69 677 ILE A N 1
ATOM 5267 C CA . ILE A 1 677 ? 25.905 11.169 -23.697 1.00 91.69 677 ILE A CA 1
ATOM 5268 C C . ILE A 1 677 ? 25.660 9.745 -24.245 1.00 91.69 677 ILE A C 1
ATOM 5270 O O . ILE A 1 677 ? 25.712 9.560 -25.472 1.00 91.69 677 ILE A O 1
ATOM 5274 N N . PRO A 1 678 ? 25.386 8.740 -23.386 1.00 91.38 678 PRO A N 1
ATOM 5275 C CA . PRO A 1 678 ? 24.967 7.410 -23.829 1.00 91.38 678 PRO A CA 1
ATOM 5276 C C . PRO A 1 678 ? 23.695 7.461 -24.693 1.00 91.38 678 PRO A C 1
ATOM 5278 O O . PRO A 1 678 ? 22.919 8.408 -24.620 1.00 91.38 678 PRO A O 1
ATOM 5281 N N . ARG A 1 679 ? 23.490 6.460 -25.558 1.00 83.88 679 ARG A N 1
ATOM 5282 C CA . ARG A 1 679 ? 22.429 6.500 -26.589 1.00 83.88 679 ARG A CA 1
ATOM 5283 C C . ARG A 1 679 ? 21.274 5.526 -26.383 1.00 83.88 679 ARG A C 1
ATOM 5285 O O . ARG A 1 679 ? 20.319 5.604 -27.142 1.00 83.88 679 ARG A O 1
ATOM 5292 N N . ASN A 1 680 ? 21.379 4.632 -25.406 1.00 86.94 680 ASN A N 1
ATOM 5293 C CA . ASN A 1 680 ? 20.450 3.519 -25.228 1.00 86.94 680 ASN A CA 1
ATOM 5294 C C . ASN A 1 680 ? 19.721 3.634 -23.880 1.00 86.94 680 ASN A C 1
ATOM 5296 O O . ASN A 1 680 ? 20.126 4.410 -23.009 1.00 86.94 680 ASN A O 1
ATOM 5300 N N . GLY A 1 681 ? 18.681 2.822 -23.692 1.00 87.56 681 GLY A N 1
ATOM 5301 C CA . GLY A 1 681 ? 17.981 2.697 -22.410 1.00 87.56 681 GLY A CA 1
ATOM 5302 C C . GLY A 1 681 ? 17.255 3.985 -22.020 1.00 87.56 681 GLY A C 1
ATOM 5303 O O . GLY A 1 681 ? 16.555 4.582 -22.839 1.00 87.56 681 GLY A O 1
ATOM 5304 N N . VAL A 1 682 ? 17.437 4.454 -20.780 1.00 89.50 682 VAL A N 1
ATOM 5305 C CA . VAL A 1 682 ? 16.779 5.680 -20.283 1.00 89.50 682 VAL A CA 1
ATOM 5306 C C . VAL A 1 682 ? 17.082 6.915 -21.151 1.00 89.50 682 VAL A C 1
ATOM 5308 O O . VAL A 1 682 ? 16.228 7.784 -21.317 1.00 89.50 682 VAL A O 1
ATOM 5311 N N . PHE A 1 683 ? 18.259 6.966 -21.786 1.00 89.50 683 PHE A N 1
ATOM 5312 C CA . PHE A 1 683 ? 18.687 8.084 -22.634 1.00 89.50 683 PHE A CA 1
ATOM 5313 C C . PHE A 1 683 ? 17.972 8.146 -23.998 1.00 89.50 683 PHE A C 1
ATOM 5315 O O . PHE A 1 683 ? 18.090 9.155 -24.692 1.00 89.50 683 PHE A O 1
ATOM 5322 N N . GLU A 1 684 ? 17.200 7.119 -24.380 1.00 85.44 684 GLU A N 1
ATOM 5323 C CA . GLU A 1 684 ? 16.323 7.152 -25.566 1.00 85.44 684 GLU A CA 1
ATOM 5324 C C . GLU A 1 684 ? 15.063 8.003 -25.351 1.00 85.44 684 GLU A C 1
ATOM 5326 O O . GLU A 1 684 ? 14.413 8.402 -26.319 1.00 85.44 684 GLU A O 1
ATOM 5331 N N . HIS A 1 685 ? 14.727 8.309 -24.093 1.00 84.25 685 HIS A N 1
ATOM 5332 C CA . HIS A 1 685 ? 13.514 9.025 -23.706 1.00 84.25 685 HIS A CA 1
ATOM 5333 C C . HIS A 1 685 ? 13.870 10.364 -23.029 1.00 84.25 685 HIS A C 1
ATOM 5335 O O . HIS A 1 685 ? 13.866 10.445 -21.801 1.00 84.25 685 HIS A O 1
ATOM 5341 N N . PRO A 1 686 ? 14.135 11.451 -23.787 1.00 78.88 686 PRO A N 1
ATOM 5342 C CA . PRO A 1 686 ? 14.578 12.737 -23.233 1.00 78.88 686 PRO A CA 1
ATOM 5343 C C . PRO A 1 686 ? 13.659 13.339 -22.163 1.00 78.88 686 PRO A C 1
ATOM 5345 O O . PRO A 1 686 ? 14.126 14.076 -21.307 1.00 78.88 686 PRO A O 1
ATOM 5348 N N . ALA A 1 687 ? 12.363 13.011 -22.167 1.00 83.56 687 ALA A N 1
ATOM 5349 C CA . ALA A 1 687 ? 11.417 13.466 -21.143 1.00 83.56 687 ALA A CA 1
ATOM 5350 C C . ALA A 1 687 ? 11.723 12.926 -19.730 1.00 83.56 687 ALA A C 1
ATOM 5352 O O . ALA A 1 687 ? 11.278 13.504 -18.742 1.00 83.56 687 ALA A O 1
ATOM 5353 N N . ASN A 1 688 ? 12.478 11.829 -19.642 1.00 85.69 688 ASN A N 1
ATOM 5354 C CA . ASN A 1 688 ? 12.802 11.127 -18.404 1.00 85.69 688 ASN A CA 1
ATOM 5355 C C . ASN A 1 688 ? 14.206 11.467 -17.877 1.00 85.69 688 ASN A C 1
ATOM 5357 O O . ASN A 1 688 ? 14.570 11.014 -16.789 1.00 85.69 688 ASN A O 1
ATOM 5361 N N . VAL A 1 689 ? 14.995 12.236 -18.639 1.00 92.31 689 VAL A N 1
ATOM 5362 C CA . VAL A 1 689 ? 16.393 12.545 -18.329 1.00 92.31 689 VAL A CA 1
ATOM 5363 C C . VAL A 1 689 ? 16.628 14.053 -18.317 1.00 92.31 689 VAL A C 1
ATOM 5365 O O . VAL A 1 689 ? 16.362 14.733 -19.303 1.00 92.31 689 VAL A O 1
ATOM 5368 N N . SER A 1 690 ? 17.204 14.570 -17.235 1.00 93.94 690 SER A N 1
ATOM 5369 C CA . SER A 1 690 ? 17.632 15.969 -17.122 1.00 93.94 690 SER A CA 1
ATOM 5370 C C . SER A 1 690 ? 19.156 16.059 -17.013 1.00 93.94 690 SER A C 1
ATOM 5372 O O . SER A 1 690 ? 19.764 15.399 -16.169 1.00 93.94 690 SER A O 1
ATOM 5374 N N . LEU A 1 691 ? 19.785 16.845 -17.895 1.00 93.81 691 LEU A N 1
ATOM 5375 C CA . LEU A 1 691 ? 21.251 16.983 -18.014 1.00 93.81 691 LEU A CA 1
ATOM 5376 C C . LEU A 1 691 ? 21.728 18.443 -18.038 1.00 93.81 691 LEU A C 1
ATOM 5378 O O . LEU A 1 691 ? 22.923 18.692 -18.227 1.00 93.81 691 LEU A O 1
ATOM 5382 N N . ASP A 1 692 ? 20.816 19.401 -17.865 1.00 92.06 692 ASP A N 1
ATOM 5383 C CA . ASP A 1 692 ? 21.093 20.833 -18.009 1.00 92.06 692 ASP A CA 1
ATOM 5384 C C . ASP A 1 692 ? 22.241 21.295 -17.105 1.00 92.06 692 ASP A C 1
ATOM 5386 O O . ASP A 1 692 ? 22.546 20.668 -16.102 1.00 92.06 692 ASP A O 1
ATOM 5390 N N . GLY A 1 693 ? 22.941 22.373 -17.457 1.00 90.75 693 GLY A N 1
ATOM 5391 C CA . GLY A 1 693 ? 24.030 22.918 -16.632 1.00 90.75 693 GLY A CA 1
ATOM 5392 C C . GLY A 1 693 ? 25.382 22.185 -16.713 1.00 90.75 693 GLY A C 1
ATOM 5393 O O . GLY A 1 693 ? 26.382 22.743 -16.268 1.00 90.75 693 GLY A O 1
ATOM 5394 N N . ASN A 1 694 ? 25.467 21.009 -17.345 1.00 93.06 694 ASN A N 1
ATOM 5395 C CA . ASN A 1 694 ? 26.735 20.302 -17.580 1.00 93.06 694 ASN A CA 1
ATOM 5396 C C . ASN A 1 694 ? 27.412 20.759 -18.888 1.00 93.06 694 ASN A C 1
ATOM 5398 O O . ASN A 1 694 ? 27.177 20.203 -19.960 1.00 93.06 694 ASN A O 1
ATOM 5402 N N . GLN A 1 695 ? 28.290 21.760 -18.806 1.00 88.50 695 GLN A N 1
ATOM 5403 C CA . GLN A 1 695 ? 28.940 22.384 -19.976 1.00 88.50 695 GLN A CA 1
ATOM 5404 C C . GLN A 1 695 ? 29.845 21.435 -20.789 1.00 88.50 695 GLN A C 1
ATOM 5406 O O . GLN A 1 695 ? 30.110 21.689 -21.962 1.00 88.50 695 GLN A O 1
ATOM 5411 N N . GLY A 1 696 ? 30.353 20.361 -20.174 1.00 89.06 696 GLY A N 1
ATOM 5412 C CA . GLY A 1 696 ? 31.286 19.425 -20.809 1.00 89.06 696 GLY A CA 1
ATOM 5413 C C . GLY A 1 696 ? 30.627 18.297 -21.609 1.00 89.06 696 GLY A C 1
ATOM 5414 O O . GLY A 1 696 ? 31.348 17.503 -22.223 1.00 89.06 696 GLY A O 1
ATOM 5415 N N . LEU A 1 697 ? 29.295 18.165 -21.568 1.00 92.56 697 LEU A N 1
ATOM 5416 C CA . LEU A 1 697 ? 28.573 17.095 -22.261 1.00 92.56 697 LEU A CA 1
ATOM 5417 C C . LEU A 1 697 ? 28.412 17.396 -23.753 1.00 92.56 697 LEU A C 1
ATOM 5419 O O . LEU A 1 697 ? 28.181 18.533 -24.162 1.00 92.56 697 LEU A O 1
ATOM 5423 N N . CYS A 1 698 ? 28.504 16.354 -24.577 1.00 88.88 698 CYS A N 1
ATOM 5424 C CA . CYS A 1 698 ? 28.361 16.461 -26.025 1.00 88.88 698 CYS A CA 1
ATOM 5425 C C . CYS A 1 698 ? 27.653 15.234 -26.625 1.00 88.88 698 CYS A C 1
ATOM 5427 O O . CYS A 1 698 ? 27.648 14.152 -26.039 1.00 88.88 698 CYS A O 1
ATOM 5429 N N . GLY A 1 699 ? 27.047 15.354 -27.810 1.00 82.19 699 GLY A N 1
ATOM 5430 C CA . GLY A 1 699 ? 26.427 14.202 -28.477 1.00 82.19 699 GLY A CA 1
ATOM 5431 C C . GLY A 1 699 ? 25.416 14.543 -29.570 1.00 82.19 699 GLY A C 1
ATOM 5432 O O . GLY A 1 699 ? 25.051 15.693 -29.767 1.00 82.19 699 GLY A O 1
ATOM 5433 N N . ARG A 1 700 ? 24.966 13.515 -30.304 1.00 64.00 700 ARG A N 1
ATOM 5434 C CA . ARG A 1 700 ? 23.939 13.593 -31.368 1.00 64.00 700 ARG A CA 1
ATOM 5435 C C . ARG A 1 700 ? 22.615 12.927 -30.952 1.00 64.00 700 ARG A C 1
ATOM 5437 O O . ARG A 1 700 ? 21.945 12.320 -31.783 1.00 64.00 700 ARG A O 1
ATOM 5444 N N . ALA A 1 701 ? 22.270 12.968 -29.668 1.00 61.03 701 ALA A N 1
ATOM 5445 C CA . ALA A 1 701 ? 21.011 12.415 -29.175 1.00 61.03 701 ALA A CA 1
ATOM 5446 C C . ALA A 1 701 ? 19.867 13.409 -29.447 1.00 61.03 701 ALA A C 1
ATOM 5448 O O . ALA A 1 701 ? 19.932 14.570 -29.046 1.00 61.03 701 ALA A O 1
ATOM 5449 N N . THR A 1 702 ? 18.838 12.977 -30.177 1.00 54.62 702 THR A N 1
ATOM 5450 C CA . THR A 1 702 ? 17.662 13.797 -30.498 1.00 54.62 702 THR A CA 1
ATOM 5451 C C . THR A 1 702 ? 16.877 14.103 -29.222 1.00 54.62 702 THR A C 1
ATOM 5453 O O . THR A 1 702 ? 16.321 13.188 -28.628 1.00 54.62 702 THR A O 1
ATOM 5456 N N . GLY A 1 703 ? 16.829 15.374 -28.810 1.00 62.41 703 GLY A N 1
ATOM 5457 C CA . GLY A 1 703 ? 16.037 15.843 -27.663 1.00 62.41 703 GLY A CA 1
ATOM 5458 C C . GLY A 1 703 ? 16.825 16.535 -26.544 1.00 62.41 703 GLY A C 1
ATOM 5459 O O . GLY A 1 703 ? 16.206 17.205 -25.726 1.00 62.41 703 GLY A O 1
ATOM 5460 N N . PHE A 1 704 ? 18.161 16.455 -26.538 1.00 71.44 704 PHE A N 1
ATOM 5461 C CA . PHE A 1 704 ? 19.014 17.179 -25.583 1.00 71.44 704 PHE A CA 1
ATOM 5462 C C . PHE A 1 704 ? 19.705 18.378 -26.252 1.00 71.44 704 PHE A C 1
ATOM 5464 O O . PHE A 1 704 ? 20.256 18.250 -27.347 1.00 71.44 704 PHE A O 1
ATOM 5471 N N . HIS A 1 705 ? 19.715 19.541 -25.594 1.00 71.88 705 HIS A N 1
ATOM 5472 C CA . HIS A 1 705 ? 20.366 20.762 -26.091 1.00 71.88 705 HIS A CA 1
ATOM 5473 C C . HIS A 1 705 ? 21.875 20.763 -25.778 1.00 71.88 705 HIS A C 1
ATOM 5475 O O . HIS A 1 705 ? 22.347 21.577 -24.989 1.00 71.88 705 HIS A O 1
ATOM 5481 N N . VAL A 1 706 ? 22.646 19.849 -26.380 1.00 78.44 706 VAL A N 1
ATOM 5482 C CA . VAL A 1 706 ? 24.110 19.762 -26.189 1.00 78.44 706 VAL A CA 1
ATOM 5483 C C . VAL A 1 706 ? 24.894 19.923 -27.499 1.00 78.44 706 VAL A C 1
ATOM 5485 O O . VAL A 1 706 ? 24.393 19.559 -28.567 1.00 78.44 706 VAL A O 1
ATOM 5488 N N . PRO A 1 707 ? 26.131 20.459 -27.457 1.00 80.44 707 PRO A N 1
ATOM 5489 C CA . PRO A 1 707 ? 26.979 20.569 -28.640 1.00 80.44 707 PRO A CA 1
ATOM 5490 C C . PRO A 1 707 ? 27.367 19.190 -29.198 1.00 80.44 707 PRO A C 1
ATOM 5492 O O . PRO A 1 707 ? 27.445 18.189 -28.485 1.00 80.44 707 PRO A O 1
ATOM 5495 N N . SER A 1 708 ? 27.650 19.123 -30.501 1.00 79.25 708 SER A N 1
ATOM 5496 C CA . SER A 1 708 ? 28.219 17.908 -31.098 1.00 79.25 708 SER A CA 1
ATOM 5497 C C . SER A 1 708 ? 29.624 17.663 -30.548 1.00 79.25 708 SER A C 1
ATOM 5499 O O . SER A 1 708 ? 30.405 18.604 -30.409 1.00 79.25 708 SER A O 1
ATOM 5501 N N . CYS A 1 709 ? 29.955 16.404 -30.244 1.00 79.25 709 CYS A N 1
ATOM 5502 C CA . CYS A 1 709 ? 31.312 16.064 -29.824 1.00 79.25 709 CYS A CA 1
ATOM 5503 C C . CYS A 1 709 ? 32.317 16.425 -30.934 1.00 79.25 709 CYS A C 1
ATOM 5505 O O . CYS A 1 709 ? 31.978 16.270 -32.110 1.00 79.25 709 CYS A O 1
ATOM 5507 N N . PRO A 1 710 ? 33.533 16.893 -30.598 1.00 68.88 710 PRO A N 1
ATOM 5508 C CA . PRO A 1 710 ? 34.552 17.202 -31.595 1.00 68.88 710 PRO A CA 1
ATOM 5509 C C . PRO A 1 710 ? 34.887 15.953 -32.424 1.00 68.88 710 PRO A C 1
ATOM 5511 O O . PRO A 1 710 ? 35.399 14.969 -31.892 1.00 68.88 710 PRO A O 1
ATOM 5514 N N . ASP A 1 711 ? 34.579 15.982 -33.722 1.00 58.88 711 ASP A N 1
ATOM 5515 C CA . ASP A 1 711 ? 34.866 14.875 -34.634 1.00 58.88 711 ASP A CA 1
ATOM 5516 C C . ASP A 1 711 ? 36.369 14.824 -34.960 1.00 58.88 711 ASP A C 1
ATOM 5518 O O . ASP A 1 711 ? 36.923 15.733 -35.584 1.00 58.88 711 ASP A O 1
ATOM 5522 N N . ALA A 1 712 ? 37.012 13.698 -34.649 1.00 46.28 712 ALA A N 1
ATOM 5523 C CA . ALA A 1 712 ? 38.170 13.244 -35.410 1.00 46.28 712 ALA A CA 1
ATOM 5524 C C . ALA A 1 712 ? 37.670 12.763 -36.790 1.00 46.28 712 ALA A C 1
ATOM 5526 O O . ALA A 1 712 ? 37.177 11.650 -36.945 1.00 46.28 712 ALA A O 1
ATOM 5527 N N . SER A 1 713 ? 37.707 13.651 -37.786 1.00 41.22 713 SER A N 1
ATOM 5528 C CA . SER A 1 713 ? 37.278 13.398 -39.180 1.00 41.22 713 SER A CA 1
ATOM 5529 C C . SER A 1 713 ? 38.364 12.643 -39.997 1.00 41.22 713 SER A C 1
ATOM 5531 O O . SER A 1 713 ? 39.514 12.694 -39.548 1.00 41.22 713 SER A O 1
ATOM 5533 N N . PRO A 1 714 ? 38.098 12.021 -41.191 1.00 46.41 714 PRO A N 1
ATOM 5534 C CA . PRO A 1 714 ? 37.353 12.635 -42.317 1.00 46.41 714 PRO A CA 1
ATOM 5535 C C . PRO A 1 714 ? 36.480 11.757 -43.286 1.00 46.41 714 PRO A C 1
ATOM 5537 O O . PRO A 1 714 ? 36.853 10.664 -43.689 1.00 46.41 714 PRO A O 1
ATOM 5540 N N . ARG A 1 715 ? 35.389 12.397 -43.779 1.00 43.16 715 ARG A N 1
ATOM 5541 C CA . ARG A 1 715 ? 34.825 12.537 -45.169 1.00 43.16 715 ARG A CA 1
ATOM 5542 C C . ARG A 1 715 ? 34.224 11.363 -45.993 1.00 43.16 715 ARG A C 1
ATOM 5544 O O . ARG A 1 715 ? 34.944 10.515 -46.497 1.00 43.16 715 ARG A O 1
ATOM 5551 N N . THR A 1 716 ? 32.951 11.492 -46.423 1.00 36.91 716 THR A N 1
ATOM 5552 C CA . THR A 1 716 ? 32.457 12.070 -47.723 1.00 36.91 716 THR A CA 1
ATOM 5553 C C . THR A 1 716 ? 30.928 11.883 -47.892 1.00 36.91 716 THR A C 1
ATOM 5555 O O . THR A 1 716 ? 30.339 11.008 -47.267 1.00 36.91 716 THR A O 1
ATOM 5558 N N . GLY A 1 717 ? 30.255 12.729 -48.692 1.00 34.47 717 GLY A N 1
ATOM 5559 C CA . GLY A 1 717 ? 28.791 12.741 -48.848 1.00 34.47 717 GLY A CA 1
ATOM 5560 C C . GLY A 1 717 ? 28.257 13.051 -50.260 1.00 34.47 717 GLY A C 1
ATOM 5561 O O . GLY A 1 717 ? 28.990 13.562 -51.094 1.00 34.47 717 GLY A O 1
ATOM 5562 N N . ARG A 1 718 ? 26.946 12.763 -50.411 1.00 41.31 718 ARG A N 1
ATOM 5563 C CA . ARG A 1 718 ? 25.861 13.306 -51.283 1.00 41.31 718 ARG A CA 1
ATOM 5564 C C . ARG A 1 718 ? 26.034 13.379 -52.817 1.00 41.31 718 ARG A C 1
ATOM 5566 O O . ARG A 1 718 ? 26.920 14.065 -53.297 1.00 41.31 718 ARG A O 1
ATOM 5573 N N . HIS A 1 719 ? 25.017 12.910 -53.573 1.00 37.03 719 HIS A N 1
ATOM 5574 C CA . HIS A 1 719 ? 23.908 13.771 -54.053 1.00 37.03 719 HIS A CA 1
ATOM 5575 C C . HIS A 1 719 ? 22.757 13.062 -54.833 1.00 37.03 719 HIS A C 1
ATOM 5577 O O . HIS A 1 719 ? 22.987 12.234 -55.701 1.00 37.03 719 HIS A O 1
ATOM 5583 N N . TYR A 1 720 ? 21.530 13.506 -54.503 1.00 34.62 720 TYR A N 1
ATOM 5584 C CA . TYR A 1 720 ? 20.251 13.623 -55.243 1.00 34.62 720 TYR A CA 1
ATOM 5585 C C . TYR A 1 720 ? 19.427 12.425 -55.773 1.00 34.62 720 TYR A C 1
ATOM 5587 O O . TYR A 1 720 ? 19.683 11.837 -56.815 1.00 34.62 720 TYR A O 1
ATOM 5595 N N . ARG A 1 721 ? 18.268 12.249 -55.111 1.00 42.53 721 ARG A N 1
ATOM 5596 C CA . ARG A 1 721 ? 16.972 11.900 -55.718 1.00 42.53 721 ARG A CA 1
ATOM 5597 C C . ARG A 1 721 ? 16.427 13.106 -56.489 1.00 42.53 721 ARG A C 1
ATOM 5599 O O . ARG A 1 721 ? 16.413 14.186 -55.905 1.00 42.53 721 ARG A O 1
ATOM 5606 N N . LEU A 1 722 ? 15.875 12.891 -57.685 1.00 36.31 722 LEU A N 1
ATOM 5607 C CA . LEU A 1 722 ? 14.479 13.202 -58.052 1.00 36.31 722 LEU A CA 1
ATOM 5608 C C . LEU A 1 722 ? 14.264 13.130 -59.576 1.00 36.31 722 LEU A C 1
ATOM 5610 O O . LEU A 1 722 ? 15.044 13.680 -60.339 1.00 36.31 722 LEU A O 1
ATOM 5614 N N . ILE A 1 723 ? 13.115 12.552 -59.944 1.00 36.38 723 ILE A N 1
ATOM 5615 C CA . ILE A 1 723 ? 12.381 12.701 -61.214 1.00 36.38 723 ILE A CA 1
ATOM 5616 C C . ILE A 1 723 ? 12.907 11.875 -62.391 1.00 36.38 723 ILE A C 1
ATOM 5618 O O . ILE A 1 723 ? 13.869 12.250 -63.045 1.00 36.38 723 ILE A O 1
ATOM 5622 N N . MET A 1 724 ? 12.170 10.806 -62.715 1.00 35.62 724 MET A N 1
ATOM 5623 C CA . MET A 1 724 ? 11.630 10.570 -64.062 1.00 35.62 724 MET A CA 1
ATOM 5624 C C . MET A 1 724 ? 10.697 9.337 -64.054 1.00 35.62 724 MET A C 1
ATOM 5626 O O . MET A 1 724 ? 11.122 8.225 -63.767 1.00 35.62 724 MET A O 1
ATOM 5630 N N . VAL A 1 725 ? 9.439 9.582 -64.442 1.00 45.22 725 VAL A N 1
ATOM 5631 C CA . VAL A 1 725 ? 8.454 8.634 -65.014 1.00 45.22 725 VAL A CA 1
ATOM 5632 C C . VAL A 1 725 ? 7.465 7.913 -64.072 1.00 45.22 725 VAL A C 1
ATOM 5634 O O . VAL A 1 725 ? 7.552 6.735 -63.749 1.00 45.22 725 VAL A O 1
ATOM 5637 N N . LEU A 1 726 ? 6.458 8.704 -63.704 1.00 44.94 726 LEU A N 1
ATOM 5638 C CA . LEU A 1 726 ? 5.016 8.419 -63.612 1.00 44.94 726 LEU A CA 1
ATOM 5639 C C . LEU A 1 726 ? 4.422 7.482 -64.707 1.00 44.94 726 LEU A C 1
ATOM 5641 O O . LEU A 1 726 ? 4.905 7.524 -65.831 1.00 44.94 726 LEU A O 1
ATOM 5645 N N . ILE A 1 727 ? 3.258 6.852 -64.401 1.00 41.88 727 ILE A N 1
ATOM 5646 C CA . ILE A 1 727 ? 2.163 6.403 -65.325 1.00 41.88 727 ILE A CA 1
ATOM 5647 C C . ILE A 1 727 ? 2.531 5.172 -66.196 1.00 41.88 727 ILE A C 1
ATOM 5649 O O . ILE A 1 727 ? 3.432 5.363 -67.004 1.00 41.88 727 ILE A O 1
ATOM 5653 N N . PRO A 1 728 ? 1.891 3.955 -66.169 1.00 48.41 728 PRO A N 1
ATOM 5654 C CA . PRO A 1 728 ? 0.436 3.653 -66.047 1.00 48.41 728 PRO A CA 1
ATOM 5655 C C . PRO A 1 728 ? 0.027 2.180 -65.639 1.00 48.41 728 PRO A C 1
ATOM 5657 O O . PRO A 1 728 ? 0.139 1.289 -66.471 1.00 48.41 728 PRO A O 1
ATOM 5660 N N . ILE A 1 729 ? -0.569 1.848 -64.476 1.00 50.78 729 ILE A N 1
ATOM 5661 C CA . ILE A 1 729 ? -1.292 0.536 -64.316 1.00 50.78 729 ILE A CA 1
ATOM 5662 C C . ILE A 1 729 ? -2.536 0.661 -63.409 1.00 50.78 729 ILE A C 1
ATOM 5664 O O . ILE A 1 729 ? -2.705 -0.064 -62.436 1.00 50.78 729 ILE A O 1
ATOM 5668 N N . ILE A 1 730 ? -3.424 1.616 -63.710 1.00 51.84 730 ILE A N 1
ATOM 5669 C CA . ILE A 1 730 ? -4.792 1.704 -63.132 1.00 51.84 730 ILE A CA 1
ATOM 5670 C C . ILE A 1 730 ? -5.847 1.781 -64.270 1.00 51.84 730 ILE A C 1
ATOM 5672 O O . ILE A 1 730 ? -6.982 2.201 -64.094 1.00 51.84 730 ILE A O 1
ATOM 5676 N N . GLY A 1 731 ? -5.483 1.347 -65.483 1.00 45.66 731 GLY A N 1
ATOM 5677 C CA . GLY A 1 731 ? -6.320 1.438 -66.690 1.00 45.66 731 GLY A CA 1
ATOM 5678 C C . GLY A 1 731 ? -6.982 0.136 -67.151 1.00 45.66 731 GLY A C 1
ATOM 5679 O O . GLY A 1 731 ? -7.660 0.154 -68.169 1.00 45.66 731 GLY A O 1
ATOM 5680 N N . PHE A 1 732 ? -6.812 -0.982 -66.434 1.00 54.09 732 PHE A N 1
ATOM 5681 C CA . PHE A 1 732 ? -7.488 -2.257 -66.745 1.00 54.09 732 PHE A CA 1
ATOM 5682 C C . PHE A 1 732 ? -8.663 -2.524 -65.794 1.00 54.09 732 PHE A C 1
ATOM 5684 O O . PHE A 1 732 ? -8.875 -3.603 -65.247 1.00 54.09 732 PHE A O 1
ATOM 5691 N N . LEU A 1 733 ? -9.390 -1.433 -65.584 1.00 46.56 733 LEU A N 1
ATOM 5692 C CA . LEU A 1 733 ? -10.768 -1.335 -65.154 1.00 46.56 733 LEU A CA 1
ATOM 5693 C C . LEU A 1 733 ? -11.636 -2.454 -65.761 1.00 46.56 733 LEU A C 1
ATOM 5695 O O . LEU A 1 733 ? -11.602 -2.728 -66.958 1.00 46.56 733 LEU A O 1
ATOM 5699 N N . SER A 1 734 ? -12.491 -3.020 -64.914 1.00 45.81 734 SER A N 1
ATOM 5700 C CA . SER A 1 734 ? -13.928 -3.083 -65.201 1.00 45.81 734 SER A CA 1
ATOM 5701 C C . SER A 1 734 ? -14.366 -3.577 -66.587 1.00 45.81 734 SER A C 1
ATOM 5703 O O . SER A 1 734 ? -15.181 -2.935 -67.250 1.00 45.81 734 SER A O 1
ATOM 5705 N N . LEU A 1 735 ? -13.922 -4.765 -66.987 1.00 46.47 735 LEU A N 1
ATOM 5706 C CA . LEU A 1 735 ? -14.591 -5.514 -68.049 1.00 46.47 735 LEU A CA 1
ATOM 5707 C C . LEU A 1 735 ? -14.704 -6.999 -67.703 1.00 46.47 735 LEU A C 1
ATOM 5709 O O . LEU A 1 735 ? -14.192 -7.850 -68.413 1.00 46.47 735 LEU A O 1
ATOM 5713 N N . ALA A 1 736 ? -15.374 -7.320 -66.597 1.00 46.91 736 ALA A N 1
ATOM 5714 C CA . ALA A 1 736 ? -15.990 -8.644 -66.445 1.00 46.91 736 ALA A CA 1
ATOM 5715 C C . ALA A 1 736 ? -17.146 -8.680 -65.428 1.00 46.91 736 ALA A C 1
ATOM 5717 O O . ALA A 1 736 ? -17.572 -9.753 -65.019 1.00 46.91 736 ALA A O 1
ATOM 5718 N N . LEU A 1 737 ? -17.723 -7.523 -65.076 1.00 46.94 737 LEU A N 1
ATOM 5719 C CA . LEU A 1 737 ? -19.049 -7.419 -64.446 1.00 46.94 737 LEU A CA 1
ATOM 5720 C C . LEU A 1 737 ? -20.176 -7.506 -65.500 1.00 46.94 737 LEU A C 1
ATOM 5722 O O . LEU A 1 737 ? -21.187 -6.816 -65.416 1.00 46.94 737 LEU A O 1
ATOM 5726 N N . LEU A 1 738 ? -20.005 -8.370 -66.505 1.00 43.66 738 LEU A N 1
ATOM 5727 C CA . LEU A 1 738 ? -21.030 -8.693 -67.503 1.00 43.66 738 LEU A CA 1
ATOM 5728 C C . LEU A 1 738 ? -21.210 -10.211 -67.651 1.00 43.66 738 LEU A C 1
ATOM 5730 O O . LEU A 1 738 ? -21.381 -10.743 -68.738 1.00 43.66 738 LEU A O 1
ATOM 5734 N N . THR A 1 739 ? -21.165 -10.907 -66.518 1.00 44.75 739 THR A N 1
ATOM 5735 C CA . THR A 1 739 ? -21.865 -12.188 -66.328 1.00 44.75 739 THR A CA 1
ATOM 5736 C C . THR A 1 739 ? -22.858 -12.071 -65.173 1.00 44.75 739 THR A C 1
ATOM 5738 O O . THR A 1 739 ? -23.131 -13.011 -64.434 1.00 44.75 739 THR A O 1
ATOM 5741 N N . CYS A 1 740 ? -23.435 -10.876 -65.028 1.00 40.88 740 CYS A N 1
ATOM 5742 C CA . CYS A 1 740 ? -24.749 -10.767 -64.427 1.00 40.88 740 CYS A CA 1
ATOM 5743 C C . CYS A 1 740 ? -25.729 -11.644 -65.217 1.00 40.88 740 CYS A C 1
ATOM 5745 O O . CYS A 1 740 ? -25.732 -11.622 -66.445 1.00 40.88 740 CYS A O 1
ATOM 5747 N N . PHE A 1 741 ? -26.629 -12.274 -64.467 1.00 35.69 741 PHE A N 1
ATOM 5748 C CA . PHE A 1 741 ? -27.943 -12.736 -64.905 1.00 35.69 741 PHE A CA 1
ATOM 5749 C C . PHE A 1 741 ? -28.023 -14.053 -65.679 1.00 35.69 741 PHE A C 1
ATOM 5751 O O . PHE A 1 741 ? -27.891 -14.088 -66.893 1.00 35.69 741 PHE A O 1
ATOM 5758 N N . ILE A 1 742 ? -28.352 -15.105 -64.924 1.00 32.31 742 ILE A N 1
ATOM 5759 C CA . ILE A 1 742 ? -29.350 -16.179 -65.136 1.00 32.31 742 ILE A CA 1
ATOM 5760 C C . ILE A 1 742 ? -29.175 -16.992 -63.832 1.00 32.31 742 ILE A C 1
ATOM 5762 O O . ILE A 1 742 ? -28.108 -17.553 -63.625 1.00 32.31 742 ILE A O 1
ATOM 5766 N N . ILE A 1 743 ? -30.014 -16.958 -62.789 1.00 38.38 743 ILE A N 1
ATOM 5767 C CA . ILE A 1 743 ? -31.442 -17.301 -62.638 1.00 38.38 743 ILE A CA 1
ATOM 5768 C C . ILE A 1 743 ? -31.892 -16.602 -61.318 1.00 38.38 743 ILE A C 1
ATOM 5770 O O . ILE A 1 743 ? -31.207 -16.740 -60.309 1.00 38.38 743 ILE A O 1
ATOM 5774 N N . HIS A 1 744 ? -32.829 -15.638 -61.305 1.00 32.03 744 HIS A N 1
ATOM 5775 C CA . HIS A 1 744 ? -34.270 -15.798 -60.983 1.00 32.03 744 HIS A CA 1
ATOM 5776 C C . HIS A 1 744 ? -34.569 -16.775 -59.811 1.00 32.03 744 HIS A C 1
ATOM 5778 O O . HIS A 1 744 ? -33.995 -17.845 -59.738 1.00 32.03 744 HIS A O 1
ATOM 5784 N N . GLU A 1 745 ? -35.502 -16.597 -58.877 1.00 29.30 745 GLU A N 1
ATOM 5785 C CA . GLU A 1 745 ? -36.468 -15.568 -58.486 1.00 29.30 745 GLU A CA 1
ATOM 5786 C C . GLU A 1 745 ? -37.198 -16.107 -57.223 1.00 29.30 745 GLU A C 1
ATOM 5788 O O . GLU A 1 745 ? -37.209 -17.315 -56.994 1.00 29.30 745 GLU A O 1
ATOM 5793 N N . LYS A 1 746 ? -37.923 -15.219 -56.525 1.00 26.64 746 LYS A N 1
ATOM 5794 C CA . LYS A 1 746 ? -39.200 -15.445 -55.796 1.00 26.64 746 LYS A CA 1
ATOM 5795 C C . LYS A 1 746 ? -39.249 -15.832 -54.295 1.00 26.64 746 LYS A C 1
ATOM 5797 O O . LYS A 1 746 ? -39.183 -16.981 -53.881 1.00 26.64 746 LYS A O 1
ATOM 5802 N N . ILE A 1 747 ? -39.543 -14.766 -53.539 1.00 37.50 747 ILE A N 1
ATOM 5803 C CA . ILE A 1 747 ? -40.357 -14.526 -52.310 1.00 37.50 747 ILE A CA 1
ATOM 5804 C C . ILE A 1 747 ? -41.813 -15.069 -52.528 1.00 37.50 747 ILE A C 1
ATOM 5806 O O . ILE A 1 747 ? -42.183 -15.055 -53.708 1.00 37.50 747 ILE A O 1
ATOM 5810 N N . PRO A 1 748 ? -42.681 -15.503 -51.545 1.00 35.09 748 PRO A N 1
ATOM 5811 C CA . PRO A 1 748 ? -43.243 -14.635 -50.473 1.00 35.09 748 PRO A CA 1
ATOM 5812 C C . PRO A 1 748 ? -43.901 -15.199 -49.159 1.00 35.09 748 PRO A C 1
ATOM 5814 O O . PRO A 1 748 ? -44.506 -16.259 -49.120 1.00 35.09 748 PRO A O 1
ATOM 5817 N N . GLN A 1 749 ? -43.823 -14.354 -48.110 1.00 27.27 749 GLN A N 1
ATOM 5818 C CA . GLN A 1 749 ? -44.839 -13.800 -47.160 1.00 27.27 749 GLN A CA 1
ATOM 5819 C C . GLN A 1 749 ? -45.868 -14.603 -46.300 1.00 27.27 749 GLN A C 1
ATOM 5821 O O . GLN A 1 749 ? -46.621 -15.438 -46.785 1.00 27.27 749 GLN A O 1
ATOM 5826 N N . ALA A 1 750 ? -46.034 -14.034 -45.076 1.00 25.73 750 ALA A N 1
ATOM 5827 C CA . ALA A 1 750 ? -47.224 -13.864 -44.190 1.00 25.73 750 ALA A CA 1
ATOM 5828 C C . ALA A 1 750 ? -47.437 -14.917 -43.061 1.00 25.73 750 ALA A C 1
ATOM 5830 O O . ALA A 1 750 ? -47.286 -16.101 -43.310 1.00 25.73 750 ALA A O 1
ATOM 5831 N N . THR A 1 751 ? -47.772 -14.624 -41.781 1.00 23.14 751 THR A N 1
ATOM 5832 C CA . THR A 1 751 ? -48.711 -13.652 -41.147 1.00 23.14 751 THR A CA 1
ATOM 5833 C C . THR A 1 751 ? -48.516 -13.530 -39.594 1.00 23.14 751 THR A C 1
ATOM 5835 O O . THR A 1 751 ? -48.096 -14.500 -38.979 1.00 23.14 751 THR A O 1
ATOM 5838 N N . PHE A 1 752 ? -48.837 -12.343 -39.012 1.00 24.14 752 PHE A N 1
ATOM 5839 C CA . PHE A 1 752 ? -49.558 -11.979 -37.731 1.00 24.14 752 PHE A CA 1
ATOM 5840 C C . PHE A 1 752 ? -49.437 -12.875 -36.442 1.00 24.14 752 PHE A C 1
ATOM 5842 O O . PHE A 1 752 ? -49.498 -14.085 -36.562 1.00 24.14 752 PHE A O 1
ATOM 5849 N N . SER A 1 753 ? -49.407 -12.461 -35.148 1.00 24.78 753 SER A N 1
ATOM 5850 C CA . SER A 1 753 ? -49.653 -11.201 -34.391 1.00 24.78 753 SER A CA 1
ATOM 5851 C C . SER A 1 753 ? -49.558 -11.342 -32.837 1.00 24.78 753 SER A C 1
ATOM 5853 O O . SER A 1 753 ? -49.788 -12.432 -32.328 1.00 24.78 753 SER A O 1
ATOM 5855 N N . LEU A 1 754 ? -49.427 -10.183 -32.141 1.00 32.31 754 LEU A N 1
ATOM 5856 C CA . LEU A 1 754 ? -50.039 -9.714 -30.854 1.00 32.31 754 LEU A CA 1
ATOM 5857 C C . LEU A 1 754 ? -49.563 -10.185 -29.448 1.00 32.31 754 LEU A C 1
ATOM 5859 O O . LEU A 1 754 ? -49.628 -11.357 -29.105 1.00 32.31 754 LEU A O 1
ATOM 5863 N N . PHE A 1 755 ? -49.303 -9.199 -28.565 1.00 26.38 755 PHE A N 1
ATOM 5864 C CA . PHE A 1 755 ? -49.460 -9.250 -27.092 1.00 26.38 755 PHE A CA 1
ATOM 5865 C C . PHE A 1 755 ? -50.053 -7.903 -26.576 1.00 26.38 755 PHE A C 1
ATOM 5867 O O . PHE A 1 755 ? -49.973 -6.907 -27.296 1.00 26.38 755 PHE A O 1
ATOM 5874 N N . PRO A 1 756 ? -50.726 -7.848 -25.403 1.00 35.41 756 PRO A N 1
ATOM 5875 C CA . PRO A 1 756 ? -51.939 -7.047 -25.182 1.00 35.41 756 PRO A CA 1
ATOM 5876 C C . PRO A 1 756 ? -51.737 -5.724 -24.417 1.00 35.41 756 PRO A C 1
ATOM 5878 O O . PRO A 1 756 ? -50.876 -5.611 -23.550 1.00 35.41 756 PRO A O 1
ATOM 5881 N N . SER A 1 757 ? -52.625 -4.756 -24.678 1.00 37.94 757 SER A N 1
ATOM 5882 C CA . SER A 1 757 ? -52.741 -3.457 -23.991 1.00 37.94 757 SER A CA 1
ATOM 5883 C C . SER A 1 757 ? -53.232 -3.559 -22.536 1.00 37.94 757 SER A C 1
ATOM 5885 O O . SER A 1 757 ? -54.127 -4.357 -22.243 1.00 37.94 757 SER A O 1
ATOM 5887 N N . LEU A 1 758 ? -52.739 -2.682 -21.647 1.00 41.91 758 LEU A N 1
ATOM 5888 C CA . LEU A 1 758 ? -53.289 -2.458 -20.299 1.00 41.91 758 LEU A CA 1
ATOM 5889 C C . LEU A 1 758 ? -54.762 -1.978 -20.380 1.00 41.91 758 LEU A C 1
ATOM 5891 O O . LEU A 1 758 ? -55.102 -1.108 -21.176 1.00 41.91 758 LEU A O 1
ATOM 5895 N N . GLY A 1 759 ? -55.649 -2.585 -19.583 1.00 39.19 759 GLY A N 1
ATOM 5896 C CA . GLY A 1 759 ? -57.116 -2.494 -19.710 1.00 39.19 759 GLY A CA 1
ATOM 5897 C C . GLY A 1 759 ? -57.801 -1.136 -19.434 1.00 39.19 759 GLY A C 1
ATOM 5898 O O . GLY A 1 759 ? -57.189 -0.148 -19.042 1.00 39.19 759 GLY A O 1
ATOM 5899 N N . GLU A 1 760 ? -59.128 -1.139 -19.608 1.00 41.81 760 GLU A N 1
ATOM 5900 C CA . GLU A 1 760 ? -60.077 -0.031 -19.875 1.00 41.81 760 GLU A CA 1
ATOM 5901 C C . GLU A 1 760 ? -60.215 1.144 -18.867 1.00 41.81 760 GLU A C 1
ATOM 5903 O O . GLU A 1 760 ? -61.123 1.956 -19.024 1.00 41.81 760 GLU A O 1
ATOM 5908 N N . LYS A 1 761 ? -59.358 1.303 -17.845 1.00 51.59 761 LYS A N 1
ATOM 5909 C CA . LYS A 1 761 ? -59.531 2.347 -16.795 1.00 51.59 761 LYS A CA 1
ATOM 5910 C C . LYS A 1 761 ? -58.624 3.579 -16.893 1.00 51.59 761 LYS A C 1
ATOM 5912 O O . LYS A 1 761 ? -58.829 4.522 -16.134 1.00 51.59 761 LYS A O 1
ATOM 5917 N N . PHE A 1 762 ? -57.650 3.595 -17.797 1.00 58.81 762 PHE A N 1
ATOM 5918 C CA . PHE A 1 762 ? -56.720 4.717 -17.955 1.00 58.81 762 PHE A CA 1
ATOM 5919 C C . PHE A 1 762 ? -57.059 5.548 -19.200 1.00 58.81 762 PHE A C 1
ATOM 5921 O O . PHE A 1 762 ? -57.457 4.974 -20.219 1.00 58.81 762 PHE A O 1
ATOM 5928 N N . PRO A 1 763 ? -56.913 6.888 -19.159 1.00 60.94 763 PRO A N 1
ATOM 5929 C CA . PRO A 1 763 ? -57.114 7.713 -20.342 1.00 60.94 763 PRO A CA 1
ATOM 5930 C C . PRO A 1 763 ? -56.106 7.301 -21.422 1.00 60.94 763 PRO A C 1
ATOM 5932 O O . PRO A 1 763 ? -54.892 7.379 -21.215 1.00 60.94 763 PRO A O 1
ATOM 5935 N N . ARG A 1 764 ? -56.615 6.837 -22.571 1.00 71.00 764 ARG A N 1
ATOM 5936 C CA . ARG A 1 764 ? -55.789 6.495 -23.735 1.00 71.00 764 ARG A CA 1
ATOM 5937 C C . ARG A 1 764 ? -55.251 7.781 -24.351 1.00 71.00 764 ARG A C 1
ATOM 5939 O O . ARG A 1 764 ? -56.028 8.630 -24.782 1.00 71.00 764 ARG A O 1
ATOM 5946 N N . VAL A 1 765 ? -53.931 7.907 -24.389 1.00 77.44 765 VAL A N 1
ATOM 5947 C CA . VAL A 1 765 ? -53.220 9.051 -24.968 1.00 77.44 765 VAL A CA 1
ATOM 5948 C C . VAL A 1 765 ? -52.436 8.586 -26.190 1.00 77.44 765 VAL A C 1
ATOM 5950 O O . VAL A 1 765 ? -51.768 7.556 -26.145 1.00 77.44 765 VAL A O 1
ATOM 5953 N N . SER A 1 766 ? -52.545 9.311 -27.304 1.00 84.75 766 SER A N 1
ATOM 5954 C CA . SER A 1 766 ? -51.780 9.005 -28.518 1.00 84.75 766 SER A CA 1
ATOM 5955 C C . SER A 1 766 ? -50.424 9.717 -28.526 1.00 84.75 766 SER A C 1
ATOM 5957 O O . SER A 1 766 ? -50.219 10.697 -27.804 1.00 84.75 766 SER A O 1
ATOM 5959 N N . TYR A 1 767 ? -49.512 9.281 -29.403 1.00 87.00 767 TYR A N 1
ATOM 5960 C CA . TYR A 1 767 ? -48.262 10.003 -29.680 1.00 87.00 767 TYR A CA 1
ATOM 5961 C C . TYR A 1 767 ? -48.517 11.494 -29.968 1.00 87.00 767 TYR A C 1
ATOM 5963 O O . TYR A 1 767 ? -47.843 12.361 -29.418 1.00 87.00 767 TYR A O 1
ATOM 5971 N N . TRP A 1 768 ? -49.546 11.809 -30.761 1.00 84.12 768 TRP A N 1
ATOM 5972 C CA . TRP A 1 768 ? -49.897 13.184 -31.131 1.00 84.12 768 TRP A CA 1
ATOM 5973 C C . TRP A 1 768 ? -50.474 14.006 -29.973 1.00 84.12 768 TRP A C 1
ATOM 5975 O O . TRP A 1 768 ? -50.351 15.232 -29.961 1.00 84.12 768 TRP A O 1
ATOM 5985 N N . ASP A 1 769 ? -51.097 13.361 -28.988 1.00 86.19 769 ASP A N 1
ATOM 5986 C CA . ASP A 1 769 ? -51.568 14.045 -27.782 1.00 86.19 769 ASP A CA 1
ATOM 5987 C C . ASP A 1 769 ? -50.401 14.425 -26.878 1.00 86.19 769 ASP A C 1
ATOM 5989 O O . ASP A 1 769 ? -50.360 15.555 -26.393 1.00 86.19 769 ASP A O 1
ATOM 5993 N N . LEU A 1 770 ? -49.426 13.524 -26.719 1.00 88.31 770 LEU A N 1
ATOM 5994 C CA . LEU A 1 770 ? -48.205 13.798 -25.963 1.00 88.31 770 LEU A CA 1
ATOM 5995 C C . LEU A 1 770 ? -47.339 14.843 -26.658 1.00 88.31 770 LEU A C 1
ATOM 5997 O O . LEU A 1 770 ? -46.928 15.798 -26.008 1.00 88.31 770 LEU A O 1
ATOM 6001 N N . ALA A 1 771 ? -47.150 14.726 -27.975 1.00 86.25 771 ALA A N 1
ATOM 6002 C CA . ALA A 1 771 ? -46.424 15.713 -28.763 1.00 86.25 771 ALA A CA 1
ATOM 6003 C C . ALA A 1 771 ? -47.067 17.103 -28.627 1.00 86.25 771 ALA A C 1
ATOM 6005 O O . ALA A 1 771 ? -46.377 18.081 -28.377 1.00 86.25 771 ALA A O 1
ATOM 6006 N N . ARG A 1 772 ? -48.401 17.226 -28.673 1.00 87.81 772 ARG A N 1
ATOM 6007 C CA . ARG A 1 772 ? -49.059 18.523 -28.420 1.00 87.81 772 ARG A CA 1
ATOM 6008 C C . ARG A 1 772 ? -48.922 18.994 -26.971 1.00 87.81 772 ARG A C 1
ATOM 6010 O O . ARG A 1 772 ? -48.744 20.188 -26.752 1.00 87.81 772 ARG A O 1
ATOM 6017 N N . ALA A 1 773 ? -49.015 18.089 -25.997 1.00 86.25 773 ALA A N 1
ATOM 6018 C CA . ALA A 1 773 ? -48.952 18.424 -24.575 1.00 86.25 773 ALA A CA 1
ATOM 6019 C C . ALA A 1 773 ? -47.567 18.921 -24.129 1.00 86.25 773 ALA A C 1
ATOM 6021 O O . ALA A 1 773 ? -47.502 19.708 -23.188 1.00 86.25 773 ALA A O 1
ATOM 6022 N N . THR A 1 774 ? -46.495 18.476 -24.790 1.00 87.81 774 THR A N 1
ATOM 6023 C CA . THR A 1 774 ? -45.092 18.811 -24.479 1.00 87.81 774 THR A CA 1
ATOM 6024 C C . THR A 1 774 ? -44.472 19.820 -25.455 1.00 87.81 774 THR A C 1
ATOM 6026 O O . THR A 1 774 ? -43.276 20.095 -25.378 1.00 87.81 774 THR A O 1
ATOM 6029 N N . GLY A 1 775 ? -45.244 20.370 -26.402 1.00 86.94 775 GLY A N 1
ATOM 6030 C CA . GLY A 1 775 ? -44.718 21.297 -27.414 1.00 86.94 775 GLY A CA 1
ATOM 6031 C C . GLY A 1 775 ? -43.753 20.628 -28.402 1.00 86.94 775 GLY A C 1
ATOM 6032 O O . GLY A 1 775 ? -42.666 21.132 -28.650 1.00 86.94 775 GLY A O 1
ATOM 6033 N N . ASN A 1 776 ? -44.149 19.476 -28.942 1.00 87.06 776 ASN A N 1
ATOM 6034 C CA . ASN A 1 776 ? -43.368 18.565 -29.783 1.00 87.06 776 ASN A CA 1
ATOM 6035 C C . ASN A 1 776 ? -42.068 18.084 -29.124 1.00 87.06 776 ASN A C 1
ATOM 6037 O O . ASN A 1 776 ? -41.049 17.968 -29.801 1.00 87.06 776 ASN A O 1
ATOM 6041 N N . PHE A 1 777 ? -42.118 17.781 -27.821 1.00 87.69 777 PHE A N 1
ATOM 6042 C CA . PHE A 1 777 ? -40.953 17.326 -27.050 1.00 87.69 777 PHE A CA 1
ATOM 6043 C C . PHE A 1 777 ? -39.783 18.321 -27.121 1.00 87.69 777 PHE A C 1
ATOM 6045 O O . PHE A 1 777 ? -38.624 17.939 -27.249 1.00 87.69 777 PHE A O 1
ATOM 6052 N N . SER A 1 778 ? -40.103 19.619 -27.089 1.00 82.88 778 SER A N 1
ATOM 6053 C CA . SER A 1 778 ? -39.102 20.683 -27.141 1.00 82.88 778 SER A CA 1
ATOM 6054 C C . SER A 1 778 ? -38.206 20.674 -25.900 1.00 82.88 778 SER A C 1
ATOM 6056 O O . SER A 1 778 ? -38.688 20.467 -24.785 1.00 82.88 778 SER A O 1
ATOM 6058 N N . GLU A 1 779 ? -36.921 20.985 -26.091 1.00 80.38 779 GLU A N 1
ATOM 6059 C CA . GLU A 1 779 ? -35.932 21.141 -25.014 1.00 80.38 779 GLU A CA 1
ATOM 6060 C C . GLU A 1 779 ? -36.372 22.108 -23.905 1.00 80.38 779 GLU A C 1
ATOM 6062 O O . GLU A 1 779 ? -36.063 21.867 -22.745 1.00 80.38 779 GLU A O 1
ATOM 6067 N N . ILE A 1 780 ? -37.171 23.144 -24.203 1.00 82.19 780 ILE A N 1
ATOM 6068 C CA . ILE A 1 780 ? -37.672 24.081 -23.173 1.00 82.19 780 ILE A CA 1
ATOM 6069 C C . ILE A 1 780 ? -38.566 23.406 -22.124 1.00 82.19 780 ILE A C 1
ATOM 6071 O O . ILE A 1 780 ? -38.771 23.946 -21.040 1.00 82.19 780 ILE A O 1
ATOM 6075 N N . ASN A 1 781 ? -39.135 22.250 -22.468 1.00 85.25 781 ASN A N 1
ATOM 6076 C CA . ASN A 1 781 ? -39.984 21.459 -21.593 1.00 85.25 781 ASN A CA 1
ATOM 6077 C C . ASN A 1 781 ? -39.247 20.236 -21.030 1.00 85.25 781 ASN A C 1
ATOM 6079 O O . ASN A 1 781 ? -39.863 19.474 -20.291 1.00 85.25 781 ASN A O 1
ATOM 6083 N N . LEU A 1 782 ? -37.969 20.019 -21.358 1.00 86.00 782 LEU A N 1
ATOM 6084 C CA . LEU A 1 782 ? -37.166 18.933 -20.799 1.00 86.00 782 LEU A CA 1
ATOM 6085 C C . LEU A 1 782 ? -36.816 19.255 -19.338 1.00 86.00 782 LEU A C 1
ATOM 6087 O O . LEU A 1 782 ? -36.271 20.313 -19.038 1.00 86.00 782 LEU A O 1
ATOM 6091 N N . ILE A 1 783 ? -37.151 18.348 -18.421 1.00 83.31 783 ILE A N 1
ATOM 6092 C CA . ILE A 1 783 ? -36.960 18.522 -16.970 1.00 83.31 783 ILE A CA 1
ATOM 6093 C C . ILE A 1 783 ? -36.040 17.464 -16.345 1.00 83.31 783 ILE A C 1
ATOM 6095 O O . ILE A 1 783 ? -35.705 17.577 -15.169 1.00 83.31 783 ILE A O 1
ATOM 6099 N N . GLY A 1 784 ? -35.624 16.446 -17.104 1.00 76.00 784 GLY A N 1
ATOM 6100 C CA . GLY A 1 784 ? -34.647 15.450 -16.661 1.00 76.00 784 GLY A CA 1
ATOM 6101 C C . GLY A 1 784 ? -34.268 14.464 -17.764 1.00 76.00 784 GLY A C 1
ATOM 6102 O O . GLY A 1 784 ? -35.077 14.176 -18.642 1.00 76.00 784 GLY A O 1
ATOM 6103 N N . GLU A 1 785 ? -33.050 13.933 -17.711 1.00 76.06 785 GLU A N 1
ATOM 6104 C CA . GLU A 1 785 ? -32.510 12.978 -18.682 1.00 76.06 785 GLU A CA 1
ATOM 6105 C C . GLU A 1 785 ? -31.715 11.890 -17.946 1.00 76.06 785 GLU A C 1
ATOM 6107 O O . GLU A 1 785 ? -30.959 12.179 -17.020 1.00 76.06 785 GLU A O 1
ATOM 6112 N N . GLY A 1 786 ? -31.933 10.629 -18.313 1.00 66.25 786 GLY A N 1
ATOM 6113 C CA . GLY A 1 786 ? -31.301 9.458 -17.709 1.00 66.25 786 GLY A CA 1
ATOM 6114 C C . GLY A 1 786 ? -30.832 8.463 -18.767 1.00 66.25 786 GLY A C 1
ATOM 6115 O O . GLY A 1 786 ? -31.134 8.610 -19.946 1.00 66.25 786 GLY A O 1
ATOM 6116 N N . SER A 1 787 ? -30.128 7.407 -18.348 1.00 63.75 787 SER A N 1
ATOM 6117 C CA . SER A 1 787 ? -29.416 6.471 -19.242 1.00 63.75 787 SER A CA 1
ATOM 6118 C C . SER A 1 787 ? -30.275 5.757 -20.294 1.00 63.75 787 SER A C 1
ATOM 6120 O O . SER A 1 787 ? -29.720 5.198 -21.232 1.00 63.75 787 SER A O 1
ATOM 6122 N N . TYR A 1 788 ? -31.600 5.742 -20.127 1.00 73.88 788 TYR A N 1
ATOM 6123 C CA . TYR A 1 788 ? -32.547 5.070 -21.024 1.00 73.88 788 TYR A CA 1
ATOM 6124 C C . TYR A 1 788 ? -33.782 5.925 -21.365 1.00 73.88 788 TYR A C 1
ATOM 6126 O O . TYR A 1 788 ? -34.710 5.424 -22.003 1.00 73.88 788 TYR A O 1
ATOM 6134 N N . SER A 1 789 ? -33.873 7.174 -20.884 1.00 81.94 789 SER A N 1
ATOM 6135 C CA . SER A 1 789 ? -35.103 7.971 -21.015 1.00 81.94 789 SER A CA 1
ATOM 6136 C C . SER A 1 789 ? -34.918 9.468 -20.778 1.00 81.94 789 SER A C 1
ATOM 6138 O O . SER A 1 789 ? -34.118 9.863 -19.933 1.00 81.94 789 SER A O 1
ATOM 6140 N N . SER A 1 790 ? -35.788 10.273 -21.383 1.00 87.19 790 SER A N 1
ATOM 6141 C CA . SER A 1 790 ? -35.874 11.728 -21.201 1.00 87.19 790 SER A CA 1
ATOM 6142 C C . SER A 1 790 ? -37.264 12.122 -20.684 1.00 87.19 790 SER A C 1
ATOM 6144 O O . SER A 1 790 ? -38.273 11.552 -21.098 1.00 87.19 790 SER A O 1
ATOM 6146 N N . VAL A 1 791 ? -37.352 13.087 -19.766 1.00 89.38 791 VAL A N 1
ATOM 6147 C CA . VAL A 1 791 ? -38.594 13.483 -19.082 1.00 89.38 791 VAL A CA 1
ATOM 6148 C C . VAL A 1 791 ? -38.977 14.913 -19.437 1.00 89.38 791 VAL A C 1
ATOM 6150 O O . VAL A 1 791 ? -38.216 15.844 -19.190 1.00 89.38 791 VAL A O 1
ATOM 6153 N N . TYR A 1 792 ? -40.195 15.097 -19.947 1.00 90.25 792 TYR A N 1
ATOM 6154 C CA . TYR A 1 792 ? -40.723 16.388 -20.380 1.00 90.25 792 TYR A CA 1
ATOM 6155 C C . TYR A 1 792 ? -41.914 16.837 -19.533 1.00 90.25 792 TYR A C 1
ATOM 6157 O O . TYR A 1 792 ? -42.827 16.059 -19.264 1.00 90.25 792 TYR A O 1
ATOM 6165 N N . LYS A 1 793 ? -41.970 18.116 -19.171 1.00 90.62 793 LYS A N 1
ATOM 6166 C CA . LYS A 1 793 ? -43.164 18.746 -18.608 1.00 90.62 793 LYS A CA 1
ATOM 6167 C C . LYS A 1 793 ? -44.208 18.959 -19.708 1.00 90.62 793 LYS A C 1
ATOM 6169 O O . LYS A 1 793 ? -43.889 19.384 -20.816 1.00 90.62 793 LYS A O 1
ATOM 6174 N N . GLY A 1 794 ? -45.477 18.690 -19.410 1.00 87.88 794 GLY A N 1
ATOM 6175 C CA . GLY A 1 794 ? -46.566 18.931 -20.356 1.00 87.88 794 GLY A CA 1
ATOM 6176 C C . GLY A 1 794 ? -47.909 19.230 -19.699 1.00 87.88 794 GLY A C 1
ATOM 6177 O O . GLY A 1 794 ? -48.050 19.187 -18.475 1.00 87.88 794 GLY A O 1
ATOM 6178 N N . LYS A 1 795 ? -48.922 19.524 -20.524 1.00 86.12 795 LYS A N 1
ATOM 6179 C CA . LYS A 1 795 ? -50.309 19.736 -20.075 1.00 86.12 795 LYS A CA 1
ATOM 6180 C C . LYS A 1 795 ? -51.306 19.012 -20.982 1.00 86.12 795 LYS A C 1
ATOM 6182 O O . LYS A 1 795 ? -51.547 19.423 -22.117 1.00 86.12 795 LYS A O 1
ATOM 6187 N N . LEU A 1 796 ? -51.912 17.936 -20.478 1.00 80.25 796 LEU A N 1
ATOM 6188 C CA . LEU A 1 796 ? -52.918 17.156 -21.212 1.00 80.25 796 LEU A CA 1
ATOM 6189 C C . LEU A 1 796 ? -54.309 17.792 -21.088 1.00 80.25 796 LEU A C 1
ATOM 6191 O O . LEU A 1 796 ? -54.836 17.964 -19.987 1.00 80.25 796 LEU A O 1
ATOM 6195 N N . LYS A 1 797 ? -54.956 18.072 -22.229 1.00 67.81 797 LYS A N 1
ATOM 6196 C CA . LYS A 1 797 ? -56.311 18.658 -22.269 1.00 67.81 797 LYS A CA 1
ATOM 6197 C C . LYS A 1 797 ? -57.365 17.793 -21.564 1.00 67.81 797 LYS A C 1
ATOM 6199 O O . LYS A 1 797 ? -58.295 18.353 -20.992 1.00 67.81 797 LYS A O 1
ATOM 6204 N N . GLN A 1 798 ? -57.218 16.462 -21.580 1.00 64.19 798 GLN A N 1
ATOM 6205 C CA . GLN A 1 798 ? -58.175 15.540 -20.951 1.00 64.19 798 GLN A CA 1
ATOM 6206 C C . GLN A 1 798 ? -58.070 15.495 -19.414 1.00 64.19 798 GLN A C 1
ATOM 6208 O O . GLN A 1 798 ? -59.069 15.221 -18.759 1.00 64.19 798 GLN A O 1
ATOM 6213 N N . VAL A 1 799 ? -56.893 15.776 -18.836 1.00 63.56 799 VAL A N 1
ATOM 6214 C CA . VAL A 1 799 ? -56.624 15.621 -17.386 1.00 63.56 799 VAL A CA 1
ATOM 6215 C C . VAL A 1 799 ? -56.604 16.975 -16.649 1.00 63.56 799 VAL A C 1
ATOM 6217 O O . VAL A 1 799 ? -56.676 17.020 -15.428 1.00 63.56 799 VAL A O 1
ATOM 6220 N N . LYS A 1 800 ? -56.567 18.101 -17.383 1.00 64.94 800 LYS A N 1
ATOM 6221 C CA . LYS A 1 800 ? -56.563 19.497 -16.877 1.00 64.94 800 LYS A CA 1
ATOM 6222 C C . LYS A 1 800 ? -55.413 19.873 -15.915 1.00 64.94 800 LYS A C 1
ATOM 6224 O O . LYS A 1 800 ? -55.352 21.031 -15.506 1.00 64.94 800 LYS A O 1
ATOM 6229 N N . THR A 1 801 ? -54.475 18.974 -15.618 1.00 68.62 801 THR A N 1
ATOM 6230 C CA . THR A 1 801 ? -53.328 19.178 -14.710 1.00 68.62 801 THR A CA 1
ATOM 6231 C C . THR A 1 801 ? -51.975 19.136 -15.435 1.00 68.62 801 THR A C 1
ATOM 6233 O O . THR A 1 801 ? -51.886 18.704 -16.588 1.00 68.62 801 THR A O 1
ATOM 6236 N N . GLU A 1 802 ? -50.922 19.638 -14.776 1.00 85.38 802 GLU A N 1
ATOM 6237 C CA . GLU A 1 802 ? -49.535 19.500 -15.245 1.00 85.38 802 GLU A CA 1
ATOM 6238 C C . GLU A 1 802 ? -49.036 18.067 -15.030 1.00 85.38 802 GLU A C 1
ATOM 6240 O O . GLU A 1 802 ? -49.316 17.442 -14.005 1.00 85.38 802 GLU A O 1
ATOM 6245 N N . ILE A 1 803 ? -48.294 17.552 -16.007 1.00 89.25 803 ILE A N 1
ATOM 6246 C CA . ILE A 1 803 ? -47.800 16.172 -16.031 1.00 89.25 803 ILE A CA 1
ATOM 6247 C C . ILE A 1 803 ? -46.304 16.138 -16.339 1.00 89.25 803 ILE A C 1
ATOM 6249 O O . ILE A 1 803 ? -45.773 17.056 -16.971 1.00 89.25 803 ILE A O 1
ATOM 6253 N N . ALA A 1 804 ? -45.654 15.044 -15.953 1.00 90.94 804 ALA A N 1
ATOM 6254 C CA . ALA A 1 804 ? -44.313 14.684 -16.397 1.00 90.94 804 ALA A CA 1
ATOM 6255 C C . ALA A 1 804 ? -44.393 13.481 -17.352 1.00 90.94 804 ALA A C 1
ATOM 6257 O O . ALA A 1 804 ? -44.957 12.447 -17.005 1.00 90.94 804 ALA A O 1
ATOM 6258 N N . VAL A 1 805 ? -43.857 13.617 -18.563 1.00 90.62 805 VAL A N 1
ATOM 6259 C CA . VAL A 1 805 ? -43.875 12.609 -19.631 1.00 90.62 805 VAL A CA 1
ATOM 6260 C C . VAL A 1 805 ? -42.466 12.042 -19.791 1.00 90.62 805 VAL A C 1
ATOM 6262 O O . VAL A 1 805 ? -41.609 12.690 -20.383 1.00 90.62 805 VAL A O 1
ATOM 6265 N N . LYS A 1 806 ? -42.223 10.841 -19.262 1.00 91.00 806 LYS A N 1
ATOM 6266 C CA . LYS A 1 806 ? -40.967 10.087 -19.399 1.00 91.00 806 LYS A CA 1
ATOM 6267 C C . LYS A 1 806 ? -41.009 9.272 -20.689 1.00 91.00 806 LYS A C 1
ATOM 6269 O O . LYS A 1 806 ? -41.812 8.353 -20.804 1.00 91.00 806 LYS A O 1
ATOM 6274 N N . ILE A 1 807 ? -40.176 9.618 -21.658 1.00 88.19 807 ILE A N 1
ATOM 6275 C CA . ILE A 1 807 ? -40.057 8.970 -22.969 1.00 88.19 807 ILE A CA 1
ATOM 6276 C C . ILE A 1 807 ? -38.816 8.094 -22.953 1.00 88.19 807 ILE A C 1
ATOM 6278 O O . ILE A 1 807 ? -37.767 8.552 -22.510 1.00 88.19 807 ILE A O 1
ATOM 6282 N N . LEU A 1 808 ? -38.922 6.855 -23.424 1.00 84.19 808 LEU A N 1
ATOM 6283 C CA . LEU A 1 808 ? -37.778 5.948 -23.465 1.00 84.19 808 LEU A CA 1
ATOM 6284 C C . LEU A 1 808 ? -37.046 5.996 -24.798 1.00 84.19 808 LEU A C 1
ATOM 6286 O O . LEU A 1 808 ? -37.677 6.034 -25.855 1.00 84.19 808 LEU A O 1
ATOM 6290 N N . ASP A 1 809 ? -35.721 5.917 -24.719 1.00 81.50 809 ASP A N 1
ATOM 6291 C CA . ASP A 1 809 ? -34.847 5.794 -25.877 1.00 81.50 809 ASP A CA 1
ATOM 6292 C C . ASP A 1 809 ? -34.673 4.316 -26.245 1.00 81.50 809 ASP A C 1
ATOM 6294 O O . ASP A 1 809 ? -33.891 3.579 -25.644 1.00 81.50 809 ASP A O 1
ATOM 6298 N N . LEU A 1 810 ? -35.458 3.865 -27.223 1.00 76.12 810 LEU A N 1
ATOM 6299 C CA . LEU A 1 810 ? -35.492 2.464 -27.642 1.00 76.12 810 LEU A CA 1
ATOM 6300 C C . LEU A 1 810 ? -34.287 2.049 -28.501 1.00 76.12 810 LEU A C 1
ATOM 6302 O O . LEU A 1 810 ? -34.168 0.865 -28.814 1.00 76.12 810 LEU A O 1
ATOM 6306 N N . GLU A 1 811 ? -33.396 2.974 -28.872 1.00 69.81 811 GLU A N 1
ATOM 6307 C CA . GLU A 1 811 ? -32.145 2.634 -29.562 1.00 69.81 811 GLU A CA 1
ATOM 6308 C C . GLU A 1 811 ? -31.094 2.069 -28.587 1.00 69.81 811 GLU A C 1
ATOM 6310 O O . GLU A 1 811 ? -30.162 1.376 -29.005 1.00 69.81 811 GLU A O 1
ATOM 6315 N N . ILE A 1 812 ? -31.274 2.284 -27.277 1.00 67.38 812 ILE A N 1
ATOM 6316 C CA . ILE A 1 812 ? -30.364 1.812 -26.229 1.00 67.38 812 ILE A CA 1
ATOM 6317 C C . ILE A 1 812 ? -30.768 0.400 -25.748 1.00 67.38 812 ILE A C 1
ATOM 6319 O O . ILE A 1 812 ? -31.875 0.210 -25.223 1.00 67.38 812 ILE A O 1
ATOM 6323 N N . PRO A 1 813 ? -29.874 -0.612 -25.838 1.00 55.25 813 PRO A N 1
ATOM 6324 C CA . PRO A 1 813 ? -30.157 -1.963 -25.355 1.00 55.25 813 PRO A CA 1
ATOM 6325 C C . PRO A 1 813 ? -30.511 -1.981 -23.858 1.00 55.25 813 PRO A C 1
ATOM 6327 O O . PRO A 1 813 ? -29.687 -1.648 -23.011 1.00 55.25 813 PRO A O 1
ATOM 6330 N N . GLY A 1 814 ? -31.738 -2.402 -23.530 1.00 62.38 814 GLY A N 1
ATOM 6331 C CA . GLY A 1 814 ? -32.246 -2.498 -22.152 1.00 62.38 814 GLY A CA 1
ATOM 6332 C C . GLY A 1 814 ? -33.352 -1.497 -21.793 1.00 62.38 814 GLY A C 1
ATOM 6333 O O . GLY A 1 814 ? -34.093 -1.748 -20.839 1.00 62.38 814 GLY A O 1
ATOM 6334 N N . ALA A 1 815 ? -33.547 -0.437 -22.587 1.00 69.25 815 ALA A N 1
ATOM 6335 C CA . ALA A 1 815 ? -34.583 0.570 -22.342 1.00 69.25 815 ALA A CA 1
ATOM 6336 C C . ALA A 1 815 ? -36.003 -0.028 -22.343 1.00 69.25 815 ALA A C 1
ATOM 6338 O O . ALA A 1 815 ? -36.789 0.213 -21.428 1.00 69.25 815 ALA A O 1
ATOM 6339 N N . GLU A 1 816 ? -36.317 -0.905 -23.302 1.00 72.12 816 GLU A N 1
ATOM 6340 C CA . GLU A 1 816 ? -37.627 -1.571 -23.382 1.00 72.12 816 GLU A CA 1
ATOM 6341 C C . GLU A 1 816 ? -37.919 -2.460 -22.154 1.00 72.12 816 GLU A C 1
ATOM 6343 O O . GLU A 1 816 ? -39.054 -2.529 -21.675 1.00 72.12 816 GLU A O 1
ATOM 6348 N N . GLY A 1 817 ? -36.882 -3.080 -21.580 1.00 70.31 817 GLY A N 1
ATOM 6349 C CA . GLY A 1 817 ? -36.992 -3.850 -20.338 1.00 70.31 817 GLY A CA 1
ATOM 6350 C C . GLY A 1 817 ? -37.273 -2.969 -19.118 1.00 70.31 817 GLY A C 1
ATOM 6351 O O . GLY A 1 817 ? -38.072 -3.348 -18.260 1.00 70.31 817 GLY A O 1
ATOM 6352 N N . SER A 1 818 ? -36.673 -1.777 -19.070 1.00 75.06 818 SER A N 1
ATOM 6353 C CA . SER A 1 818 ? -36.905 -0.796 -18.006 1.00 75.06 818 SER A CA 1
ATOM 6354 C C . SER A 1 818 ? -38.346 -0.264 -18.019 1.00 75.06 818 SER A C 1
ATOM 6356 O O . SER A 1 818 ? -39.007 -0.266 -16.979 1.00 75.06 818 SER A O 1
ATOM 6358 N N . PHE A 1 819 ? -38.892 0.058 -19.202 1.00 79.00 819 PHE A N 1
ATOM 6359 C CA . PHE A 1 819 ? -40.301 0.456 -19.363 1.00 79.00 819 PHE A CA 1
ATOM 6360 C C . PHE A 1 819 ? -41.274 -0.602 -18.838 1.00 79.00 819 PHE A C 1
ATOM 6362 O O . PHE A 1 819 ? -42.209 -0.295 -18.094 1.00 79.00 819 PHE A O 1
ATOM 6369 N N . ALA A 1 820 ? -41.050 -1.863 -19.219 1.00 74.25 820 ALA A N 1
ATOM 6370 C CA . ALA A 1 820 ? -41.919 -2.968 -18.836 1.00 74.25 820 ALA A CA 1
ATOM 6371 C C . ALA A 1 820 ? -41.895 -3.232 -17.319 1.00 74.25 820 ALA A C 1
ATOM 6373 O O . ALA A 1 820 ? -42.938 -3.537 -16.733 1.00 74.25 820 ALA A O 1
ATOM 6374 N N . LEU A 1 821 ? -40.732 -3.095 -16.671 1.00 73.12 821 LEU A N 1
ATOM 6375 C CA . LEU A 1 821 ? -40.579 -3.260 -15.222 1.00 73.12 821 LEU A CA 1
ATOM 6376 C C . LEU A 1 821 ? -41.251 -2.133 -14.435 1.00 73.12 821 LEU A C 1
ATOM 6378 O O . LEU A 1 821 ? -41.985 -2.404 -13.484 1.00 73.12 821 LEU A O 1
ATOM 6382 N N . GLU A 1 822 ? -41.072 -0.890 -14.869 1.00 84.12 822 GLU A N 1
ATOM 6383 C CA . GLU A 1 822 ? -41.665 0.276 -14.219 1.00 84.12 822 GLU A CA 1
ATOM 6384 C C . GLU A 1 822 ? -43.203 0.254 -14.332 1.00 84.12 822 GLU A C 1
ATOM 6386 O O . GLU A 1 822 ? -43.905 0.399 -13.325 1.00 84.12 822 GLU A O 1
ATOM 6391 N N . CYS A 1 823 ? -43.743 -0.087 -15.515 1.00 77.69 823 CYS A N 1
ATOM 6392 C CA . CYS A 1 823 ? -45.176 -0.356 -15.708 1.00 77.69 823 CYS A CA 1
ATOM 6393 C C . CYS A 1 823 ? -45.687 -1.432 -14.746 1.00 77.69 823 CYS A C 1
ATOM 6395 O O . CYS A 1 823 ? -46.774 -1.317 -14.177 1.00 77.69 823 CYS A O 1
ATOM 6397 N N . LYS A 1 824 ? -44.912 -2.508 -14.576 1.00 76.00 824 LYS A N 1
ATOM 6398 C CA . LYS A 1 824 ? -45.276 -3.637 -13.721 1.00 76.00 824 LYS A CA 1
ATOM 6399 C C . LYS A 1 824 ? -45.283 -3.258 -12.241 1.00 76.00 824 LYS A C 1
ATOM 6401 O O . LYS A 1 824 ? -46.159 -3.738 -11.523 1.00 76.00 824 LYS A O 1
ATOM 6406 N N . ALA A 1 825 ? -44.374 -2.382 -11.808 1.00 75.62 825 ALA A N 1
ATOM 6407 C CA . ALA A 1 825 ? -44.285 -1.914 -10.421 1.00 75.62 825 ALA A CA 1
ATOM 6408 C C . ALA A 1 825 ? -45.486 -1.081 -10.046 1.00 75.62 825 ALA A C 1
ATOM 6410 O O . ALA A 1 825 ? -46.198 -1.369 -9.085 1.00 75.62 825 ALA A O 1
ATOM 6411 N N . LEU A 1 826 ? -45.784 -0.110 -10.890 1.00 78.56 826 LEU A N 1
ATOM 6412 C CA . LEU A 1 826 ? -46.771 0.906 -10.585 1.00 78.56 826 LEU A CA 1
ATOM 6413 C C . LEU A 1 826 ? -48.210 0.425 -10.809 1.00 78.56 826 LEU A C 1
ATOM 6415 O O . LEU A 1 826 ? -49.147 1.030 -10.296 1.00 78.56 826 LEU A O 1
ATOM 6419 N N . ARG A 1 827 ? -48.409 -0.717 -11.486 1.00 71.50 827 ARG A N 1
ATOM 6420 C CA . ARG A 1 827 ? -49.732 -1.314 -11.753 1.00 71.50 827 ARG A CA 1
ATOM 6421 C C . ARG A 1 827 ? -50.537 -1.661 -10.490 1.00 71.50 827 ARG A C 1
ATOM 6423 O O . ARG A 1 827 ? -51.751 -1.846 -10.591 1.00 71.50 827 ARG A O 1
ATOM 6430 N N . GLY A 1 828 ? -49.897 -1.777 -9.322 1.00 65.19 828 GLY A N 1
ATOM 6431 C CA . GLY A 1 828 ? -50.543 -2.204 -8.071 1.00 65.19 828 GLY A CA 1
ATOM 6432 C C . GLY A 1 828 ? -50.204 -1.402 -6.812 1.00 65.19 828 GLY A C 1
ATOM 6433 O O . GLY A 1 828 ? -50.786 -1.687 -5.767 1.00 65.19 828 GLY A O 1
ATOM 6434 N N . ILE A 1 829 ? -49.302 -0.422 -6.891 1.00 78.62 829 ILE A N 1
ATOM 6435 C CA . ILE A 1 829 ? -48.850 0.377 -5.745 1.00 78.62 829 ILE A CA 1
ATOM 6436 C C . ILE A 1 829 ? -49.815 1.542 -5.508 1.00 78.62 829 ILE A C 1
ATOM 6438 O O . ILE A 1 829 ? -50.160 2.270 -6.439 1.00 78.62 829 ILE A O 1
ATOM 6442 N N . ARG A 1 830 ? -50.242 1.742 -4.257 1.00 76.94 830 ARG A N 1
ATOM 6443 C CA . ARG A 1 830 ? -51.018 2.919 -3.839 1.00 76.94 830 ARG A CA 1
ATOM 6444 C C . ARG A 1 830 ? -50.534 3.393 -2.475 1.00 76.94 830 ARG A C 1
ATOM 6446 O O . ARG A 1 830 ? -51.076 2.987 -1.453 1.00 76.94 830 ARG A O 1
ATOM 6453 N N . HIS A 1 831 ? -49.526 4.258 -2.476 1.00 84.88 831 HIS A N 1
ATOM 6454 C CA . HIS A 1 831 ? -48.975 4.852 -1.264 1.00 84.88 831 HIS A CA 1
ATOM 6455 C C . HIS A 1 831 ? -48.827 6.362 -1.426 1.00 84.88 831 HIS A C 1
ATOM 6457 O O . HIS A 1 831 ? -48.530 6.838 -2.520 1.00 84.88 831 HIS A O 1
ATOM 6463 N N . ARG A 1 832 ? -49.023 7.113 -0.335 1.00 83.31 832 ARG A N 1
ATOM 6464 C CA . ARG A 1 832 ? -48.957 8.583 -0.353 1.00 83.31 832 ARG A CA 1
ATOM 6465 C C . ARG A 1 832 ? -47.544 9.109 -0.649 1.00 83.31 832 ARG A C 1
ATOM 6467 O O . ARG A 1 832 ? -47.418 10.191 -1.199 1.00 83.31 832 ARG A O 1
ATOM 6474 N N . ASN A 1 833 ? -46.511 8.329 -0.309 1.00 90.69 833 ASN A N 1
ATOM 6475 C CA . ASN A 1 833 ? -45.091 8.653 -0.500 1.00 90.69 833 ASN A CA 1
ATOM 6476 C C . ASN A 1 833 ? -44.476 7.946 -1.727 1.00 90.69 833 ASN A C 1
ATOM 6478 O O . ASN A 1 833 ? -43.286 7.641 -1.734 1.00 90.69 833 ASN A O 1
ATOM 6482 N N . ILE A 1 834 ? -45.273 7.648 -2.761 1.00 89.06 834 ILE A N 1
ATOM 6483 C CA . ILE A 1 834 ? -44.802 7.108 -4.050 1.00 89.06 834 ILE A CA 1
ATOM 6484 C C . ILE A 1 834 ? -45.388 7.947 -5.187 1.00 89.06 834 ILE A C 1
ATOM 6486 O O . ILE A 1 834 ? -46.564 8.307 -5.151 1.00 89.06 834 ILE A O 1
ATOM 6490 N N . VAL A 1 835 ? -44.573 8.265 -6.198 1.00 87.00 835 VAL A N 1
ATOM 6491 C CA . VAL A 1 835 ? -44.963 9.161 -7.298 1.00 87.00 835 VAL A CA 1
ATOM 6492 C C . VAL A 1 835 ? -46.135 8.565 -8.104 1.00 87.00 835 VAL A C 1
ATOM 6494 O O . VAL A 1 835 ? -46.007 7.466 -8.650 1.00 87.00 835 VAL A O 1
ATOM 6497 N N . PRO A 1 836 ? -47.279 9.268 -8.232 1.00 83.00 836 PRO A N 1
ATOM 6498 C CA . PRO A 1 836 ? -48.447 8.726 -8.926 1.00 83.00 836 PRO A CA 1
ATOM 6499 C C . PRO A 1 836 ? -48.260 8.609 -10.447 1.00 83.00 836 PRO A C 1
ATOM 6501 O O . PRO A 1 836 ? -48.001 9.605 -11.130 1.00 83.00 836 PRO A O 1
ATOM 6504 N N . LEU A 1 837 ? -48.475 7.407 -10.994 1.00 85.19 837 LEU A N 1
ATOM 6505 C CA . LEU A 1 837 ? -48.570 7.160 -12.438 1.00 85.19 837 LEU A CA 1
ATOM 6506 C C . LEU A 1 837 ? -49.986 7.483 -12.947 1.00 85.19 837 LEU A C 1
ATOM 6508 O O . LEU A 1 837 ? -50.973 6.965 -12.424 1.00 85.19 837 LEU A O 1
ATOM 6512 N N . ILE A 1 838 ? -50.082 8.317 -13.985 1.00 81.44 838 ILE A N 1
ATOM 6513 C CA . ILE A 1 838 ? -51.345 8.744 -14.604 1.00 81.44 838 ILE A CA 1
ATOM 6514 C C . ILE A 1 838 ? -51.753 7.799 -15.739 1.00 81.44 838 ILE A C 1
ATOM 6516 O O . ILE A 1 838 ? -52.902 7.368 -15.766 1.00 81.44 838 ILE A O 1
ATOM 6520 N N . THR A 1 839 ? -50.864 7.513 -16.699 1.00 82.94 839 THR A N 1
ATOM 6521 C CA . THR A 1 839 ? -51.132 6.611 -17.843 1.00 82.94 839 THR A CA 1
ATOM 6522 C C . THR A 1 839 ? -49.830 6.225 -18.573 1.00 82.94 839 THR A C 1
ATOM 6524 O O . THR A 1 839 ? -48.761 6.738 -18.239 1.00 82.94 839 THR A O 1
ATOM 6527 N N . GLU A 1 840 ? -49.907 5.339 -19.571 1.00 86.44 840 GLU A N 1
ATOM 6528 C CA . GLU A 1 840 ? -48.806 4.975 -20.482 1.00 86.44 840 GLU A CA 1
ATOM 6529 C C . GLU A 1 840 ? -49.180 5.237 -21.953 1.00 86.44 840 GLU A C 1
ATOM 6531 O O . GLU A 1 840 ? -50.358 5.305 -22.312 1.00 86.44 840 GLU A O 1
ATOM 6536 N N . CYS A 1 841 ? -48.177 5.377 -22.820 1.00 84.69 841 CYS A N 1
ATOM 6537 C CA . CYS A 1 841 ? -48.349 5.488 -24.265 1.00 84.69 841 CYS A CA 1
ATOM 6538 C C . CYS A 1 841 ? -47.437 4.498 -24.984 1.00 84.69 841 CYS A C 1
ATOM 6540 O O . CYS A 1 841 ? -46.214 4.576 -24.883 1.00 84.69 841 CYS A O 1
ATOM 6542 N N . SER A 1 842 ? -48.057 3.614 -25.760 1.00 82.88 842 SER A N 1
ATOM 6543 C CA . SER A 1 842 ? -47.391 2.661 -26.639 1.00 82.88 842 SER A CA 1
ATOM 6544 C C . SER A 1 842 ? -47.885 2.895 -28.068 1.00 82.88 842 SER A C 1
ATOM 6546 O O . SER A 1 842 ? -48.999 2.505 -28.412 1.00 82.88 842 SER A O 1
ATOM 6548 N N . ALA A 1 843 ? -47.086 3.583 -28.887 1.00 84.06 843 ALA A N 1
ATOM 6549 C CA . ALA A 1 843 ? -47.481 4.056 -30.217 1.00 84.06 843 ALA A CA 1
ATOM 6550 C C . ALA A 1 843 ? -46.361 3.866 -31.256 1.00 84.06 843 ALA A C 1
ATOM 6552 O O . ALA A 1 843 ? -45.305 3.318 -30.946 1.00 84.06 843 ALA A O 1
ATOM 6553 N N . ILE A 1 844 ? -46.616 4.312 -32.487 1.00 80.31 844 ILE A N 1
ATOM 6554 C CA . ILE A 1 844 ? -45.613 4.473 -33.544 1.00 80.31 844 ILE A CA 1
ATOM 6555 C C . ILE A 1 844 ? -45.408 5.979 -33.739 1.00 80.31 844 ILE A C 1
ATOM 6557 O O . ILE A 1 844 ? -46.382 6.739 -33.731 1.00 80.31 844 ILE A O 1
ATOM 6561 N N . ASP A 1 845 ? -44.156 6.414 -33.848 1.00 81.25 845 ASP A N 1
ATOM 6562 C CA . ASP A 1 845 ? -43.806 7.817 -34.048 1.00 81.25 845 ASP A CA 1
ATOM 6563 C C . ASP A 1 845 ? -44.072 8.291 -35.493 1.00 81.25 845 ASP A C 1
ATOM 6565 O O . ASP A 1 845 ? -44.520 7.546 -36.368 1.00 81.25 845 ASP A O 1
ATOM 6569 N N . LYS A 1 846 ? -43.769 9.564 -35.777 1.00 78.62 846 LYS A N 1
ATOM 6570 C CA . LYS A 1 846 ? -43.955 10.159 -37.114 1.00 78.62 846 LYS A CA 1
ATOM 6571 C C . LYS A 1 846 ? -43.066 9.553 -38.217 1.00 78.62 846 LYS A C 1
ATOM 6573 O O . LYS A 1 846 ? -43.309 9.839 -39.385 1.00 78.62 846 LYS A O 1
ATOM 6578 N N . LYS A 1 847 ? -42.022 8.795 -37.860 1.00 78.44 847 LYS A N 1
ATOM 6579 C CA . LYS A 1 847 ? -41.054 8.169 -38.777 1.00 78.44 847 LYS A CA 1
ATOM 6580 C C . LYS A 1 847 ? -41.323 6.675 -38.994 1.00 78.44 847 LYS A C 1
ATOM 6582 O O . LYS A 1 847 ? -40.657 6.069 -39.826 1.00 78.44 847 LYS A O 1
ATOM 6587 N N . GLY A 1 848 ? -42.302 6.097 -38.295 1.00 73.50 848 GLY A N 1
ATOM 6588 C CA . GLY A 1 848 ? -42.632 4.675 -38.388 1.00 73.50 848 GLY A CA 1
ATOM 6589 C C . GLY A 1 848 ? -41.928 3.795 -37.350 1.00 73.50 848 GLY A C 1
ATOM 6590 O O . GLY A 1 848 ? -42.041 2.575 -37.434 1.00 73.50 848 GLY A O 1
ATOM 6591 N N . ASN A 1 849 ? -41.243 4.383 -36.364 1.00 80.38 849 ASN A N 1
ATOM 6592 C CA . ASN A 1 849 ? -40.533 3.658 -35.311 1.00 80.38 849 ASN A CA 1
ATOM 6593 C C . ASN A 1 849 ? -41.408 3.460 -34.066 1.00 80.38 849 ASN A C 1
ATOM 6595 O O . ASN A 1 849 ? -42.343 4.222 -33.812 1.00 80.38 849 ASN A O 1
ATOM 6599 N N . ASN A 1 850 ? -41.091 2.448 -33.255 1.00 80.94 850 ASN A N 1
ATOM 6600 C CA . ASN A 1 850 ? -41.778 2.220 -31.982 1.00 80.94 850 ASN A CA 1
ATOM 6601 C C . ASN A 1 850 ? -41.560 3.397 -31.016 1.00 80.94 850 ASN A C 1
ATOM 6603 O O . ASN A 1 850 ? -40.455 3.912 -30.891 1.00 80.94 850 ASN A O 1
ATOM 6607 N N . PHE A 1 851 ? -42.613 3.789 -30.300 1.00 86.12 851 PHE A N 1
ATOM 6608 C CA . PHE A 1 851 ? -42.599 4.854 -29.299 1.00 86.12 851 PHE A CA 1
ATOM 6609 C C . PHE A 1 851 ? -43.208 4.360 -27.981 1.00 86.12 851 PHE A C 1
ATOM 6611 O O . PHE A 1 851 ? -44.280 3.734 -27.974 1.00 86.12 851 PHE A O 1
ATOM 6618 N N . ARG A 1 852 ? -42.528 4.641 -26.862 1.00 88.38 852 ARG A N 1
ATOM 6619 C CA . ARG A 1 852 ? -42.939 4.252 -25.503 1.00 88.38 852 ARG A CA 1
ATOM 6620 C C . ARG A 1 852 ? -42.755 5.413 -24.526 1.00 88.38 852 ARG A C 1
ATOM 6622 O O . ARG A 1 852 ? -41.684 6.016 -24.484 1.00 88.38 852 ARG A O 1
ATOM 6629 N N . ALA A 1 853 ? -43.788 5.713 -23.738 1.00 89.94 853 ALA A N 1
ATOM 6630 C CA . ALA A 1 853 ? -43.733 6.758 -22.717 1.00 89.94 853 ALA A CA 1
ATOM 6631 C C . ALA A 1 853 ? -44.607 6.463 -21.483 1.00 89.94 853 ALA A C 1
ATOM 6633 O O . ALA A 1 853 ? -45.688 5.885 -21.602 1.00 89.94 853 ALA A O 1
ATOM 6634 N N . LEU A 1 854 ? -44.161 6.919 -20.310 1.00 89.19 854 LEU A N 1
ATOM 6635 C CA . LEU A 1 854 ? -44.879 6.909 -19.030 1.00 89.19 854 LEU A CA 1
ATOM 6636 C C . LEU A 1 854 ? -45.260 8.331 -18.620 1.00 89.19 854 LEU A C 1
ATOM 6638 O O . LEU A 1 854 ? -44.455 9.252 -18.736 1.00 89.19 854 LEU A O 1
ATOM 6642 N N . ILE A 1 855 ? -46.485 8.519 -18.132 1.00 89.88 855 ILE A N 1
ATOM 6643 C CA . ILE A 1 855 ? -47.007 9.831 -17.748 1.00 89.88 855 ILE A CA 1
ATOM 6644 C C . ILE A 1 855 ? -47.261 9.846 -16.238 1.00 89.88 855 ILE A C 1
ATOM 6646 O O . ILE A 1 855 ? -48.134 9.126 -15.757 1.00 89.88 855 ILE A O 1
ATOM 6650 N N . TYR A 1 856 ? -46.550 10.702 -15.506 1.00 88.56 856 TYR A N 1
ATOM 6651 C CA . TYR A 1 856 ? -46.625 10.878 -14.052 1.00 88.56 856 TYR A CA 1
ATOM 6652 C C . TYR A 1 856 ? -47.275 12.204 -13.648 1.00 88.56 856 TYR A C 1
ATOM 6654 O O . TYR A 1 856 ? -47.298 13.169 -14.419 1.00 88.56 856 TYR A O 1
ATOM 6662 N N . ALA A 1 857 ? -47.757 12.271 -12.404 1.00 86.69 857 ALA A N 1
ATOM 6663 C CA . ALA A 1 857 ? -48.076 13.542 -11.762 1.00 86.69 857 ALA A CA 1
ATOM 6664 C C . ALA A 1 857 ? -46.803 14.387 -11.601 1.00 86.69 857 ALA A C 1
ATOM 6666 O O . ALA A 1 857 ? -45.761 13.885 -11.178 1.00 86.69 857 ALA A O 1
ATOM 6667 N N . PHE A 1 858 ? -46.880 15.669 -11.955 1.00 87.88 858 PHE A N 1
ATOM 6668 C CA . PHE A 1 858 ? -45.735 16.569 -11.860 1.00 87.88 858 PHE A CA 1
ATOM 6669 C C . PHE A 1 858 ? -45.457 16.972 -10.401 1.00 87.88 858 PHE A C 1
ATOM 6671 O O . PHE A 1 858 ? -46.371 17.395 -9.694 1.00 87.88 858 PHE A O 1
ATOM 6678 N N . MET A 1 859 ? -44.192 16.870 -9.973 1.00 89.25 859 MET A N 1
ATOM 6679 C CA . MET A 1 859 ? -43.722 17.237 -8.629 1.00 89.25 859 MET A CA 1
ATOM 6680 C C . MET A 1 859 ? -43.028 18.610 -8.670 1.00 89.25 859 MET A C 1
ATOM 6682 O O . MET A 1 859 ? -41.903 18.711 -9.163 1.00 89.25 859 MET A O 1
ATOM 6686 N N . PRO A 1 860 ? -43.672 19.691 -8.193 1.00 81.50 860 PRO A N 1
ATOM 6687 C CA . PRO A 1 860 ? -43.226 21.057 -8.474 1.00 81.50 860 PRO A CA 1
ATOM 6688 C C . PRO A 1 860 ? -42.011 21.511 -7.660 1.00 81.50 860 PRO A C 1
ATOM 6690 O O . PRO A 1 860 ? -41.386 22.502 -8.032 1.00 81.50 860 PRO A O 1
ATOM 6693 N N . ASN A 1 861 ? -41.662 20.812 -6.573 1.00 83.75 861 ASN A N 1
ATOM 6694 C CA . ASN A 1 861 ? -40.465 21.110 -5.784 1.00 83.75 861 ASN A CA 1
ATOM 6695 C C . ASN A 1 861 ? -39.226 20.308 -6.224 1.00 83.75 861 ASN A C 1
ATOM 6697 O O . ASN A 1 861 ? -38.171 20.474 -5.619 1.00 83.75 861 ASN A O 1
ATOM 6701 N N . GLY A 1 862 ? -39.311 19.510 -7.294 1.00 83.31 862 GLY A N 1
ATOM 6702 C CA . GLY A 1 862 ? -38.161 18.791 -7.852 1.00 83.31 862 GLY A CA 1
ATOM 6703 C C . GLY A 1 862 ? -37.718 17.593 -7.006 1.00 83.31 862 GLY A C 1
ATOM 6704 O O . GLY A 1 862 ? -38.502 17.052 -6.227 1.00 83.31 862 GLY A O 1
ATOM 6705 N N . ASN A 1 863 ? -36.473 17.148 -7.192 1.00 85.50 863 ASN A N 1
ATOM 6706 C CA . ASN A 1 863 ? -35.900 16.002 -6.476 1.00 85.50 863 ASN A CA 1
ATOM 6707 C C . ASN A 1 863 ? -35.052 16.436 -5.269 1.00 85.50 863 ASN A C 1
ATOM 6709 O O . ASN A 1 863 ? -34.541 17.553 -5.229 1.00 85.50 863 ASN A O 1
ATOM 6713 N N . LEU A 1 864 ? -34.876 15.546 -4.295 1.00 83.06 864 LEU A N 1
ATOM 6714 C CA . LEU A 1 864 ? -34.144 15.810 -3.059 1.00 83.06 864 LEU A CA 1
ATOM 6715 C C . LEU A 1 864 ? -32.666 16.138 -3.310 1.00 83.06 864 LEU A C 1
ATOM 6717 O O . LEU A 1 864 ? -32.101 16.950 -2.582 1.00 83.06 864 LEU A O 1
ATOM 6721 N N . ASP A 1 865 ? -32.064 15.562 -4.353 1.00 79.44 865 ASP A N 1
ATOM 6722 C CA . ASP A 1 865 ? -30.682 15.847 -4.763 1.00 79.44 865 ASP A CA 1
ATOM 6723 C C . ASP A 1 865 ? -30.445 17.355 -4.938 1.00 79.44 865 ASP A C 1
ATOM 6725 O O . ASP A 1 865 ? -29.527 17.904 -4.338 1.00 79.44 865 ASP A O 1
ATOM 6729 N N . THR A 1 866 ? -31.361 18.061 -5.614 1.00 77.62 866 THR A N 1
ATOM 6730 C CA . THR A 1 866 ? -31.271 19.524 -5.813 1.00 77.62 866 THR A CA 1
ATOM 6731 C C . THR A 1 866 ? -31.416 20.356 -4.530 1.00 77.62 866 THR A C 1
ATOM 6733 O O . THR A 1 866 ? -30.971 21.505 -4.484 1.00 77.62 866 THR A O 1
ATOM 6736 N N . TRP A 1 867 ? -32.008 19.793 -3.471 1.00 75.31 867 TRP A N 1
ATOM 6737 C CA . TRP A 1 867 ? -32.117 20.440 -2.156 1.00 75.31 867 TRP A CA 1
ATOM 6738 C C . TRP A 1 867 ? -30.917 20.142 -1.250 1.00 75.31 867 TRP A C 1
ATOM 6740 O O . TRP A 1 867 ? -30.620 20.936 -0.358 1.00 75.31 867 TRP A O 1
ATOM 6750 N N . LEU A 1 868 ? -30.237 19.009 -1.463 1.00 68.19 868 LEU A N 1
ATOM 6751 C CA . LEU A 1 868 ? -29.042 18.599 -0.718 1.00 68.19 868 LEU A CA 1
ATOM 6752 C C . LEU A 1 868 ? -27.745 19.129 -1.344 1.00 68.19 868 LEU A C 1
ATOM 6754 O O . LEU A 1 868 ? -26.775 19.384 -0.628 1.00 68.19 868 LEU A O 1
ATOM 6758 N N . HIS A 1 869 ? -27.720 19.287 -2.667 1.00 64.56 869 HIS A N 1
ATOM 6759 C CA . HIS A 1 869 ? -26.529 19.588 -3.451 1.00 64.56 869 HIS A CA 1
ATOM 6760 C C . HIS A 1 869 ? -26.805 20.803 -4.350 1.00 64.56 869 HIS A C 1
ATOM 6762 O O . HIS A 1 869 ? -27.429 20.706 -5.403 1.00 64.56 869 HIS A O 1
ATOM 6768 N N . HIS A 1 870 ? -26.382 21.991 -3.906 1.00 61.31 870 HIS A N 1
ATOM 6769 C CA . HIS A 1 870 ? -26.669 23.245 -4.605 1.00 61.31 870 HIS A CA 1
ATOM 6770 C C . HIS A 1 870 ? -25.822 23.405 -5.877 1.00 61.31 870 HIS A C 1
ATOM 6772 O O . HIS A 1 870 ? -24.597 23.487 -5.809 1.00 61.31 870 HIS A O 1
ATOM 6778 N N . GLN A 1 871 ? -26.486 23.550 -7.025 1.00 49.03 871 GLN A N 1
ATOM 6779 C CA . GLN A 1 871 ? -25.899 24.080 -8.257 1.00 49.03 871 GLN A CA 1
ATOM 6780 C C . GLN A 1 871 ? -26.516 25.462 -8.538 1.00 49.03 871 GLN A C 1
ATOM 6782 O O . GLN A 1 871 ? -27.713 25.666 -8.353 1.00 49.03 871 GLN A O 1
ATOM 6787 N N . GLY A 1 872 ? -25.675 26.448 -8.857 1.00 46.38 872 GLY A N 1
ATOM 6788 C CA . GLY A 1 872 ? -26.003 27.875 -8.775 1.00 46.38 872 GLY A CA 1
ATOM 6789 C C . GLY A 1 872 ? -27.123 28.395 -9.693 1.00 46.38 872 GLY A C 1
ATOM 6790 O O . GLY A 1 872 ? -27.453 27.806 -10.716 1.00 46.38 872 GLY A O 1
ATOM 6791 N N . ASN A 1 873 ? -27.602 29.594 -9.325 1.00 45.72 873 ASN A N 1
ATOM 6792 C CA . ASN A 1 873 ? -28.400 30.563 -10.102 1.00 45.72 873 ASN A CA 1
ATOM 6793 C C . ASN A 1 873 ? -29.945 30.489 -10.138 1.00 45.72 873 ASN A C 1
ATOM 6795 O O . ASN A 1 873 ? -30.533 30.896 -11.138 1.00 45.72 873 ASN A O 1
ATOM 6799 N N . GLN A 1 874 ? -30.642 30.171 -9.035 1.00 47.41 874 GLN A N 1
ATOM 6800 C CA . GLN A 1 874 ? -32.028 30.660 -8.849 1.00 47.41 874 GLN A CA 1
ATOM 6801 C C . GLN A 1 874 ? -32.300 31.239 -7.450 1.00 47.41 874 GLN A C 1
ATOM 6803 O O . GLN A 1 874 ? -31.897 30.703 -6.420 1.00 47.41 874 GLN A O 1
ATOM 6808 N N . ALA A 1 875 ? -32.970 32.393 -7.444 1.00 44.56 875 ALA A N 1
ATOM 6809 C CA . ALA A 1 875 ? -33.161 33.293 -6.315 1.00 44.56 875 ALA A CA 1
ATOM 6810 C C . ALA A 1 875 ? -34.284 32.836 -5.361 1.00 44.56 875 ALA A C 1
ATOM 6812 O O . ALA A 1 875 ? -35.421 33.275 -5.484 1.00 44.56 875 ALA A O 1
ATOM 6813 N N . ALA A 1 876 ? -33.954 31.954 -4.414 1.00 46.97 876 ALA A N 1
ATOM 6814 C CA . ALA A 1 876 ? -34.514 31.863 -3.055 1.00 46.97 876 ALA A CA 1
ATOM 6815 C C . ALA A 1 876 ? -33.796 30.721 -2.312 1.00 46.97 876 ALA A C 1
ATOM 6817 O O . ALA A 1 876 ? -33.814 29.582 -2.778 1.00 46.97 876 ALA A O 1
ATOM 6818 N N . ARG A 1 877 ? -33.159 30.995 -1.161 1.00 52.66 877 ARG A N 1
ATOM 6819 C CA . ARG A 1 877 ? -32.522 29.949 -0.337 1.00 52.66 877 ARG A CA 1
ATOM 6820 C C . ARG A 1 877 ? -33.577 28.940 0.120 1.00 52.66 877 ARG A C 1
ATOM 6822 O O . ARG A 1 877 ? -34.475 29.278 0.885 1.00 52.66 877 ARG A O 1
ATOM 6829 N N . LYS A 1 878 ? -33.440 27.701 -0.338 1.00 59.88 878 LYS A N 1
ATOM 6830 C CA . LYS A 1 878 ? -34.277 26.559 0.025 1.00 59.88 878 LYS A CA 1
ATOM 6831 C C . LYS A 1 878 ? -33.397 25.574 0.806 1.00 59.88 878 LYS A C 1
ATOM 6833 O O . LYS A 1 878 ? -32.608 24.856 0.207 1.00 59.88 878 LYS A O 1
ATOM 6838 N N . HIS A 1 879 ? -33.477 25.592 2.139 1.00 63.03 879 HIS A N 1
ATOM 6839 C CA . HIS A 1 879 ? -32.742 24.680 3.027 1.00 63.03 879 HIS A CA 1
ATOM 6840 C C . HIS A 1 879 ? -33.707 23.732 3.741 1.00 63.03 879 HIS A C 1
ATOM 6842 O O . HIS A 1 879 ? -34.766 24.160 4.195 1.00 63.03 879 HIS A O 1
ATOM 6848 N N . LEU A 1 880 ? -33.315 22.460 3.863 1.00 71.25 880 LEU A N 1
ATOM 6849 C CA . LEU A 1 880 ? -34.026 21.462 4.662 1.00 71.25 880 LEU A CA 1
ATOM 6850 C C . LEU A 1 880 ? -33.438 21.427 6.078 1.00 71.25 880 LEU A C 1
ATOM 6852 O O . LEU A 1 880 ? -32.284 21.020 6.255 1.00 71.25 880 LEU A O 1
ATOM 6856 N N . GLY A 1 881 ? -34.219 21.839 7.077 1.00 59.25 881 GLY A N 1
ATOM 6857 C CA . GLY A 1 881 ? -33.846 21.725 8.492 1.00 59.25 881 GLY A CA 1
ATOM 6858 C C . GLY A 1 881 ? -33.811 20.267 8.971 1.00 59.25 881 GLY A C 1
ATOM 6859 O O . GLY A 1 881 ? -34.392 19.392 8.329 1.00 59.25 881 GLY A O 1
ATOM 6860 N N . LEU A 1 882 ? -33.167 19.990 10.113 1.00 55.94 882 LEU A N 1
ATOM 6861 C CA . LEU A 1 882 ? -33.023 18.623 10.648 1.00 55.94 882 LEU A CA 1
ATOM 6862 C C . LEU A 1 882 ? -34.377 17.906 10.796 1.00 55.94 882 LEU A C 1
ATOM 6864 O O . LEU A 1 882 ? -34.508 16.766 10.368 1.00 55.94 882 LEU A O 1
ATOM 6868 N N . ALA A 1 883 ? -35.416 18.594 11.280 1.00 51.97 883 ALA A N 1
ATOM 6869 C CA . ALA A 1 883 ? -36.767 18.032 11.378 1.00 51.97 883 ALA A CA 1
ATOM 6870 C C . ALA A 1 883 ? -37.375 17.668 10.007 1.00 51.97 883 ALA A C 1
ATOM 6872 O O . ALA A 1 883 ? -38.026 16.636 9.874 1.00 51.97 883 ALA A O 1
ATOM 6873 N N . GLN A 1 884 ? -37.127 18.470 8.965 1.00 66.19 884 GLN A N 1
ATOM 6874 C CA . GLN A 1 884 ? -37.563 18.155 7.599 1.00 66.19 884 GLN A CA 1
ATOM 6875 C C . GLN A 1 884 ? -36.766 16.981 7.020 1.00 66.19 884 GLN A C 1
ATOM 6877 O O . GLN A 1 884 ? -37.345 16.141 6.343 1.00 66.19 884 GLN A O 1
ATOM 6882 N N . ARG A 1 885 ? -35.465 16.873 7.326 1.00 70.38 885 ARG A N 1
ATOM 6883 C CA . ARG A 1 885 ? -34.616 15.738 6.917 1.00 70.38 885 ARG A CA 1
ATOM 6884 C C . ARG A 1 885 ? -35.044 14.440 7.589 1.00 70.38 885 ARG A C 1
ATOM 6886 O O . ARG A 1 885 ? -35.148 13.423 6.914 1.00 70.38 885 ARG A O 1
ATOM 6893 N N . ILE A 1 886 ? -35.360 14.497 8.882 1.00 59.34 886 ILE A N 1
ATOM 6894 C CA . ILE A 1 886 ? -35.933 13.372 9.625 1.00 59.34 886 ILE A CA 1
ATOM 6895 C C . ILE A 1 886 ? -37.303 13.011 9.044 1.00 59.34 886 ILE A C 1
ATOM 6897 O O . ILE A 1 886 ? -37.555 11.837 8.801 1.00 59.34 886 ILE A O 1
ATOM 6901 N N . SER A 1 887 ? -38.161 13.992 8.739 1.00 65.88 887 SER A N 1
ATOM 6902 C CA . SER A 1 887 ? -39.467 13.749 8.107 1.00 65.88 887 SER A CA 1
ATOM 6903 C C . SER A 1 887 ? -39.330 13.085 6.732 1.00 65.88 887 SER A C 1
ATOM 6905 O O . SER A 1 887 ? -40.014 12.109 6.450 1.00 65.88 887 SER A O 1
ATOM 6907 N N . ILE A 1 888 ? -38.393 13.540 5.896 1.00 73.88 888 ILE A N 1
ATOM 6908 C CA . ILE A 1 888 ? -38.091 12.942 4.587 1.00 73.88 888 ILE A CA 1
ATOM 6909 C C . ILE A 1 888 ? -37.563 11.512 4.750 1.00 73.88 888 ILE A C 1
ATOM 6911 O O . ILE A 1 888 ? -38.043 10.609 4.069 1.00 73.88 888 ILE A O 1
ATOM 6915 N N . ALA A 1 889 ? -36.620 11.289 5.671 1.00 68.38 889 ALA A N 1
ATOM 6916 C CA . ALA A 1 889 ? -36.102 9.956 5.973 1.00 68.38 889 ALA A CA 1
ATOM 6917 C C . ALA A 1 889 ? -37.217 9.026 6.467 1.00 68.38 889 ALA A C 1
ATOM 6919 O O . ALA A 1 889 ? -37.293 7.885 6.025 1.00 68.38 889 ALA A O 1
ATOM 6920 N N . THR A 1 890 ? -38.126 9.541 7.296 1.00 66.88 890 THR A N 1
ATOM 6921 C CA . THR A 1 890 ? -39.298 8.809 7.790 1.00 66.88 890 THR A CA 1
ATOM 6922 C C . THR A 1 890 ? -40.274 8.508 6.652 1.00 66.88 890 THR A C 1
ATOM 6924 O O . THR A 1 890 ? -40.665 7.369 6.489 1.00 66.88 890 THR A O 1
ATOM 6927 N N . ASN A 1 891 ? -40.600 9.471 5.784 1.00 74.75 891 ASN A N 1
ATOM 6928 C CA . ASN A 1 891 ? -41.472 9.265 4.618 1.00 74.75 891 ASN A CA 1
ATOM 6929 C C . ASN A 1 891 ? -40.924 8.215 3.638 1.00 74.75 891 ASN A C 1
ATOM 6931 O O . ASN A 1 891 ? -41.699 7.477 3.031 1.00 74.75 891 ASN A O 1
ATOM 6935 N N . ILE A 1 892 ? -39.601 8.158 3.459 1.00 82.06 892 ILE A N 1
ATOM 6936 C CA . ILE A 1 892 ? -38.953 7.150 2.614 1.00 82.06 892 ILE A CA 1
ATOM 6937 C C . ILE A 1 892 ? -38.850 5.810 3.333 1.00 82.06 892 ILE A C 1
ATOM 6939 O O . ILE A 1 892 ? -39.081 4.788 2.696 1.00 82.06 892 ILE A O 1
ATOM 6943 N N . ALA A 1 893 ? -38.581 5.796 4.639 1.00 70.00 893 ALA A N 1
ATOM 6944 C CA . ALA A 1 893 ? -38.671 4.585 5.444 1.00 70.00 893 ALA A CA 1
ATOM 6945 C C . ALA A 1 893 ? -40.090 4.002 5.387 1.00 70.00 893 ALA A C 1
ATOM 6947 O O . ALA A 1 893 ? -40.222 2.829 5.075 1.00 70.00 893 ALA A O 1
ATOM 6948 N N . ASP A 1 894 ? -41.132 4.825 5.533 1.00 67.69 894 ASP A N 1
ATOM 6949 C CA . ASP A 1 894 ? -42.542 4.438 5.403 1.00 67.69 894 ASP A CA 1
ATOM 6950 C C . ASP A 1 894 ? -42.864 3.936 3.988 1.00 67.69 894 ASP A C 1
ATOM 6952 O O . ASP A 1 894 ? -43.565 2.943 3.815 1.00 67.69 894 ASP A O 1
ATOM 6956 N N . ALA A 1 895 ? -42.347 4.596 2.944 1.00 75.31 895 ALA A N 1
ATOM 6957 C CA . ALA A 1 895 ? -42.526 4.136 1.568 1.00 75.31 895 ALA A CA 1
ATOM 6958 C C . ALA A 1 895 ? -41.853 2.777 1.329 1.00 75.31 895 ALA A C 1
ATOM 6960 O O . ALA A 1 895 ? -42.433 1.922 0.664 1.00 75.31 895 ALA A O 1
ATOM 6961 N N . LEU A 1 896 ? -40.642 2.573 1.853 1.00 76.00 896 LEU A N 1
ATOM 6962 C CA . LEU A 1 896 ? -39.907 1.315 1.743 1.00 76.00 896 LEU A CA 1
ATOM 6963 C C . LEU A 1 896 ? -40.547 0.219 2.585 1.00 76.00 896 LEU A C 1
ATOM 6965 O O . LEU A 1 896 ? -40.638 -0.905 2.114 1.00 76.00 896 LEU A O 1
ATOM 6969 N N . ASP A 1 897 ? -41.026 0.539 3.781 1.00 73.12 897 ASP A N 1
ATOM 6970 C CA . ASP A 1 897 ? -41.751 -0.383 4.646 1.00 73.12 897 ASP A CA 1
ATOM 6971 C C . ASP A 1 897 ? -43.053 -0.829 3.975 1.00 73.12 897 ASP A C 1
ATOM 6973 O O . ASP A 1 897 ? -43.284 -2.025 3.796 1.00 73.12 897 ASP A O 1
ATOM 6977 N N . TYR A 1 898 ? -43.823 0.121 3.431 1.00 77.69 898 TYR A N 1
ATOM 6978 C CA . TYR A 1 898 ? -44.997 -0.185 2.620 1.00 77.69 898 TYR A CA 1
ATOM 6979 C C . TYR A 1 898 ? -44.640 -1.069 1.420 1.00 77.69 898 TYR A C 1
ATOM 6981 O O . TYR A 1 898 ? -45.331 -2.043 1.124 1.00 77.69 898 TYR A O 1
ATOM 6989 N N . LEU A 1 899 ? -43.557 -0.761 0.704 1.00 73.31 899 LEU A N 1
ATOM 6990 C CA . LEU A 1 899 ? -43.121 -1.579 -0.422 1.00 73.31 899 LEU A CA 1
ATOM 6991 C C . LEU A 1 899 ? -42.693 -2.980 0.035 1.00 73.31 899 LEU A C 1
ATOM 6993 O O . LEU A 1 899 ? -43.086 -3.945 -0.609 1.00 73.31 899 LEU A O 1
ATOM 6997 N N . HIS A 1 900 ? -41.964 -3.124 1.137 1.00 77.62 900 HIS A N 1
ATOM 6998 C CA . HIS A 1 900 ? -41.425 -4.396 1.625 1.00 77.62 900 HIS A CA 1
ATOM 6999 C C . HIS A 1 900 ? -42.430 -5.268 2.383 1.00 77.62 900 HIS A C 1
ATOM 7001 O O . HIS A 1 900 ? -42.225 -6.481 2.461 1.00 77.62 900 HIS A O 1
ATOM 7007 N N . HIS A 1 901 ? -43.507 -4.694 2.911 1.00 68.38 901 HIS A N 1
ATOM 7008 C CA . HIS A 1 901 ? -44.401 -5.425 3.808 1.00 68.38 901 HIS A CA 1
ATOM 7009 C C . HIS A 1 901 ? -45.882 -5.286 3.438 1.00 68.38 901 HIS A C 1
ATOM 7011 O O . HIS A 1 901 ? -46.583 -6.297 3.401 1.00 68.38 901 HIS A O 1
ATOM 7017 N N . ASP A 1 902 ? -46.349 -4.090 3.072 1.00 66.75 902 ASP A N 1
ATOM 7018 C CA . ASP A 1 902 ? -47.790 -3.816 2.902 1.00 66.75 902 ASP A CA 1
ATOM 7019 C C . ASP A 1 902 ? -48.278 -3.791 1.445 1.00 66.75 902 ASP A C 1
ATOM 7021 O O . ASP A 1 902 ? -49.483 -3.755 1.162 1.00 66.75 902 ASP A O 1
ATOM 7025 N N . SER A 1 903 ? -47.363 -3.807 0.480 1.00 66.88 903 SER A N 1
ATOM 7026 C CA . SER A 1 903 ? -47.713 -3.872 -0.931 1.00 66.88 903 SER A CA 1
ATOM 7027 C C . SER A 1 903 ? -48.146 -5.293 -1.317 1.00 66.88 903 SER A C 1
ATOM 7029 O O . SER A 1 903 ? -47.659 -6.298 -0.804 1.00 66.88 903 SER A O 1
ATOM 7031 N N . ARG A 1 904 ? -49.093 -5.401 -2.262 1.00 61.78 904 ARG A N 1
ATOM 7032 C CA . ARG A 1 904 ? -49.749 -6.672 -2.652 1.00 61.78 904 ARG A CA 1
ATOM 7033 C C . ARG A 1 904 ? -48.770 -7.801 -3.019 1.00 61.78 904 ARG A C 1
ATOM 7035 O O . ARG A 1 904 ? -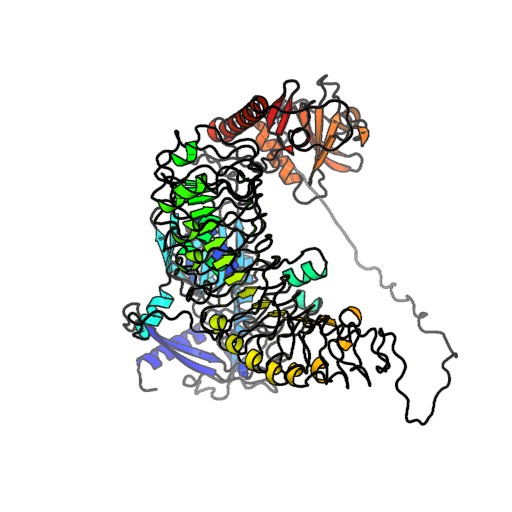49.128 -8.975 -2.957 1.00 61.78 904 ARG A O 1
ATOM 7042 N N . ARG A 1 905 ? -47.577 -7.427 -3.479 1.00 67.12 905 ARG A N 1
ATOM 7043 C CA . ARG A 1 905 ? -46.373 -8.252 -3.599 1.00 67.12 905 ARG A CA 1
ATOM 7044 C C . ARG A 1 905 ? -45.225 -7.363 -3.156 1.00 67.12 905 ARG A C 1
ATOM 7046 O O . ARG A 1 905 ? -45.132 -6.295 -3.764 1.00 67.12 905 ARG A O 1
ATOM 7053 N N . PRO A 1 906 ? -44.375 -7.771 -2.201 1.00 70.75 906 PRO A N 1
ATOM 7054 C CA . PRO A 1 906 ? -43.375 -6.844 -1.725 1.00 70.75 906 PRO A CA 1
ATOM 7055 C C . PRO A 1 906 ? -42.429 -6.402 -2.836 1.00 70.75 906 PRO A C 1
ATOM 7057 O O . PRO A 1 906 ? -42.163 -7.161 -3.760 1.00 70.75 906 PRO A O 1
ATOM 7060 N N . ILE A 1 907 ? -41.967 -5.163 -2.808 1.00 70.50 907 ILE A N 1
ATOM 7061 C CA . ILE A 1 907 ? -41.189 -4.538 -3.875 1.00 70.50 907 ILE A CA 1
ATOM 7062 C C . ILE A 1 907 ? -39.910 -3.972 -3.274 1.00 70.50 907 ILE A C 1
ATOM 7064 O O . ILE A 1 907 ? -39.952 -3.180 -2.348 1.00 70.50 907 ILE A O 1
ATOM 7068 N N . ILE A 1 908 ? -38.767 -4.340 -3.830 1.00 67.56 908 ILE A N 1
ATOM 7069 C CA . ILE A 1 908 ? -37.458 -3.785 -3.508 1.00 67.56 908 ILE A CA 1
ATOM 7070 C C . ILE A 1 908 ? -37.109 -2.786 -4.612 1.00 67.56 908 ILE A C 1
ATOM 7072 O O . ILE A 1 908 ? -37.079 -3.144 -5.790 1.00 67.56 908 ILE A O 1
ATOM 7076 N N . HIS A 1 909 ? -36.857 -1.529 -4.248 1.00 76.06 909 HIS A N 1
ATOM 7077 C CA . HIS A 1 909 ? -36.679 -0.441 -5.219 1.00 76.06 909 HIS A CA 1
ATOM 7078 C C . HIS A 1 909 ? -35.414 -0.583 -6.089 1.00 76.06 909 HIS A C 1
ATOM 7080 O O . HIS A 1 909 ? -35.440 -0.280 -7.277 1.00 76.06 909 HIS A O 1
ATOM 7086 N N . CYS A 1 910 ? -34.307 -1.059 -5.508 1.00 58.44 910 CYS A N 1
ATOM 7087 C CA . CYS A 1 910 ? -32.999 -1.289 -6.153 1.00 58.44 910 CYS A CA 1
ATOM 7088 C C . CYS A 1 910 ? -32.260 -0.069 -6.738 1.00 58.44 910 CYS A C 1
ATOM 7090 O O . CYS A 1 910 ? -31.094 -0.218 -7.093 1.00 58.44 910 CYS A O 1
ATOM 7092 N N . ASP A 1 911 ? -32.881 1.112 -6.784 1.00 65.00 911 ASP A N 1
ATOM 7093 C CA . ASP A 1 911 ? -32.245 2.376 -7.204 1.00 65.00 911 ASP A CA 1
ATOM 7094 C C . ASP A 1 911 ? -32.574 3.542 -6.255 1.00 65.00 911 ASP A C 1
ATOM 7096 O O . ASP A 1 911 ? -33.059 4.595 -6.670 1.00 65.00 911 ASP A O 1
ATOM 7100 N N . LEU A 1 912 ? -32.441 3.330 -4.942 1.00 74.75 912 LEU A N 1
ATOM 7101 C CA . LEU A 1 912 ? -32.736 4.382 -3.966 1.00 74.75 912 LEU A CA 1
ATOM 7102 C C . LEU A 1 912 ? -31.571 5.378 -3.893 1.00 74.75 912 LEU A C 1
ATOM 7104 O O . LEU A 1 912 ? -30.497 5.053 -3.393 1.00 74.75 912 LEU A O 1
ATOM 7108 N N . LYS A 1 913 ? -31.804 6.601 -4.372 1.00 74.75 913 LYS A N 1
ATOM 7109 C CA . LYS A 1 913 ? -30.845 7.714 -4.363 1.00 74.75 913 LYS A CA 1
ATOM 7110 C C . LYS A 1 913 ? -31.578 9.058 -4.272 1.00 74.75 913 LYS A C 1
ATOM 7112 O O . LYS A 1 913 ? -32.752 9.114 -4.647 1.00 74.75 913 LYS A O 1
ATOM 7117 N N . PRO A 1 914 ? -30.923 10.149 -3.825 1.00 75.38 914 PRO A N 1
ATOM 7118 C CA . PRO A 1 914 ? -31.579 11.450 -3.662 1.00 75.38 914 PRO A CA 1
ATOM 7119 C C . PRO A 1 914 ? -32.274 11.982 -4.925 1.00 75.38 914 PRO A C 1
ATOM 7121 O O . PRO A 1 914 ? -33.325 12.611 -4.825 1.00 75.38 914 PRO A O 1
ATOM 7124 N N . SER A 1 915 ? -31.755 11.690 -6.121 1.00 77.31 915 SER A N 1
ATOM 7125 C CA . SER A 1 915 ? -32.360 12.140 -7.385 1.00 77.31 915 SER A CA 1
ATOM 7126 C C . SER A 1 915 ? -33.672 11.430 -7.739 1.00 77.31 915 SER A C 1
ATOM 7128 O O . SER A 1 915 ? -34.458 11.971 -8.516 1.00 77.31 915 SER A O 1
ATOM 7130 N N . ASN A 1 916 ? -33.953 10.285 -7.109 1.00 85.38 916 ASN A N 1
ATOM 7131 C CA . ASN A 1 916 ? -35.187 9.509 -7.276 1.00 85.38 916 ASN A CA 1
ATOM 7132 C C . ASN A 1 916 ? -36.231 9.792 -6.172 1.00 85.38 916 ASN A C 1
ATOM 7134 O O . ASN A 1 916 ? -37.329 9.237 -6.197 1.00 85.38 916 ASN A O 1
ATOM 7138 N N . ILE A 1 917 ? -35.920 10.665 -5.207 1.00 88.31 917 ILE A N 1
ATOM 7139 C CA . ILE A 1 917 ? -36.857 11.124 -4.172 1.00 88.31 917 ILE A CA 1
ATOM 7140 C C . ILE A 1 917 ? -37.410 12.486 -4.600 1.00 88.31 917 ILE A C 1
ATOM 7142 O O . ILE A 1 917 ? -36.681 13.473 -4.593 1.00 88.31 917 ILE A O 1
ATOM 7146 N N . LEU A 1 918 ? -38.685 12.557 -4.984 1.00 88.62 918 LEU A N 1
ATOM 7147 C CA . LEU A 1 918 ? -39.348 13.779 -5.454 1.00 88.62 918 LEU A CA 1
ATOM 7148 C C . LEU A 1 918 ? -40.174 14.440 -4.348 1.00 88.62 918 LEU A C 1
ATOM 7150 O O . LEU A 1 918 ? -40.751 13.756 -3.507 1.00 88.62 918 LEU A O 1
ATOM 7154 N N . LEU A 1 919 ? -40.259 15.769 -4.367 1.00 88.88 919 LEU A N 1
ATOM 7155 C CA . LEU A 1 919 ? -40.966 16.555 -3.358 1.00 88.88 919 LEU A CA 1
ATOM 7156 C C . LEU A 1 919 ? -42.246 17.172 -3.937 1.00 88.88 919 LEU A C 1
ATOM 7158 O O . LEU A 1 919 ? -42.220 17.873 -4.957 1.00 88.88 919 LEU A O 1
ATOM 7162 N N . ASP A 1 920 ? -43.373 16.926 -3.266 1.00 84.19 920 ASP A N 1
ATOM 7163 C CA . ASP A 1 920 ? -44.667 17.522 -3.614 1.00 84.19 920 ASP A CA 1
ATOM 7164 C C . ASP A 1 920 ? -44.745 19.015 -3.221 1.00 84.19 920 ASP A C 1
ATOM 7166 O O . ASP A 1 920 ? -43.780 19.595 -2.715 1.00 84.19 920 ASP A O 1
ATOM 7170 N N . ILE A 1 921 ? -45.899 19.668 -3.433 1.00 81.19 921 ILE A N 1
ATOM 7171 C CA . ILE A 1 921 ? -46.115 21.085 -3.061 1.00 81.19 921 ILE A CA 1
ATOM 7172 C C . ILE A 1 921 ? -45.914 21.381 -1.561 1.00 81.19 921 ILE A C 1
ATOM 7174 O O . ILE A 1 921 ? -45.706 22.540 -1.206 1.00 81.19 921 ILE A O 1
ATOM 7178 N N . HIS A 1 922 ? -45.957 20.364 -0.695 1.00 82.06 922 HIS A N 1
ATOM 7179 C CA . HIS A 1 922 ? -45.860 20.464 0.761 1.00 82.06 922 HIS A CA 1
ATOM 7180 C C . HIS A 1 922 ? -44.529 19.923 1.331 1.00 82.06 922 HIS A C 1
ATOM 7182 O O . HIS A 1 922 ? -44.382 19.886 2.549 1.00 82.06 922 HIS A O 1
ATOM 7188 N N . ILE A 1 923 ? -43.544 19.567 0.488 1.00 81.38 923 ILE A N 1
ATOM 7189 C CA . ILE A 1 923 ? -42.233 18.993 0.880 1.00 81.38 923 ILE A CA 1
ATOM 7190 C C . ILE A 1 923 ? -42.350 17.566 1.459 1.00 81.38 923 ILE A C 1
ATOM 7192 O O . ILE A 1 923 ? -41.435 17.070 2.114 1.00 81.38 923 ILE A O 1
ATOM 7196 N N . ASN A 1 924 ? -43.439 16.850 1.169 1.00 84.56 924 ASN A N 1
ATOM 7197 C CA . ASN A 1 924 ? -43.494 15.421 1.476 1.00 84.56 924 ASN A CA 1
ATOM 7198 C C . ASN A 1 924 ? -42.666 14.643 0.452 1.00 84.56 924 ASN A C 1
ATOM 7200 O O . ASN A 1 924 ? -42.763 14.885 -0.757 1.00 84.56 924 ASN A O 1
ATOM 7204 N N . ALA A 1 925 ? -41.871 13.686 0.934 1.00 87.56 925 ALA A N 1
ATOM 7205 C CA . ALA A 1 925 ? -41.026 12.874 0.071 1.00 87.56 925 ALA A CA 1
ATOM 7206 C C . ALA A 1 925 ? -41.835 11.765 -0.604 1.00 87.56 925 ALA A C 1
ATOM 7208 O O . ALA A 1 925 ? -42.528 10.993 0.062 1.00 87.56 925 ALA A O 1
ATOM 7209 N N . CYS A 1 926 ? -41.728 11.687 -1.928 1.00 89.94 926 CYS A N 1
ATOM 7210 C CA . CYS A 1 926 ? -42.321 10.656 -2.764 1.00 89.94 926 CYS A CA 1
ATOM 7211 C C . CYS A 1 926 ? -41.230 9.921 -3.544 1.00 89.94 926 CYS A C 1
ATOM 7213 O O . CYS A 1 926 ? -40.480 10.533 -4.300 1.00 89.94 926 CYS A O 1
ATOM 7215 N N . LEU A 1 927 ? -41.158 8.601 -3.400 1.00 89.25 927 LEU A N 1
ATOM 7216 C CA . LEU A 1 927 ? -40.203 7.766 -4.124 1.00 89.25 927 LEU A CA 1
ATOM 7217 C C . LEU A 1 927 ? -40.665 7.521 -5.571 1.00 89.25 927 LEU A C 1
ATOM 7219 O O . LEU A 1 927 ? -41.827 7.168 -5.800 1.00 89.25 927 LEU A O 1
ATOM 7223 N N . GLY A 1 928 ? -39.771 7.717 -6.542 1.00 82.62 928 GLY A N 1
ATOM 7224 C CA . GLY A 1 928 ? -40.008 7.508 -7.972 1.00 82.62 928 GLY A CA 1
ATOM 7225 C C . GLY A 1 928 ? -38.888 6.721 -8.663 1.00 82.62 928 GLY A C 1
ATOM 7226 O O . GLY A 1 928 ? -37.873 6.415 -8.055 1.00 82.62 928 GLY A O 1
ATOM 7227 N N . ASP A 1 929 ? -39.084 6.442 -9.955 1.00 79.44 929 ASP A N 1
ATOM 7228 C CA . ASP A 1 929 ? -38.192 5.668 -10.838 1.00 79.44 929 ASP A CA 1
ATOM 7229 C C . ASP A 1 929 ? -37.999 4.189 -10.458 1.00 79.44 929 ASP A C 1
ATOM 7231 O O . ASP A 1 929 ? -37.006 3.763 -9.873 1.00 79.44 929 ASP A O 1
ATOM 7235 N N . PHE A 1 930 ? -38.964 3.370 -10.879 1.00 79.25 930 PHE A N 1
ATOM 7236 C CA . PHE A 1 930 ? -38.982 1.928 -10.624 1.00 79.25 930 PHE A CA 1
ATOM 7237 C C . PHE A 1 930 ? -38.393 1.116 -11.792 1.00 79.25 930 PHE A C 1
ATOM 7239 O O . PHE A 1 930 ? -38.653 -0.084 -11.904 1.00 79.25 930 PHE A O 1
ATOM 7246 N N . GLY A 1 931 ? -37.596 1.748 -12.664 1.00 65.81 931 GLY A N 1
ATOM 7247 C CA . GLY A 1 931 ? -37.051 1.148 -13.888 1.00 65.81 931 GLY A CA 1
ATOM 7248 C C . GLY A 1 931 ? -36.198 -0.109 -13.680 1.00 65.81 931 GLY A C 1
ATOM 7249 O O . GLY A 1 931 ? -36.020 -0.880 -14.624 1.00 65.81 931 GLY A O 1
ATOM 7250 N N . ILE A 1 932 ? -35.702 -0.339 -12.457 1.00 65.25 932 ILE A N 1
ATOM 7251 C CA . ILE A 1 932 ? -34.974 -1.555 -12.051 1.00 65.25 932 ILE A CA 1
ATOM 7252 C C . ILE A 1 932 ? -35.530 -2.208 -10.773 1.00 65.25 932 ILE A C 1
ATOM 7254 O O . ILE A 1 932 ? -34.859 -3.044 -10.160 1.00 65.25 932 ILE A O 1
ATOM 7258 N N . ALA A 1 933 ? -36.754 -1.849 -10.373 1.00 67.25 933 ALA A N 1
ATOM 7259 C CA . ALA A 1 933 ? -37.393 -2.371 -9.171 1.00 67.25 933 ALA A CA 1
ATOM 7260 C C . ALA A 1 933 ? -37.728 -3.867 -9.283 1.00 67.25 933 ALA A C 1
ATOM 7262 O O . ALA A 1 933 ? -37.900 -4.441 -10.363 1.00 67.25 933 ALA A O 1
ATOM 7263 N N . ARG A 1 934 ? -37.818 -4.521 -8.126 1.00 60.56 934 ARG A N 1
ATOM 7264 C CA . ARG A 1 934 ? -37.856 -5.977 -7.985 1.00 60.56 934 ARG A CA 1
ATOM 7265 C C . ARG A 1 934 ? -39.018 -6.410 -7.107 1.00 60.56 934 ARG A C 1
ATOM 7267 O O . ARG A 1 934 ? -39.145 -5.918 -6.003 1.00 60.56 934 ARG A O 1
ATOM 7274 N N . PHE A 1 935 ? -39.839 -7.359 -7.546 1.00 63.62 935 PHE A N 1
ATOM 7275 C CA . PHE A 1 935 ? -40.937 -7.889 -6.727 1.00 63.62 935 PHE A CA 1
ATOM 7276 C C . PHE A 1 935 ? -40.462 -9.105 -5.943 1.00 63.62 935 PHE A C 1
ATOM 7278 O O . PHE A 1 935 ? -40.137 -10.145 -6.519 1.00 63.62 935 PHE A O 1
ATOM 7285 N N . TYR A 1 936 ? -40.474 -8.990 -4.627 1.00 53.47 936 TYR A N 1
ATOM 7286 C CA . TYR A 1 936 ? -40.529 -10.113 -3.717 1.00 53.47 936 TYR A CA 1
ATOM 7287 C C . TYR A 1 936 ? -41.779 -10.947 -4.007 1.00 53.47 936 TYR A C 1
ATOM 7289 O O . TYR A 1 936 ? -42.891 -10.439 -4.176 1.00 53.47 936 TYR A O 1
ATOM 7297 N N . VAL A 1 937 ? -41.597 -12.258 -4.082 1.00 48.31 937 VAL A N 1
ATOM 7298 C CA . VAL A 1 937 ? -42.684 -13.182 -4.389 1.00 48.31 937 VAL A CA 1
ATOM 7299 C C . VAL A 1 937 ? -42.750 -14.218 -3.293 1.00 48.31 937 VAL A C 1
ATOM 7301 O O . VAL A 1 937 ? -41.878 -15.090 -3.229 1.00 48.31 937 VAL A O 1
ATOM 7304 N N . ASP A 1 938 ? -43.794 -14.105 -2.469 1.00 40.25 938 ASP A N 1
ATOM 7305 C CA . ASP A 1 938 ? -44.115 -15.058 -1.414 1.00 40.25 938 ASP A CA 1
ATOM 7306 C C . ASP A 1 938 ? -44.248 -16.477 -1.996 1.00 40.25 938 ASP A C 1
ATOM 7308 O O . ASP A 1 938 ? -44.855 -16.716 -3.046 1.00 40.25 938 ASP A O 1
ATOM 7312 N N . SER A 1 939 ? -43.619 -17.423 -1.310 1.00 40.47 939 SER A N 1
ATOM 7313 C CA . SER A 1 939 ? -43.377 -18.803 -1.736 1.00 40.47 939 SER A CA 1
ATOM 7314 C C . SER A 1 939 ? -44.647 -19.654 -1.884 1.00 40.47 939 SER A C 1
ATOM 7316 O O . SER A 1 939 ? -44.592 -20.703 -2.524 1.00 40.47 939 SER A O 1
ATOM 7318 N N . LYS A 1 940 ? -45.800 -19.200 -1.363 1.00 36.84 940 LYS A N 1
ATOM 7319 C CA . LYS A 1 940 ? -47.073 -19.953 -1.366 1.00 36.84 940 LYS A CA 1
ATOM 7320 C C . LYS A 1 940 ? -48.090 -19.564 -2.455 1.00 36.84 940 LYS A C 1
ATOM 7322 O O . LYS A 1 940 ? -49.056 -20.295 -2.641 1.00 36.84 940 LYS A O 1
ATOM 7327 N N . LEU A 1 941 ? -47.877 -18.484 -3.218 1.00 38.38 941 LEU A N 1
ATOM 7328 C CA . LEU A 1 941 ? -48.772 -18.040 -4.315 1.00 38.38 941 LEU A CA 1
ATOM 7329 C C . LEU A 1 941 ? -48.068 -17.922 -5.689 1.00 38.38 941 LEU A C 1
ATOM 7331 O O . LEU A 1 941 ? -48.579 -17.275 -6.605 1.00 38.38 941 LEU A O 1
ATOM 7335 N N . ARG A 1 942 ? -46.894 -18.548 -5.874 1.00 34.38 942 ARG A N 1
ATOM 7336 C CA . ARG A 1 942 ? -46.141 -18.516 -7.144 1.00 34.38 942 ARG A CA 1
ATOM 7337 C C . ARG A 1 942 ? -46.854 -19.270 -8.277 1.00 34.38 942 ARG A C 1
ATOM 7339 O O . ARG A 1 942 ? -46.682 -20.475 -8.429 1.00 34.38 942 ARG A O 1
ATOM 7346 N N . THR A 1 943 ? -47.539 -18.545 -9.161 1.00 30.19 943 THR A N 1
ATOM 7347 C CA . THR A 1 943 ? -47.582 -18.909 -10.588 1.00 30.19 943 THR A CA 1
ATOM 7348 C C . THR A 1 943 ? -46.270 -18.504 -11.259 1.00 30.19 943 THR A C 1
ATOM 7350 O O . THR A 1 943 ? -45.748 -17.415 -11.015 1.00 30.19 943 THR A O 1
ATOM 7353 N N . VAL A 1 944 ? -45.758 -19.403 -12.099 1.00 37.03 944 VAL A N 1
ATOM 7354 C CA . VAL A 1 944 ? -44.515 -19.327 -12.881 1.00 37.03 944 VAL A CA 1
ATOM 7355 C C . VAL A 1 944 ? -44.325 -17.949 -13.523 1.00 37.03 944 VAL A C 1
ATOM 7357 O O . VAL A 1 944 ? -45.119 -17.551 -14.370 1.00 37.03 944 VAL A O 1
ATOM 7360 N N . GLY A 1 945 ? -43.268 -17.228 -13.142 1.00 38.91 945 GLY A N 1
ATOM 7361 C CA . GLY A 1 945 ? -42.832 -16.055 -13.905 1.00 38.91 945 GLY A CA 1
ATOM 7362 C C . GLY A 1 945 ? -42.060 -14.974 -13.156 1.00 38.91 945 GLY A C 1
ATOM 7363 O O . GLY A 1 945 ? -41.278 -14.290 -13.799 1.00 38.91 945 GLY A O 1
ATOM 7364 N N . ASP A 1 946 ? -42.200 -14.824 -11.836 1.00 33.41 946 ASP A N 1
ATOM 7365 C CA . ASP A 1 946 ? -41.528 -13.733 -11.116 1.00 33.41 946 ASP A CA 1
ATOM 7366 C C . ASP A 1 946 ? -40.733 -14.232 -9.907 1.00 33.41 946 ASP A C 1
ATOM 7368 O O . ASP A 1 946 ? -41.303 -14.698 -8.926 1.00 33.41 946 ASP A O 1
ATOM 7372 N N . SER A 1 947 ? -39.407 -14.095 -9.960 1.00 27.45 947 SER A N 1
ATOM 7373 C CA . SER A 1 947 ? -38.645 -13.585 -8.820 1.00 27.45 947 SER A CA 1
ATOM 7374 C C . SER A 1 947 ? -37.296 -13.047 -9.262 1.00 27.45 947 SER A C 1
ATOM 7376 O O . SER A 1 947 ? -36.472 -13.723 -9.874 1.00 27.45 947 SER A O 1
ATOM 7378 N N . SER A 1 948 ? -37.138 -11.792 -8.902 1.00 28.98 948 SER A N 1
ATOM 7379 C CA . SER A 1 948 ? -36.045 -10.873 -9.079 1.00 28.98 948 SER A CA 1
ATOM 7380 C C . SER A 1 948 ? -34.792 -11.225 -8.261 1.00 28.98 948 SER A C 1
ATOM 7382 O O . SER A 1 948 ? -34.868 -11.495 -7.069 1.00 28.98 948 SER A O 1
ATOM 7384 N N . SER A 1 949 ? -33.642 -11.154 -8.933 1.00 32.12 949 SER A N 1
ATOM 7385 C CA . SER A 1 949 ? -32.260 -11.147 -8.439 1.00 32.12 949 SER A CA 1
ATOM 7386 C C . SER A 1 949 ? -32.004 -10.252 -7.222 1.00 32.12 949 SER A C 1
ATOM 7388 O O . SER A 1 949 ? -32.265 -9.061 -7.260 1.00 32.12 949 SER A O 1
ATOM 7390 N N . ILE A 1 950 ? -31.348 -10.790 -6.200 1.00 36.16 950 ILE A N 1
ATOM 7391 C CA . ILE A 1 950 ? -30.518 -9.983 -5.303 1.00 36.16 950 ILE A CA 1
ATOM 7392 C C . ILE A 1 950 ? -29.264 -9.617 -6.110 1.00 36.16 950 ILE A C 1
ATOM 7394 O O . ILE A 1 950 ? -28.531 -10.501 -6.560 1.00 36.16 950 ILE A O 1
ATOM 7398 N N . ALA A 1 951 ? -29.100 -8.329 -6.403 1.00 31.11 951 ALA A N 1
ATOM 7399 C CA . ALA A 1 951 ? -27.862 -7.751 -6.903 1.00 31.11 951 ALA A CA 1
ATOM 7400 C C . ALA A 1 951 ? -27.096 -7.196 -5.698 1.00 31.11 951 ALA A C 1
ATOM 7402 O O . ALA A 1 951 ? -27.674 -6.446 -4.917 1.00 31.11 951 ALA A O 1
ATOM 7403 N N . ALA A 1 952 ? -25.811 -7.526 -5.578 1.00 32.69 952 ALA A N 1
ATOM 7404 C CA . ALA A 1 952 ? -24.851 -6.587 -5.020 1.00 32.69 952 ALA A CA 1
ATOM 7405 C C . ALA A 1 952 ? -24.399 -5.713 -6.196 1.00 32.69 952 ALA A C 1
ATOM 7407 O O . ALA A 1 952 ? -23.744 -6.201 -7.116 1.00 32.69 952 ALA A O 1
ATOM 7408 N N . ASN A 1 953 ? -24.824 -4.452 -6.200 1.00 34.62 953 ASN A N 1
ATOM 7409 C CA . ASN A 1 953 ? -24.259 -3.421 -7.060 1.00 34.62 953 ASN A CA 1
ATOM 7410 C C . ASN A 1 953 ? -23.220 -2.658 -6.228 1.00 34.62 953 ASN A C 1
ATOM 7412 O O . ASN A 1 953 ? -23.560 -2.088 -5.195 1.00 34.62 953 ASN A O 1
ATOM 7416 N N . GLY A 1 954 ? -21.966 -2.693 -6.682 1.00 33.78 954 GLY A N 1
ATOM 7417 C CA . GLY A 1 954 ? -20.787 -2.059 -6.085 1.00 33.78 954 GLY A CA 1
ATOM 7418 C C . GLY A 1 954 ? -19.520 -2.443 -6.867 1.00 33.78 954 GLY A C 1
ATOM 7419 O O . GLY A 1 954 ? -19.496 -3.467 -7.551 1.00 33.78 954 GLY A O 1
ATOM 7420 N N . THR A 1 955 ? -18.486 -1.605 -6.827 1.00 31.91 955 THR A N 1
ATOM 7421 C CA . THR A 1 955 ? -17.273 -1.723 -7.663 1.00 31.91 955 THR A CA 1
ATOM 7422 C C . THR A 1 955 ? -16.278 -2.779 -7.134 1.00 31.91 955 THR A C 1
ATOM 7424 O O . THR A 1 955 ? -16.159 -2.991 -5.930 1.00 31.91 955 THR A O 1
ATOM 7427 N N . LEU A 1 956 ? -15.559 -3.459 -8.040 1.00 29.44 956 LEU A N 1
ATOM 7428 C CA . LEU A 1 956 ? -14.724 -4.652 -7.794 1.00 29.44 956 LEU A CA 1
ATOM 7429 C C . LEU A 1 956 ? -13.560 -4.422 -6.791 1.00 29.44 956 LEU A C 1
ATOM 7431 O O . LEU A 1 956 ? -12.725 -3.554 -7.023 1.00 29.44 956 LEU A O 1
ATOM 7435 N N . GLY A 1 957 ? -13.466 -5.244 -5.730 1.00 28.86 957 GLY A N 1
ATOM 7436 C CA . GLY A 1 957 ? -12.392 -5.224 -4.708 1.00 28.86 957 GLY A CA 1
ATOM 7437 C C . GLY A 1 957 ? -12.904 -5.236 -3.258 1.00 28.86 957 GLY A C 1
ATOM 7438 O O . GLY A 1 957 ? -12.265 -5.804 -2.380 1.00 28.86 957 GLY A O 1
ATOM 7439 N N . TYR A 1 958 ? -14.112 -4.717 -3.040 1.00 32.31 958 TYR A N 1
ATOM 7440 C CA . TYR A 1 958 ? -14.873 -4.819 -1.795 1.00 32.31 958 TYR A CA 1
ATOM 7441 C C . TYR A 1 958 ? -16.077 -5.737 -2.028 1.00 32.31 958 TYR A C 1
ATOM 7443 O O . TYR A 1 958 ? -17.140 -5.307 -2.467 1.00 32.31 958 TYR A O 1
ATOM 7451 N N . MET A 1 959 ? -15.911 -7.033 -1.769 1.00 33.41 959 MET A N 1
ATOM 7452 C CA . MET A 1 959 ? -17.052 -7.913 -1.513 1.00 33.41 959 MET A CA 1
ATOM 7453 C C . MET A 1 959 ? -17.137 -8.106 -0.004 1.00 33.41 959 MET A C 1
ATOM 7455 O O . MET A 1 959 ? -16.455 -8.962 0.549 1.00 33.41 959 MET A O 1
ATOM 7459 N N . ALA A 1 960 ? -17.976 -7.309 0.654 1.00 25.30 960 ALA A N 1
ATOM 7460 C CA . ALA A 1 960 ? -18.581 -7.751 1.901 1.00 25.30 960 ALA A CA 1
ATOM 7461 C C . ALA A 1 960 ? -19.665 -8.797 1.564 1.00 25.30 960 ALA A C 1
ATOM 7463 O O . ALA A 1 960 ? -20.295 -8.700 0.503 1.00 25.30 960 ALA A O 1
ATOM 7464 N N . PRO A 1 961 ? -19.895 -9.809 2.413 1.00 26.92 961 PRO A N 1
ATOM 7465 C CA . PRO A 1 961 ? -21.002 -10.733 2.220 1.00 26.92 961 PRO A CA 1
ATOM 7466 C C . PRO A 1 961 ? -22.326 -9.969 2.359 1.00 26.92 961 PRO A C 1
ATOM 7468 O O . PRO A 1 961 ? -22.605 -9.373 3.395 1.00 26.92 961 PRO A O 1
ATOM 7471 N N . GLY A 1 962 ? -23.146 -9.979 1.308 1.00 25.17 962 GLY A N 1
ATOM 7472 C CA . GLY A 1 962 ? -24.577 -9.733 1.460 1.00 25.17 962 GLY A CA 1
ATOM 7473 C C . GLY A 1 962 ? -25.214 -11.009 2.005 1.00 25.17 962 GLY A C 1
ATOM 7474 O O . GLY A 1 962 ? -24.953 -12.070 1.441 1.00 25.17 962 GLY A O 1
ATOM 7475 N N . ILE A 1 963 ? -25.959 -10.870 3.106 1.00 29.03 963 ILE A N 1
ATOM 7476 C CA . ILE A 1 963 ? -26.600 -11.924 3.921 1.00 29.03 963 ILE A CA 1
ATOM 7477 C C . ILE A 1 963 ? -27.150 -13.092 3.095 1.00 29.03 963 ILE A C 1
ATOM 7479 O O . ILE A 1 963 ? -27.887 -12.830 2.114 1.00 29.03 963 ILE A O 1
#

InterPro domains:
  IPR000719 Protein kinase domain [PF00069] (778-961)
  IPR000719 Protein kinase domain [PS50011] (777-963)
  IPR000719 Protein kinase domain [SM00220] (777-959)
  IPR001611 Leucine-rich repeat [PF00560] (567-588)
  IPR001611 Leucine-rich repeat [PF00560] (591-612)
  IPR001611 Leucine-rich repeat [PF13855] (470-529)
  IPR001611 Leucine-rich repeat [PF13855] (614-673)
  IPR003591 Leucine-rich repeat, typical subtype [SM00369] (469-491)
  IPR003591 Leucine-rich repeat, typical subtype [SM00369] (516-539)
  IPR003591 Leucine-rich repeat, typical subtype [SM00369] (564-588)
  IPR003591 Leucine-rich repeat, typical subtype [SM00369] (636-659)
  IPR003591 Leucine-rich repeat, typical subtype [SM00369] (660-685)
  IPR008271 Serine/threonine-protein kinase, active site [PS00108] (907-919)
  IPR011009 Protein kinase-like domain superfamily [SSF56112] (756-961)
  IPR013103 Reverse transcriptase, RNA-dependent DNA polymerase [PF07727] (20-263)
  IPR017441 Protein kinase, ATP binding site [PS00107] (783-806)
  IPR032675 Leucine-rich repeat domain superfamily [G3DSA:3.80.10.10] (322-710)
  IPR043502 DNA/RNA polymerase superfamily [SSF56672] (19-235)
  IPR052592 LRR Receptor-like Kinase [PTHR48054] (498-680)

Organism: Aegilops tauschii (NCBI:txid37682)